Protein AF-0000000080419753 (afdb_homodimer)

pLDDT: mean 93.43, std 6.87, range [53.78, 98.75]

Solvent-accessible surface area (backbone atoms only — not comparable to full-atom values): 42307 Å² total; per-residue (Å²): 108,67,66,55,48,52,47,49,51,52,49,60,68,19,30,38,70,58,45,25,52,75,65,50,18,41,49,74,47,86,52,25,70,48,25,56,33,26,31,48,44,28,26,46,35,54,50,47,53,50,52,52,53,50,57,49,28,63,77,70,63,40,36,47,35,40,63,63,49,54,33,34,45,66,59,33,52,54,65,46,46,42,83,74,44,46,84,39,39,50,54,38,72,55,97,90,37,54,28,28,43,32,67,62,61,63,68,60,52,51,52,60,63,57,68,48,91,37,49,51,85,60,48,66,39,37,40,27,31,69,52,66,25,31,34,48,62,56,77,87,64,48,44,78,47,70,32,50,26,47,46,34,26,59,34,31,42,33,39,22,49,81,88,43,45,54,62,52,51,44,49,50,50,50,50,40,52,52,53,35,49,58,74,63,36,50,72,46,43,30,43,14,30,68,25,90,76,46,58,83,57,65,68,57,48,53,49,49,46,50,50,52,50,52,32,43,59,70,69,63,58,77,64,46,80,36,82,46,63,19,45,47,52,28,33,26,39,41,32,34,33,23,43,74,84,61,47,80,40,82,45,24,39,42,31,47,29,64,44,55,30,58,59,69,63,34,56,27,33,36,94,86,69,43,81,39,66,44,33,37,35,43,37,24,60,51,34,23,57,45,34,39,50,34,51,49,33,32,43,46,55,61,56,54,31,61,53,55,31,66,42,30,33,37,29,34,29,68,44,78,89,30,40,65,52,36,50,52,52,32,52,55,43,38,72,71,75,43,56,52,44,68,57,80,60,83,88,51,53,51,68,54,51,50,51,53,40,32,74,67,40,21,47,30,39,33,40,31,43,69,69,22,58,75,66,53,30,31,31,38,27,36,46,87,67,49,72,74,45,78,40,44,51,68,57,49,54,52,52,51,50,50,41,43,73,64,43,43,69,65,82,66,85,110,106,67,66,55,50,52,46,51,52,52,49,59,69,19,30,37,68,56,45,24,52,76,65,50,18,42,50,74,46,86,54,25,70,47,25,55,34,28,32,48,44,27,24,46,34,53,52,47,52,50,50,51,53,50,58,49,28,64,78,70,61,42,36,47,37,43,62,64,48,54,31,32,45,66,57,32,51,53,65,44,46,42,82,75,42,46,86,38,39,50,53,36,73,54,98,91,38,55,29,27,41,32,67,64,62,65,68,60,51,50,51,59,62,56,69,50,90,37,50,51,85,59,50,66,38,37,40,27,34,71,52,67,25,31,34,50,62,56,77,87,66,48,44,79,49,70,33,51,26,48,44,33,27,58,35,30,43,35,38,22,50,79,88,45,46,54,60,52,51,44,51,50,51,51,52,41,51,51,55,35,50,59,73,63,36,50,72,44,42,31,42,14,29,68,24,90,74,46,59,82,55,66,69,57,48,53,49,48,48,49,50,52,50,53,33,44,60,69,69,65,59,75,66,46,81,36,81,46,63,18,46,47,52,27,32,26,38,42,31,33,33,23,43,76,82,61,49,80,40,83,45,23,37,41,30,47,28,63,46,56,31,58,58,68,62,34,57,26,32,37,94,84,67,41,80,40,65,43,34,37,34,42,36,24,60,52,37,23,56,46,34,38,50,33,53,50,34,32,43,45,55,61,55,54,34,60,54,55,31,66,42,27,33,36,28,34,31,66,44,78,90,31,40,65,53,36,51,50,52,32,52,57,43,37,72,69,74,44,57,53,45,68,56,79,60,82,88,52,53,50,68,54,51,51,50,53,41,33,75,68,39,20,47,28,38,32,41,30,41,69,67,22,58,74,66,53,30,31,30,38,28,36,44,86,68,49,73,75,44,78,40,44,52,70,58,50,52,51,50,50,50,49,41,41,72,64,44,41,71,65,80,64,87,110

Organism: Rhodnius prolixus (NCBI:txid13249)

Secondary structure (DSSP, 8-state):
-HHHHHHHHHHHHT-HHHHHHHTT-EEE-TTSTT-EEE-HHHHHHHHHHHHHHHHHHHHHT-EE-B--SEEEHHHHHHHTHHHHHGGGS-EEEETTEEEEE-S-SHHHHHHHHTTS--BGGG-SEEEEE--EEE----GGG-BTTTB-SEEE--EEEEEE-GGGHHHHHHHHHHHHHHHHHHHT-EEEEEEE---TT--S-HHHHHHHHHHHHHHHHHH-S-EEEETT-SBTTB-EEEEEEE-TT--EEEEEEEEEESHHHHHTT--EE-TTS-EEPPEEEEEESSS-HHHHHHHHHHHHTT---TTT-S--EEEEESSGGGHHHHHHHHHHHHHTT--EEE---TTS-HHHHHHHHHHTT-SEEEEE-HHHHHHTEEEEEETT--EEEEEEHHHHHHHHHHHHHHT-SS-TT-/-HHHHHHHHHHHHT-HHHHHHHTT-EEE-TTSTT-EEE-HHHHHHHHHHHHHHHHHHHHHT-EE-B--SEEEHHHHHHHTHHHHHGGGS-EEEETTEEEEE-S-SHHHHHHHHTTS-EEGGG-SEEEEE--EEE----GGG-BTTTB-SEEE--EEEEEE-GGGHHHHHHHHHHHHHHHHHHHT-EEEEEEE---TT--S-HHHHHHHHHHHHHHHHHH-S-EEEETT-SBTTB-EEEEEEE-TT--EEEEEEEEEESHHHHHTT--EE-TTS-EEPPEEEEEESSS-HHHHHHHHHHHHTT---TTT-S--EEEEESSGGGHHHHHHHHHHHHHTT--EEE---TTS-HHHHHHHHHHTT-SEEEEE-HHHHHHTEEEEEETT--EEEEEEHHHHHHHHHHHHHHT-SS-TT-

Foldseek 3Di:
DVVVVVVVVLLVLLFLQVLCVVLVQWDDDPVFFQDIGGDPQVVLLLVLVVVVVVVVCVVLVEDEDEFDFKDFCVLCVLQVCCVPAVVFWAWDDDPRTIMTGAQDCVSVVLCVLQVDAAALVCPFHKYWYQDKHATNDDNVVRDQLQGGRIFTFRKMKTWHAPVCLLVVLLSQVVVLVVVCVLLVKDKAKEKEAAAPLADDDPVVRVSQSVSNVVSVVVNPGDYYYDYRPADNFFIKIWMWIAALSGDTDTFKMKTKGPDSQVSSVRWHQYPVRDTDGTIMIMITNGNTSSNNSSRSSSRCSSQFQQLSGSQAEEEEEQALVCVVVSVVLQVVLVVLVHNYYYDNDRVDHRVRVLVVSLVSNHQWYWYDYDVCSVVQWTWIAGSVGDTPGIDHSVVVSVLSVCSNVSSDRDSPSD/DVVVVVVVVLLVLLFLQVLCVVLVQWDDDPVFAQDIGGDPQVVLLLVLVVVVVVVVCVVLVEDEDEFDFKDFCVLCVLQVCCVPAVVFWAWDDDPRTIMTGAQDCVSVVLCVLQVDAAALVCPFHKYWYQDKHATNDDNVVRDQLQGGGIFTFRKMKTWHAPVCLLVVLLSQVVVLVVVCVLLVKDKAKEKEAAAPLADDDPVVRVSQSVSNVVSVVVNPGDYYYDYRPADNFFIKIWMWIAALSGDTDTFKMKTKGPDSQVSSVRWHQYPVRDTDGTIMIMITNGNTSSNNSSRSSSRCSSQFFQQSGSQAEEEEEQALVCVVVSVVLQVVLVVLVHNYYYDNDRVDHRVRVLLVSLVSNHQWYWYDYDVCSVVQWTWIAGSVGDTPGIDHSVVVSVLSVCSNVSSDRDSPSD

Nearest PDB structures (foldseek):
  7l3o-assembly1_D  TM=9.542E-01  e=9.178E-60  Cryptosporidium parvum Iowa II
  8wij-assembly1_A  TM=9.784E-01  e=6.964E-58  Escherichia coli
  1qf6-assembly1_A  TM=9.775E-01  e=8.773E-58  Escherichia coli
  8h9c-assembly1_A-2  TM=9.726E-01  e=2.370E-55  Escherichia coli
  8h9a-assembly1_A  TM=9.718E-01  e=3.183E-54  Escherichia coli

Radius of gyration: 27.82 Å; Cα contacts (8 Å, |Δi|>4): 1664; chains: 2; bounding box: 88×78×74 Å

Sequence (828 aa):
MKEWEKFQEEASKRDHRKIGKEQELFFFHELSPGSCFFQPKGAHIYNTLIEFIRSEYRVRGFQEVVTPNVYNSKLWMTSGHWQHYAENMFSFDVEKEQFALKPMNCPGHCLIFDHRIRSWRELPLRLADFGVLHRNELSGALSGLTRVRRFQQDDAHIFCTVSQIGEEISGALQFLQYVYNEFGFSFDLCLSTRPDNFLGDIAIWDQAEKQLEESLDAFGVPWVKNPGDGAFYGPKIDITIKDALRRPHQCGTIQLDFHLPMRFNLNYIGEDGEKKHPVMIHRAILGSVERMIAILTESYGGKWPFWLSPRQIMVIPVASQFDGYAVKVKEKLCAQNFLCDYDLDAGDTMNKKIRNAQLAQYNFILVVGEKEQTNNTVNVRTRDNVVHGELSLDDIMKKFDNLKTSRKADNTVFMKEWEKFQEEASKRDHRKIGKEQELFFFHELSPGSCFFQPKGAHIYNTLIEFIRSEYRVRGFQEVVTPNVYNSKLWMTSGHWQHYAENMFSFDVEKEQFALKPMNCPGHCLIFDHRIRSWRELPLRLADFGVLHRNELSGALSGLTRVRRFQQDDAHIFCTVSQIGEEISGALQFLQYVYNEFGFSFDLCLSTRPDNFLGDIAIWDQAEKQLEESLDAFGVPWVKNPGDGAFYGPKIDITIKDALRRPHQCGTIQLDFHLPMRFNLNYIGEDGEKKHPVMIHRAILGSVERMIAILTESYGGKWPFWLSPRQIMVIPVASQFDGYAVKVKEKLCAQNFLCDYDLDAGDTMNKKIRNAQLAQYNFILVVGEKEQTNNTVNVRTRDNVVHGELSLDDIMKKFDNLKTSRKADNTVF

Structure (mmCIF, N/CA/C/O backbone):
data_AF-0000000080419753-model_v1
#
loop_
_entity.id
_entity.type
_entity.pdbx_description
1 polymer 'threonine--tRNA ligase'
#
loop_
_atom_site.group_PDB
_atom_site.id
_atom_site.type_symbol
_atom_site.label_atom_id
_atom_site.label_alt_id
_atom_site.label_comp_id
_atom_site.label_asym_id
_atom_site.label_entity_id
_atom_site.label_seq_id
_atom_site.pdbx_PDB_ins_code
_atom_site.Cartn_x
_atom_site.Cartn_y
_atom_site.Cartn_z
_atom_site.occupancy
_atom_site.B_iso_or_equiv
_atom_site.auth_seq_id
_atom_site.auth_comp_id
_atom_site.auth_asym_id
_atom_site.auth_atom_id
_atom_site.pdbx_PDB_model_num
ATOM 1 N N . MET A 1 1 ? 44.219 1.007 13.539 1 63.19 1 MET A N 1
ATOM 2 C CA . MET A 1 1 ? 43.469 1.604 14.633 1 63.19 1 MET A CA 1
ATOM 3 C C . MET A 1 1 ? 42.844 2.939 14.211 1 63.19 1 MET A C 1
ATOM 5 O O . MET A 1 1 ? 41.656 3.195 14.453 1 63.19 1 MET A O 1
ATOM 9 N N . LYS A 1 2 ? 43.656 3.822 13.609 1 62.94 2 LYS A N 1
ATOM 10 C CA . LYS A 1 2 ? 43.156 5.121 13.156 1 62.94 2 LYS A CA 1
ATOM 11 C C . LYS A 1 2 ? 42.125 4.965 12.055 1 62.94 2 LYS A C 1
ATOM 13 O O . LYS A 1 2 ? 41.094 5.668 12.055 1 62.94 2 LYS A O 1
ATOM 18 N N . GLU A 1 3 ? 42.406 4.133 11.109 1 65.69 3 GLU A N 1
ATOM 19 C CA . GLU A 1 3 ? 41.438 3.859 10.039 1 65.69 3 GLU A CA 1
ATOM 20 C C . GLU A 1 3 ? 40.125 3.309 10.602 1 65.69 3 GLU A C 1
ATOM 22 O O . GLU A 1 3 ? 39.062 3.66 10.133 1 65.69 3 GLU A O 1
ATOM 27 N N . TRP A 1 4 ? 40.375 2.4 11.516 1 66.19 4 TRP A N 1
ATOM 28 C CA . TRP A 1 4 ? 39.188 1.836 12.195 1 66.19 4 TRP A CA 1
ATOM 29 C C . TRP A 1 4 ? 38.406 2.924 12.914 1 66.19 4 TRP A C 1
ATOM 31 O O . TRP A 1 4 ? 37.188 2.959 12.844 1 66.19 4 TRP A O 1
ATOM 41 N N . GLU A 1 5 ? 39.062 3.789 13.617 1 67.31 5 GLU A N 1
ATOM 42 C CA . GLU A 1 5 ? 38.406 4.891 14.312 1 67.31 5 GLU A CA 1
ATOM 43 C C . GLU A 1 5 ? 37.688 5.801 13.32 1 67.31 5 GLU A C 1
ATOM 45 O O . GLU A 1 5 ? 36.562 6.258 13.586 1 67.31 5 GLU A O 1
ATOM 50 N N . LYS A 1 6 ? 38.375 6.156 12.258 1 70.81 6 LYS A N 1
ATOM 51 C CA . LYS A 1 6 ? 37.75 6.973 11.219 1 70.81 6 LYS A CA 1
ATOM 52 C C . LYS A 1 6 ? 36.531 6.285 10.648 1 70.81 6 LYS A C 1
ATOM 54 O O . LYS A 1 6 ? 35.5 6.938 10.367 1 70.81 6 LYS A O 1
ATOM 59 N N . PHE A 1 7 ? 36.688 5.051 10.508 1 70.62 7 PHE A N 1
ATOM 60 C CA . PHE A 1 7 ? 35.562 4.254 10.008 1 70.62 7 PHE A CA 1
ATOM 61 C C . PHE A 1 7 ? 34.406 4.281 10.984 1 70.62 7 PHE A C 1
ATOM 63 O O . PHE A 1 7 ? 33.25 4.422 10.578 1 70.62 7 PHE A O 1
ATOM 70 N N . GLN A 1 8 ? 34.719 4.133 12.203 1 70.56 8 GLN A N 1
ATOM 71 C CA . GLN A 1 8 ? 33.688 4.156 13.234 1 70.56 8 GLN A CA 1
ATOM 72 C C . GLN A 1 8 ? 33 5.523 13.305 1 70.56 8 GLN A C 1
ATOM 74 O O . GLN A 1 8 ? 31.797 5.609 13.516 1 70.56 8 GLN A O 1
ATOM 79 N N . GLU A 1 9 ? 33.75 6.512 13.156 1 73.81 9 GLU A N 1
ATOM 80 C CA . GLU A 1 9 ? 33.219 7.863 13.172 1 73.81 9 GLU A CA 1
ATOM 81 C C . GLU A 1 9 ? 32.281 8.094 11.977 1 73.81 9 GLU A C 1
ATOM 83 O O . GLU A 1 9 ? 31.203 8.68 12.125 1 73.81 9 GLU A O 1
ATOM 88 N N . GLU A 1 10 ? 32.75 7.668 10.93 1 75.94 10 GLU A N 1
ATOM 89 C CA . GLU A 1 10 ? 31.938 7.805 9.727 1 75.94 10 GLU A CA 1
ATOM 90 C C . GLU A 1 10 ? 30.641 6.984 9.836 1 75.94 10 GLU A C 1
ATOM 92 O O . GLU A 1 10 ? 29.578 7.438 9.43 1 75.94 10 GLU A O 1
ATOM 97 N N . ALA A 1 11 ? 30.812 5.836 10.414 1 76.31 11 ALA A N 1
ATOM 98 C CA . ALA A 1 11 ? 29.656 4.969 10.625 1 76.31 11 ALA A CA 1
ATOM 99 C C . ALA A 1 11 ? 28.641 5.609 11.578 1 76.31 11 ALA A C 1
ATOM 101 O O . ALA A 1 11 ? 27.438 5.52 11.375 1 76.31 11 ALA A O 1
ATOM 102 N N . SER A 1 12 ? 29.141 6.191 12.539 1 80.56 12 SER A N 1
ATOM 103 C CA . SER A 1 12 ? 28.281 6.828 13.523 1 80.56 12 SER A CA 1
ATOM 104 C C . SER A 1 12 ? 27.531 8.008 12.922 1 80.56 12 SER A C 1
ATOM 106 O O . SER A 1 12 ? 26.359 8.234 13.242 1 80.56 12 SER A O 1
ATOM 108 N N . LYS A 1 13 ? 28.156 8.633 12.078 1 85 13 LYS A N 1
ATOM 109 C CA . LYS A 1 13 ? 27.531 9.781 11.43 1 85 13 LYS A CA 1
ATOM 110 C C . LYS A 1 13 ? 26.438 9.344 10.461 1 85 13 LYS A C 1
ATOM 112 O O . LYS A 1 13 ? 25.484 10.086 10.219 1 85 13 LYS A O 1
ATOM 117 N N . ARG A 1 14 ? 26.562 8.172 10.078 1 89.69 14 ARG A N 1
ATOM 118 C CA . ARG A 1 14 ? 25.656 7.688 9.047 1 89.69 14 ARG A CA 1
ATOM 119 C C . ARG A 1 14 ? 24.594 6.766 9.641 1 89.69 14 ARG A C 1
ATOM 121 O O . ARG A 1 14 ? 23.781 6.184 8.914 1 89.69 14 ARG A O 1
ATOM 128 N N . ASP A 1 15 ? 24.641 6.695 10.953 1 93.44 15 ASP A N 1
ATOM 129 C CA . ASP A 1 15 ? 23.641 5.871 11.625 1 93.44 15 ASP A CA 1
ATOM 130 C C . ASP A 1 15 ? 22.219 6.293 11.234 1 93.44 15 ASP A C 1
ATOM 132 O O . ASP A 1 15 ? 21.859 7.461 11.367 1 93.44 15 ASP A O 1
ATOM 136 N N . HIS A 1 16 ? 21.391 5.285 10.781 1 95.94 16 HIS A N 1
ATOM 137 C CA . HIS A 1 16 ? 20.062 5.609 10.281 1 95.94 16 HIS A CA 1
ATOM 138 C C . HIS A 1 16 ? 19.188 6.191 11.383 1 95.94 16 HIS A C 1
ATOM 140 O O . HIS A 1 16 ? 18.266 6.969 11.109 1 95.94 16 HIS A O 1
ATOM 146 N N . ARG A 1 17 ? 19.531 5.91 12.68 1 96.5 17 ARG A N 1
ATOM 147 C CA . ARG A 1 17 ? 18.75 6.445 13.797 1 96.5 17 ARG A CA 1
ATOM 148 C C . ARG A 1 17 ? 19 7.941 13.961 1 96.5 17 ARG A C 1
ATOM 150 O O . ARG A 1 17 ? 18.062 8.703 14.234 1 96.5 17 ARG A O 1
ATOM 157 N N . LYS A 1 18 ? 20.109 8.281 13.719 1 96.19 18 LYS A N 1
ATOM 158 C CA . LYS A 1 18 ? 20.453 9.695 13.805 1 96.19 18 LYS A CA 1
ATOM 159 C C . LYS A 1 18 ? 19.891 10.477 12.617 1 96.19 18 LYS A C 1
ATOM 161 O O . LYS A 1 18 ? 19.219 11.492 12.805 1 96.19 18 LYS A O 1
ATOM 166 N N . ILE A 1 19 ? 20.156 9.992 11.453 1 96.69 19 ILE A N 1
ATOM 167 C CA . ILE A 1 19 ? 19.703 10.656 10.234 1 96.69 19 ILE A CA 1
ATOM 168 C C . ILE A 1 19 ? 18.172 10.695 10.195 1 96.69 19 ILE A C 1
ATOM 170 O O . ILE A 1 19 ? 17.578 11.688 9.766 1 96.69 19 ILE A O 1
ATOM 174 N N . GLY A 1 20 ? 17.547 9.578 10.633 1 97.19 20 GLY A N 1
ATOM 175 C CA . GLY A 1 20 ? 16.094 9.523 10.664 1 97.19 20 GLY A CA 1
ATOM 176 C C . GLY A 1 20 ? 15.469 10.633 11.5 1 97.19 20 GLY A C 1
ATOM 177 O O . GLY A 1 20 ? 14.469 11.234 11.094 1 97.19 20 GLY A O 1
ATOM 178 N N . LYS A 1 21 ? 16.062 10.883 12.594 1 95.75 21 LYS A N 1
ATOM 179 C CA . LYS A 1 21 ? 15.586 11.961 13.469 1 95.75 21 LYS A CA 1
ATOM 180 C C . LYS A 1 21 ? 15.867 13.328 12.859 1 95.75 21 LYS A C 1
ATOM 182 O O . LYS A 1 21 ? 14.984 14.188 12.805 1 95.75 21 LYS A O 1
ATOM 187 N N . GLU A 1 22 ? 17.047 13.492 12.344 1 95.69 22 GLU A N 1
ATOM 188 C CA . GLU A 1 22 ? 17.469 14.773 11.789 1 95.69 22 GLU A CA 1
ATOM 189 C C . GLU A 1 22 ? 16.625 15.164 10.586 1 95.69 22 GLU A C 1
ATOM 191 O O . GLU A 1 22 ? 16.312 16.344 10.391 1 95.69 22 GLU A O 1
ATOM 196 N N . GLN A 1 23 ? 16.312 14.18 9.852 1 96.94 23 GLN A N 1
ATOM 197 C CA . GLN A 1 23 ? 15.562 14.453 8.633 1 96.94 23 GLN A CA 1
ATOM 198 C C . GLN A 1 23 ? 14.07 14.188 8.828 1 96.94 23 GLN A C 1
ATOM 200 O O . GLN A 1 23 ? 13.305 14.188 7.867 1 96.94 23 GLN A O 1
ATOM 205 N N . GLU A 1 24 ? 13.648 13.938 10.031 1 96.94 24 GLU A N 1
ATOM 206 C CA . GLU A 1 24 ? 12.25 13.727 10.398 1 96.94 24 GLU A CA 1
ATOM 207 C C . GLU A 1 24 ? 11.617 12.625 9.555 1 96.94 24 GLU A C 1
ATOM 209 O O . GLU A 1 24 ? 10.523 12.797 9.008 1 96.94 24 GLU A O 1
ATOM 214 N N . LEU A 1 25 ? 12.336 11.531 9.422 1 98.38 25 LEU A N 1
ATOM 215 C CA . LEU A 1 25 ? 11.859 10.43 8.594 1 98.38 25 LEU A CA 1
ATOM 216 C C . LEU A 1 25 ? 10.938 9.516 9.391 1 98.38 25 LEU A C 1
ATOM 218 O O . LEU A 1 25 ? 9.875 9.125 8.906 1 98.38 25 LEU A O 1
ATOM 222 N N . PHE A 1 26 ? 11.359 9.141 10.578 1 98.62 26 PHE A N 1
ATOM 223 C CA . PHE A 1 26 ? 10.633 8.18 11.391 1 98.62 26 PHE A CA 1
ATOM 224 C C . PHE A 1 26 ? 11 8.328 12.867 1 98.62 26 PHE A C 1
ATOM 226 O O . PHE A 1 26 ? 11.953 9.031 13.203 1 98.62 26 PHE A O 1
ATOM 233 N N . PHE A 1 27 ? 10.227 7.754 13.742 1 98.31 27 PHE A N 1
ATOM 234 C CA . PHE A 1 27 ? 10.547 7.715 15.164 1 98.31 27 PHE A CA 1
ATOM 235 C C . PHE A 1 27 ? 9.906 6.496 15.82 1 98.31 27 PHE A C 1
ATOM 237 O O . PHE A 1 27 ? 9.094 5.809 15.211 1 98.31 27 PHE A O 1
ATOM 244 N N . PHE A 1 28 ? 10.367 6.156 16.938 1 97.69 28 PHE A N 1
ATOM 245 C CA . PHE A 1 28 ? 9.805 5.098 17.766 1 97.69 28 PHE A CA 1
ATOM 246 C C . PHE A 1 28 ? 9.133 5.68 19.016 1 97.69 28 PHE A C 1
ATOM 248 O O . PHE A 1 28 ? 9.477 6.777 19.453 1 97.69 28 PHE A O 1
ATOM 255 N N . HIS A 1 29 ? 8.164 5.055 19.469 1 97.44 29 HIS A N 1
ATOM 256 C CA . HIS A 1 29 ? 7.406 5.508 20.641 1 97.44 29 HIS A CA 1
ATOM 257 C C . HIS A 1 29 ? 7.223 4.379 21.641 1 97.44 29 HIS A C 1
ATOM 259 O O . HIS A 1 29 ? 7.055 3.219 21.266 1 97.44 29 HIS A O 1
ATOM 265 N N . GLU A 1 30 ? 7.168 4.684 22.875 1 96.56 30 GLU A N 1
ATOM 266 C CA . GLU A 1 30 ? 7.09 3.691 23.953 1 96.56 30 GLU A CA 1
ATOM 267 C C . GLU A 1 30 ? 5.738 2.982 23.938 1 96.56 30 GLU A C 1
ATOM 269 O O . GLU A 1 30 ? 5.621 1.854 24.422 1 96.56 30 GLU A O 1
ATOM 274 N N . LEU A 1 31 ? 4.738 3.559 23.375 1 97.75 31 LEU A N 1
ATOM 275 C CA . LEU A 1 31 ? 3.396 2.984 23.359 1 97.75 31 LEU A CA 1
ATOM 276 C C . LEU A 1 31 ? 3.27 1.939 22.25 1 97.75 31 LEU A C 1
ATOM 278 O O . LEU A 1 31 ? 2.25 1.251 22.156 1 97.75 31 LEU A O 1
ATOM 282 N N . SER A 1 32 ? 4.258 1.755 21.438 1 97.56 32 SER A N 1
ATOM 283 C CA . SER A 1 32 ? 4.359 0.676 20.453 1 97.56 32 SER A CA 1
ATOM 284 C C . SER A 1 32 ? 5.809 0.264 20.234 1 97.56 32 SER A C 1
ATOM 286 O O . SER A 1 32 ? 6.352 0.436 19.141 1 97.56 32 SER A O 1
ATOM 288 N N . PRO A 1 33 ? 6.371 -0.323 21.219 1 96.06 33 PRO A N 1
ATOM 289 C CA . PRO A 1 33 ? 7.793 -0.662 21.125 1 96.06 33 PRO A CA 1
ATOM 290 C C . PRO A 1 33 ? 8.102 -1.61 19.969 1 96.06 33 PRO A C 1
ATOM 292 O O . PRO A 1 33 ? 7.371 -2.578 19.75 1 96.06 33 PRO A O 1
ATOM 295 N N . GLY A 1 34 ? 9.188 -1.326 19.312 1 96.06 34 GLY A N 1
ATOM 296 C CA . GLY A 1 34 ? 9.633 -2.182 18.219 1 96.06 34 GLY A CA 1
ATOM 297 C C . GLY A 1 34 ? 8.891 -1.927 16.922 1 96.06 34 GLY A C 1
ATOM 298 O O . GLY A 1 34 ? 9.148 -2.596 15.922 1 96.06 34 GLY A O 1
ATOM 299 N N . SER A 1 35 ? 7.953 -1 16.891 1 97.5 35 SER A N 1
ATOM 300 C CA . SER A 1 35 ? 7.211 -0.616 15.688 1 97.5 35 SER A CA 1
ATOM 301 C C . SER A 1 35 ? 7.441 0.851 15.344 1 97.5 35 SER A C 1
ATOM 303 O O . SER A 1 35 ? 7.215 1.734 16.172 1 97.5 35 SER A O 1
ATOM 305 N N . CYS A 1 36 ? 7.816 1.054 14.156 1 97.75 36 CYS A N 1
ATOM 306 C CA . CYS A 1 36 ? 8.258 2.379 13.727 1 97.75 36 CYS A CA 1
ATOM 307 C C . CYS A 1 36 ? 7.078 3.215 13.25 1 97.75 36 CYS A C 1
ATOM 309 O O . CYS A 1 36 ? 6.148 2.689 12.633 1 97.75 36 CYS A O 1
ATOM 311 N N . PHE A 1 37 ? 7.082 4.527 13.609 1 98.56 37 PHE A N 1
ATOM 312 C CA . PHE A 1 37 ? 6.246 5.531 12.969 1 98.56 37 PHE A CA 1
ATOM 313 C C . PHE A 1 37 ? 6.984 6.184 11.805 1 98.56 37 PHE A C 1
ATOM 315 O O . PHE A 1 37 ? 7.996 6.859 12 1 98.56 37 PHE A O 1
ATOM 322 N N . PHE A 1 38 ? 6.535 5.984 10.633 1 98.75 38 PHE A N 1
ATOM 323 C CA . PHE A 1 38 ? 7.086 6.75 9.523 1 98.75 38 PHE A CA 1
ATOM 324 C C . PHE A 1 38 ? 6.336 8.062 9.344 1 98.75 38 PHE A C 1
ATOM 326 O O . PHE A 1 38 ? 5.125 8.07 9.125 1 98.75 38 PHE A O 1
ATOM 333 N N . GLN A 1 39 ? 7.051 9.133 9.508 1 98.44 39 GLN A N 1
ATOM 334 C CA . GLN A 1 39 ? 6.523 10.477 9.258 1 98.44 39 GLN A CA 1
ATOM 335 C C . GLN A 1 39 ? 6.379 10.734 7.762 1 98.44 39 GLN A C 1
ATOM 337 O O . GLN A 1 39 ? 6.73 9.883 6.941 1 98.44 39 GLN A O 1
ATOM 342 N N . PRO A 1 40 ? 5.789 11.828 7.367 1 97.75 40 PRO A N 1
ATOM 343 C CA . PRO A 1 40 ? 5.5 12.047 5.949 1 97.75 40 PRO A CA 1
ATOM 344 C C . PRO A 1 40 ? 6.723 11.828 5.059 1 97.75 40 PRO A C 1
ATOM 346 O O . PRO A 1 40 ? 6.629 11.148 4.035 1 97.75 40 PRO A O 1
ATOM 349 N N . LYS A 1 41 ? 7.863 12.359 5.434 1 98.06 41 LYS A N 1
ATOM 350 C CA . LYS A 1 41 ? 9.07 12.219 4.625 1 98.06 41 LYS A CA 1
ATOM 351 C C . LYS A 1 41 ? 9.523 10.758 4.574 1 98.06 41 LYS A C 1
ATOM 353 O O . LYS A 1 41 ? 9.938 10.273 3.521 1 98.06 41 LYS A O 1
ATOM 358 N N . GLY A 1 42 ? 9.477 10.094 5.723 1 98.5 42 GLY A N 1
ATOM 359 C CA . GLY A 1 42 ? 9.789 8.68 5.742 1 98.5 42 GLY A CA 1
ATOM 360 C C . GLY A 1 42 ? 8.812 7.836 4.945 1 98.5 42 GLY A C 1
ATOM 361 O O . GLY A 1 42 ? 9.203 6.891 4.262 1 98.5 42 GLY A O 1
ATOM 362 N N . ALA A 1 43 ? 7.547 8.18 5.047 1 98.38 43 ALA A N 1
ATOM 363 C CA . ALA A 1 43 ? 6.508 7.469 4.309 1 98.38 43 ALA A CA 1
ATOM 364 C C . ALA A 1 43 ? 6.711 7.609 2.801 1 98.38 43 ALA A C 1
ATOM 366 O O . ALA A 1 43 ? 6.418 6.684 2.039 1 98.38 43 ALA A O 1
ATOM 367 N N . HIS A 1 44 ? 7.211 8.766 2.365 1 97.69 44 HIS A N 1
ATOM 368 C CA . HIS A 1 44 ? 7.52 8.945 0.951 1 97.69 44 HIS A CA 1
ATOM 369 C C . HIS A 1 44 ? 8.539 7.918 0.479 1 97.69 44 HIS A C 1
ATOM 371 O O . HIS A 1 44 ? 8.344 7.266 -0.55 1 97.69 44 HIS A O 1
ATOM 377 N N . ILE A 1 45 ? 9.602 7.773 1.238 1 98.31 45 ILE A N 1
ATOM 378 C CA . ILE A 1 45 ? 10.633 6.805 0.892 1 98.31 45 ILE A CA 1
ATOM 379 C C . ILE A 1 45 ? 10.039 5.395 0.904 1 98.31 45 ILE A C 1
ATOM 381 O O . ILE A 1 45 ? 10.242 4.625 -0.039 1 98.31 45 ILE A O 1
ATOM 385 N N . TYR A 1 46 ? 9.281 5.109 1.958 1 98.44 46 TYR A N 1
ATOM 386 C CA . TYR A 1 46 ? 8.609 3.824 2.148 1 98.44 46 TYR A CA 1
ATOM 387 C C . TYR A 1 46 ? 7.75 3.473 0.942 1 98.44 46 TYR A C 1
ATOM 389 O O . TYR A 1 46 ? 7.91 2.406 0.344 1 98.44 46 TYR A O 1
ATOM 397 N N . ASN A 1 47 ? 6.914 4.367 0.56 1 97.5 47 ASN A N 1
ATOM 398 C CA . ASN A 1 47 ? 5.973 4.148 -0.533 1 97.5 47 ASN A CA 1
ATOM 399 C C . ASN A 1 47 ? 6.684 4.094 -1.882 1 97.5 47 ASN A C 1
ATOM 401 O O . ASN A 1 47 ? 6.281 3.342 -2.771 1 97.5 47 ASN A O 1
ATOM 405 N N . THR A 1 48 ? 7.707 4.902 -2.049 1 97.38 48 THR A N 1
ATOM 406 C CA . THR A 1 48 ? 8.469 4.91 -3.295 1 97.38 48 THR A CA 1
ATOM 407 C C . THR A 1 48 ? 9.164 3.572 -3.51 1 97.38 48 THR A C 1
ATOM 409 O O . THR A 1 48 ? 9.195 3.057 -4.629 1 97.38 48 THR A O 1
ATOM 412 N N . LEU A 1 49 ? 9.703 3.006 -2.436 1 98.06 49 LEU A N 1
ATOM 413 C CA . LEU A 1 49 ? 10.352 1.701 -2.529 1 98.06 49 LEU A CA 1
ATOM 414 C C . LEU A 1 49 ? 9.344 0.624 -2.92 1 98.06 49 LEU A C 1
ATOM 416 O O . LEU A 1 49 ? 9.633 -0.224 -3.768 1 98.06 49 LEU A O 1
ATOM 420 N N . ILE A 1 50 ? 8.188 0.654 -2.32 1 97.69 50 ILE A N 1
ATOM 421 C CA . ILE A 1 50 ? 7.145 -0.317 -2.629 1 97.69 50 ILE A CA 1
ATOM 422 C C . ILE A 1 50 ? 6.734 -0.187 -4.094 1 97.69 50 ILE A C 1
ATOM 424 O O . ILE A 1 50 ? 6.609 -1.189 -4.801 1 97.69 50 ILE A O 1
ATOM 428 N N . GLU A 1 51 ? 6.574 1.05 -4.543 1 96 51 GLU A N 1
ATOM 429 C CA . GLU A 1 51 ? 6.184 1.276 -5.934 1 96 51 GLU A CA 1
ATOM 430 C C . GLU A 1 51 ? 7.25 0.769 -6.898 1 96 51 GLU A C 1
ATOM 432 O O . GLU A 1 51 ? 6.93 0.266 -7.977 1 96 51 GLU A O 1
ATOM 437 N N . PHE A 1 52 ? 8.445 0.955 -6.488 1 96.88 52 PHE A N 1
ATOM 438 C CA . PHE A 1 52 ? 9.547 0.45 -7.297 1 96.88 52 PHE A CA 1
ATOM 439 C C . PHE A 1 52 ? 9.453 -1.062 -7.461 1 96.88 52 PHE A C 1
ATOM 441 O O . PHE A 1 52 ? 9.469 -1.574 -8.578 1 96.88 52 PHE A O 1
ATOM 448 N N . ILE A 1 53 ? 9.32 -1.783 -6.383 1 97.69 53 ILE A N 1
ATOM 449 C CA . ILE A 1 53 ? 9.234 -3.238 -6.418 1 97.69 53 ILE A CA 1
ATOM 450 C C . ILE A 1 53 ? 7.977 -3.666 -7.176 1 97.69 53 ILE A C 1
ATOM 452 O O . ILE A 1 53 ? 8.016 -4.613 -7.961 1 97.69 53 ILE A O 1
ATOM 456 N N . ARG A 1 54 ? 6.887 -2.994 -7.004 1 96 54 ARG A N 1
ATOM 457 C CA . ARG A 1 54 ? 5.641 -3.293 -7.699 1 96 54 ARG A CA 1
ATOM 458 C C . ARG A 1 54 ? 5.812 -3.178 -9.211 1 96 54 ARG A C 1
ATOM 460 O O . ARG A 1 54 ? 5.27 -3.986 -9.961 1 96 54 ARG A O 1
ATOM 467 N N . SER A 1 55 ? 6.516 -2.109 -9.625 1 93.94 55 SER A N 1
ATOM 468 C CA . SER A 1 55 ? 6.75 -1.95 -11.062 1 93.94 55 SER A CA 1
ATOM 469 C C . SER A 1 55 ? 7.52 -3.139 -11.625 1 93.94 55 SER A C 1
ATOM 471 O O . SER A 1 55 ? 7.285 -3.547 -12.766 1 93.94 55 SER A O 1
ATOM 473 N N . GLU A 1 56 ? 8.391 -3.693 -10.805 1 95.38 56 GLU A N 1
ATOM 474 C CA . GLU A 1 56 ? 9.148 -4.867 -11.227 1 95.38 56 GLU A CA 1
ATOM 475 C C . GLU A 1 56 ? 8.273 -6.117 -11.227 1 95.38 56 GLU A C 1
ATOM 477 O O . GLU A 1 56 ? 8.461 -7.016 -12.047 1 95.38 56 GLU A O 1
ATOM 482 N N . TYR A 1 57 ? 7.32 -6.211 -10.297 1 95.81 57 TYR A N 1
ATOM 483 C CA . TYR A 1 57 ? 6.371 -7.32 -10.297 1 95.81 57 TYR A CA 1
ATOM 484 C C . TYR A 1 57 ? 5.641 -7.414 -11.633 1 95.81 57 TYR A C 1
ATOM 486 O O . TYR A 1 57 ? 5.488 -8.508 -12.188 1 95.81 57 TYR A O 1
ATOM 494 N N . ARG A 1 58 ? 5.266 -6.312 -12.164 1 90.5 58 ARG A N 1
ATOM 495 C CA . ARG A 1 58 ? 4.484 -6.262 -13.391 1 90.5 58 ARG A CA 1
ATOM 496 C C . ARG A 1 58 ? 5.27 -6.84 -14.562 1 90.5 58 ARG A C 1
ATOM 498 O O . ARG A 1 58 ? 4.73 -7.609 -15.359 1 90.5 58 ARG A O 1
ATOM 505 N N . VAL A 1 59 ? 6.523 -6.492 -14.625 1 90 59 VAL A N 1
ATOM 506 C CA . VAL A 1 59 ? 7.316 -6.898 -15.781 1 90 59 VAL A CA 1
ATOM 507 C C . VAL A 1 59 ? 7.754 -8.352 -15.625 1 90 59 VAL A C 1
ATOM 509 O O . VAL A 1 59 ? 7.922 -9.062 -16.609 1 90 59 VAL A O 1
ATOM 512 N N . ARG A 1 60 ? 7.793 -8.828 -14.359 1 94.44 60 ARG A N 1
ATOM 513 C CA . ARG A 1 60 ? 8.344 -10.156 -14.117 1 94.44 60 ARG A CA 1
ATOM 514 C C . ARG A 1 60 ? 7.234 -11.172 -13.898 1 94.44 60 ARG A C 1
ATOM 516 O O . ARG A 1 60 ? 7.508 -12.336 -13.594 1 94.44 60 ARG A O 1
ATOM 523 N N . GLY A 1 61 ? 6.016 -10.758 -13.992 1 92.69 61 GLY A N 1
ATOM 524 C CA . GLY A 1 61 ? 4.891 -11.68 -14.008 1 92.69 61 GLY A CA 1
ATOM 525 C C . GLY A 1 61 ? 4.383 -12.031 -12.625 1 92.69 61 GLY A C 1
ATOM 526 O O . GLY A 1 61 ? 3.691 -13.039 -12.453 1 92.69 61 GLY A O 1
ATOM 527 N N . PHE A 1 62 ? 4.75 -11.289 -11.617 1 96.88 62 PHE A N 1
ATOM 528 C CA . PHE A 1 62 ? 4.207 -11.484 -10.273 1 96.88 62 PHE A CA 1
ATOM 529 C C . PHE A 1 62 ? 2.812 -10.883 -10.164 1 96.88 62 PHE A C 1
ATOM 531 O O . PHE A 1 62 ? 2.52 -9.859 -10.789 1 96.88 62 PHE A O 1
ATOM 538 N N . GLN A 1 63 ? 1.982 -11.539 -9.398 1 96.5 63 GLN A N 1
ATOM 539 C CA . GLN A 1 63 ? 0.638 -11.055 -9.102 1 96.5 63 GLN A CA 1
ATOM 540 C C . GLN A 1 63 ? 0.474 -10.766 -7.609 1 96.5 63 GLN A C 1
ATOM 542 O O . GLN A 1 63 ? 0.784 -11.617 -6.77 1 96.5 63 GLN A O 1
ATOM 547 N N . GLU A 1 64 ? 0.009 -9.594 -7.293 1 97.75 64 GLU A N 1
ATOM 548 C CA . GLU A 1 64 ? -0.146 -9.211 -5.891 1 97.75 64 GLU A CA 1
ATOM 549 C C . GLU A 1 64 ? -1.426 -9.797 -5.301 1 97.75 64 GLU A C 1
ATOM 551 O O . GLU A 1 64 ? -2.438 -9.922 -5.992 1 97.75 64 GLU A O 1
ATOM 556 N N . VAL A 1 65 ? -1.393 -10.195 -4.078 1 98.56 65 VAL A N 1
ATOM 557 C CA . VAL A 1 65 ? -2.539 -10.609 -3.277 1 98.56 65 VAL A CA 1
ATOM 558 C C . VAL A 1 65 ? -2.57 -9.82 -1.969 1 98.56 65 VAL A C 1
ATOM 560 O O . VAL A 1 65 ? -1.597 -9.148 -1.619 1 98.56 65 VAL A O 1
ATOM 563 N N . VAL A 1 66 ? -3.65 -9.711 -1.32 1 98.06 66 VAL A N 1
ATOM 564 C CA . VAL A 1 66 ? -3.807 -9.141 0.013 1 98.06 66 VAL A CA 1
ATOM 565 C C . VAL A 1 66 ? -4.34 -10.211 0.971 1 98.06 66 VAL A C 1
ATOM 567 O O . VAL A 1 66 ? -5.414 -10.766 0.748 1 98.06 66 VAL A O 1
ATOM 570 N N . THR A 1 67 ? -3.586 -10.531 2.006 1 98.19 67 THR A N 1
ATOM 571 C CA . THR A 1 67 ? -3.955 -11.609 2.912 1 98.19 67 THR A CA 1
ATOM 572 C C . THR A 1 67 ? -4.223 -11.078 4.316 1 98.19 67 THR A C 1
ATOM 574 O O . THR A 1 67 ? -3.803 -9.969 4.652 1 98.19 67 THR A O 1
ATOM 577 N N . PRO A 1 68 ? -4.895 -11.789 5.133 1 98.19 68 PRO A N 1
ATOM 578 C CA . PRO A 1 68 ? -5.172 -11.406 6.52 1 98.19 68 PRO A CA 1
ATOM 579 C C . PRO A 1 68 ? -3.904 -11.281 7.359 1 98.19 68 PRO A C 1
ATOM 581 O O . PRO A 1 68 ? -2.824 -11.688 6.922 1 98.19 68 PRO A O 1
ATOM 584 N N . ASN A 1 69 ? -4.105 -10.664 8.547 1 98.12 69 ASN A N 1
ATOM 585 C CA . ASN A 1 69 ? -2.988 -10.5 9.469 1 98.12 69 ASN A CA 1
ATOM 586 C C . ASN A 1 69 ? -3.123 -11.422 10.68 1 98.12 69 ASN A C 1
ATOM 588 O O . ASN A 1 69 ? -2.139 -11.688 11.375 1 98.12 69 ASN A O 1
ATOM 592 N N . VAL A 1 70 ? -4.316 -11.828 10.961 1 98.12 70 VAL A N 1
ATOM 593 C CA . VAL A 1 70 ? -4.609 -12.68 12.109 1 98.12 70 VAL A CA 1
ATOM 594 C C . VAL A 1 70 ? -5.164 -14.016 11.641 1 98.12 70 VAL A C 1
ATOM 596 O O . VAL A 1 70 ? -6.121 -14.062 10.867 1 98.12 70 VAL A O 1
ATOM 599 N N . TYR A 1 71 ? -4.535 -15.094 12.086 1 98.38 71 TYR A N 1
ATOM 600 C CA . TYR A 1 71 ? -4.961 -16.438 11.711 1 98.38 71 TYR A CA 1
ATOM 601 C C . TYR A 1 71 ? -5.156 -17.312 12.945 1 98.38 71 TYR A C 1
ATOM 603 O O . TYR A 1 71 ? -4.52 -17.094 13.977 1 98.38 71 TYR A O 1
ATOM 611 N N . ASN A 1 72 ? -6.031 -18.312 12.781 1 98.19 72 ASN A N 1
ATOM 612 C CA . ASN A 1 72 ? -6.121 -19.391 13.766 1 98.19 72 ASN A CA 1
ATOM 613 C C . ASN A 1 72 ? -4.797 -20.141 13.898 1 98.19 72 ASN A C 1
ATOM 615 O O . ASN A 1 72 ? -4.117 -20.391 12.898 1 98.19 72 ASN A O 1
ATOM 619 N N . SER A 1 73 ? -4.465 -20.547 15.133 1 97.5 73 SER A N 1
ATOM 620 C CA . SER A 1 73 ? -3.201 -21.234 15.398 1 97.5 73 SER A CA 1
ATOM 621 C C . SER A 1 73 ? -3.078 -22.5 14.57 1 97.5 73 SER A C 1
ATOM 623 O O . SER A 1 73 ? -1.97 -22.953 14.273 1 97.5 73 SER A O 1
ATOM 625 N N . LYS A 1 74 ? -4.184 -23.094 14.164 1 98 74 LYS A N 1
ATOM 626 C CA . LYS A 1 74 ? -4.191 -24.312 13.352 1 98 74 LYS A CA 1
ATOM 627 C C . LYS A 1 74 ? -3.422 -24.109 12.055 1 98 74 LYS A C 1
ATOM 629 O O . LYS A 1 74 ? -2.795 -25.047 11.547 1 98 74 LYS A O 1
ATOM 634 N N . LEU A 1 75 ? -3.461 -22.922 11.508 1 98.31 75 LEU A N 1
ATOM 635 C CA . LEU A 1 75 ? -2.693 -22.625 10.297 1 98.31 75 LEU A CA 1
ATOM 636 C C . LEU A 1 75 ? -1.2 -22.797 10.547 1 98.31 75 LEU A C 1
ATOM 638 O O . LEU A 1 75 ? -0.501 -23.406 9.742 1 98.31 75 LEU A O 1
ATOM 642 N N . TRP A 1 76 ? -0.751 -22.312 11.641 1 97.19 76 TRP A N 1
ATOM 643 C CA . TRP A 1 76 ? 0.669 -22.312 11.977 1 97.19 76 TRP A CA 1
ATOM 644 C C . TRP A 1 76 ? 1.127 -23.703 12.398 1 97.19 76 TRP A C 1
ATOM 646 O O . TRP A 1 76 ? 2.287 -24.078 12.203 1 97.19 76 TRP A O 1
ATOM 656 N N . MET A 1 77 ? 0.212 -24.453 13 1 97 77 MET A N 1
ATOM 657 C CA . MET A 1 77 ? 0.5 -25.859 13.305 1 97 77 MET A CA 1
ATOM 658 C C . MET A 1 77 ? 0.68 -26.672 12.023 1 97 77 MET A C 1
ATOM 660 O O . MET A 1 77 ? 1.6 -27.484 11.93 1 97 77 MET A O 1
ATOM 664 N N . THR A 1 78 ? -0.169 -26.391 11.078 1 96.5 78 THR A N 1
ATOM 665 C CA . THR A 1 78 ? -0.067 -27.062 9.797 1 96.5 78 THR A CA 1
ATOM 666 C C . THR A 1 78 ? 1.26 -26.734 9.117 1 96.5 78 THR A C 1
ATOM 668 O O . THR A 1 78 ? 1.94 -27.641 8.609 1 96.5 78 THR A O 1
ATOM 671 N N . SER A 1 79 ? 1.662 -25.5 9.125 1 94.38 79 SER A N 1
ATOM 672 C CA . SER A 1 79 ? 2.881 -25.078 8.445 1 94.38 79 SER A CA 1
ATOM 673 C C . SER A 1 79 ? 4.125 -25.484 9.234 1 94.38 79 SER A C 1
ATOM 675 O O . SER A 1 79 ? 5.238 -25.453 8.703 1 94.38 79 SER A O 1
ATOM 677 N N . GLY A 1 80 ? 3.988 -25.828 10.523 1 92 80 GLY A N 1
ATOM 678 C CA . GLY A 1 80 ? 5.113 -26.172 11.375 1 92 80 GLY A CA 1
ATOM 679 C C . GLY A 1 80 ? 5.707 -24.984 12.109 1 92 80 GLY A C 1
ATOM 680 O O . GLY A 1 80 ? 6.566 -25.156 12.977 1 92 80 GLY A O 1
ATOM 681 N N . HIS A 1 81 ? 5.184 -23.797 11.844 1 91.62 81 HIS A N 1
ATOM 682 C CA . HIS A 1 81 ? 5.719 -22.578 12.461 1 91.62 81 HIS A CA 1
ATOM 683 C C . HIS A 1 81 ? 5.375 -22.516 13.945 1 91.62 81 HIS A C 1
ATOM 685 O O . HIS A 1 81 ? 6.156 -22.016 14.742 1 91.62 81 HIS A O 1
ATOM 691 N N . TRP A 1 82 ? 4.258 -23.016 14.289 1 93.44 82 TRP A N 1
ATOM 692 C CA . TRP A 1 82 ? 3.824 -22.969 15.68 1 93.44 82 TRP A CA 1
ATOM 693 C C . TRP A 1 82 ? 4.785 -23.75 16.578 1 93.44 82 TRP A C 1
ATOM 695 O O . TRP A 1 82 ? 5.156 -23.266 17.656 1 93.44 82 TRP A O 1
ATOM 705 N N . GLN A 1 83 ? 5.277 -24.906 16.094 1 90.12 83 GLN A N 1
ATOM 706 C CA . GLN A 1 83 ? 6.168 -25.781 16.844 1 90.12 83 GLN A CA 1
ATOM 707 C C . GLN A 1 83 ? 7.559 -25.172 16.984 1 90.12 83 GLN A C 1
ATOM 709 O O . GLN A 1 83 ? 8.234 -25.375 18 1 90.12 83 GLN A O 1
ATOM 714 N N . HIS A 1 84 ? 7.871 -24.344 16.047 1 84.56 84 HIS A N 1
ATOM 715 C CA . HIS A 1 84 ? 9.258 -23.891 15.992 1 84.56 84 HIS A CA 1
ATOM 716 C C . HIS A 1 84 ? 9.383 -22.422 16.344 1 84.56 84 HIS A C 1
ATOM 718 O O . HIS A 1 84 ? 10.469 -21.953 16.688 1 84.56 84 HIS A O 1
ATOM 724 N N . TYR A 1 85 ? 8.25 -21.703 16.328 1 86.81 85 TYR A N 1
ATOM 725 C CA . TYR A 1 85 ? 8.367 -20.25 16.328 1 86.81 85 TYR A CA 1
ATOM 726 C C . TYR A 1 85 ? 7.305 -19.609 17.219 1 86.81 85 TYR A C 1
ATOM 728 O O . TYR A 1 85 ? 7.223 -18.375 17.312 1 86.81 85 TYR A O 1
ATOM 736 N N . ALA A 1 86 ? 6.559 -20.312 17.984 1 90.19 86 ALA A N 1
ATOM 737 C CA . ALA A 1 86 ? 5.402 -19.812 18.719 1 90.19 86 ALA A CA 1
ATOM 738 C C . ALA A 1 86 ? 5.816 -18.766 19.75 1 90.19 86 ALA A C 1
ATOM 740 O O . ALA A 1 86 ? 5.086 -17.797 20 1 90.19 86 ALA A O 1
ATOM 741 N N . GLU A 1 87 ? 6.953 -18.906 20.297 1 90.31 87 GLU A N 1
ATOM 742 C CA . GLU A 1 87 ? 7.418 -18 21.344 1 90.31 87 GLU A CA 1
ATOM 743 C C . GLU A 1 87 ? 7.656 -16.594 20.797 1 90.31 87 GLU A C 1
ATOM 745 O O . GLU A 1 87 ? 7.637 -15.617 21.547 1 90.31 87 GLU A O 1
ATOM 750 N N . ASN A 1 88 ? 7.852 -16.547 19.5 1 92.31 88 ASN A N 1
ATOM 751 C CA . ASN A 1 88 ? 8.125 -15.258 18.859 1 92.31 88 ASN A CA 1
ATOM 752 C C . ASN A 1 88 ? 6.902 -14.719 18.125 1 92.31 88 ASN A C 1
ATOM 754 O O . ASN A 1 88 ? 7.023 -13.836 17.281 1 92.31 88 ASN A O 1
ATOM 758 N N . MET A 1 89 ? 5.754 -15.328 18.469 1 95.69 89 MET A N 1
ATOM 759 C CA . MET A 1 89 ? 4.52 -14.867 17.844 1 95.69 89 MET A CA 1
ATOM 760 C C . MET A 1 89 ? 3.639 -14.133 18.844 1 95.69 89 MET A C 1
ATOM 762 O O . MET A 1 89 ? 3.67 -14.438 20.031 1 95.69 89 MET A O 1
ATOM 766 N N . PHE A 1 90 ? 2.924 -13.078 18.406 1 96.69 90 PHE A N 1
ATOM 767 C CA . PHE A 1 90 ? 1.862 -12.484 19.203 1 96.69 90 PHE A CA 1
ATOM 768 C C . PHE A 1 90 ? 0.592 -13.32 19.141 1 96.69 90 PHE A C 1
ATOM 770 O O . PHE A 1 90 ? -0.099 -13.328 18.125 1 96.69 90 PHE A O 1
ATOM 777 N N . SER A 1 91 ? 0.283 -13.992 20.203 1 95.62 91 SER A N 1
ATOM 778 C CA . SER A 1 91 ? -0.878 -14.875 20.219 1 95.62 91 SER A CA 1
ATOM 779 C C . SER A 1 91 ? -1.913 -14.406 21.234 1 95.62 91 SER A C 1
ATOM 781 O O . SER A 1 91 ? -1.573 -13.727 22.203 1 95.62 91 SER A O 1
ATOM 783 N N . PHE A 1 92 ? -3.168 -14.656 20.984 1 95.38 92 PHE A N 1
ATOM 784 C CA . PHE A 1 92 ? -4.254 -14.25 21.875 1 95.38 92 PHE A CA 1
ATOM 785 C C . PHE A 1 92 ? -5.496 -15.094 21.625 1 95.38 92 PHE A C 1
ATOM 787 O O . PHE A 1 92 ? -5.598 -15.773 20.609 1 95.38 92 PHE A O 1
ATOM 794 N N . ASP A 1 93 ? -6.441 -15.078 22.547 1 93.31 93 ASP A N 1
ATOM 795 C CA . ASP A 1 93 ? -7.66 -15.875 22.453 1 93.31 93 ASP A CA 1
ATOM 796 C C . ASP A 1 93 ? -8.812 -15.062 21.875 1 93.31 93 ASP A C 1
ATOM 798 O O . ASP A 1 93 ? -8.984 -13.891 22.203 1 93.31 93 ASP A O 1
ATOM 802 N N . VAL A 1 94 ? -9.484 -15.672 20.938 1 91.12 94 VAL A N 1
ATOM 803 C CA . VAL A 1 94 ? -10.719 -15.133 20.375 1 91.12 94 VAL A CA 1
ATOM 804 C C . VAL A 1 94 ? -11.805 -16.203 20.391 1 91.12 94 VAL A C 1
ATOM 806 O O . VAL A 1 94 ? -11.68 -17.234 19.734 1 91.12 94 VAL A O 1
ATOM 809 N N . GLU A 1 95 ? -12.961 -15.945 21.094 1 89.12 95 GLU A N 1
ATOM 810 C CA . GLU A 1 95 ? -14.078 -16.875 21.188 1 89.12 95 GLU A CA 1
ATOM 811 C C . GLU A 1 95 ? -13.586 -18.281 21.516 1 89.12 95 GLU A C 1
ATOM 813 O O . GLU A 1 95 ? -13.938 -19.25 20.828 1 89.12 95 GLU A O 1
ATOM 818 N N . LYS A 1 96 ? -12.656 -18.469 22.328 1 89.75 96 LYS A N 1
ATOM 819 C CA . LYS A 1 96 ? -12.18 -19.719 22.922 1 89.75 96 LYS A CA 1
ATOM 820 C C . LYS A 1 96 ? -11.219 -20.438 21.984 1 89.75 96 LYS A C 1
ATOM 822 O O . LYS A 1 96 ? -10.961 -21.641 22.156 1 89.75 96 LYS A O 1
ATOM 827 N N . GLU A 1 97 ? -10.781 -19.797 20.969 1 94.25 97 GLU A N 1
ATOM 828 C CA . GLU A 1 97 ? -9.742 -20.328 20.094 1 94.25 97 GLU A CA 1
ATOM 829 C C . GLU A 1 97 ? -8.484 -19.469 20.125 1 94.25 97 GLU A C 1
ATOM 831 O O . GLU A 1 97 ? -8.562 -18.281 20.453 1 94.25 97 GLU A O 1
ATOM 836 N N . GLN A 1 98 ? -7.402 -20.094 19.797 1 96.44 98 GLN A N 1
ATOM 837 C CA . GLN A 1 98 ? -6.137 -19.359 19.797 1 96.44 98 GLN A CA 1
ATOM 838 C C . GLN A 1 98 ? -5.801 -18.828 18.406 1 96.44 98 GLN A C 1
ATOM 840 O O . GLN A 1 98 ? -5.879 -19.547 17.422 1 96.44 98 GLN A O 1
ATOM 845 N N . PHE A 1 99 ? -5.57 -17.578 18.375 1 97.69 99 PHE A N 1
ATOM 846 C CA . PHE A 1 99 ? -5.172 -16.891 17.156 1 97.69 99 PHE A CA 1
ATOM 847 C C . PHE A 1 99 ? -3.807 -16.219 17.312 1 97.69 99 PHE A C 1
ATOM 849 O O . PHE A 1 99 ? -3.311 -16.094 18.438 1 97.69 99 PHE A O 1
ATOM 856 N N . ALA A 1 100 ? -3.172 -15.891 16.234 1 97.81 100 ALA A N 1
ATOM 857 C CA . ALA A 1 100 ? -1.886 -15.195 16.281 1 97.81 100 ALA A CA 1
ATOM 858 C C . ALA A 1 100 ? -1.725 -14.25 15.094 1 97.81 100 ALA A C 1
ATOM 860 O O . ALA A 1 100 ? -2.285 -14.492 14.016 1 97.81 100 ALA A O 1
ATOM 861 N N . LEU A 1 101 ? -1.051 -13.156 15.352 1 98.19 101 LEU A N 1
ATOM 862 C CA . LEU A 1 101 ? -0.597 -12.312 14.25 1 98.19 101 LEU A CA 1
ATOM 863 C C . LEU A 1 101 ? 0.397 -13.062 13.367 1 98.19 101 LEU A C 1
ATOM 865 O O . LEU A 1 101 ? 1.244 -13.805 13.875 1 98.19 101 LEU A O 1
ATOM 869 N N . LYS A 1 102 ? 0.278 -12.844 12.078 1 98 102 LYS A N 1
ATOM 870 C CA . LYS A 1 102 ? 1.128 -13.609 11.172 1 98 102 LYS A CA 1
ATOM 871 C C . LYS A 1 102 ? 2.576 -13.133 11.242 1 98 102 LYS A C 1
ATOM 873 O O . LYS A 1 102 ? 2.855 -11.945 11.047 1 98 102 LYS A O 1
ATOM 878 N N . PRO A 1 103 ? 3.564 -14.008 11.445 1 97 103 PRO A N 1
ATOM 879 C CA . PRO A 1 103 ? 4.988 -13.672 11.375 1 97 103 PRO A CA 1
ATOM 880 C C . PRO A 1 103 ? 5.543 -13.742 9.953 1 97 103 PRO A C 1
ATOM 882 O O . PRO A 1 103 ? 6.656 -13.281 9.695 1 97 103 PRO A O 1
ATOM 885 N N . MET A 1 104 ? 4.812 -14.352 9.039 1 95.5 104 MET A N 1
ATOM 886 C CA . MET A 1 104 ? 5.191 -14.539 7.641 1 95.5 104 MET A CA 1
ATOM 887 C C . MET A 1 104 ? 3.959 -14.727 6.762 1 95.5 104 MET A C 1
ATOM 889 O O . MET A 1 104 ? 2.875 -15.039 7.262 1 95.5 104 MET A O 1
ATOM 893 N N . ASN A 1 105 ? 4.094 -14.609 5.5 1 97.44 105 ASN A N 1
ATOM 894 C CA . ASN A 1 105 ? 2.967 -14.641 4.574 1 97.44 105 ASN A CA 1
ATOM 895 C C . ASN A 1 105 ? 2.76 -16.031 3.988 1 97.44 105 ASN A C 1
ATOM 897 O O . ASN A 1 105 ? 1.682 -16.344 3.48 1 97.44 105 ASN A O 1
ATOM 901 N N . CYS A 1 106 ? 3.754 -16.891 4.016 1 97.31 106 CYS A N 1
ATOM 902 C CA . CYS A 1 106 ? 3.812 -18.094 3.201 1 97.31 106 CYS A CA 1
ATOM 903 C C . CYS A 1 106 ? 2.605 -19 3.461 1 97.31 106 CYS A C 1
ATOM 905 O O . CYS A 1 106 ? 1.979 -19.484 2.521 1 97.31 106 CYS A O 1
ATOM 907 N N . PRO A 1 107 ? 2.184 -19.219 4.762 1 97.75 107 PRO A N 1
ATOM 908 C CA . PRO A 1 107 ? 1.016 -20.078 4.957 1 97.75 107 PRO A CA 1
ATOM 909 C C . PRO A 1 107 ? -0.255 -19.5 4.336 1 97.75 107 PRO A C 1
ATOM 911 O O . PRO A 1 107 ? -1.096 -20.25 3.834 1 97.75 107 PRO A O 1
ATOM 914 N N . GLY A 1 108 ? -0.399 -18.172 4.41 1 98.12 108 GLY A N 1
ATOM 915 C CA . GLY A 1 108 ? -1.537 -17.547 3.762 1 98.12 108 GLY A CA 1
ATOM 916 C C . GLY A 1 108 ? -1.57 -17.766 2.262 1 98.12 108 GLY A C 1
ATOM 917 O O . GLY A 1 108 ? -2.639 -17.984 1.684 1 98.12 108 GLY A O 1
ATOM 918 N N . HIS A 1 109 ? -0.432 -17.734 1.613 1 98.56 109 HIS A N 1
ATOM 919 C CA . HIS A 1 109 ? -0.35 -17.953 0.174 1 98.56 109 HIS A CA 1
ATOM 920 C C . HIS A 1 109 ? -0.664 -19.406 -0.179 1 98.56 109 HIS A C 1
ATOM 922 O O . HIS A 1 109 ? -1.208 -19.688 -1.249 1 98.56 109 HIS A O 1
ATOM 928 N N . CYS A 1 110 ? -0.332 -20.328 0.754 1 98.56 110 CYS A N 1
ATOM 929 C CA . CYS A 1 110 ? -0.718 -21.719 0.545 1 98.56 110 CYS A CA 1
ATOM 930 C C . CYS A 1 110 ? -2.234 -21.859 0.491 1 98.56 110 CYS A C 1
ATOM 932 O O . CYS A 1 110 ? -2.764 -22.609 -0.334 1 98.56 110 CYS A O 1
ATOM 934 N N . LEU A 1 111 ? -2.928 -21.125 1.383 1 98.69 111 LEU A N 1
ATOM 935 C CA . LEU A 1 111 ? -4.387 -21.156 1.366 1 98.69 111 LEU A CA 1
ATOM 936 C C . LEU A 1 111 ? -4.926 -20.609 0.048 1 98.69 111 LEU A C 1
ATOM 938 O O . LEU A 1 111 ? -5.926 -21.109 -0.474 1 98.69 111 LEU A O 1
ATOM 942 N N . ILE A 1 112 ? -4.305 -19.562 -0.49 1 98.62 112 ILE A N 1
ATOM 943 C CA . ILE A 1 112 ? -4.73 -18.984 -1.762 1 98.62 112 ILE A CA 1
ATOM 944 C C . ILE A 1 112 ? -4.543 -20.016 -2.881 1 98.62 112 ILE A C 1
ATOM 946 O O . ILE A 1 112 ? -5.438 -20.219 -3.701 1 98.62 112 ILE A O 1
ATOM 950 N N . PHE A 1 113 ? -3.371 -20.672 -2.934 1 98.56 113 PHE A N 1
ATOM 951 C CA . PHE A 1 113 ? -3.107 -21.688 -3.947 1 98.56 113 PHE A CA 1
ATOM 952 C C . PHE A 1 113 ? -4.148 -22.797 -3.883 1 98.56 113 PHE A C 1
ATOM 954 O O . PHE A 1 113 ? -4.629 -23.266 -4.918 1 98.56 113 PHE A O 1
ATOM 961 N N . ASP A 1 114 ? -4.48 -23.141 -2.676 1 98.19 114 ASP A N 1
ATOM 962 C CA . ASP A 1 114 ? -5.328 -24.312 -2.43 1 98.19 114 ASP A CA 1
ATOM 963 C C . ASP A 1 114 ? -6.805 -23.969 -2.613 1 98.19 114 ASP A C 1
ATOM 965 O O . ASP A 1 114 ? -7.668 -24.828 -2.479 1 98.19 114 ASP A O 1
ATOM 969 N N . HIS A 1 115 ? -7.141 -22.766 -2.887 1 96.88 115 HIS A N 1
ATOM 970 C CA . HIS A 1 115 ? -8.523 -22.297 -2.922 1 96.88 115 HIS A CA 1
ATOM 971 C C . HIS A 1 115 ? -9.305 -22.969 -4.047 1 96.88 115 HIS A C 1
ATOM 973 O O . HIS A 1 115 ? -10.523 -23.094 -3.973 1 96.88 115 HIS A O 1
ATOM 979 N N . ARG A 1 116 ? -8.703 -23.406 -5.066 1 95.25 116 ARG A N 1
ATOM 980 C CA . ARG A 1 116 ? -9.328 -24.141 -6.164 1 95.25 116 ARG A CA 1
ATOM 981 C C . ARG A 1 116 ? -8.344 -25.109 -6.809 1 95.25 116 ARG A C 1
ATOM 983 O O . ARG A 1 116 ? -7.141 -25.031 -6.551 1 95.25 116 ARG A O 1
ATOM 990 N N . ILE A 1 117 ? -8.938 -25.938 -7.578 1 95.12 117 ILE A N 1
ATOM 991 C CA . ILE A 1 117 ? -8.109 -26.891 -8.297 1 95.12 117 ILE A CA 1
ATOM 992 C C . ILE A 1 117 ? -7.246 -26.172 -9.328 1 95.12 117 ILE A C 1
ATOM 994 O O . ILE A 1 117 ? -7.727 -25.266 -10.023 1 95.12 117 ILE A O 1
ATOM 998 N N . ARG A 1 118 ? -5.977 -26.609 -9.391 1 96.5 118 ARG A N 1
ATOM 999 C CA . ARG A 1 118 ? -5.031 -25.953 -10.289 1 96.5 118 ARG A CA 1
ATOM 1000 C C . ARG A 1 118 ? -4.57 -26.922 -11.383 1 96.5 118 ARG A C 1
ATOM 1002 O O . ARG A 1 118 ? -4.441 -28.125 -11.148 1 96.5 118 ARG A O 1
ATOM 1009 N N . SER A 1 119 ? -4.359 -26.297 -12.523 1 95.12 119 SER A N 1
ATOM 1010 C CA . SER A 1 119 ? -3.773 -27.031 -13.641 1 95.12 119 SER A CA 1
ATOM 1011 C C . SER A 1 119 ? -2.289 -26.719 -13.789 1 95.12 119 SER A C 1
ATOM 1013 O O . SER A 1 119 ? -1.846 -25.625 -13.461 1 95.12 119 SER A O 1
ATOM 1015 N N . TRP A 1 120 ? -1.538 -27.719 -14.359 1 93.88 120 TRP A N 1
ATOM 1016 C CA . TRP A 1 120 ? -0.121 -27.484 -14.625 1 93.88 120 TRP A CA 1
ATOM 1017 C C . TRP A 1 120 ? 0.076 -26.297 -15.555 1 93.88 120 TRP A C 1
ATOM 1019 O O . TRP A 1 120 ? 1.118 -25.641 -15.516 1 93.88 120 TRP A O 1
ATOM 1029 N N . ARG A 1 121 ? -0.912 -25.891 -16.266 1 89.81 121 ARG A N 1
ATOM 1030 C CA . ARG A 1 121 ? -0.837 -24.797 -17.219 1 89.81 121 ARG A CA 1
ATOM 1031 C C . ARG A 1 121 ? -0.797 -23.453 -16.5 1 89.81 121 ARG A C 1
ATOM 1033 O O . ARG A 1 121 ? -0.406 -22.438 -17.094 1 89.81 121 ARG A O 1
ATOM 1040 N N . GLU A 1 122 ? -1.174 -23.5 -15.281 1 93.75 122 GLU A N 1
ATOM 1041 C CA . GLU A 1 122 ? -1.214 -22.266 -14.5 1 93.75 122 GLU A CA 1
ATOM 1042 C C . GLU A 1 122 ? 0.116 -22.016 -13.797 1 93.75 122 GLU A C 1
ATOM 1044 O O . GLU A 1 122 ? 0.317 -20.953 -13.203 1 93.75 122 GLU A O 1
ATOM 1049 N N . LEU A 1 123 ? 1.043 -22.984 -13.914 1 96.75 123 LEU A N 1
ATOM 1050 C CA . LEU A 1 123 ? 2.332 -22.875 -13.242 1 96.75 123 LEU A CA 1
ATOM 1051 C C . LEU A 1 123 ? 3.416 -22.422 -14.211 1 96.75 123 LEU A C 1
ATOM 1053 O O . LEU A 1 123 ? 3.381 -22.766 -15.398 1 96.75 123 LEU A O 1
ATOM 1057 N N . PRO A 1 124 ? 4.316 -21.594 -13.742 1 97.88 124 PRO A N 1
ATOM 1058 C CA . PRO A 1 124 ? 4.496 -21.141 -12.359 1 97.88 124 PRO A CA 1
ATOM 1059 C C . PRO A 1 124 ? 3.5 -20.047 -11.969 1 97.88 124 PRO A C 1
ATOM 1061 O O . PRO A 1 124 ? 3.135 -19.203 -12.797 1 97.88 124 PRO A O 1
ATOM 1064 N N . LEU A 1 125 ? 2.992 -20.141 -10.75 1 98.12 125 LEU A N 1
ATOM 1065 C CA . LEU A 1 125 ? 2.162 -19.109 -10.133 1 98.12 125 LEU A CA 1
ATOM 1066 C C . LEU A 1 125 ? 2.977 -18.266 -9.164 1 98.12 125 LEU A C 1
ATOM 1068 O O . LEU A 1 125 ? 3.451 -18.766 -8.141 1 98.12 125 LEU A O 1
ATOM 1072 N N . ARG A 1 126 ? 3.168 -17 -9.508 1 98.5 126 ARG A N 1
ATOM 1073 C CA . ARG A 1 126 ? 4 -16.094 -8.719 1 98.5 126 ARG A CA 1
ATOM 1074 C C . ARG A 1 126 ? 3.146 -15.109 -7.926 1 98.5 126 ARG A C 1
ATOM 1076 O O . ARG A 1 126 ? 2.656 -14.125 -8.477 1 98.5 126 ARG A O 1
ATOM 1083 N N . LEU A 1 127 ? 2.996 -15.359 -6.637 1 98.56 127 LEU A N 1
ATOM 1084 C CA . LEU A 1 127 ? 2.203 -14.5 -5.766 1 98.56 127 LEU A CA 1
ATOM 1085 C C . LEU A 1 127 ? 3.102 -13.57 -4.949 1 98.56 127 LEU A C 1
ATOM 1087 O O . LEU A 1 127 ? 4.133 -14 -4.426 1 98.56 127 LEU A O 1
ATOM 1091 N N . ALA A 1 128 ? 2.764 -12.32 -4.945 1 98.19 128 ALA A N 1
ATOM 1092 C CA . ALA A 1 128 ? 3.496 -11.336 -4.152 1 98.19 128 ALA A CA 1
ATOM 1093 C C . ALA A 1 128 ? 2.576 -10.641 -3.158 1 98.19 128 ALA A C 1
ATOM 1095 O O . ALA A 1 128 ? 1.383 -10.469 -3.422 1 98.19 128 ALA A O 1
ATOM 1096 N N . ASP A 1 129 ? 3.09 -10.258 -2.057 1 96.38 129 ASP A N 1
ATOM 1097 C CA . ASP A 1 129 ? 2.328 -9.672 -0.959 1 96.38 129 ASP A CA 1
ATOM 1098 C C . ASP A 1 129 ? 3.178 -8.68 -0.168 1 96.38 129 ASP A C 1
ATOM 1100 O O . ASP A 1 129 ? 4.316 -8.984 0.194 1 96.38 129 ASP A O 1
ATOM 1104 N N . PHE A 1 130 ? 2.641 -7.488 0.037 1 95.56 130 PHE A N 1
ATOM 1105 C CA . PHE A 1 130 ? 3.256 -6.547 0.966 1 95.56 130 PHE A CA 1
ATOM 1106 C C . PHE A 1 130 ? 2.518 -6.539 2.299 1 95.56 130 PHE A C 1
ATOM 1108 O O . PHE A 1 130 ? 2.301 -5.48 2.889 1 95.56 130 PHE A O 1
ATOM 1115 N N . GLY A 1 131 ? 2.121 -7.68 2.711 1 92.06 131 GLY A N 1
ATOM 1116 C CA . GLY A 1 131 ? 1.4 -7.785 3.969 1 92.06 131 GLY A CA 1
ATOM 1117 C C . GLY A 1 131 ? 2.262 -7.469 5.18 1 92.06 131 GLY A C 1
ATOM 1118 O O . GLY A 1 131 ? 3.443 -7.812 5.211 1 92.06 131 GLY A O 1
ATOM 1119 N N . VAL A 1 132 ? 1.712 -6.824 6.113 1 96.06 132 VAL A N 1
ATOM 1120 C CA . VAL A 1 132 ? 2.391 -6.445 7.348 1 96.06 132 VAL A CA 1
ATOM 1121 C C . VAL A 1 132 ? 2.611 -7.676 8.219 1 96.06 132 VAL A C 1
ATOM 1123 O O . VAL A 1 132 ? 1.697 -8.484 8.406 1 96.06 132 VAL A O 1
ATOM 1126 N N . LEU A 1 133 ? 3.785 -7.84 8.688 1 97.81 133 LEU A N 1
ATOM 1127 C CA . LEU A 1 133 ? 4.16 -8.969 9.531 1 97.81 133 LEU A CA 1
ATOM 1128 C C . LEU A 1 133 ? 4.496 -8.5 10.945 1 97.81 133 LEU A C 1
ATOM 1130 O O . LEU A 1 133 ? 4.914 -7.355 11.141 1 97.81 133 LEU A O 1
ATOM 1134 N N . HIS A 1 134 ? 4.312 -9.367 11.906 1 98.12 134 HIS A N 1
ATOM 1135 C CA . HIS A 1 134 ? 4.621 -9.086 13.305 1 98.12 134 HIS A CA 1
ATOM 1136 C C . HIS A 1 134 ? 5.387 -10.242 13.938 1 98.12 134 HIS A C 1
ATOM 1138 O O . HIS A 1 134 ? 4.957 -11.398 13.859 1 98.12 134 HIS A O 1
ATOM 1144 N N . ARG A 1 135 ? 6.477 -9.961 14.477 1 97.06 135 ARG A N 1
ATOM 1145 C CA . ARG A 1 135 ? 7.27 -10.906 15.258 1 97.06 135 ARG A CA 1
ATOM 1146 C C . ARG A 1 135 ? 7.574 -10.344 16.641 1 97.06 135 ARG A C 1
ATOM 1148 O O . ARG A 1 135 ? 8.016 -9.203 16.781 1 97.06 135 ARG A O 1
ATOM 1155 N N . ASN A 1 136 ? 7.246 -11.148 17.656 1 95.75 136 ASN A N 1
ATOM 1156 C CA . ASN A 1 136 ? 7.453 -10.711 19.031 1 95.75 136 ASN A CA 1
ATOM 1157 C C . ASN A 1 136 ? 8.922 -10.82 19.438 1 95.75 136 ASN A C 1
ATOM 1159 O O . ASN A 1 136 ? 9.258 -11.57 20.359 1 95.75 136 ASN A O 1
ATOM 1163 N N . GLU A 1 137 ? 9.711 -9.922 18.875 1 93.44 137 GLU A N 1
ATOM 1164 C CA . GLU A 1 137 ? 11.133 -9.852 19.219 1 93.44 137 GLU A CA 1
ATOM 1165 C C . GLU A 1 137 ? 11.336 -9.383 20.656 1 93.44 137 GLU A C 1
ATOM 1167 O O . GLU A 1 137 ? 10.609 -8.516 21.141 1 93.44 137 GLU A O 1
ATOM 1172 N N . LEU A 1 138 ? 12.398 -9.961 21.266 1 90.81 138 LEU A N 1
ATOM 1173 C CA . LEU A 1 138 ? 12.742 -9.484 22.594 1 90.81 138 LEU A CA 1
ATOM 1174 C C . LEU A 1 138 ? 13.133 -8.016 22.562 1 90.81 138 LEU A C 1
ATOM 1176 O O . LEU A 1 138 ? 13.805 -7.566 21.641 1 90.81 138 LEU A O 1
ATOM 1180 N N . SER A 1 139 ? 12.75 -7.371 23.594 1 89.44 139 SER A N 1
ATOM 1181 C CA . SER A 1 139 ? 13.016 -5.938 23.688 1 89.44 139 SER A CA 1
ATOM 1182 C C . SER A 1 139 ? 14.5 -5.641 23.5 1 89.44 139 SER A C 1
ATOM 1184 O O . SER A 1 139 ? 14.867 -4.656 22.859 1 89.44 139 SER A O 1
ATOM 1186 N N . GLY A 1 140 ? 15.32 -6.418 24.062 1 88.75 140 GLY A N 1
ATOM 1187 C CA . GLY A 1 140 ? 16.766 -6.211 24 1 88.75 140 GLY A CA 1
ATOM 1188 C C . GLY A 1 140 ? 17.344 -6.438 22.625 1 88.75 140 GLY A C 1
ATOM 1189 O O . GLY A 1 140 ? 18.453 -5.992 22.328 1 88.75 140 GLY A O 1
ATOM 1190 N N . ALA A 1 141 ? 16.594 -7.121 21.734 1 90.25 141 ALA A N 1
ATOM 1191 C CA . ALA A 1 141 ? 17.094 -7.457 20.406 1 90.25 141 ALA A CA 1
ATOM 1192 C C . ALA A 1 141 ? 16.734 -6.383 19.391 1 90.25 141 ALA A C 1
ATOM 1194 O O . ALA A 1 141 ? 17.266 -6.352 18.281 1 90.25 141 ALA A O 1
ATOM 1195 N N . LEU A 1 142 ? 15.828 -5.52 19.703 1 92.62 142 LEU A N 1
ATOM 1196 C CA . LEU A 1 142 ? 15.359 -4.48 18.797 1 92.62 142 LEU A CA 1
ATOM 1197 C C . LEU A 1 142 ? 16.484 -3.5 18.469 1 92.62 142 LEU A C 1
ATOM 1199 O O . LEU A 1 142 ? 17.281 -3.143 19.344 1 92.62 142 LEU A O 1
ATOM 1203 N N . SER A 1 143 ? 16.609 -3.102 17.156 1 93.81 143 SER A N 1
ATOM 1204 C CA . SER A 1 143 ? 17.672 -2.193 16.734 1 93.81 143 SER A CA 1
ATOM 1205 C C . SER A 1 143 ? 17.203 -1.328 15.562 1 93.81 143 SER A C 1
ATOM 1207 O O . SER A 1 143 ? 17.359 -1.716 14.398 1 93.81 143 SER A O 1
ATOM 1209 N N . GLY A 1 144 ? 16.812 -0.126 15.938 1 95.25 144 GLY A N 1
ATOM 1210 C CA . GLY A 1 144 ? 16.375 0.779 14.891 1 95.25 144 GLY A CA 1
ATOM 1211 C C . GLY A 1 144 ? 15.391 0.137 13.93 1 95.25 144 GLY A C 1
ATOM 1212 O O . GLY A 1 144 ? 14.406 -0.472 14.344 1 95.25 144 GLY A O 1
ATOM 1213 N N . LEU A 1 145 ? 15.695 0.281 12.633 1 97.31 145 LEU A N 1
ATOM 1214 C CA . LEU A 1 145 ? 14.828 -0.258 11.602 1 97.31 145 LEU A CA 1
ATOM 1215 C C . LEU A 1 145 ? 15.305 -1.634 11.148 1 97.31 145 LEU A C 1
ATOM 1217 O O . LEU A 1 145 ? 14.641 -2.295 10.344 1 97.31 145 LEU A O 1
ATOM 1221 N N . THR A 1 146 ? 16.375 -2.137 11.672 1 94.38 146 THR A N 1
ATOM 1222 C CA . THR A 1 146 ? 16.969 -3.371 11.172 1 94.38 146 THR A CA 1
ATOM 1223 C C . THR A 1 146 ? 16.359 -4.586 11.875 1 94.38 146 THR A C 1
ATOM 1225 O O . THR A 1 146 ? 16.359 -5.688 11.328 1 94.38 146 THR A O 1
ATOM 1228 N N . ARG A 1 147 ? 15.953 -4.426 13.07 1 95.12 147 ARG A N 1
ATOM 1229 C CA . ARG A 1 147 ? 15.227 -5.453 13.812 1 95.12 147 ARG A CA 1
ATOM 1230 C C . ARG A 1 147 ? 14.031 -4.855 14.555 1 95.12 147 ARG A C 1
ATOM 1232 O O . ARG A 1 147 ? 14.195 -4.188 15.57 1 95.12 147 ARG A O 1
ATOM 1239 N N . VAL A 1 148 ? 12.867 -5.105 14.039 1 97.69 148 VAL A N 1
ATOM 1240 C CA . VAL A 1 148 ? 11.641 -4.48 14.523 1 97.69 148 VAL A CA 1
ATOM 1241 C C . VAL A 1 148 ? 10.578 -5.547 14.773 1 97.69 148 VAL A C 1
ATOM 1243 O O . VAL A 1 148 ? 10.734 -6.699 14.359 1 97.69 148 VAL A O 1
ATOM 1246 N N . ARG A 1 149 ? 9.484 -5.215 15.477 1 97.88 149 ARG A N 1
ATOM 1247 C CA . ARG A 1 149 ? 8.375 -6.121 15.75 1 97.88 149 ARG A CA 1
ATOM 1248 C C . ARG A 1 149 ? 7.34 -6.082 14.633 1 97.88 149 ARG A C 1
ATOM 1250 O O . ARG A 1 149 ? 6.59 -7.039 14.438 1 97.88 149 ARG A O 1
ATOM 1257 N N . ARG A 1 150 ? 7.262 -4.984 13.945 1 98.12 150 ARG A N 1
ATOM 1258 C CA . ARG A 1 150 ? 6.348 -4.785 12.828 1 98.12 150 ARG A CA 1
ATOM 1259 C C . ARG A 1 150 ? 7.102 -4.395 11.562 1 98.12 150 ARG A C 1
ATOM 1261 O O . ARG A 1 150 ? 7.879 -3.439 11.57 1 98.12 150 ARG A O 1
ATOM 1268 N N . PHE A 1 151 ? 6.926 -5.184 10.469 1 97.56 151 PHE A N 1
ATOM 1269 C CA . PHE A 1 151 ? 7.633 -4.863 9.234 1 97.56 151 PHE A CA 1
ATOM 1270 C C . PHE A 1 151 ? 6.855 -5.359 8.023 1 97.56 151 PHE A C 1
ATOM 1272 O O . PHE A 1 151 ? 5.941 -6.176 8.156 1 97.56 151 PHE A O 1
ATOM 1279 N N . GLN A 1 152 ? 7.137 -4.766 6.938 1 96.88 152 GLN A N 1
ATOM 1280 C CA . GLN A 1 152 ? 6.566 -5.191 5.664 1 96.88 152 GLN A CA 1
ATOM 1281 C C . GLN A 1 152 ? 7.641 -5.75 4.738 1 96.88 152 GLN A C 1
ATOM 1283 O O . GLN A 1 152 ? 8.648 -5.09 4.477 1 96.88 152 GLN A O 1
ATOM 1288 N N . GLN A 1 153 ? 7.406 -6.98 4.32 1 96.12 153 GLN A N 1
ATOM 1289 C CA . GLN A 1 153 ? 8.336 -7.621 3.395 1 96.12 153 GLN A CA 1
ATOM 1290 C C . GLN A 1 153 ? 7.797 -7.586 1.967 1 96.12 153 GLN A C 1
ATOM 1292 O O . GLN A 1 153 ? 6.586 -7.602 1.753 1 96.12 153 GLN A O 1
ATOM 1297 N N . ASP A 1 154 ? 8.688 -7.383 1.019 1 96.25 154 ASP A N 1
ATOM 1298 C CA . ASP A 1 154 ? 8.32 -7.641 -0.371 1 96.25 154 ASP A CA 1
ATOM 1299 C C . ASP A 1 154 ? 8.273 -9.141 -0.657 1 96.25 154 ASP A C 1
ATOM 1301 O O . ASP A 1 154 ? 8.906 -9.617 -1.602 1 96.25 154 ASP A O 1
ATOM 1305 N N . ASP A 1 155 ? 7.461 -9.781 0.024 1 95.62 155 ASP A N 1
ATOM 1306 C CA . ASP A 1 155 ? 7.391 -11.242 0.085 1 95.62 155 ASP A CA 1
ATOM 1307 C C . ASP A 1 155 ? 6.688 -11.805 -1.147 1 95.62 155 ASP A C 1
ATOM 1309 O O . ASP A 1 155 ? 5.633 -11.312 -1.551 1 95.62 155 ASP A O 1
ATOM 1313 N N . ALA A 1 156 ? 7.32 -12.773 -1.74 1 97.88 156 ALA A N 1
ATOM 1314 C CA . ALA A 1 156 ? 6.68 -13.469 -2.855 1 97.88 156 ALA A CA 1
ATOM 1315 C C . ALA A 1 156 ? 6.887 -14.977 -2.752 1 97.88 156 ALA A C 1
ATOM 1317 O O . ALA A 1 156 ? 7.895 -15.43 -2.213 1 97.88 156 ALA A O 1
ATOM 1318 N N . HIS A 1 157 ? 5.957 -15.688 -3.213 1 98.5 157 HIS A N 1
ATOM 1319 C CA . HIS A 1 157 ? 5.988 -17.141 -3.246 1 98.5 157 HIS A CA 1
ATOM 1320 C C . HIS A 1 157 ? 5.621 -17.672 -4.629 1 98.5 157 HIS A C 1
ATOM 1322 O O . HIS A 1 157 ? 4.527 -17.406 -5.133 1 98.5 157 HIS A O 1
ATOM 1328 N N . ILE A 1 158 ? 6.566 -18.406 -5.18 1 98.62 158 ILE A N 1
ATOM 1329 C CA . ILE A 1 158 ? 6.379 -18.984 -6.504 1 98.62 158 ILE A CA 1
ATOM 1330 C C . ILE A 1 158 ? 6.055 -20.469 -6.371 1 98.62 158 ILE A C 1
ATOM 1332 O O . ILE A 1 158 ? 6.844 -21.234 -5.809 1 98.62 158 ILE A O 1
ATOM 1336 N N . PHE A 1 159 ? 4.891 -20.875 -6.797 1 98.69 159 PHE A N 1
ATOM 1337 C CA . PHE A 1 159 ? 4.523 -22.281 -6.918 1 98.69 159 PHE A CA 1
ATOM 1338 C C . PHE A 1 159 ? 4.828 -22.812 -8.312 1 98.69 159 PHE A C 1
ATOM 1340 O O . PHE A 1 159 ? 4.293 -22.297 -9.305 1 98.69 159 PHE A O 1
ATOM 1347 N N . CYS A 1 160 ? 5.688 -23.781 -8.422 1 97.94 160 CYS A N 1
ATOM 1348 C CA . CYS A 1 160 ? 6.113 -24.234 -9.742 1 97.94 160 CYS A CA 1
ATOM 1349 C C . CYS A 1 160 ? 6.312 -25.75 -9.758 1 97.94 160 CYS A C 1
ATOM 1351 O O . CYS A 1 160 ? 6.234 -26.391 -8.711 1 97.94 160 CYS A O 1
ATOM 1353 N N . THR A 1 161 ? 6.422 -26.297 -10.961 1 96.19 161 THR A N 1
ATOM 1354 C CA . THR A 1 161 ? 6.793 -27.688 -11.102 1 96.19 161 THR A CA 1
ATOM 1355 C C . THR A 1 161 ? 8.281 -27.891 -10.836 1 96.19 161 THR A C 1
ATOM 1357 O O . THR A 1 161 ? 9.047 -26.922 -10.805 1 96.19 161 THR A O 1
ATOM 1360 N N . VAL A 1 162 ? 8.648 -29.094 -10.656 1 92.5 162 VAL A N 1
ATOM 1361 C CA . VAL A 1 162 ? 10.055 -29.406 -10.398 1 92.5 162 VAL A CA 1
ATOM 1362 C C . VAL A 1 162 ? 10.906 -28.969 -11.586 1 92.5 162 VAL A C 1
ATOM 1364 O O . VAL A 1 162 ? 12.016 -28.453 -11.406 1 92.5 162 VAL A O 1
ATOM 1367 N N . SER A 1 163 ? 10.383 -29.094 -12.797 1 93.31 163 SER A N 1
ATOM 1368 C CA . SER A 1 163 ? 11.133 -28.766 -14 1 93.31 163 SER A CA 1
ATOM 1369 C C . SER A 1 163 ? 11.312 -27.266 -14.148 1 93.31 163 SER A C 1
ATOM 1371 O O . SER A 1 163 ? 12.172 -26.812 -14.898 1 93.31 163 SER A O 1
ATOM 1373 N N . GLN A 1 164 ? 10.531 -26.484 -13.43 1 95.69 164 GLN A N 1
ATOM 1374 C CA . GLN A 1 164 ? 10.555 -25.031 -13.562 1 95.69 164 GLN A CA 1
ATOM 1375 C C . GLN A 1 164 ? 11.477 -24.391 -12.523 1 95.69 164 GLN A C 1
ATOM 1377 O O . GLN A 1 164 ? 11.734 -23.188 -12.562 1 95.69 164 GLN A O 1
ATOM 1382 N N . ILE A 1 165 ? 12.086 -25.141 -11.602 1 94.62 165 ILE A N 1
ATOM 1383 C CA . ILE A 1 165 ? 12.844 -24.625 -10.461 1 94.62 165 ILE A CA 1
ATOM 1384 C C . ILE A 1 165 ? 14.023 -23.797 -10.953 1 94.62 165 ILE A C 1
ATOM 1386 O O . ILE A 1 165 ? 14.227 -22.672 -10.5 1 94.62 165 ILE A O 1
ATOM 1390 N N . GLY A 1 166 ? 14.789 -24.359 -11.852 1 92.06 166 GLY A N 1
ATOM 1391 C CA . GLY A 1 166 ? 15.969 -23.672 -12.344 1 92.06 166 GLY A CA 1
ATOM 1392 C C . GLY A 1 166 ? 15.664 -22.297 -12.914 1 92.06 166 GLY A C 1
ATOM 1393 O O . GLY A 1 166 ? 16.328 -21.312 -12.578 1 92.06 166 GLY A O 1
ATOM 1394 N N . GLU A 1 167 ? 14.68 -22.25 -13.711 1 95.12 167 GLU A N 1
ATOM 1395 C CA . GLU A 1 167 ? 14.289 -21 -14.344 1 95.12 167 GLU A CA 1
ATOM 1396 C C . GLU A 1 167 ? 13.797 -19.984 -13.312 1 95.12 167 GLU A C 1
ATOM 1398 O O . GLU A 1 167 ? 14.133 -18.797 -13.383 1 95.12 167 GLU A O 1
ATOM 1403 N N . GLU A 1 168 ? 13 -20.422 -12.375 1 97.25 168 GLU A N 1
ATOM 1404 C CA . GLU A 1 168 ? 12.43 -19.547 -11.367 1 97.25 168 GLU A CA 1
ATOM 1405 C C . GLU A 1 168 ? 13.516 -19 -10.43 1 97.25 168 GLU A C 1
ATOM 1407 O O . GLU A 1 168 ? 13.492 -17.828 -10.055 1 97.25 168 GLU A O 1
ATOM 1412 N N . ILE A 1 169 ? 14.5 -19.844 -10.062 1 96 169 ILE A N 1
ATOM 1413 C CA . ILE A 1 169 ? 15.594 -19.406 -9.203 1 96 169 ILE A CA 1
ATOM 1414 C C . ILE A 1 169 ? 16.453 -18.391 -9.953 1 96 169 ILE A C 1
ATOM 1416 O O . ILE A 1 169 ? 16.844 -17.359 -9.391 1 96 169 ILE A O 1
ATOM 1420 N N . SER A 1 170 ? 16.75 -18.688 -11.188 1 94.81 170 SER A N 1
ATOM 1421 C CA . SER A 1 170 ? 17.516 -17.75 -12.008 1 94.81 170 SER A CA 1
ATOM 1422 C C . SER A 1 170 ? 16.812 -16.406 -12.125 1 94.81 170 SER A C 1
ATOM 1424 O O . SER A 1 170 ? 17.438 -15.352 -12.031 1 94.81 170 SER A O 1
ATOM 1426 N N . GLY A 1 171 ? 15.469 -16.484 -12.375 1 96.5 171 GLY A N 1
ATOM 1427 C CA . GLY A 1 171 ? 14.688 -15.258 -12.438 1 96.5 171 GLY A CA 1
ATOM 1428 C C . GLY A 1 171 ? 14.75 -14.453 -11.156 1 96.5 171 GLY A C 1
ATOM 1429 O O . GLY A 1 171 ? 14.852 -13.219 -11.195 1 96.5 171 GLY A O 1
ATOM 1430 N N . ALA A 1 172 ? 14.703 -15.141 -10.039 1 96.62 172 ALA A N 1
ATOM 1431 C CA . ALA A 1 172 ? 14.773 -14.477 -8.742 1 96.62 172 ALA A CA 1
ATOM 1432 C C . ALA A 1 172 ? 16.141 -13.82 -8.531 1 96.62 172 ALA A C 1
ATOM 1434 O O . ALA A 1 172 ? 16.219 -12.703 -8.016 1 96.62 172 ALA A O 1
ATOM 1435 N N . LEU A 1 173 ? 17.172 -14.516 -8.953 1 95.69 173 LEU A N 1
ATOM 1436 C CA . LEU A 1 173 ? 18.531 -13.984 -8.812 1 95.69 173 LEU A CA 1
ATOM 1437 C C . LEU A 1 173 ? 18.734 -12.766 -9.703 1 95.69 173 LEU A C 1
ATOM 1439 O O . LEU A 1 173 ? 19.359 -11.781 -9.297 1 95.69 173 LEU A O 1
ATOM 1443 N N . GLN A 1 174 ? 18.203 -12.812 -10.852 1 96.12 174 GLN A N 1
ATOM 1444 C CA . GLN A 1 174 ? 18.281 -11.672 -11.758 1 96.12 174 GLN A CA 1
ATOM 1445 C C . GLN A 1 174 ? 17.531 -10.477 -11.203 1 96.12 174 GLN A C 1
ATOM 1447 O O . GLN A 1 174 ? 17.969 -9.328 -11.336 1 96.12 174 GLN A O 1
ATOM 1452 N N . PHE A 1 175 ? 16.359 -10.781 -10.664 1 96.94 175 PHE A N 1
ATOM 1453 C CA . PHE A 1 175 ? 15.562 -9.742 -10.023 1 96.94 175 PHE A CA 1
ATOM 1454 C C . PHE A 1 175 ? 16.359 -9.062 -8.914 1 96.94 175 PHE A C 1
ATOM 1456 O O . PHE A 1 175 ? 16.422 -7.836 -8.844 1 96.94 175 PHE A O 1
ATOM 1463 N N . LEU A 1 176 ? 16.953 -9.836 -8.133 1 95.75 176 LEU A N 1
ATOM 1464 C CA . LEU A 1 176 ? 17.781 -9.352 -7.035 1 95.75 176 LEU A CA 1
ATOM 1465 C C . LEU A 1 176 ? 18.922 -8.484 -7.555 1 95.75 176 LEU A C 1
ATOM 1467 O O . LEU A 1 176 ? 19.156 -7.391 -7.035 1 95.75 176 LEU A O 1
ATOM 1471 N N . GLN A 1 177 ? 19.609 -8.953 -8.484 1 94.75 177 GLN A N 1
ATOM 1472 C CA . GLN A 1 177 ? 20.75 -8.234 -9.062 1 94.75 177 GLN A CA 1
ATOM 1473 C C . GLN A 1 177 ? 20.297 -6.883 -9.625 1 94.75 177 GLN A C 1
ATOM 1475 O O . GLN A 1 177 ? 20.984 -5.871 -9.43 1 94.75 177 GLN A O 1
ATOM 1480 N N . TYR A 1 178 ? 19.219 -6.895 -10.297 1 95.88 178 TYR A N 1
ATOM 1481 C CA . TYR A 1 178 ? 18.703 -5.664 -10.883 1 95.88 178 TYR A CA 1
ATOM 1482 C C . TYR A 1 178 ? 18.438 -4.613 -9.805 1 95.88 178 TYR A C 1
ATOM 1484 O O . TYR A 1 178 ? 18.891 -3.475 -9.922 1 95.88 178 TYR A O 1
ATOM 1492 N N . VAL A 1 179 ? 17.734 -4.992 -8.781 1 96.06 179 VAL A N 1
ATOM 1493 C CA . VAL A 1 179 ? 17.328 -4.059 -7.73 1 96.06 179 VAL A CA 1
ATOM 1494 C C . VAL A 1 179 ? 18.562 -3.545 -6.996 1 96.06 179 VAL A C 1
ATOM 1496 O O . VAL A 1 179 ? 18.703 -2.342 -6.758 1 96.06 179 VAL A O 1
ATOM 1499 N N . TYR A 1 180 ? 19.469 -4.426 -6.652 1 94.12 180 TYR A N 1
ATOM 1500 C CA . TYR A 1 180 ? 20.656 -4.02 -5.898 1 94.12 180 TYR A CA 1
ATOM 1501 C C . TYR A 1 180 ? 21.578 -3.15 -6.75 1 94.12 180 TYR A C 1
ATOM 1503 O O . TYR A 1 180 ? 22.234 -2.24 -6.234 1 94.12 180 TYR A O 1
ATOM 1511 N N . ASN A 1 181 ? 21.609 -3.396 -8.023 1 92.38 181 ASN A N 1
ATOM 1512 C CA . ASN A 1 181 ? 22.359 -2.52 -8.93 1 92.38 181 ASN A CA 1
ATOM 1513 C C . ASN A 1 181 ? 21.75 -1.116 -8.961 1 92.38 181 ASN A C 1
ATOM 1515 O O . ASN A 1 181 ? 22.484 -0.127 -9.016 1 92.38 181 ASN A O 1
ATOM 1519 N N . GLU A 1 182 ? 20.453 -1.08 -8.953 1 93 182 GLU A N 1
ATOM 1520 C CA . GLU A 1 182 ? 19.781 0.215 -8.945 1 93 182 GLU A CA 1
ATOM 1521 C C . GLU A 1 182 ? 20.141 1.014 -7.691 1 93 182 GLU A C 1
ATOM 1523 O O . GLU A 1 182 ? 20.219 2.242 -7.738 1 93 182 GLU A O 1
ATOM 1528 N N . PHE A 1 183 ? 20.375 0.311 -6.574 1 93.19 183 PHE A N 1
ATOM 1529 C CA . PHE A 1 183 ? 20.734 0.966 -5.32 1 93.19 183 PHE A CA 1
ATOM 1530 C C . PHE A 1 183 ? 22.234 1.213 -5.254 1 93.19 183 PHE A C 1
ATOM 1532 O O . PHE A 1 183 ? 22.734 1.87 -4.332 1 93.19 183 PHE A O 1
ATOM 1539 N N . GLY A 1 184 ? 22.984 0.654 -6.18 1 89.38 184 GLY A N 1
ATOM 1540 C CA . GLY A 1 184 ? 24.438 0.779 -6.191 1 89.38 184 GLY A CA 1
ATOM 1541 C C . GLY A 1 184 ? 25.125 -0.178 -5.234 1 89.38 184 GLY A C 1
ATOM 1542 O O . GLY A 1 184 ? 26.219 0.104 -4.75 1 89.38 184 GLY A O 1
ATOM 1543 N N . PHE A 1 185 ? 24.484 -1.285 -4.91 1 92.31 185 PHE A N 1
ATOM 1544 C CA . PHE A 1 185 ? 25.047 -2.258 -3.979 1 92.31 185 PHE A CA 1
ATOM 1545 C C . PHE A 1 185 ? 25.734 -3.389 -4.727 1 92.31 185 PHE A C 1
ATOM 1547 O O . PHE A 1 185 ? 25.312 -3.766 -5.82 1 92.31 185 PHE A O 1
ATOM 1554 N N . SER A 1 186 ? 26.766 -3.861 -4.137 1 92.38 186 SER A N 1
ATOM 1555 C CA . SER A 1 186 ? 27.266 -5.191 -4.469 1 92.38 186 SER A CA 1
ATOM 1556 C C . SER A 1 186 ? 26.75 -6.238 -3.486 1 92.38 186 SER A C 1
ATOM 1558 O O . SER A 1 186 ? 26.188 -5.895 -2.449 1 92.38 186 SER A O 1
ATOM 1560 N N . PHE A 1 187 ? 26.781 -7.48 -3.936 1 93.12 187 PHE A N 1
ATOM 1561 C CA . PHE A 1 187 ? 26.234 -8.492 -3.035 1 93.12 187 PHE A CA 1
ATOM 1562 C C . PHE A 1 187 ? 27.016 -9.797 -3.148 1 93.12 187 PHE A C 1
ATOM 1564 O O . PHE A 1 187 ? 27.672 -10.047 -4.156 1 93.12 187 PHE A O 1
ATOM 1571 N N . ASP A 1 188 ? 27.016 -10.523 -2.074 1 93.75 188 ASP A N 1
ATOM 1572 C CA . ASP A 1 188 ? 27.562 -11.875 -1.993 1 93.75 188 ASP A CA 1
ATOM 1573 C C . ASP A 1 188 ? 26.453 -12.906 -1.792 1 93.75 188 ASP A C 1
ATOM 1575 O O . ASP A 1 188 ? 25.438 -12.617 -1.161 1 93.75 188 ASP A O 1
ATOM 1579 N N . LEU A 1 189 ? 26.75 -14.117 -2.406 1 95.12 189 LEU A N 1
ATOM 1580 C CA . LEU A 1 189 ? 25.766 -15.195 -2.324 1 95.12 189 LEU A CA 1
ATOM 1581 C C . LEU A 1 189 ? 26.281 -16.328 -1.44 1 95.12 189 LEU A C 1
ATOM 1583 O O . LEU A 1 189 ? 27.453 -16.688 -1.514 1 95.12 189 LEU A O 1
ATOM 1587 N N . CYS A 1 190 ? 25.391 -16.781 -0.606 1 95.25 190 CYS A N 1
ATOM 1588 C CA . CYS A 1 190 ? 25.703 -17.906 0.271 1 95.25 190 CYS A CA 1
ATOM 1589 C C . CYS A 1 190 ? 24.594 -18.953 0.223 1 95.25 190 CYS A C 1
ATOM 1591 O O . CYS A 1 190 ? 23.422 -18.625 0.333 1 95.25 190 CYS A O 1
ATOM 1593 N N . LEU A 1 191 ? 25.016 -20.203 -0.004 1 96.25 191 LEU A N 1
ATOM 1594 C CA . LEU A 1 191 ? 24.047 -21.297 0.051 1 96.25 191 LEU A CA 1
ATOM 1595 C C . LEU A 1 191 ? 23.984 -21.891 1.453 1 96.25 191 LEU A C 1
ATOM 1597 O O . LEU A 1 191 ? 24.906 -22.578 1.888 1 96.25 191 LEU A O 1
ATOM 1601 N N . SER A 1 192 ? 22.891 -21.656 2.109 1 94.88 192 SER A N 1
ATOM 1602 C CA . SER A 1 192 ? 22.672 -22.219 3.438 1 94.88 192 SER A CA 1
ATOM 1603 C C . SER A 1 192 ? 21.922 -23.531 3.359 1 94.88 192 SER A C 1
ATOM 1605 O O . SER A 1 192 ? 20.781 -23.578 2.883 1 94.88 192 SER A O 1
ATOM 1607 N N . THR A 1 193 ? 22.562 -24.562 3.883 1 94.69 193 THR A N 1
ATOM 1608 C CA . THR A 1 193 ? 22.031 -25.906 3.699 1 94.69 193 THR A CA 1
ATOM 1609 C C . THR A 1 193 ? 21.375 -26.406 4.98 1 94.69 193 THR A C 1
ATOM 1611 O O . THR A 1 193 ? 21.094 -25.625 5.891 1 94.69 193 THR A O 1
ATOM 1614 N N . ARG A 1 194 ? 21.031 -27.609 5.02 1 93 194 ARG A N 1
ATOM 1615 C CA . ARG A 1 194 ? 20.188 -28.266 6.02 1 93 194 ARG A CA 1
ATOM 1616 C C . ARG A 1 194 ? 20.703 -27.984 7.43 1 93 194 ARG A C 1
ATOM 1618 O O . ARG A 1 194 ? 21.859 -28.25 7.734 1 93 194 ARG A O 1
ATOM 1625 N N . PRO A 1 195 ? 19.797 -27.484 8.266 1 91.94 195 PRO A N 1
ATOM 1626 C CA . PRO A 1 195 ? 20.141 -27.344 9.688 1 91.94 195 PRO A CA 1
ATOM 1627 C C . PRO A 1 195 ? 19.891 -28.625 10.477 1 91.94 195 PRO A C 1
ATOM 1629 O O . PRO A 1 195 ? 19.422 -29.625 9.922 1 91.94 195 PRO A O 1
ATOM 1632 N N . ASP A 1 196 ? 20.141 -28.531 11.758 1 88.62 196 ASP A N 1
ATOM 1633 C CA . ASP A 1 196 ? 19.938 -29.703 12.609 1 88.62 196 ASP A CA 1
ATOM 1634 C C . ASP A 1 196 ? 18.453 -30 12.805 1 88.62 196 ASP A C 1
ATOM 1636 O O . ASP A 1 196 ? 18.047 -31.156 12.852 1 88.62 196 ASP A O 1
ATOM 1640 N N . ASN A 1 197 ? 17.734 -29 12.883 1 83.69 197 ASN A N 1
ATOM 1641 C CA . ASN A 1 197 ? 16.312 -29.141 13.172 1 83.69 197 ASN A CA 1
ATOM 1642 C C . ASN A 1 197 ? 15.469 -29.109 11.898 1 83.69 197 ASN A C 1
ATOM 1644 O O . ASN A 1 197 ? 14.367 -28.547 11.891 1 83.69 197 ASN A O 1
ATOM 1648 N N . PHE A 1 198 ? 16.094 -29.703 10.82 1 85.25 198 PHE A N 1
ATOM 1649 C CA . PHE A 1 198 ? 15.383 -29.641 9.547 1 85.25 198 PHE A CA 1
ATOM 1650 C C . PHE A 1 198 ? 14.172 -30.562 9.555 1 85.25 198 PHE A C 1
ATOM 1652 O O . PHE A 1 198 ? 14.117 -31.516 10.328 1 85.25 198 PHE A O 1
ATOM 1659 N N . LEU A 1 199 ? 13.18 -30.219 8.766 1 80.44 199 LEU A N 1
ATOM 1660 C CA . LEU A 1 199 ? 11.969 -31 8.586 1 80.44 199 LEU A CA 1
ATOM 1661 C C . LEU A 1 199 ? 12 -31.75 7.258 1 80.44 199 LEU A C 1
ATOM 1663 O O . LEU A 1 199 ? 12.539 -31.25 6.27 1 80.44 199 LEU A O 1
ATOM 1667 N N . GLY A 1 200 ? 11.453 -33 7.27 1 82.06 200 GLY A N 1
ATOM 1668 C CA . GLY A 1 200 ? 11.234 -33.688 6.004 1 82.06 200 GLY A CA 1
ATOM 1669 C C . GLY A 1 200 ? 12.281 -34.719 5.707 1 82.06 200 GLY A C 1
ATOM 1670 O O . GLY A 1 200 ? 13.094 -35.062 6.574 1 82.06 200 GLY A O 1
ATOM 1671 N N . ASP A 1 201 ? 12.234 -35.219 4.473 1 88.31 201 ASP A N 1
ATOM 1672 C CA . ASP A 1 201 ? 13.078 -36.312 4.047 1 88.31 201 ASP A CA 1
ATOM 1673 C C . ASP A 1 201 ? 14.422 -35.812 3.52 1 88.31 201 ASP A C 1
ATOM 1675 O O . ASP A 1 201 ? 14.484 -34.812 2.799 1 88.31 201 ASP A O 1
ATOM 1679 N N . ILE A 1 202 ? 15.422 -36.562 3.83 1 91 202 ILE A N 1
ATOM 1680 C CA . ILE A 1 202 ? 16.781 -36.188 3.457 1 91 202 ILE A CA 1
ATOM 1681 C C . ILE A 1 202 ? 16.922 -36.156 1.937 1 91 202 ILE A C 1
ATOM 1683 O O . ILE A 1 202 ? 17.625 -35.312 1.386 1 91 202 ILE A O 1
ATOM 1687 N N . ALA A 1 203 ? 16.219 -37.094 1.338 1 90.69 203 ALA A N 1
ATOM 1688 C CA . ALA A 1 203 ? 16.312 -37.156 -0.119 1 90.69 203 ALA A CA 1
ATOM 1689 C C . ALA A 1 203 ? 15.766 -35.875 -0.753 1 90.69 203 ALA A C 1
ATOM 1691 O O . ALA A 1 203 ? 16.297 -35.375 -1.76 1 90.69 203 ALA A O 1
ATOM 1692 N N . ILE A 1 204 ? 14.773 -35.375 -0.184 1 86.81 204 ILE A N 1
ATOM 1693 C CA . ILE A 1 204 ? 14.18 -34.125 -0.667 1 86.81 204 ILE A CA 1
ATOM 1694 C C . ILE A 1 204 ? 15.148 -32.969 -0.45 1 86.81 204 ILE A C 1
ATOM 1696 O O . ILE A 1 204 ? 15.312 -32.125 -1.324 1 86.81 204 ILE A O 1
ATOM 1700 N N . TRP A 1 205 ? 15.812 -32.969 0.616 1 90.56 205 TRP A N 1
ATOM 1701 C CA . TRP A 1 205 ? 16.797 -31.938 0.916 1 90.56 205 TRP A CA 1
ATOM 1702 C C . TRP A 1 205 ? 17.969 -32 -0.064 1 90.56 205 TRP A C 1
ATOM 1704 O O . TRP A 1 205 ? 18.406 -30.969 -0.584 1 90.56 205 TRP A O 1
ATOM 1714 N N . ASP A 1 206 ? 18.391 -33.219 -0.223 1 92.06 206 ASP A N 1
ATOM 1715 C CA . ASP A 1 206 ? 19.5 -33.375 -1.161 1 92.06 206 ASP A CA 1
ATOM 1716 C C . ASP A 1 206 ? 19.141 -32.844 -2.541 1 92.06 206 ASP A C 1
ATOM 1718 O O . ASP A 1 206 ? 19.953 -32.188 -3.184 1 92.06 206 ASP A O 1
ATOM 1722 N N . GLN A 1 207 ? 17.984 -33.125 -2.902 1 89 207 GLN A N 1
ATOM 1723 C CA . GLN A 1 207 ? 17.5 -32.625 -4.195 1 89 207 GLN A CA 1
ATOM 1724 C C . GLN A 1 207 ? 17.422 -31.109 -4.219 1 89 207 GLN A C 1
ATOM 1726 O O . GLN A 1 207 ? 17.844 -30.484 -5.184 1 89 207 GLN A O 1
ATOM 1731 N N . ALA A 1 208 ? 16.844 -30.562 -3.229 1 90.31 208 ALA A N 1
ATOM 1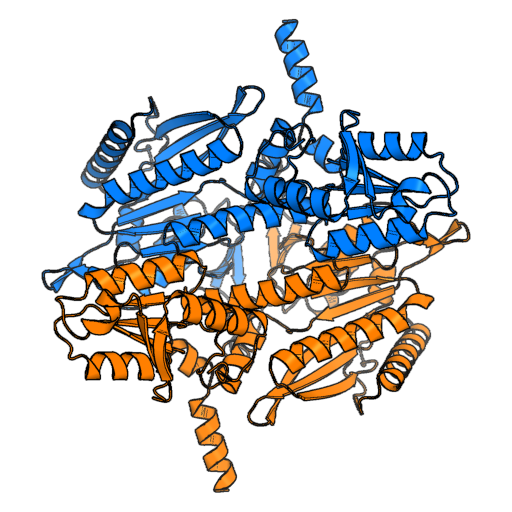732 C CA . ALA A 1 208 ? 16.688 -29.109 -3.145 1 90.31 208 ALA A CA 1
ATOM 1733 C C . ALA A 1 208 ? 18.031 -28.406 -3.152 1 90.31 208 ALA A C 1
ATOM 1735 O O . ALA A 1 208 ? 18.219 -27.422 -3.875 1 90.31 208 ALA A O 1
ATOM 1736 N N . GLU A 1 209 ? 18.953 -28.875 -2.367 1 93.44 209 GLU A N 1
ATOM 1737 C CA . GLU A 1 209 ? 20.281 -28.281 -2.287 1 93.44 209 GLU A CA 1
ATOM 1738 C C . GLU A 1 209 ? 21.016 -28.359 -3.627 1 93.44 209 GLU A C 1
ATOM 1740 O O . GLU A 1 209 ? 21.672 -27.406 -4.043 1 93.44 209 GLU A O 1
ATOM 1745 N N . LYS A 1 210 ? 20.859 -29.5 -4.258 1 92.5 210 LYS A N 1
ATOM 1746 C CA . LYS A 1 210 ? 21.469 -29.672 -5.566 1 92.5 210 LYS A CA 1
ATOM 1747 C C . LYS A 1 210 ? 20.906 -28.688 -6.586 1 92.5 210 LYS A C 1
ATOM 1749 O O . LYS A 1 210 ? 21.656 -28.109 -7.371 1 92.5 210 LYS A O 1
ATOM 1754 N N . GLN A 1 211 ? 19.641 -28.531 -6.555 1 90.69 211 GLN A N 1
ATOM 1755 C CA . GLN A 1 211 ? 18.984 -27.609 -7.473 1 90.69 211 GLN A CA 1
ATOM 1756 C C . GLN A 1 211 ? 19.469 -26.188 -7.258 1 90.69 211 GLN A C 1
ATOM 1758 O O . GLN A 1 211 ? 19.734 -25.453 -8.219 1 90.69 211 GLN A O 1
ATOM 1763 N N . LEU A 1 212 ? 19.562 -25.734 -6.016 1 94.25 212 LEU A N 1
ATOM 1764 C CA . LEU A 1 212 ? 20.031 -24.391 -5.715 1 94.25 212 LEU A CA 1
ATOM 1765 C C . LEU A 1 212 ? 21.484 -24.219 -6.141 1 94.25 212 LEU A C 1
ATOM 1767 O O . LEU A 1 212 ? 21.875 -23.172 -6.668 1 94.25 212 LEU A O 1
ATOM 1771 N N . GLU A 1 213 ? 22.281 -25.25 -5.883 1 94.75 213 GLU A N 1
ATOM 1772 C CA . GLU A 1 213 ? 23.688 -25.219 -6.281 1 94.75 213 GLU A CA 1
ATOM 1773 C C . GLU A 1 213 ? 23.828 -25.047 -7.789 1 94.75 213 GLU A C 1
ATOM 1775 O O . GLU A 1 213 ? 24.625 -24.219 -8.258 1 94.75 213 GLU A O 1
ATOM 1780 N N . GLU A 1 214 ? 23.109 -25.797 -8.492 1 93.94 214 GLU A N 1
ATOM 1781 C CA . GLU A 1 214 ? 23.141 -25.734 -9.953 1 93.94 214 GLU A CA 1
ATOM 1782 C C . GLU A 1 214 ? 22.703 -24.359 -10.453 1 93.94 214 GLU A C 1
ATOM 1784 O O . GLU A 1 214 ? 23.297 -23.812 -11.398 1 93.94 214 GLU A O 1
ATOM 1789 N N . SER A 1 215 ? 21.688 -23.844 -9.836 1 92.56 215 SER A N 1
ATOM 1790 C CA . SER A 1 215 ? 21.188 -22.516 -10.219 1 92.56 215 SER A CA 1
ATOM 1791 C C . SER A 1 215 ? 22.219 -21.438 -9.93 1 92.56 215 SER A C 1
ATOM 1793 O O . SER A 1 215 ? 22.406 -20.516 -10.719 1 92.56 215 SER A O 1
ATOM 1795 N N . LEU A 1 216 ? 22.875 -21.531 -8.82 1 95.31 216 LEU A N 1
ATOM 1796 C CA . LEU A 1 216 ? 23.922 -20.578 -8.438 1 95.31 216 LEU A CA 1
ATOM 1797 C C . LEU A 1 216 ? 25.094 -20.641 -9.398 1 95.31 216 LEU A C 1
ATOM 1799 O O . LEU A 1 216 ? 25.625 -19.609 -9.812 1 95.31 216 LEU A O 1
ATOM 1803 N N . ASP A 1 217 ? 25.469 -21.844 -9.758 1 95 217 ASP A N 1
ATOM 1804 C CA . ASP A 1 217 ? 26.547 -22.031 -10.719 1 95 217 ASP A CA 1
ATOM 1805 C C . ASP A 1 217 ? 26.203 -21.406 -12.062 1 95 217 ASP A C 1
ATOM 1807 O O . ASP A 1 217 ? 27.031 -20.75 -12.68 1 95 217 ASP A O 1
ATOM 1811 N N . ALA A 1 218 ? 25.016 -21.625 -12.438 1 92.94 218 ALA A N 1
ATOM 1812 C CA . ALA A 1 218 ? 24.562 -21.094 -13.727 1 92.94 218 ALA A CA 1
ATOM 1813 C C . ALA A 1 218 ? 24.516 -19.562 -13.711 1 92.94 218 ALA A C 1
ATOM 1815 O O . ALA A 1 218 ? 24.75 -18.922 -14.742 1 92.94 218 ALA A O 1
ATOM 1816 N N . PHE A 1 219 ? 24.188 -19.016 -12.617 1 91.94 219 PHE A N 1
ATOM 1817 C CA . PHE A 1 219 ? 24.094 -17.578 -12.484 1 91.94 219 PHE A CA 1
ATOM 1818 C C . PHE A 1 219 ? 25.453 -16.922 -12.68 1 91.94 219 PHE A C 1
ATOM 1820 O O . PHE A 1 219 ? 25.547 -15.797 -13.172 1 91.94 219 PHE A O 1
ATOM 1827 N N . GLY A 1 220 ? 26.531 -17.578 -12.25 1 90.69 220 GLY A N 1
ATOM 1828 C CA . GLY A 1 220 ? 27.875 -17.141 -12.602 1 90.69 220 GLY A CA 1
ATOM 1829 C C . GLY A 1 220 ? 28.5 -16.234 -11.562 1 90.69 220 GLY A C 1
ATOM 1830 O O . GLY A 1 220 ? 29.672 -15.867 -11.672 1 90.69 220 GLY A O 1
ATOM 1831 N N . VAL A 1 221 ? 27.844 -15.836 -10.578 1 92.19 221 VAL A N 1
ATOM 1832 C CA . VAL A 1 221 ? 28.406 -15.047 -9.484 1 92.19 221 VAL A CA 1
ATOM 1833 C C . VAL A 1 221 ? 28.984 -15.984 -8.422 1 92.19 221 VAL A C 1
ATOM 1835 O O . VAL A 1 221 ? 28.391 -17.016 -8.102 1 92.19 221 VAL A O 1
ATOM 1838 N N . PRO A 1 222 ? 30.172 -15.641 -7.973 1 93.44 222 PRO A N 1
ATOM 1839 C CA . PRO A 1 222 ? 30.766 -16.484 -6.926 1 93.44 222 PRO A CA 1
ATOM 1840 C C . PRO A 1 222 ? 29.859 -16.609 -5.699 1 93.44 222 PRO A C 1
ATOM 1842 O O . PRO A 1 222 ? 29.203 -15.648 -5.309 1 93.44 222 PRO A O 1
ATOM 1845 N N . TRP A 1 223 ? 29.828 -17.797 -5.219 1 95.69 223 TRP A N 1
ATOM 1846 C CA . TRP A 1 223 ? 29.031 -18.062 -4.031 1 95.69 223 TRP A CA 1
ATOM 1847 C C . TRP A 1 223 ? 29.75 -19.016 -3.088 1 95.69 223 TRP A C 1
ATOM 1849 O O . TRP A 1 223 ? 30.719 -19.672 -3.484 1 95.69 223 TRP A O 1
ATOM 1859 N N . VAL A 1 224 ? 29.391 -19.031 -1.792 1 95.44 224 VAL A N 1
ATOM 1860 C CA . VAL A 1 224 ? 30 -19.906 -0.793 1 95.44 224 VAL A CA 1
ATOM 1861 C C . VAL A 1 224 ? 28.906 -20.734 -0.094 1 95.44 224 VAL A C 1
ATOM 1863 O O . VAL A 1 224 ? 27.734 -20.359 -0.106 1 95.44 224 VAL A O 1
ATOM 1866 N N . LYS A 1 225 ? 29.328 -21.859 0.494 1 95.56 225 LYS A N 1
ATOM 1867 C CA . LYS A 1 225 ? 28.406 -22.703 1.258 1 95.56 225 LYS A CA 1
ATOM 1868 C C . LYS A 1 225 ? 28.391 -22.297 2.73 1 95.56 225 LYS A C 1
ATOM 1870 O O . LYS A 1 225 ? 29.422 -21.953 3.301 1 95.56 225 LYS A O 1
ATOM 1875 N N . ASN A 1 226 ? 27.234 -22.25 3.266 1 94.06 226 ASN A N 1
ATOM 1876 C CA . ASN A 1 226 ? 27.016 -22.031 4.691 1 94.06 226 ASN A CA 1
ATOM 1877 C C . ASN A 1 226 ? 26.234 -23.188 5.316 1 94.06 226 ASN A C 1
ATOM 1879 O O . ASN A 1 226 ? 25.016 -23.078 5.512 1 94.06 226 ASN A O 1
ATOM 1883 N N . PRO A 1 227 ? 26.953 -24.203 5.754 1 93.62 227 PRO A N 1
ATOM 1884 C CA . PRO A 1 227 ? 26.266 -25.406 6.246 1 93.62 227 PRO A CA 1
ATOM 1885 C C . PRO A 1 227 ? 25.484 -25.156 7.535 1 93.62 227 PRO A C 1
ATOM 1887 O O . PRO A 1 227 ? 25.969 -24.453 8.43 1 93.62 227 PRO A O 1
ATOM 1890 N N . GLY A 1 228 ? 24.25 -25.641 7.566 1 91.44 228 GLY A N 1
ATOM 1891 C CA . GLY A 1 228 ? 23.484 -25.656 8.805 1 91.44 228 GLY A CA 1
ATOM 1892 C C . GLY A 1 228 ? 22.672 -24.391 9.008 1 91.44 228 GLY A C 1
ATOM 1893 O O . GLY A 1 228 ? 21.984 -24.25 10.031 1 91.44 228 GLY A O 1
ATOM 1894 N N . ASP A 1 229 ? 22.641 -23.5 8.031 1 89.5 229 ASP A N 1
ATOM 1895 C CA . ASP A 1 229 ? 21.984 -22.219 8.242 1 89.5 229 ASP A CA 1
ATOM 1896 C C . ASP A 1 229 ? 20.75 -22.094 7.355 1 89.5 229 ASP A C 1
ATOM 1898 O O . ASP A 1 229 ? 20.25 -20.984 7.141 1 89.5 229 ASP A O 1
ATOM 1902 N N . GLY A 1 230 ? 20.359 -23.141 6.875 1 88.19 230 GLY A N 1
ATOM 1903 C CA . GLY A 1 230 ? 19.125 -23.125 6.121 1 88.19 230 GLY A CA 1
ATOM 1904 C C . GLY A 1 230 ? 17.891 -22.984 6.996 1 88.19 230 GLY A C 1
ATOM 1905 O O . GLY A 1 230 ? 18 -23 8.227 1 88.19 230 GLY A O 1
ATOM 1906 N N . ALA A 1 231 ? 16.812 -22.703 6.363 1 84.56 231 ALA A N 1
ATOM 1907 C CA . ALA A 1 231 ? 15.555 -22.734 7.09 1 84.56 231 ALA A CA 1
ATOM 1908 C C . ALA A 1 231 ? 15.188 -24.172 7.473 1 84.56 231 ALA A C 1
ATOM 1910 O O . ALA A 1 231 ? 15.688 -25.125 6.875 1 84.56 231 ALA A O 1
ATOM 1911 N N . PHE A 1 232 ? 14.305 -24.312 8.438 1 83.44 232 PHE A N 1
ATOM 1912 C CA . PHE A 1 232 ? 13.953 -25.641 8.914 1 83.44 232 PHE A CA 1
ATOM 1913 C C . PHE A 1 232 ? 13.188 -26.422 7.844 1 83.44 232 PHE A C 1
ATOM 1915 O O . PHE A 1 232 ? 13.086 -27.641 7.91 1 83.44 232 PHE A O 1
ATOM 1922 N N . TYR A 1 233 ? 12.688 -25.688 6.832 1 82.31 233 TYR A N 1
ATOM 1923 C CA . TYR A 1 233 ? 11.852 -26.359 5.844 1 82.31 233 TYR A CA 1
ATOM 1924 C C . TYR A 1 233 ? 12.547 -26.422 4.488 1 82.31 233 TYR A C 1
ATOM 1926 O O . TYR A 1 233 ? 12.016 -26.984 3.535 1 82.31 233 TYR A O 1
ATOM 1934 N N . GLY A 1 234 ? 13.734 -25.797 4.305 1 87.12 234 GLY A N 1
ATOM 1935 C CA . GLY A 1 234 ? 14.43 -25.859 3.029 1 87.12 234 GLY A CA 1
ATOM 1936 C C . GLY A 1 234 ? 15.719 -25.047 3.014 1 87.12 234 GLY A C 1
ATOM 1937 O O . GLY A 1 234 ? 15.914 -24.172 3.857 1 87.12 234 GLY A O 1
ATOM 1938 N N . PRO A 1 235 ? 16.562 -25.438 2.057 1 92.81 235 PRO A N 1
ATOM 1939 C CA . PRO A 1 235 ? 17.781 -24.656 1.883 1 92.81 235 PRO A CA 1
ATOM 1940 C C . PRO A 1 235 ? 17.5 -23.266 1.301 1 92.81 235 PRO A C 1
ATOM 1942 O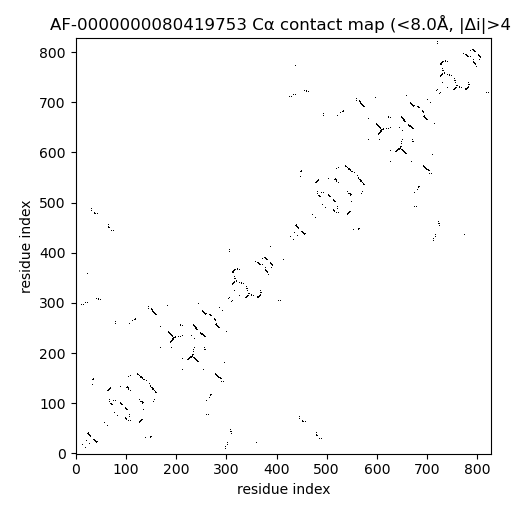 O . PRO A 1 235 ? 16.438 -23.031 0.718 1 92.81 235 PRO A O 1
ATOM 1945 N N . LYS A 1 236 ? 18.422 -22.312 1.575 1 94.44 236 LYS A N 1
ATOM 1946 C CA . LYS A 1 236 ? 18.188 -20.953 1.115 1 94.44 236 LYS A CA 1
ATOM 1947 C C . LYS A 1 236 ? 19.469 -20.312 0.605 1 94.44 236 LYS A C 1
ATOM 1949 O O . LYS A 1 236 ? 20.562 -20.719 1.002 1 94.44 236 LYS A O 1
ATOM 1954 N N . ILE A 1 237 ? 19.312 -19.5 -0.334 1 94.38 237 ILE A N 1
ATOM 1955 C CA . ILE A 1 237 ? 20.375 -18.578 -0.758 1 94.38 237 ILE A CA 1
ATOM 1956 C C . ILE A 1 237 ? 20.266 -17.281 0.037 1 94.38 237 ILE A C 1
ATOM 1958 O O . ILE A 1 237 ? 19.281 -16.547 -0.078 1 94.38 237 ILE A O 1
ATOM 1962 N N . ASP A 1 238 ? 21.25 -17.031 0.816 1 93.5 238 ASP A N 1
ATOM 1963 C CA . ASP A 1 238 ? 21.328 -15.773 1.552 1 93.5 238 ASP A CA 1
ATOM 1964 C C . ASP A 1 238 ? 22.141 -14.742 0.772 1 93.5 238 ASP A C 1
ATOM 1966 O O . ASP A 1 238 ? 23.156 -15.07 0.151 1 93.5 238 ASP A O 1
ATOM 1970 N N . ILE A 1 239 ? 21.625 -13.594 0.856 1 92.62 239 ILE A N 1
ATOM 1971 C CA . ILE A 1 239 ? 22.266 -12.508 0.128 1 92.62 239 ILE A CA 1
ATOM 1972 C C . ILE A 1 239 ? 22.781 -11.461 1.112 1 92.62 239 ILE A C 1
ATOM 1974 O O . ILE A 1 239 ? 22 -10.922 1.91 1 92.62 239 ILE A O 1
ATOM 1978 N N . THR A 1 240 ? 24.031 -11.219 1.058 1 93 240 THR A N 1
ATOM 1979 C CA . THR A 1 240 ? 24.641 -10.148 1.832 1 93 240 THR A CA 1
ATOM 1980 C C . THR A 1 240 ? 25.047 -8.984 0.928 1 93 240 THR A C 1
ATOM 1982 O O . THR A 1 240 ? 25.891 -9.133 0.048 1 93 240 THR A O 1
ATOM 1985 N N . ILE A 1 241 ? 24.422 -7.879 1.165 1 92.19 241 ILE A N 1
ATOM 1986 C CA . ILE A 1 241 ? 24.734 -6.711 0.352 1 92.19 241 ILE A CA 1
ATOM 1987 C C . ILE A 1 241 ? 25.844 -5.898 1.032 1 92.19 241 ILE A C 1
ATOM 1989 O O . ILE A 1 241 ? 25.984 -5.938 2.256 1 92.19 241 ILE A O 1
ATOM 1993 N N . LYS A 1 242 ? 26.594 -5.273 0.226 1 91.75 242 LYS A N 1
ATOM 1994 C CA . LYS A 1 242 ? 27.562 -4.297 0.701 1 91.75 242 LYS A CA 1
ATOM 1995 C C . LYS A 1 242 ? 27.141 -2.875 0.332 1 91.75 242 LYS A C 1
ATOM 1997 O O . LYS A 1 242 ? 26.938 -2.57 -0.844 1 91.75 242 LYS A O 1
ATOM 2002 N N . ASP A 1 243 ? 27.062 -2.084 1.386 1 84.5 243 ASP A N 1
ATOM 2003 C CA . ASP A 1 243 ? 26.609 -0.718 1.132 1 84.5 243 ASP A CA 1
ATOM 2004 C C . ASP A 1 243 ? 27.75 0.151 0.624 1 84.5 243 ASP A C 1
ATOM 2006 O O . ASP A 1 243 ? 28.797 -0.365 0.227 1 84.5 243 ASP A O 1
ATOM 2010 N N . ALA A 1 244 ? 27.5 1.453 0.518 1 76.44 244 ALA A N 1
ATOM 2011 C CA . ALA A 1 244 ? 28.469 2.375 -0.06 1 76.44 244 ALA A CA 1
ATOM 2012 C C . ALA A 1 244 ? 29.781 2.352 0.725 1 76.44 244 ALA A C 1
ATOM 2014 O O . ALA A 1 244 ? 30.844 2.633 0.174 1 76.44 244 ALA A O 1
ATOM 2015 N N . LEU A 1 245 ? 29.75 1.951 2.027 1 80 245 LEU A N 1
ATOM 2016 C CA . LEU A 1 245 ? 30.938 1.89 2.863 1 80 245 LEU A CA 1
ATOM 2017 C C . LEU A 1 245 ? 31.484 0.466 2.934 1 80 245 LEU A C 1
ATOM 2019 O O . LEU A 1 245 ? 32.344 0.171 3.748 1 80 245 LEU A O 1
ATOM 2023 N N . ARG A 1 246 ? 30.828 -0.379 2.197 1 82 246 ARG A N 1
ATOM 2024 C CA . ARG A 1 246 ? 31.234 -1.778 2.072 1 82 246 ARG A CA 1
ATOM 2025 C C . ARG A 1 246 ? 30.922 -2.549 3.352 1 82 246 ARG A C 1
ATOM 2027 O O . ARG A 1 246 ? 31.656 -3.473 3.717 1 82 246 ARG A O 1
ATOM 2034 N N . ARG A 1 247 ? 30.125 -2.029 4.066 1 87.38 247 ARG A N 1
ATOM 2035 C CA . ARG A 1 247 ? 29.641 -2.785 5.219 1 87.38 247 ARG A CA 1
ATOM 2036 C C . ARG A 1 247 ? 28.656 -3.867 4.789 1 87.38 247 ARG A C 1
ATOM 2038 O O . ARG A 1 247 ? 27.766 -3.617 3.967 1 87.38 247 ARG A O 1
ATOM 2045 N N . PRO A 1 248 ? 28.719 -5.055 5.359 1 90.12 248 PRO A N 1
ATOM 2046 C CA . PRO A 1 248 ? 27.844 -6.152 4.977 1 90.12 248 PRO A CA 1
ATOM 2047 C C . PRO A 1 248 ? 26.5 -6.113 5.711 1 90.12 248 PRO A C 1
ATOM 2049 O O . PRO A 1 248 ? 26.453 -5.852 6.914 1 90.12 248 PRO A O 1
ATOM 2052 N N . HIS A 1 249 ? 25.453 -6.266 4.969 1 89.94 249 HIS A N 1
ATOM 2053 C CA . HIS A 1 249 ? 24.094 -6.367 5.512 1 89.94 249 HIS A CA 1
ATOM 2054 C C . HIS A 1 249 ? 23.359 -7.566 4.93 1 89.94 249 HIS A C 1
ATOM 2056 O O . HIS A 1 249 ? 23.297 -7.727 3.709 1 89.94 249 HIS A O 1
ATOM 2062 N N . GLN A 1 250 ? 22.859 -8.438 5.871 1 87.38 250 GLN A N 1
ATOM 2063 C CA . GLN A 1 250 ? 21.984 -9.492 5.387 1 87.38 250 GLN A CA 1
ATOM 2064 C C . GLN A 1 250 ? 20.625 -8.93 4.992 1 87.38 250 GLN A C 1
ATOM 2066 O O . GLN A 1 250 ? 20 -8.18 5.758 1 87.38 250 GLN A O 1
ATOM 2071 N N . CYS A 1 251 ? 20.172 -9.227 3.838 1 88.75 251 CYS A N 1
ATOM 2072 C CA . CYS A 1 251 ? 18.938 -8.617 3.346 1 88.75 251 CYS A CA 1
ATOM 2073 C C . CYS A 1 251 ? 18.078 -9.641 2.613 1 88.75 251 CYS A C 1
ATOM 2075 O O . CYS A 1 251 ? 17.406 -10.461 3.244 1 88.75 251 CYS A O 1
ATOM 2077 N N . GLY A 1 252 ? 18.172 -9.859 1.273 1 89.62 252 GLY A N 1
ATOM 2078 C CA . GLY A 1 252 ? 17.328 -10.695 0.432 1 89.62 252 GLY A CA 1
ATOM 2079 C C . GLY A 1 252 ? 17.547 -12.18 0.662 1 89.62 252 GLY A C 1
ATOM 2080 O O . GLY A 1 252 ? 18.578 -12.586 1.187 1 89.62 252 GLY A O 1
ATOM 2081 N N . THR A 1 253 ? 16.5 -12.953 0.364 1 92.19 253 THR A N 1
ATOM 2082 C CA . THR A 1 253 ? 16.594 -14.406 0.516 1 92.19 253 THR A CA 1
ATOM 2083 C C . THR A 1 253 ? 15.781 -15.109 -0.573 1 92.19 253 THR A C 1
ATOM 2085 O O . THR A 1 253 ? 14.773 -14.586 -1.046 1 92.19 253 THR A O 1
ATOM 2088 N N . ILE A 1 254 ? 16.344 -16.203 -1.028 1 96.06 254 ILE A N 1
ATOM 2089 C CA . ILE A 1 254 ? 15.641 -17.141 -1.901 1 96.06 254 ILE A CA 1
ATOM 2090 C C . ILE A 1 254 ? 15.68 -18.531 -1.29 1 96.06 254 ILE A C 1
ATOM 2092 O O . ILE A 1 254 ? 16.75 -19.078 -1.016 1 96.06 254 ILE A O 1
ATOM 2096 N N . GLN A 1 255 ? 14.547 -19.078 -1.032 1 95 255 GLN A N 1
ATOM 2097 C CA . GLN A 1 255 ? 14.461 -20.391 -0.378 1 95 255 GLN A CA 1
ATOM 2098 C C . GLN A 1 255 ? 13.695 -21.391 -1.237 1 95 255 GLN A C 1
ATOM 2100 O O . GLN A 1 255 ? 12.703 -21.031 -1.878 1 95 255 GLN A O 1
ATOM 2105 N N . LEU A 1 256 ? 14.188 -22.547 -1.331 1 95.56 256 LEU A N 1
ATOM 2106 C CA . LEU A 1 256 ? 13.5 -23.625 -2.016 1 95.56 256 LEU A CA 1
ATOM 2107 C C . LEU A 1 256 ? 12.82 -24.562 -1.015 1 95.56 256 LEU A C 1
ATOM 2109 O O . LEU A 1 256 ? 13.484 -25.141 -0.157 1 95.56 256 LEU A O 1
ATOM 2113 N N . ASP A 1 257 ? 11.445 -24.688 -1.168 1 94.25 257 ASP A N 1
ATOM 2114 C CA . ASP A 1 257 ? 10.641 -25.344 -0.147 1 94.25 257 ASP A CA 1
ATOM 2115 C C . ASP A 1 257 ? 9.781 -26.453 -0.756 1 94.25 257 ASP A C 1
ATOM 2117 O O . ASP A 1 257 ? 8.805 -26.156 -1.46 1 94.25 257 ASP A O 1
ATOM 2121 N N . PHE A 1 258 ? 10.094 -27.719 -0.401 1 91.19 258 PHE A N 1
ATOM 2122 C CA . PHE A 1 258 ? 9.281 -28.859 -0.8 1 91.19 258 PHE A CA 1
ATOM 2123 C C . PHE A 1 258 ? 8.312 -29.25 0.309 1 91.19 258 PHE A C 1
ATOM 2125 O O . PHE A 1 258 ? 7.359 -30 0.075 1 91.19 258 PHE A O 1
ATOM 2132 N N . HIS A 1 259 ? 8.453 -28.672 1.469 1 90.12 259 HIS A N 1
ATOM 2133 C CA . HIS A 1 259 ? 7.789 -29.172 2.672 1 90.12 259 HIS A CA 1
ATOM 2134 C C . HIS A 1 259 ? 6.398 -28.547 2.824 1 90.12 259 HIS A C 1
ATOM 2136 O O . HIS A 1 259 ? 5.418 -29.266 3.033 1 90.12 259 HIS A O 1
ATOM 2142 N N . LEU A 1 260 ? 6.254 -27.266 2.711 1 93.94 260 LEU A N 1
ATOM 2143 C CA . LEU A 1 260 ? 4.977 -26.594 2.959 1 93.94 260 LEU A CA 1
ATOM 2144 C C . LEU A 1 260 ? 3.912 -27.094 1.983 1 93.94 260 LEU A C 1
ATOM 2146 O O . LEU A 1 260 ? 2.768 -27.328 2.375 1 93.94 260 LEU A O 1
ATOM 2150 N N . PRO A 1 261 ? 4.277 -27.219 0.702 1 96.31 261 PRO A N 1
ATOM 2151 C CA . PRO A 1 261 ? 3.266 -27.75 -0.213 1 96.31 261 PRO A CA 1
ATOM 2152 C C . PRO A 1 261 ? 2.76 -29.125 0.202 1 96.31 261 PRO A C 1
ATOM 2154 O O . PRO A 1 261 ? 1.574 -29.422 0.046 1 96.31 261 PRO A O 1
ATOM 2157 N N . MET A 1 262 ? 3.613 -29.938 0.721 1 93.81 262 MET A N 1
ATOM 2158 C CA . MET A 1 262 ? 3.217 -31.266 1.18 1 93.81 262 MET A CA 1
ATOM 2159 C C . MET A 1 262 ? 2.367 -31.172 2.443 1 93.81 262 MET A C 1
ATOM 2161 O O . MET A 1 262 ? 1.348 -31.859 2.561 1 93.81 262 MET A O 1
ATOM 2165 N N . ARG A 1 263 ? 2.781 -30.344 3.346 1 94.31 263 ARG A N 1
ATOM 2166 C CA . ARG A 1 263 ? 2.08 -30.188 4.617 1 94.31 263 ARG A CA 1
ATOM 2167 C C . ARG A 1 263 ? 0.671 -29.641 4.41 1 94.31 263 ARG A C 1
ATOM 2169 O O . ARG A 1 263 ? -0.255 -30.016 5.137 1 94.31 263 ARG A O 1
ATOM 2176 N N . PHE A 1 264 ? 0.505 -28.766 3.461 1 97.5 264 PHE A N 1
ATOM 2177 C CA . PHE A 1 264 ? -0.797 -28.188 3.16 1 97.5 264 PHE A CA 1
ATOM 2178 C C . PHE A 1 264 ? -1.542 -29.031 2.131 1 97.5 264 PHE A C 1
ATOM 2180 O O . PHE A 1 264 ? -2.65 -28.672 1.721 1 97.5 264 PHE A O 1
ATOM 2187 N N . ASN A 1 265 ? -0.907 -30.078 1.699 1 97.31 265 ASN A N 1
ATOM 2188 C CA . ASN A 1 265 ? -1.447 -30.969 0.679 1 97.31 265 ASN A CA 1
ATOM 2189 C C . ASN A 1 265 ? -1.851 -30.203 -0.578 1 97.31 265 ASN A C 1
ATOM 2191 O O . ASN A 1 265 ? -2.973 -30.359 -1.065 1 97.31 265 ASN A O 1
ATOM 2195 N N . LEU A 1 266 ? -1.008 -29.281 -0.957 1 98.19 266 LEU A N 1
ATOM 2196 C CA . LEU A 1 266 ? -1.252 -28.547 -2.193 1 98.19 266 LEU A CA 1
ATOM 2197 C C . LEU A 1 266 ? -1.087 -29.453 -3.408 1 98.19 266 LEU A C 1
ATOM 2199 O O . LEU A 1 266 ? -0.193 -30.312 -3.436 1 98.19 266 LEU A O 1
ATOM 2203 N N . ASN A 1 267 ? -1.972 -29.266 -4.391 1 97.81 267 ASN A N 1
ATOM 2204 C CA . ASN A 1 267 ? -1.904 -30.109 -5.582 1 97.81 267 ASN A CA 1
ATOM 2205 C C . ASN A 1 267 ? -2.262 -29.344 -6.844 1 97.81 267 ASN A C 1
ATOM 2207 O O . ASN A 1 267 ? -2.963 -28.328 -6.773 1 97.81 267 ASN A O 1
ATOM 2211 N N . TYR A 1 268 ? -1.718 -29.766 -7.906 1 97.94 268 TYR A N 1
ATOM 2212 C CA . TYR A 1 268 ? -2.139 -29.406 -9.25 1 97.94 268 TYR A CA 1
ATOM 2213 C C . TYR A 1 268 ? -2.281 -30.625 -10.141 1 97.94 268 TYR A C 1
ATOM 2215 O O . TYR A 1 268 ? -1.707 -31.688 -9.852 1 97.94 268 TYR A O 1
ATOM 2223 N N . ILE A 1 269 ? -3.105 -30.5 -11.125 1 97.69 269 ILE A N 1
ATOM 2224 C CA . ILE A 1 269 ? -3.256 -31.578 -12.086 1 97.69 269 ILE A CA 1
ATOM 2225 C C . ILE A 1 269 ? -2.152 -31.5 -13.133 1 97.69 269 ILE A C 1
ATOM 2227 O O . ILE A 1 269 ? -2.07 -30.516 -13.883 1 97.69 269 ILE A O 1
ATOM 2231 N N . GLY A 1 270 ? -1.389 -32.562 -13.195 1 95.31 270 GLY A N 1
ATOM 2232 C CA . GLY A 1 270 ? -0.29 -32.625 -14.148 1 95.31 270 GLY A CA 1
ATOM 2233 C C . GLY A 1 270 ? -0.745 -32.875 -15.57 1 95.31 270 GLY A C 1
ATOM 2234 O O . GLY A 1 270 ? -1.933 -33.094 -15.82 1 95.31 270 GLY A O 1
ATOM 2235 N N . GLU A 1 271 ? 0.199 -32.781 -16.453 1 92.44 271 GLU A N 1
ATOM 2236 C CA . GLU A 1 271 ? -0.076 -33.062 -17.859 1 92.44 271 GLU A CA 1
ATOM 2237 C C . GLU A 1 271 ? -0.647 -34.469 -18.047 1 92.44 271 GLU A C 1
ATOM 2239 O O . GLU A 1 271 ? -1.46 -34.688 -18.938 1 92.44 271 GLU A O 1
ATOM 2244 N N . ASP A 1 272 ? -0.284 -35.312 -17.234 1 94.25 272 ASP A N 1
ATOM 2245 C CA . ASP A 1 272 ? -0.697 -36.719 -17.281 1 94.25 272 ASP A CA 1
ATOM 2246 C C . ASP A 1 272 ? -2.047 -36.906 -16.594 1 94.25 272 ASP A C 1
ATOM 2248 O O . ASP A 1 272 ? -2.557 -38.031 -16.547 1 94.25 272 ASP A O 1
ATOM 2252 N N . GLY A 1 273 ? -2.6 -35.844 -16.047 1 94.38 273 GLY A N 1
ATOM 2253 C CA . GLY A 1 273 ? -3.895 -35.938 -15.398 1 94.38 273 GLY A CA 1
ATOM 2254 C C . GLY A 1 273 ? -3.803 -36.344 -13.938 1 94.38 273 GLY A C 1
ATOM 2255 O O . GLY A 1 273 ? -4.816 -36.406 -13.234 1 94.38 273 GLY A O 1
ATOM 2256 N N . GLU A 1 274 ? -2.621 -36.5 -13.484 1 96.38 274 GLU A N 1
ATOM 2257 C CA . GLU A 1 274 ? -2.426 -36.938 -12.102 1 96.38 274 GLU A CA 1
ATOM 2258 C C . GLU A 1 274 ? -2.236 -35.75 -11.172 1 96.38 274 GLU A C 1
ATOM 2260 O O . GLU A 1 274 ? -1.768 -34.688 -11.602 1 96.38 274 GLU A O 1
ATOM 2265 N N . LYS A 1 275 ? -2.543 -36 -9.906 1 96.56 275 LYS A N 1
ATOM 2266 C CA . LYS A 1 275 ? -2.309 -34.969 -8.883 1 96.56 275 LYS A CA 1
ATOM 2267 C C . LYS A 1 275 ? -0.844 -34.969 -8.453 1 96.56 275 LYS A C 1
ATOM 2269 O O . LYS A 1 275 ? -0.263 -36 -8.164 1 96.56 275 LYS A O 1
ATOM 2274 N N . LYS A 1 276 ? -0.246 -33.781 -8.43 1 96.69 276 LYS A N 1
ATOM 2275 C CA . LYS A 1 276 ? 1.146 -33.594 -8.031 1 96.69 276 LYS A CA 1
ATOM 2276 C C . LYS A 1 276 ? 1.296 -32.438 -7.07 1 96.69 276 LYS A C 1
ATOM 2278 O O . LYS A 1 276 ? 0.467 -31.516 -7.066 1 96.69 276 LYS A O 1
ATOM 2283 N N . HIS A 1 277 ? 2.311 -32.531 -6.266 1 96.69 277 HIS A N 1
ATOM 2284 C CA . HIS A 1 277 ? 2.619 -31.422 -5.379 1 96.69 277 HIS A CA 1
ATOM 2285 C C . HIS A 1 277 ? 3.516 -30.406 -6.066 1 96.69 277 HIS A C 1
ATOM 2287 O O . HIS A 1 277 ? 4.504 -30.781 -6.707 1 96.69 277 HIS A O 1
ATOM 2293 N N . PRO A 1 278 ? 3.174 -29.156 -6.004 1 97.81 278 PRO A N 1
ATOM 2294 C CA . PRO A 1 278 ? 4.102 -28.125 -6.484 1 97.81 278 PRO A CA 1
ATOM 2295 C C . PRO A 1 278 ? 5.297 -27.922 -5.551 1 97.81 278 PRO A C 1
ATOM 2297 O O . PRO A 1 278 ? 5.305 -28.453 -4.438 1 97.81 278 PRO A O 1
ATOM 2300 N N . VAL A 1 279 ? 6.277 -27.297 -6.062 1 96.38 279 VAL A N 1
ATOM 2301 C CA . VAL A 1 279 ? 7.387 -26.781 -5.262 1 96.38 279 VAL A CA 1
ATOM 2302 C C . VAL A 1 279 ? 7.211 -25.281 -5.016 1 96.38 279 VAL A C 1
ATOM 2304 O O . VAL A 1 279 ? 6.695 -24.562 -5.875 1 96.38 279 VAL A O 1
ATOM 2307 N N . MET A 1 280 ? 7.625 -24.875 -3.793 1 97.62 280 MET A N 1
ATOM 2308 C CA . MET A 1 280 ? 7.441 -23.469 -3.422 1 97.62 280 MET A CA 1
ATOM 2309 C C . MET A 1 280 ? 8.781 -22.75 -3.301 1 97.62 280 MET A C 1
ATOM 2311 O O . MET A 1 280 ? 9.711 -23.281 -2.686 1 97.62 280 MET A O 1
ATOM 2315 N N . ILE A 1 281 ? 8.969 -21.641 -3.945 1 97.94 281 ILE A N 1
ATOM 2316 C CA . ILE A 1 281 ? 10.133 -20.781 -3.807 1 97.94 281 ILE A CA 1
ATOM 2317 C C . ILE A 1 281 ? 9.75 -19.516 -3.047 1 97.94 281 ILE A C 1
ATOM 2319 O O . ILE A 1 281 ? 8.844 -18.781 -3.455 1 97.94 281 ILE A O 1
ATOM 2323 N N . HIS A 1 282 ? 10.375 -19.328 -1.886 1 97.62 282 HIS A N 1
ATOM 2324 C CA . HIS A 1 282 ? 10.227 -18.094 -1.123 1 97.62 282 HIS A CA 1
ATOM 2325 C C . HIS A 1 282 ? 11.25 -17.047 -1.557 1 97.62 282 HIS A C 1
ATOM 2327 O O . HIS A 1 282 ? 12.438 -17.359 -1.692 1 97.62 282 HIS A O 1
ATOM 2333 N N . ARG A 1 283 ? 10.805 -15.875 -1.794 1 96 283 ARG A N 1
ATOM 2334 C CA . ARG A 1 283 ? 11.812 -14.875 -2.141 1 96 283 ARG A CA 1
ATOM 2335 C C . ARG A 1 283 ? 11.445 -13.508 -1.57 1 96 283 ARG A C 1
ATOM 2337 O O . ARG A 1 283 ? 10.273 -13.148 -1.512 1 96 283 ARG A O 1
ATOM 2344 N N . ALA A 1 284 ? 12.383 -12.781 -1.079 1 96.12 284 ALA A N 1
ATOM 2345 C CA . ALA A 1 284 ? 12.352 -11.367 -0.698 1 96.12 284 ALA A CA 1
ATOM 2346 C C . ALA A 1 284 ? 13.578 -10.633 -1.218 1 96.12 284 ALA A C 1
ATOM 2348 O O . ALA A 1 284 ? 14.703 -11.148 -1.139 1 96.12 284 ALA A O 1
ATOM 2349 N N . ILE A 1 285 ? 13.383 -9.477 -1.804 1 96.25 285 ILE A N 1
ATOM 2350 C CA . ILE A 1 285 ? 14.477 -8.711 -2.4 1 96.25 285 ILE A CA 1
ATOM 2351 C C . ILE A 1 285 ? 14.977 -7.66 -1.41 1 96.25 285 ILE A C 1
ATOM 2353 O O . ILE A 1 285 ? 16.156 -7.621 -1.082 1 96.25 285 ILE A O 1
ATOM 2357 N N . LEU A 1 286 ? 14.07 -6.906 -0.836 1 96.25 286 LEU A N 1
ATOM 2358 C CA . LEU A 1 286 ? 14.43 -5.855 0.108 1 96.25 286 LEU A CA 1
ATOM 2359 C C . LEU A 1 286 ? 14.648 -6.426 1.504 1 96.25 286 LEU A C 1
ATOM 2361 O O . LEU A 1 286 ? 15.219 -5.758 2.371 1 96.25 286 LEU A O 1
ATOM 2365 N N . GLY A 1 287 ? 14.297 -7.707 1.721 1 93.69 287 GLY A N 1
ATOM 2366 C CA . GLY A 1 287 ? 14.125 -8.18 3.084 1 93.69 287 GLY A CA 1
ATOM 2367 C C . GLY A 1 287 ? 12.883 -7.629 3.756 1 93.69 287 GLY A C 1
ATOM 2368 O O . GLY A 1 287 ? 11.82 -8.242 3.703 1 93.69 287 GLY A O 1
ATOM 2369 N N . SER A 1 288 ? 12.945 -6.512 4.258 1 96.25 288 SER A N 1
ATOM 2370 C CA . SER A 1 288 ? 11.82 -5.676 4.656 1 96.25 288 SER A CA 1
ATOM 2371 C C . SER A 1 288 ? 12.008 -4.23 4.207 1 96.25 288 SER A C 1
ATOM 2373 O O . SER A 1 288 ? 13.141 -3.801 3.957 1 96.25 288 SER A O 1
ATOM 2375 N N . VAL A 1 289 ? 10.922 -3.57 4.027 1 97.88 289 VAL A N 1
ATOM 2376 C CA . VAL A 1 289 ? 11 -2.164 3.646 1 97.88 289 VAL A CA 1
ATOM 2377 C C . VAL A 1 289 ? 11.75 -1.375 4.715 1 97.88 289 VAL A C 1
ATOM 2379 O O . VAL A 1 289 ? 12.594 -0.537 4.398 1 97.88 289 VAL A O 1
ATOM 2382 N N . GLU A 1 290 ? 11.5 -1.685 5.988 1 97.81 290 GLU A N 1
ATOM 2383 C CA . GLU A 1 290 ? 12.164 -1.033 7.117 1 97.81 290 GLU A CA 1
ATOM 2384 C C . GLU A 1 290 ? 13.672 -1.238 7.062 1 97.81 290 GLU A C 1
ATOM 2386 O O . GLU A 1 290 ? 14.438 -0.276 7.148 1 97.81 290 GLU A O 1
ATOM 2391 N N . ARG A 1 291 ? 14.062 -2.469 6.922 1 96.12 291 ARG A N 1
ATOM 2392 C CA . ARG A 1 291 ? 15.484 -2.785 6.883 1 96.12 291 ARG A CA 1
ATOM 2393 C C . ARG A 1 291 ? 16.172 -2.086 5.711 1 96.12 291 ARG A C 1
ATOM 2395 O O . ARG A 1 291 ? 17.281 -1.564 5.855 1 96.12 291 ARG A O 1
ATOM 2402 N N . MET A 1 292 ? 15.555 -2.072 4.559 1 97.12 292 MET A N 1
ATOM 2403 C CA . MET A 1 292 ? 16.141 -1.438 3.383 1 97.12 292 MET A CA 1
ATOM 2404 C C . MET A 1 292 ? 16.281 0.065 3.592 1 97.12 292 MET A C 1
ATOM 2406 O O . MET A 1 292 ? 17.281 0.659 3.182 1 97.12 292 MET A O 1
ATOM 2410 N N . ILE A 1 293 ? 15.273 0.706 4.203 1 98 293 ILE A N 1
ATOM 2411 C CA . ILE A 1 293 ? 15.359 2.135 4.484 1 98 293 ILE A CA 1
ATOM 2412 C C . ILE A 1 293 ? 16.547 2.41 5.402 1 98 293 ILE A C 1
ATOM 2414 O O . ILE A 1 293 ? 17.281 3.387 5.211 1 98 293 ILE A O 1
ATOM 2418 N N . ALA A 1 294 ? 16.75 1.521 6.406 1 97 294 ALA A N 1
ATOM 2419 C CA . ALA A 1 294 ? 17.906 1.667 7.281 1 97 294 ALA A CA 1
ATOM 2420 C C . ALA A 1 294 ? 19.203 1.616 6.484 1 97 294 ALA A C 1
ATOM 2422 O O . ALA A 1 294 ? 20.062 2.5 6.617 1 97 294 ALA A O 1
ATOM 2423 N N . ILE A 1 295 ? 19.328 0.629 5.641 1 95.56 295 ILE A N 1
ATOM 2424 C CA . ILE A 1 295 ? 20.562 0.41 4.871 1 95.56 295 ILE A CA 1
ATOM 2425 C C . ILE A 1 295 ? 20.766 1.57 3.904 1 95.56 295 ILE A C 1
ATOM 2427 O O . ILE A 1 295 ? 21.875 2.105 3.805 1 95.56 295 ILE A O 1
ATOM 2431 N N . LEU A 1 296 ? 19.766 2.002 3.215 1 96.19 296 LEU A N 1
ATOM 2432 C CA . LEU A 1 296 ? 19.859 3.092 2.252 1 96.19 296 LEU A CA 1
ATOM 2433 C C . LEU A 1 296 ? 20.219 4.402 2.947 1 96.19 296 LEU A C 1
ATOM 2435 O O . LEU A 1 296 ? 21.016 5.184 2.439 1 96.19 296 LEU A O 1
ATOM 2439 N N . THR A 1 297 ? 19.547 4.652 4.078 1 96.56 297 THR A N 1
ATOM 2440 C CA . THR A 1 297 ? 19.812 5.863 4.844 1 96.56 297 THR A CA 1
ATOM 2441 C C . THR A 1 297 ? 21.297 5.945 5.199 1 96.56 297 THR A C 1
ATOM 2443 O O . THR A 1 297 ? 21.938 6.992 5.02 1 96.56 297 THR A O 1
ATOM 2446 N N . GLU A 1 298 ? 21.844 4.844 5.637 1 94.5 298 GLU A N 1
ATOM 2447 C CA . GLU A 1 298 ? 23.234 4.812 6.039 1 94.5 298 GLU A CA 1
ATOM 2448 C C . GLU A 1 298 ? 24.156 4.859 4.824 1 94.5 298 GLU A C 1
ATOM 2450 O O . GLU A 1 298 ? 25.219 5.5 4.859 1 94.5 298 GLU A O 1
ATOM 2455 N N . SER A 1 299 ? 23.766 4.168 3.824 1 93.12 299 SER A N 1
ATOM 2456 C CA . SER A 1 299 ? 24.578 4.129 2.609 1 93.12 299 SER A CA 1
ATOM 2457 C C . SER A 1 299 ? 24.719 5.516 1.989 1 93.12 299 SER A C 1
ATOM 2459 O O . SER A 1 299 ? 25.812 5.934 1.626 1 93.12 299 SER A O 1
ATOM 2461 N N . TYR A 1 300 ? 23.625 6.277 1.925 1 92.56 300 TYR A N 1
ATOM 2462 C CA . TYR A 1 300 ? 23.625 7.59 1.288 1 92.56 300 TYR A CA 1
ATOM 2463 C C . TYR A 1 300 ? 24.031 8.68 2.275 1 92.56 300 TYR A C 1
ATOM 2465 O O . TYR A 1 300 ? 24.312 9.812 1.881 1 92.56 300 TYR A O 1
ATOM 2473 N N . GLY A 1 301 ? 24.031 8.359 3.533 1 93 301 GLY A N 1
ATOM 2474 C CA . GLY A 1 301 ? 24.312 9.359 4.547 1 93 301 GLY A CA 1
ATOM 2475 C C . GLY A 1 301 ? 23.297 10.484 4.594 1 93 301 GLY A C 1
ATOM 2476 O O . GLY A 1 301 ? 23.641 11.641 4.836 1 93 301 GLY A O 1
ATOM 2477 N N . GLY A 1 302 ? 22.125 10.195 4.207 1 93.75 302 GLY A N 1
ATOM 2478 C CA . GLY A 1 302 ? 21.062 11.195 4.199 1 93.75 302 GLY A CA 1
ATOM 2479 C C . GLY A 1 302 ? 20.984 11.969 2.895 1 93.75 302 GLY A C 1
ATOM 2480 O O . GLY A 1 302 ? 20.062 12.758 2.691 1 93.75 302 GLY A O 1
ATOM 2481 N N . LYS A 1 303 ? 21.938 11.758 2.043 1 94.44 303 LYS A N 1
ATOM 2482 C CA . LYS A 1 303 ? 21.922 12.375 0.721 1 94.44 303 LYS A CA 1
ATOM 2483 C C . LYS A 1 303 ? 21.203 11.492 -0.29 1 94.44 303 LYS A C 1
ATOM 2485 O O . LYS A 1 303 ? 21.828 10.906 -1.174 1 94.44 303 LYS A O 1
ATOM 2490 N N . TRP A 1 304 ? 19.875 11.562 -0.244 1 95.75 304 TRP A N 1
ATOM 2491 C CA . TRP A 1 304 ? 19.016 10.664 -1.013 1 95.75 304 TRP A CA 1
ATOM 2492 C C . TRP A 1 304 ? 19.109 10.969 -2.504 1 95.75 304 TRP A C 1
ATOM 2494 O O . TRP A 1 304 ? 19.141 12.141 -2.9 1 95.75 304 TRP A O 1
ATOM 2504 N N . PRO A 1 305 ? 19.172 9.914 -3.355 1 95.19 305 PRO A N 1
ATOM 2505 C CA . PRO A 1 305 ? 19 10.172 -4.785 1 95.19 305 PRO A CA 1
ATOM 2506 C C . PRO A 1 305 ? 17.656 10.812 -5.117 1 95.19 305 PRO A C 1
ATOM 2508 O O . PRO A 1 305 ? 16.672 10.562 -4.426 1 95.19 305 PRO A O 1
ATOM 2511 N N . PHE A 1 306 ? 17.531 11.508 -6.191 1 95.88 306 PHE A N 1
ATOM 2512 C CA . PHE A 1 306 ? 16.375 12.344 -6.539 1 95.88 306 PHE A CA 1
ATOM 2513 C C . PHE A 1 306 ? 15.094 11.531 -6.535 1 95.88 306 PHE A C 1
ATOM 2515 O O . PHE A 1 306 ? 14.07 11.977 -6.012 1 95.88 306 PHE A O 1
ATOM 2522 N N . TRP A 1 307 ? 15.141 10.289 -7.035 1 95.94 307 TRP A N 1
ATOM 2523 C CA . TRP A 1 307 ? 13.914 9.508 -7.211 1 95.94 307 TRP A CA 1
ATOM 2524 C C . TRP A 1 307 ? 13.391 9.016 -5.867 1 95.94 307 TRP A C 1
ATOM 2526 O O . TRP A 1 307 ? 12.195 8.75 -5.727 1 95.94 307 TRP A O 1
ATOM 2536 N N . LEU A 1 308 ? 14.234 8.938 -4.844 1 96.69 308 LEU A N 1
ATOM 2537 C CA . LEU A 1 308 ? 13.859 8.438 -3.525 1 96.69 308 LEU A CA 1
ATOM 2538 C C . LEU A 1 308 ? 13.734 9.586 -2.527 1 96.69 308 LEU A C 1
ATOM 2540 O O . LEU A 1 308 ? 13.18 9.406 -1.438 1 96.69 308 LEU A O 1
ATOM 2544 N N . SER A 1 309 ? 14.164 10.766 -2.896 1 97.31 309 SER A N 1
ATOM 2545 C CA . SER A 1 309 ? 14.367 11.859 -1.952 1 97.31 309 SER A CA 1
ATOM 2546 C C . SER A 1 309 ? 13.031 12.461 -1.512 1 97.31 309 SER A C 1
ATOM 2548 O O . SER A 1 309 ? 12.18 12.781 -2.348 1 97.31 309 SER A O 1
ATOM 2550 N N . PRO A 1 310 ? 12.852 12.602 -0.201 1 97.19 310 PRO A N 1
ATOM 2551 C CA . PRO A 1 310 ? 11.672 13.336 0.271 1 97.19 310 PRO A CA 1
ATOM 2552 C C . PRO A 1 310 ? 11.844 14.852 0.177 1 97.19 310 PRO A C 1
ATOM 2554 O O . PRO A 1 310 ? 10.898 15.602 0.429 1 97.19 310 PRO A O 1
ATOM 2557 N N . ARG A 1 311 ? 13.016 15.336 -0.12 1 97.38 311 ARG A N 1
ATOM 2558 C CA . ARG A 1 311 ? 13.367 16.734 -0.307 1 97.38 311 ARG A CA 1
ATOM 2559 C C . ARG A 1 311 ? 14 16.969 -1.675 1 97.38 311 ARG A C 1
ATOM 2561 O O . ARG A 1 311 ? 15.188 17.266 -1.771 1 97.38 311 ARG A O 1
ATOM 2568 N N . GLN A 1 312 ? 13.133 17 -2.633 1 97.06 312 GLN A N 1
ATOM 2569 C CA . GLN A 1 312 ? 13.633 17.047 -4.004 1 97.06 312 GLN A CA 1
ATOM 2570 C C . GLN A 1 312 ? 14.016 18.453 -4.406 1 97.06 312 GLN A C 1
ATOM 2572 O O . GLN A 1 312 ? 15.133 18.688 -4.883 1 97.06 312 GLN A O 1
ATOM 2577 N N . ILE A 1 313 ? 13.062 19.406 -4.211 1 97.88 313 ILE A N 1
ATOM 2578 C CA . ILE A 1 313 ? 13.281 20.734 -4.781 1 97.88 313 ILE A CA 1
ATOM 2579 C C . ILE A 1 313 ? 12.867 21.797 -3.771 1 97.88 313 ILE A C 1
ATOM 2581 O O . ILE A 1 313 ? 11.828 21.672 -3.117 1 97.88 313 ILE A O 1
ATOM 2585 N N . MET A 1 314 ? 13.688 22.781 -3.596 1 98.19 314 MET A N 1
ATOM 2586 C CA . MET A 1 314 ? 13.383 24 -2.836 1 98.19 314 MET A CA 1
ATOM 2587 C C . MET A 1 314 ? 13.43 25.234 -3.73 1 98.19 314 MET A C 1
ATOM 2589 O O . MET A 1 314 ? 14.43 25.469 -4.414 1 98.19 314 MET A O 1
ATOM 2593 N N . VAL A 1 315 ? 12.336 26.016 -3.773 1 98.44 315 VAL A N 1
ATOM 2594 C CA . VAL A 1 315 ? 12.305 27.25 -4.543 1 98.44 315 VAL A CA 1
ATOM 2595 C C . VAL A 1 315 ? 12.516 28.438 -3.611 1 98.44 315 VAL A C 1
ATOM 2597 O O . VAL A 1 315 ? 11.828 28.578 -2.594 1 98.44 315 VAL A O 1
ATOM 2600 N N . ILE A 1 316 ? 13.469 29.312 -3.965 1 98.12 316 ILE A N 1
ATOM 2601 C CA . ILE A 1 316 ? 13.82 30.453 -3.129 1 98.12 316 ILE A CA 1
ATOM 2602 C C . ILE A 1 316 ? 13.781 31.734 -3.959 1 98.12 316 ILE A C 1
ATOM 2604 O O . ILE A 1 316 ? 14.547 31.891 -4.91 1 98.12 316 ILE A O 1
ATOM 2608 N N . PRO A 1 317 ? 12.93 32.656 -3.594 1 98 317 PRO A N 1
ATOM 2609 C CA . PRO A 1 317 ? 12.961 33.969 -4.242 1 98 317 PRO A CA 1
ATOM 2610 C C . PRO A 1 317 ? 14.086 34.875 -3.715 1 98 317 PRO A C 1
ATOM 2612 O O . PRO A 1 317 ? 14.391 34.844 -2.521 1 98 317 PRO A O 1
ATOM 2615 N N . VAL A 1 318 ? 14.656 35.75 -4.543 1 96.06 318 VAL A N 1
ATOM 2616 C CA . VAL A 1 318 ? 15.742 36.625 -4.148 1 96.06 318 VAL A CA 1
ATOM 2617 C C . VAL A 1 318 ? 15.203 37.75 -3.258 1 96.06 318 VAL A C 1
ATOM 2619 O O . VAL A 1 318 ? 15.953 38.344 -2.473 1 96.06 318 VAL A O 1
ATOM 2622 N N . ALA A 1 319 ? 13.984 38.094 -3.545 1 94.88 319 ALA A N 1
ATOM 2623 C CA . ALA A 1 319 ? 13.289 39.125 -2.766 1 94.88 319 ALA A CA 1
ATOM 2624 C C . ALA A 1 319 ? 11.789 38.844 -2.701 1 94.88 319 ALA A C 1
ATOM 2626 O O . ALA A 1 319 ? 11.258 38.094 -3.523 1 94.88 319 ALA A O 1
ATOM 2627 N N . SER A 1 320 ? 11.078 39.406 -1.748 1 94.94 320 SER A N 1
ATOM 2628 C CA . SER A 1 320 ? 9.672 39.156 -1.489 1 94.94 320 SER A CA 1
ATOM 2629 C C . SER A 1 320 ? 8.805 39.531 -2.684 1 94.94 320 SER A C 1
ATOM 2631 O O . SER A 1 320 ? 7.715 39 -2.869 1 94.94 320 SER A O 1
ATOM 2633 N N . GLN A 1 321 ? 9.344 40.469 -3.463 1 95 321 GLN A N 1
ATOM 2634 C CA . GLN A 1 321 ? 8.602 40.906 -4.641 1 95 321 GLN A CA 1
ATOM 2635 C C . GLN A 1 321 ? 8.406 39.75 -5.625 1 95 321 GLN A C 1
ATOM 2637 O O . GLN A 1 321 ? 7.492 39.781 -6.453 1 95 321 GLN A O 1
ATOM 2642 N N . PHE A 1 322 ? 9.219 38.688 -5.484 1 97.06 322 PHE A N 1
ATOM 2643 C CA . PHE A 1 322 ? 9.156 37.594 -6.441 1 97.06 322 PHE A CA 1
ATOM 2644 C C . PHE A 1 322 ? 8.539 36.344 -5.809 1 97.06 322 PHE A C 1
ATOM 2646 O O . PHE A 1 322 ? 8.648 35.25 -6.352 1 97.06 322 PHE A O 1
ATOM 2653 N N . ASP A 1 323 ? 7.926 36.469 -4.633 1 97.12 323 ASP A N 1
ATOM 2654 C CA . ASP A 1 323 ? 7.258 35.375 -3.943 1 97.12 323 ASP A CA 1
ATOM 2655 C C . ASP A 1 323 ? 6.18 34.75 -4.824 1 97.12 323 ASP A C 1
ATOM 2657 O O . ASP A 1 323 ? 6.016 33.531 -4.836 1 97.12 323 ASP A O 1
ATOM 2661 N N . GLY A 1 324 ? 5.496 35.531 -5.516 1 97.38 324 GLY A N 1
ATOM 2662 C CA . GLY A 1 324 ? 4.457 35.031 -6.402 1 97.38 324 GLY A CA 1
ATOM 2663 C C . GLY A 1 324 ? 4.984 34.094 -7.453 1 97.38 324 GLY A C 1
ATOM 2664 O O . GLY A 1 324 ? 4.359 33.062 -7.73 1 97.38 324 GLY A O 1
ATOM 2665 N N . TYR A 1 325 ? 6.102 34.5 -8.023 1 97.88 325 TYR A N 1
ATOM 2666 C CA . TYR A 1 325 ? 6.688 33.625 -9.031 1 97.88 325 TYR A CA 1
ATOM 2667 C C . TYR A 1 325 ? 7.195 32.312 -8.398 1 97.88 325 TYR A C 1
ATOM 2669 O O . TYR A 1 325 ? 7.086 31.25 -9 1 97.88 325 TYR A O 1
ATOM 2677 N N . ALA A 1 326 ? 7.742 32.375 -7.227 1 98.12 326 ALA A N 1
ATOM 2678 C CA . ALA A 1 326 ? 8.195 31.188 -6.516 1 98.12 326 ALA A CA 1
ATOM 2679 C C . ALA A 1 326 ? 7.039 30.219 -6.297 1 98.12 326 ALA A C 1
ATOM 2681 O O . ALA A 1 326 ? 7.199 29.016 -6.488 1 98.12 326 ALA A O 1
ATOM 2682 N N . VAL A 1 327 ? 5.926 30.75 -5.949 1 97.31 327 VAL A N 1
ATOM 2683 C CA . VAL A 1 327 ? 4.734 29.938 -5.715 1 97.31 327 VAL A CA 1
ATOM 2684 C C . VAL A 1 327 ? 4.289 29.281 -7.023 1 97.31 327 VAL A C 1
ATOM 2686 O O . VAL A 1 327 ? 3.957 28.094 -7.051 1 97.31 327 VAL A O 1
ATOM 2689 N N . LYS A 1 328 ? 4.305 30.047 -8.039 1 97.19 328 LYS A N 1
ATOM 2690 C CA . LYS A 1 328 ? 3.918 29.516 -9.352 1 97.19 328 LYS A CA 1
ATOM 2691 C C . LYS A 1 328 ? 4.824 28.375 -9.773 1 97.19 328 LYS A C 1
ATOM 2693 O O . LYS A 1 328 ? 4.348 27.359 -10.289 1 97.19 328 LYS A O 1
ATOM 2698 N N . VAL A 1 329 ? 6.102 28.531 -9.57 1 97.81 329 VAL A N 1
ATOM 2699 C CA . VAL A 1 329 ? 7.078 27.5 -9.922 1 97.81 329 VAL A CA 1
ATOM 2700 C C . VAL A 1 329 ? 6.805 26.234 -9.117 1 97.81 329 VAL A C 1
ATOM 2702 O O . VAL A 1 329 ? 6.77 25.125 -9.672 1 97.81 329 VAL A O 1
ATOM 2705 N N . LYS A 1 330 ? 6.625 26.391 -7.848 1 97.06 330 LYS A N 1
ATOM 2706 C CA . LYS A 1 330 ? 6.336 25.25 -6.98 1 97.06 330 LYS A CA 1
ATOM 2707 C C . LYS A 1 330 ? 5.09 24.5 -7.453 1 97.06 330 LYS A C 1
ATOM 2709 O O . LYS A 1 330 ? 5.094 23.281 -7.543 1 97.06 330 LYS A O 1
ATOM 2714 N N . GLU A 1 331 ? 4.059 25.219 -7.777 1 94.5 331 GLU A N 1
ATOM 2715 C CA . GLU A 1 331 ? 2.797 24.625 -8.195 1 94.5 331 GLU A CA 1
ATOM 2716 C C . GLU A 1 331 ? 2.961 23.844 -9.492 1 94.5 331 GLU A C 1
ATOM 2718 O O . GLU A 1 331 ? 2.398 22.75 -9.648 1 94.5 331 GLU A O 1
ATOM 2723 N N . LYS A 1 332 ? 3.686 24.391 -10.375 1 95.25 332 LYS A N 1
ATOM 2724 C CA . LYS A 1 332 ? 3.934 23.719 -11.641 1 95.25 332 LYS A CA 1
ATOM 2725 C C . LYS A 1 332 ? 4.711 22.422 -11.43 1 95.25 332 LYS A C 1
ATOM 2727 O O . LYS A 1 332 ? 4.414 21.391 -12.055 1 95.25 332 LYS A O 1
ATOM 2732 N N . LEU A 1 333 ? 5.684 22.5 -10.586 1 96.25 333 LEU A N 1
ATOM 2733 C CA . LEU A 1 333 ? 6.504 21.328 -10.305 1 96.25 333 LEU A CA 1
ATOM 2734 C C . LEU A 1 333 ? 5.691 20.266 -9.578 1 96.25 333 LEU A C 1
ATOM 2736 O O . LEU A 1 333 ? 5.797 19.078 -9.891 1 96.25 333 LEU A O 1
ATOM 2740 N N . CYS A 1 334 ? 4.852 20.672 -8.664 1 93.44 334 CYS A N 1
ATOM 2741 C CA . CYS A 1 334 ? 4 19.734 -7.926 1 93.44 334 CYS A CA 1
ATOM 2742 C C . CYS A 1 334 ? 2.996 19.062 -8.859 1 93.44 334 CYS A C 1
ATOM 2744 O O . CYS A 1 334 ? 2.67 17.891 -8.68 1 93.44 334 CYS A O 1
ATOM 2746 N N . ALA A 1 335 ? 2.562 19.828 -9.82 1 90.56 335 ALA A N 1
ATOM 2747 C CA . ALA A 1 335 ? 1.607 19.297 -10.789 1 90.56 335 ALA A CA 1
ATOM 2748 C C . ALA A 1 335 ? 2.229 18.172 -11.609 1 90.56 335 ALA A C 1
ATOM 2750 O O . ALA A 1 335 ? 1.515 17.328 -12.148 1 90.56 335 ALA A O 1
ATOM 2751 N N . GLN A 1 336 ? 3.512 18.125 -11.664 1 91.44 336 GLN A N 1
ATOM 2752 C CA . GLN A 1 336 ? 4.219 17.062 -12.375 1 91.44 336 GLN A CA 1
ATOM 2753 C C . GLN A 1 336 ? 4.703 15.992 -11.406 1 91.44 336 GLN A C 1
ATOM 2755 O O . GLN A 1 336 ? 5.598 15.211 -11.734 1 91.44 336 GLN A O 1
ATOM 2760 N N . ASN A 1 337 ? 4.199 15.969 -10.203 1 90 337 ASN A N 1
ATOM 2761 C CA . ASN A 1 337 ? 4.371 14.93 -9.195 1 90 337 ASN A CA 1
ATOM 2762 C C . ASN A 1 337 ? 5.762 14.977 -8.57 1 90 337 ASN A C 1
ATOM 2764 O O . ASN A 1 337 ? 6.305 13.945 -8.172 1 90 337 ASN A O 1
ATOM 2768 N N . PHE A 1 338 ? 6.426 16.219 -8.641 1 95.31 338 PHE A N 1
ATOM 2769 C CA . PHE A 1 338 ? 7.652 16.406 -7.871 1 95.31 338 PHE A CA 1
ATOM 2770 C C . PHE A 1 338 ? 7.344 16.906 -6.473 1 95.31 338 PHE A C 1
ATOM 2772 O O . PHE A 1 338 ? 6.309 17.547 -6.25 1 95.31 338 PHE A O 1
ATOM 2779 N N . LEU A 1 339 ? 8.227 16.531 -5.57 1 95.69 339 LEU A N 1
ATOM 2780 C CA . LEU A 1 339 ? 8.141 17.141 -4.246 1 95.69 339 LEU A CA 1
ATOM 2781 C C . LEU A 1 339 ? 8.875 18.484 -4.219 1 95.69 339 LEU A C 1
ATOM 2783 O O . LEU A 1 339 ? 10.094 18.531 -4.387 1 95.69 339 LEU A O 1
ATOM 2787 N N . CYS A 1 340 ? 8.102 19.531 -4.102 1 96.31 340 CYS A N 1
ATOM 2788 C CA . CYS A 1 340 ? 8.68 20.859 -4.176 1 96.31 340 CYS A CA 1
ATOM 2789 C C . CYS A 1 340 ? 8.172 21.734 -3.033 1 96.31 340 CYS A C 1
ATOM 2791 O O . CYS A 1 340 ? 6.977 21.766 -2.752 1 96.31 340 CYS A O 1
ATOM 2793 N N . ASP A 1 341 ? 9.094 22.344 -2.363 1 95.69 341 ASP A N 1
ATOM 2794 C CA . ASP A 1 341 ? 8.805 23.344 -1.336 1 95.69 341 ASP A CA 1
ATOM 2795 C C . ASP A 1 341 ? 9.281 24.734 -1.762 1 95.69 341 ASP A C 1
ATOM 2797 O O . ASP A 1 341 ? 9.969 24.875 -2.777 1 95.69 341 ASP A O 1
ATOM 2801 N N . TYR A 1 342 ? 8.828 25.766 -1.085 1 96.88 342 TYR A N 1
ATOM 2802 C CA . TYR A 1 342 ? 9.383 27.109 -1.236 1 96.88 342 TYR A CA 1
ATOM 2803 C C . TYR A 1 342 ? 9.711 27.719 0.121 1 96.88 342 TYR A C 1
ATOM 2805 O O . TYR A 1 342 ? 9.156 27.297 1.144 1 96.88 342 TYR A O 1
ATOM 2813 N N . ASP A 1 343 ? 10.656 28.547 0.174 1 96.44 343 ASP A N 1
ATOM 2814 C CA . ASP A 1 343 ? 10.977 29.344 1.356 1 96.44 343 ASP A CA 1
ATOM 2815 C C . ASP A 1 343 ? 10.727 30.828 1.104 1 96.44 343 ASP A C 1
ATOM 2817 O O . ASP A 1 343 ? 11.555 31.5 0.497 1 96.44 343 ASP A O 1
ATOM 2821 N N . LEU A 1 344 ? 9.602 31.344 1.696 1 94.94 344 LEU A N 1
ATOM 2822 C CA . LEU A 1 344 ? 9.203 32.719 1.464 1 94.94 344 LEU A CA 1
ATOM 2823 C C . LEU A 1 344 ? 9.422 33.562 2.711 1 94.94 344 LEU A C 1
ATOM 2825 O O . LEU A 1 344 ? 8.883 34.656 2.824 1 94.94 344 LEU A O 1
ATOM 2829 N N . ASP A 1 345 ? 10.148 33 3.652 1 91 345 ASP A N 1
ATOM 2830 C CA . ASP A 1 345 ? 10.352 33.719 4.914 1 91 345 ASP A CA 1
ATOM 2831 C C . ASP A 1 345 ? 11.109 35.031 4.691 1 91 345 ASP A C 1
ATOM 2833 O O . ASP A 1 345 ? 12.289 35.031 4.348 1 91 345 ASP A O 1
ATOM 2837 N N . ALA A 1 346 ? 10.516 36.188 5.027 1 87.81 346 ALA A N 1
ATOM 2838 C CA . ALA A 1 346 ? 11.102 37.5 4.777 1 87.81 346 ALA A CA 1
ATOM 2839 C C . ALA A 1 346 ? 12.227 37.781 5.766 1 87.81 346 ALA A C 1
ATOM 2841 O O . ALA A 1 346 ? 13.047 38.688 5.531 1 87.81 346 ALA A O 1
ATOM 2842 N N . GLY A 1 347 ? 12.195 37 6.805 1 87.88 347 GLY A N 1
ATOM 2843 C CA . GLY A 1 347 ? 13.211 37.25 7.824 1 87.88 347 GLY A CA 1
ATOM 2844 C C . GLY A 1 347 ? 14.57 36.688 7.461 1 87.88 347 GLY A C 1
ATOM 2845 O O . GLY A 1 347 ? 15.586 37.094 8.023 1 87.88 347 GLY A O 1
ATOM 2846 N N . ASP A 1 348 ? 14.641 35.875 6.516 1 91.5 348 ASP A N 1
ATOM 2847 C CA . ASP A 1 348 ? 15.898 35.25 6.113 1 91.5 348 ASP A CA 1
ATOM 2848 C C . ASP A 1 348 ? 16.406 35.812 4.797 1 91.5 348 ASP A C 1
ATOM 2850 O O . ASP A 1 348 ? 15.617 36.125 3.896 1 91.5 348 ASP A O 1
ATOM 2854 N N . THR A 1 349 ? 17.781 36 4.793 1 93.25 349 THR A N 1
ATOM 2855 C CA . THR A 1 349 ? 18.391 36.375 3.529 1 93.25 349 THR A CA 1
ATOM 2856 C C . THR A 1 349 ? 18.375 35.219 2.531 1 93.25 349 THR A C 1
ATOM 2858 O O . THR A 1 349 ? 18.203 34.062 2.916 1 93.25 349 THR A O 1
ATOM 2861 N N . MET A 1 350 ? 18.516 35.594 1.308 1 94.12 350 MET A N 1
ATOM 2862 C CA . MET A 1 350 ? 18.562 34.562 0.257 1 94.12 350 MET A CA 1
ATOM 2863 C C . MET A 1 350 ? 19.656 33.531 0.54 1 94.12 350 MET A C 1
ATOM 2865 O O . MET A 1 350 ? 19.406 32.344 0.447 1 94.12 350 MET A O 1
ATOM 2869 N N . ASN A 1 351 ? 20.828 34 0.911 1 94.75 351 ASN A N 1
ATOM 2870 C CA . ASN A 1 351 ? 21.953 33.094 1.183 1 94.75 351 ASN A CA 1
ATOM 2871 C C . ASN A 1 351 ? 21.672 32.188 2.361 1 94.75 351 ASN A C 1
ATOM 2873 O O . ASN A 1 351 ? 22.062 31.016 2.35 1 94.75 351 ASN A O 1
ATOM 2877 N N . LYS A 1 352 ? 21.031 32.75 3.285 1 96.31 352 LYS A N 1
ATOM 2878 C CA . LYS A 1 352 ? 20.672 31.906 4.43 1 96.31 352 LYS A CA 1
ATOM 2879 C C . LYS A 1 352 ? 19.656 30.828 4.023 1 96.31 352 LYS A C 1
ATOM 2881 O O . LYS A 1 352 ? 19.766 29.688 4.461 1 96.31 352 LYS A O 1
ATOM 2886 N N . LYS A 1 353 ? 18.688 31.219 3.197 1 96.75 353 LYS A N 1
ATOM 2887 C CA . LYS A 1 353 ? 17.703 30.25 2.697 1 96.75 353 LYS A CA 1
ATOM 2888 C C . LYS A 1 353 ? 18.391 29.141 1.912 1 96.75 353 LYS A C 1
ATOM 2890 O O . LYS A 1 353 ? 18.047 27.953 2.078 1 96.75 353 LYS A O 1
ATOM 2895 N N . ILE A 1 354 ? 19.328 29.5 1.142 1 96.31 354 ILE A N 1
ATOM 2896 C CA . ILE A 1 354 ? 20.078 28.531 0.336 1 96.31 354 ILE A CA 1
ATOM 2897 C C . ILE A 1 354 ? 20.844 27.578 1.25 1 96.31 354 ILE A C 1
ATOM 2899 O O . ILE A 1 354 ? 20.797 26.359 1.063 1 96.31 354 ILE A O 1
ATOM 2903 N N . ARG A 1 355 ? 21.516 28.109 2.195 1 96.06 355 ARG A N 1
ATOM 2904 C CA . ARG A 1 355 ? 22.281 27.312 3.141 1 96.06 355 ARG A CA 1
ATOM 2905 C C . ARG A 1 355 ? 21.391 26.344 3.896 1 96.06 355 ARG A C 1
ATOM 2907 O O . ARG A 1 355 ? 21.75 25.172 4.078 1 96.06 355 ARG A O 1
ATOM 2914 N N . ASN A 1 356 ? 20.234 26.859 4.336 1 95.69 356 ASN A N 1
ATOM 2915 C CA . ASN A 1 356 ? 19.281 26 5.039 1 95.69 356 ASN A CA 1
ATOM 2916 C C . ASN A 1 356 ? 18.812 24.844 4.168 1 95.69 356 ASN A C 1
ATOM 2918 O O . ASN A 1 356 ? 18.688 23.719 4.645 1 95.69 356 ASN A O 1
ATOM 2922 N N . ALA A 1 357 ? 18.562 25.141 2.93 1 96.88 357 ALA A N 1
ATOM 2923 C CA . ALA A 1 357 ? 18.141 24.125 1.985 1 96.88 357 ALA A CA 1
ATOM 2924 C C . ALA A 1 357 ? 19.234 23.094 1.754 1 96.88 357 ALA A C 1
ATOM 2926 O O . ALA A 1 357 ? 18.953 21.891 1.624 1 96.88 357 ALA A O 1
ATOM 2927 N N . GLN A 1 358 ? 20.453 23.547 1.707 1 95.44 358 GLN A N 1
ATOM 2928 C CA . GLN A 1 358 ? 21.594 22.641 1.545 1 95.44 358 GLN A CA 1
ATOM 2929 C C . GLN A 1 358 ? 21.75 21.734 2.758 1 95.44 358 GLN A C 1
ATOM 2931 O O . GLN A 1 358 ? 21.953 20.531 2.611 1 95.44 358 GLN A O 1
ATOM 2936 N N . LEU A 1 359 ? 21.625 22.344 3.871 1 94.56 359 LEU A N 1
ATOM 2937 C CA . LEU A 1 359 ? 21.75 21.578 5.109 1 94.56 359 LEU A CA 1
ATOM 2938 C C . LEU A 1 359 ? 20.641 20.562 5.234 1 94.56 359 LEU A C 1
ATOM 2940 O O . LEU A 1 359 ? 20.828 19.484 5.789 1 94.56 359 LEU A O 1
ATOM 2944 N N . ALA A 1 360 ? 19.516 20.922 4.695 1 95.56 360 ALA A N 1
ATOM 2945 C CA . ALA A 1 360 ? 18.359 20.031 4.723 1 95.56 360 ALA A CA 1
ATOM 2946 C C . ALA A 1 360 ? 18.453 18.969 3.625 1 95.56 360 ALA A C 1
ATOM 2948 O O . ALA A 1 360 ? 17.609 18.078 3.541 1 95.56 360 ALA A O 1
ATOM 2949 N N . GLN A 1 361 ? 19.453 19.047 2.799 1 95.25 361 GLN A N 1
ATOM 2950 C CA . GLN A 1 361 ? 19.828 18.047 1.801 1 95.25 361 GLN A CA 1
ATOM 2951 C C . GLN A 1 361 ? 18.828 18.016 0.652 1 95.25 361 GLN A C 1
ATOM 2953 O O . GLN A 1 361 ? 18.531 16.953 0.114 1 95.25 361 GLN A O 1
ATOM 2958 N N . TYR A 1 362 ? 18.266 19.219 0.284 1 97.31 362 TYR A N 1
ATOM 2959 C CA . TYR A 1 362 ? 17.469 19.297 -0.936 1 97.31 362 TYR A CA 1
ATOM 2960 C C . TYR A 1 362 ? 18.312 18.984 -2.162 1 97.31 362 TYR A C 1
ATOM 2962 O O . TYR A 1 362 ? 19.438 19.469 -2.281 1 97.31 362 TYR A O 1
ATOM 2970 N N . ASN A 1 363 ? 17.781 18.156 -3.025 1 96.69 363 ASN A N 1
ATOM 2971 C CA . ASN A 1 363 ? 18.547 17.781 -4.215 1 96.69 363 ASN A CA 1
ATOM 2972 C C . ASN A 1 363 ? 18.859 19.016 -5.078 1 96.69 363 ASN A C 1
ATOM 2974 O O . ASN A 1 363 ? 19.984 19.172 -5.551 1 96.69 363 ASN A O 1
ATOM 2978 N N . PHE A 1 364 ? 17.797 19.828 -5.273 1 96.88 364 PHE A N 1
ATOM 2979 C CA . PHE A 1 364 ? 17.953 21.016 -6.109 1 96.88 364 PHE A CA 1
ATOM 2980 C C . PHE A 1 364 ? 17.359 22.25 -5.422 1 96.88 364 PHE A C 1
ATOM 2982 O O . PHE A 1 364 ? 16.312 22.156 -4.777 1 96.88 364 PHE A O 1
ATOM 2989 N N . ILE A 1 365 ? 18.031 23.281 -5.574 1 97.75 365 ILE A N 1
ATOM 2990 C CA . ILE A 1 365 ? 17.594 24.578 -5.074 1 97.75 365 ILE A CA 1
ATOM 2991 C C . ILE A 1 365 ? 17.422 25.547 -6.238 1 97.75 365 ILE A C 1
ATOM 2993 O O . ILE A 1 365 ? 18.375 25.828 -6.973 1 97.75 365 ILE A O 1
ATOM 2997 N N . LEU A 1 366 ? 16.219 26.016 -6.43 1 98.12 366 LEU A N 1
ATOM 2998 C CA . LEU A 1 366 ? 15.898 26.922 -7.523 1 98.12 366 LEU A CA 1
ATOM 2999 C C . LEU A 1 366 ? 15.75 28.359 -7.016 1 98.12 366 LEU A C 1
ATOM 3001 O O . LEU A 1 366 ? 14.867 28.641 -6.211 1 98.12 366 LEU A O 1
ATOM 3005 N N . VAL A 1 367 ? 16.578 29.172 -7.496 1 97.88 367 VAL A N 1
ATOM 3006 C CA . VAL A 1 367 ? 16.531 30.594 -7.117 1 97.88 367 VAL A CA 1
ATOM 3007 C C . VAL A 1 367 ? 15.82 31.391 -8.203 1 97.88 367 VAL A C 1
ATOM 3009 O O . VAL A 1 367 ? 16.141 31.266 -9.391 1 97.88 367 VAL A O 1
ATOM 3012 N N . VAL A 1 368 ? 14.852 32.25 -7.785 1 98.31 368 VAL A N 1
ATOM 3013 C CA . VAL A 1 368 ? 14.062 32.969 -8.781 1 98.31 368 VAL A CA 1
ATOM 3014 C C . VAL A 1 368 ? 14.078 34.469 -8.461 1 98.31 368 VAL A C 1
ATOM 3016 O O . VAL A 1 368 ? 13.93 34.875 -7.305 1 98.31 368 VAL A O 1
ATOM 3019 N N . GLY A 1 369 ? 14.375 35.312 -9.43 1 97.25 369 GLY A N 1
ATOM 3020 C CA . GLY A 1 369 ? 14.344 36.781 -9.367 1 97.25 369 GLY A CA 1
ATOM 3021 C C . GLY A 1 369 ? 13.633 37.406 -10.547 1 97.25 369 GLY A C 1
ATOM 3022 O O . GLY A 1 369 ? 12.695 36.812 -11.102 1 97.25 369 GLY A O 1
ATOM 3023 N N . GLU A 1 370 ? 14.031 38.594 -10.812 1 96.69 370 GLU A N 1
ATOM 3024 C CA . GLU A 1 370 ? 13.383 39.344 -11.867 1 96.69 370 GLU A CA 1
ATOM 3025 C C . GLU A 1 370 ? 13.594 38.688 -13.227 1 96.69 370 GLU A C 1
ATOM 3027 O O . GLU A 1 370 ? 12.641 38.531 -13.992 1 96.69 370 GLU A O 1
ATOM 3032 N N . LYS A 1 371 ? 14.805 38.406 -13.523 1 96.56 371 LYS A N 1
ATOM 3033 C CA . LYS A 1 371 ? 15.133 37.781 -14.797 1 96.56 371 LYS A CA 1
ATOM 3034 C C . LYS A 1 371 ? 14.391 36.469 -14.984 1 96.56 371 LYS A C 1
ATOM 3036 O O . LYS A 1 371 ? 13.844 36.188 -16.047 1 96.56 371 LYS A O 1
ATOM 3041 N N . GLU A 1 372 ? 14.406 35.625 -13.961 1 97.06 372 GLU A N 1
ATOM 3042 C CA . GLU A 1 372 ? 13.75 34.312 -14 1 97.06 372 GLU A CA 1
ATOM 3043 C C . GLU A 1 372 ? 12.242 34.469 -14.219 1 97.06 372 GLU A C 1
ATOM 3045 O O . GLU A 1 372 ? 11.648 33.719 -15.008 1 97.06 372 GLU A O 1
ATOM 3050 N N . GLN A 1 373 ? 11.625 35.375 -13.5 1 97.31 373 GLN A N 1
ATOM 3051 C CA . GLN A 1 373 ? 10.195 35.625 -13.641 1 97.31 373 GLN A CA 1
ATOM 3052 C C . GLN A 1 373 ? 9.844 36.062 -15.055 1 97.31 373 GLN A C 1
ATOM 3054 O O . GLN A 1 373 ? 8.875 35.594 -15.641 1 97.31 373 GLN A O 1
ATOM 3059 N N . THR A 1 374 ? 10.648 37 -15.578 1 97.06 374 THR A N 1
ATOM 3060 C CA . THR A 1 374 ? 10.391 37.562 -16.891 1 97.06 374 THR A CA 1
ATOM 3061 C C . THR A 1 374 ? 10.555 36.5 -17.984 1 97.06 374 THR A C 1
ATOM 3063 O O . THR A 1 374 ? 9.773 36.469 -18.938 1 97.06 374 THR A O 1
ATOM 3066 N N . ASN A 1 375 ? 11.492 35.625 -17.812 1 97.12 375 ASN A N 1
ATOM 3067 C CA . ASN A 1 375 ? 11.836 34.688 -18.844 1 97.12 375 ASN A CA 1
ATOM 3068 C C . ASN A 1 375 ? 11.195 33.312 -18.594 1 97.12 375 ASN A C 1
ATOM 3070 O O . ASN A 1 375 ? 11.375 32.375 -19.375 1 97.12 375 ASN A O 1
ATOM 3074 N N . ASN A 1 376 ? 10.453 33.125 -17.5 1 97.31 376 ASN A N 1
ATOM 3075 C CA . ASN A 1 376 ? 9.883 31.859 -17.109 1 97.31 376 ASN A CA 1
ATOM 3076 C C . ASN A 1 376 ? 10.969 30.797 -16.922 1 97.31 376 ASN A C 1
ATOM 3078 O O . ASN A 1 376 ? 10.883 29.703 -17.484 1 97.31 376 ASN A O 1
ATOM 3082 N N . THR A 1 377 ? 12.016 31.266 -16.234 1 97.81 377 THR A N 1
ATOM 3083 C CA . THR A 1 377 ? 13.172 30.406 -15.992 1 97.81 377 THR A CA 1
ATOM 3084 C C . THR A 1 377 ? 13.438 30.266 -14.5 1 97.81 377 THR A C 1
ATOM 3086 O O . THR A 1 377 ? 12.672 30.781 -13.68 1 97.81 377 THR A O 1
ATOM 3089 N N . VAL A 1 378 ? 14.367 29.453 -14.094 1 98 378 VAL A N 1
ATOM 3090 C CA . VAL A 1 378 ? 14.859 29.297 -12.727 1 98 378 VAL A CA 1
ATOM 3091 C C . VAL A 1 378 ? 16.375 29.156 -12.742 1 98 378 VAL A C 1
ATOM 3093 O O . VAL A 1 378 ? 16.953 28.656 -13.711 1 98 378 VAL A O 1
ATOM 3096 N N . ASN A 1 379 ? 17 29.703 -11.734 1 97.25 379 ASN A N 1
ATOM 3097 C CA . ASN A 1 379 ? 18.422 29.453 -11.523 1 97.25 379 ASN A CA 1
ATOM 3098 C C . ASN A 1 379 ? 18.656 28.219 -10.656 1 97.25 379 ASN A C 1
ATOM 3100 O O . ASN A 1 379 ? 18.234 28.188 -9.492 1 97.25 379 ASN A O 1
ATOM 3104 N N . VAL A 1 380 ? 19.375 27.234 -11.188 1 96.56 380 VAL A N 1
ATOM 3105 C CA . VAL A 1 380 ? 19.422 25.906 -10.57 1 96.56 380 VAL A CA 1
ATOM 3106 C C . VAL A 1 380 ? 20.75 25.734 -9.828 1 96.56 380 VAL A C 1
ATOM 3108 O O . VAL A 1 380 ? 21.812 26 -10.383 1 96.56 380 VAL A O 1
ATOM 3111 N N . ARG A 1 381 ? 20.609 25.328 -8.617 1 95.25 381 ARG A N 1
ATOM 3112 C CA . ARG A 1 381 ? 21.734 24.938 -7.777 1 95.25 381 ARG A CA 1
ATOM 3113 C C . ARG A 1 381 ? 21.516 23.547 -7.172 1 95.25 381 ARG A C 1
ATOM 3115 O O . ARG A 1 381 ? 20.375 23.156 -6.941 1 95.25 381 ARG A O 1
ATOM 3122 N N . THR A 1 382 ? 22.609 22.812 -6.969 1 93.56 382 THR A N 1
ATOM 3123 C CA . THR A 1 382 ? 22.5 21.484 -6.344 1 93.56 382 THR A CA 1
ATOM 3124 C C . THR A 1 382 ? 22.844 21.578 -4.855 1 93.56 382 THR A C 1
ATOM 3126 O O . THR A 1 382 ? 23.328 22.594 -4.383 1 93.56 382 THR A O 1
ATOM 3129 N N . ARG A 1 383 ? 22.594 20.484 -4.117 1 91.81 383 ARG A N 1
ATOM 3130 C CA . ARG A 1 383 ? 22.859 20.375 -2.686 1 91.81 383 ARG A CA 1
ATOM 3131 C C . ARG A 1 383 ? 24.328 20.641 -2.389 1 91.81 383 ARG A C 1
ATOM 3133 O O . ARG A 1 383 ? 24.672 21.172 -1.329 1 91.81 383 ARG A O 1
ATOM 3140 N N . ASP A 1 384 ? 25.203 20.328 -3.379 1 88.81 384 ASP A N 1
ATOM 3141 C CA . ASP A 1 384 ? 26.641 20.5 -3.205 1 88.81 384 ASP A CA 1
ATOM 3142 C C . ASP A 1 384 ? 27.078 21.906 -3.652 1 88.81 384 ASP A C 1
ATOM 3144 O O . ASP A 1 384 ? 28.281 22.156 -3.84 1 88.81 384 ASP A O 1
ATOM 3148 N N . ASN A 1 385 ? 26.172 22.703 -3.953 1 87.31 385 ASN A N 1
ATOM 3149 C CA . ASN A 1 385 ? 26.375 24.109 -4.266 1 87.31 385 ASN A CA 1
ATOM 3150 C C . ASN A 1 385 ? 26.969 24.297 -5.656 1 87.31 385 ASN A C 1
ATOM 3152 O O . ASN A 1 385 ? 27.688 25.281 -5.906 1 87.31 385 ASN A O 1
ATOM 3156 N N . VAL A 1 386 ? 26.719 23.359 -6.422 1 91.12 386 VAL A N 1
ATOM 3157 C CA . VAL A 1 386 ? 27.078 23.547 -7.824 1 91.12 386 VAL A CA 1
ATOM 3158 C C . VAL A 1 386 ? 25.984 24.312 -8.547 1 91.12 386 VAL A C 1
ATOM 3160 O O . VAL A 1 386 ? 24.812 23.922 -8.516 1 91.12 386 VAL A O 1
ATOM 3163 N N . VAL A 1 387 ? 26.391 25.359 -9.219 1 92.75 387 VAL A N 1
ATOM 3164 C CA . VAL A 1 387 ? 25.438 26.219 -9.914 1 92.75 387 VAL A CA 1
ATOM 3165 C C . VAL A 1 387 ? 25.375 25.828 -11.391 1 92.75 387 VAL A C 1
ATOM 3167 O O . VAL A 1 387 ? 26.391 25.781 -12.07 1 92.75 387 VAL A O 1
ATOM 3170 N N . HIS A 1 388 ? 24.219 25.594 -11.867 1 92 388 HIS A N 1
ATOM 3171 C CA . HIS A 1 388 ? 24.031 25.172 -13.25 1 92 388 HIS A CA 1
ATOM 3172 C C . HIS A 1 388 ? 23.453 26.312 -14.094 1 92 388 HIS A C 1
ATOM 3174 O O . HIS A 1 388 ? 23.297 26.172 -15.305 1 92 388 HIS A O 1
ATOM 3180 N N . GLY A 1 389 ? 23.094 27.391 -13.461 1 91.19 389 GLY A N 1
ATOM 3181 C CA . GLY A 1 389 ? 22.672 28.594 -14.172 1 91.19 389 GLY A CA 1
ATOM 3182 C C . GLY A 1 389 ? 21.172 28.625 -14.445 1 91.19 389 GLY A C 1
ATOM 3183 O O . GLY A 1 389 ? 20.406 27.922 -13.781 1 91.19 389 GLY A O 1
ATOM 3184 N N . GLU A 1 390 ? 20.797 29.5 -15.32 1 94.69 390 GLU A N 1
ATOM 3185 C CA . GLU A 1 390 ? 19.391 29.75 -15.648 1 94.69 390 GLU A CA 1
ATOM 3186 C C . GLU A 1 390 ? 18.875 28.766 -16.688 1 94.69 390 GLU A C 1
ATOM 3188 O O . GLU A 1 390 ? 19.484 28.609 -17.75 1 94.69 390 GLU A O 1
ATOM 3193 N N . LEU A 1 391 ? 17.844 28.109 -16.391 1 96.06 391 LEU A N 1
ATOM 3194 C CA . LEU A 1 391 ? 17.203 27.141 -17.281 1 96.06 391 LEU A CA 1
ATOM 3195 C C . LEU A 1 391 ? 15.695 27.406 -17.344 1 96.06 391 LEU A C 1
ATOM 3197 O O . LEU A 1 391 ? 15.102 27.875 -16.375 1 96.06 391 LEU A O 1
ATOM 3201 N N . SER A 1 392 ? 15.141 27.078 -18.484 1 96.88 392 SER A N 1
ATOM 3202 C CA . SER A 1 392 ? 13.688 27.203 -18.609 1 96.88 392 SER A CA 1
ATOM 3203 C C . SER A 1 392 ? 12.977 26.172 -17.719 1 96.88 392 SER A C 1
ATOM 3205 O O . SER A 1 392 ? 13.477 25.078 -17.5 1 96.88 392 SER A O 1
ATOM 3207 N N . LEU A 1 393 ? 11.812 26.531 -17.25 1 95.81 393 LEU A N 1
ATOM 3208 C CA . LEU A 1 393 ? 11.031 25.641 -16.391 1 95.81 393 LEU A CA 1
ATOM 3209 C C . LEU A 1 393 ? 10.688 24.359 -17.125 1 95.81 393 LEU A C 1
ATOM 3211 O O . LEU A 1 393 ? 10.727 23.266 -16.547 1 95.81 393 LEU A O 1
ATOM 3215 N N . ASP A 1 394 ? 10.43 24.438 -18.344 1 95.12 394 ASP A N 1
ATOM 3216 C CA . ASP A 1 394 ? 10.102 23.266 -19.156 1 95.12 394 ASP A CA 1
ATOM 3217 C C . ASP A 1 394 ? 11.297 22.312 -19.25 1 95.12 394 ASP A C 1
ATOM 3219 O O . ASP A 1 394 ? 11.133 21.094 -19.125 1 95.12 394 ASP A O 1
ATOM 3223 N N . ASP A 1 395 ? 12.391 22.906 -19.469 1 94.5 395 ASP A N 1
ATOM 3224 C CA . ASP A 1 395 ? 13.602 22.109 -19.578 1 94.5 395 ASP A CA 1
ATOM 3225 C C . ASP A 1 395 ? 13.93 21.422 -18.266 1 94.5 395 ASP A C 1
ATOM 3227 O O . ASP A 1 395 ? 14.32 20.25 -18.25 1 94.5 395 ASP A O 1
ATOM 3231 N N . ILE A 1 396 ? 13.766 22.109 -17.234 1 94.19 396 ILE A N 1
ATOM 3232 C CA . ILE A 1 396 ? 14.102 21.562 -15.914 1 94.19 396 ILE A CA 1
ATOM 3233 C C . ILE A 1 396 ? 13.141 20.438 -15.562 1 94.19 396 ILE A C 1
ATOM 3235 O O . ILE A 1 396 ? 13.539 19.438 -14.953 1 94.19 396 ILE A O 1
ATOM 3239 N N . MET A 1 397 ? 11.883 20.578 -15.867 1 95.44 397 MET A N 1
ATOM 3240 C CA . MET A 1 397 ? 10.898 19.531 -15.602 1 95.44 397 MET A CA 1
ATOM 3241 C C . MET A 1 397 ? 11.234 18.25 -16.375 1 95.44 397 MET A C 1
ATOM 3243 O O . MET A 1 397 ? 11.102 17.141 -15.836 1 95.44 397 MET A O 1
ATOM 3247 N N . LYS A 1 398 ? 11.711 18.391 -17.578 1 94.75 398 LYS A N 1
ATOM 3248 C CA . LYS A 1 398 ? 12.133 17.25 -18.359 1 94.75 398 LYS A CA 1
ATOM 3249 C C . LYS A 1 398 ? 13.344 16.562 -17.75 1 94.75 398 LYS A C 1
ATOM 3251 O O . LYS A 1 398 ? 13.398 15.328 -17.688 1 94.75 398 LYS A O 1
ATOM 3256 N N . LYS A 1 399 ? 14.273 17.391 -17.328 1 93.19 399 LYS A N 1
ATOM 3257 C CA . LYS A 1 399 ? 15.477 16.859 -16.719 1 93.19 399 LYS A CA 1
ATOM 3258 C C . LYS A 1 399 ? 15.148 16.125 -15.422 1 93.19 399 LYS A C 1
ATOM 3260 O O . LYS A 1 399 ? 15.688 15.039 -15.156 1 93.19 399 LYS A O 1
ATOM 3265 N N . PHE A 1 400 ? 14.273 16.719 -14.586 1 94.69 400 PHE A N 1
ATOM 3266 C CA . PHE A 1 400 ? 13.867 16.094 -13.336 1 94.69 400 PHE A CA 1
ATOM 3267 C C . PHE A 1 400 ? 13.133 14.789 -13.602 1 94.69 400 PHE A C 1
ATOM 3269 O O . PHE A 1 400 ? 13.312 13.812 -12.875 1 94.69 400 PHE A O 1
ATOM 3276 N N . ASP A 1 401 ? 12.312 14.75 -14.633 1 94.19 401 ASP A N 1
ATOM 3277 C CA . ASP A 1 401 ? 11.586 13.539 -14.984 1 94.19 401 ASP A CA 1
ATOM 3278 C C . ASP A 1 401 ? 12.547 12.414 -15.375 1 94.19 401 ASP A C 1
ATOM 3280 O O . ASP A 1 401 ? 12.352 11.258 -14.984 1 94.19 401 ASP A O 1
ATOM 3284 N N . ASN A 1 402 ? 13.555 12.773 -16.125 1 92.12 402 ASN A N 1
ATOM 3285 C CA . ASN A 1 402 ? 14.562 11.805 -16.516 1 92.12 402 ASN A CA 1
ATOM 3286 C C . ASN A 1 402 ? 15.328 11.266 -15.312 1 92.12 402 ASN A C 1
ATOM 3288 O O . ASN A 1 402 ? 15.633 10.078 -15.242 1 92.12 402 ASN A O 1
ATOM 3292 N N . LEU A 1 403 ? 15.617 12.141 -14.398 1 91.69 403 LEU A N 1
ATOM 3293 C CA . LEU A 1 403 ? 16.328 11.75 -13.18 1 91.69 403 LEU A CA 1
ATOM 3294 C C . LEU A 1 403 ? 15.477 10.789 -12.344 1 91.69 403 LEU A C 1
ATOM 3296 O O . LEU A 1 403 ? 15.992 9.82 -11.789 1 91.69 403 LEU A O 1
ATOM 3300 N N . LYS A 1 404 ? 14.242 11.078 -12.266 1 91.81 404 LYS A N 1
ATOM 3301 C CA . LYS A 1 404 ? 13.32 10.266 -11.477 1 91.81 404 LYS A CA 1
ATOM 3302 C C . LYS A 1 404 ? 13.125 8.891 -12.109 1 91.81 404 LYS A C 1
ATOM 3304 O O . LYS A 1 404 ? 13.156 7.871 -11.422 1 91.81 404 LYS A O 1
ATOM 3309 N N . THR A 1 405 ? 13.062 8.828 -13.422 1 89.69 405 THR A N 1
ATOM 3310 C CA . THR A 1 405 ? 12.742 7.586 -14.125 1 89.69 405 THR A CA 1
ATOM 3311 C C . THR A 1 405 ? 13.984 6.707 -14.258 1 89.69 405 THR A C 1
ATOM 3313 O O . THR A 1 405 ? 13.891 5.48 -14.242 1 89.69 405 THR A O 1
ATOM 3316 N N . SER A 1 406 ? 15.156 7.324 -14.352 1 89.31 406 SER A N 1
ATOM 3317 C CA . SER A 1 406 ? 16.391 6.566 -14.516 1 89.31 406 SER A CA 1
ATOM 3318 C C . SER A 1 406 ? 16.922 6.078 -13.172 1 89.31 406 SER A C 1
ATOM 3320 O O . SER A 1 406 ? 17.812 5.219 -13.125 1 89.31 406 SER A O 1
ATOM 3322 N N . ARG A 1 407 ? 16.406 6.508 -12.125 1 88 407 ARG A N 1
ATOM 3323 C CA . ARG A 1 407 ? 16.766 6.152 -10.75 1 88 407 ARG A CA 1
ATOM 3324 C C . ARG A 1 407 ? 18.281 6.246 -10.539 1 88 407 ARG A C 1
ATOM 3326 O O . ARG A 1 407 ? 18.859 5.449 -9.797 1 88 407 ARG A O 1
ATOM 3333 N N . LYS A 1 408 ? 18.859 7.207 -11.211 1 77.38 408 LYS A N 1
ATOM 3334 C CA . LYS A 1 408 ? 20.297 7.395 -11.102 1 77.38 408 LYS A CA 1
ATOM 3335 C C . LYS A 1 408 ? 20.672 8.047 -9.766 1 77.38 408 LYS A C 1
ATOM 3337 O O . LYS A 1 408 ? 19.953 8.914 -9.273 1 77.38 408 LYS A O 1
ATOM 3342 N N . ALA A 1 409 ? 21.766 7.504 -9.227 1 67.5 409 ALA A N 1
ATOM 3343 C CA . ALA A 1 409 ? 22.25 8.062 -7.969 1 67.5 409 ALA A CA 1
ATOM 3344 C C . ALA A 1 409 ? 22.844 9.453 -8.18 1 67.5 409 ALA A C 1
ATOM 3346 O O . ALA A 1 409 ? 22.75 10.312 -7.301 1 67.5 409 ALA A O 1
ATOM 3347 N N . ASP A 1 410 ? 23.484 9.5 -9.336 1 65.25 410 ASP A N 1
ATOM 3348 C CA . ASP A 1 410 ? 24.219 10.742 -9.531 1 65.25 410 ASP A CA 1
ATOM 3349 C C . ASP A 1 410 ? 23.328 11.82 -10.148 1 65.25 410 ASP A C 1
ATOM 3351 O O . ASP A 1 410 ? 22.422 11.523 -10.93 1 65.25 410 ASP A O 1
ATOM 3355 N N . ASN A 1 411 ? 23.172 12.906 -9.5 1 57.81 411 ASN A N 1
ATOM 3356 C CA . ASN A 1 411 ? 22.453 14.086 -9.977 1 57.81 411 ASN A CA 1
ATOM 3357 C C . ASN A 1 411 ? 23.094 14.648 -11.25 1 57.81 411 ASN A C 1
ATOM 3359 O O . ASN A 1 411 ? 22.953 15.836 -11.539 1 57.81 411 ASN A O 1
ATOM 3363 N N . THR A 1 412 ? 23.844 13.852 -11.93 1 57.91 412 THR A N 1
ATOM 3364 C CA . THR A 1 412 ? 24.594 14.445 -13.031 1 57.91 412 THR A CA 1
ATOM 3365 C C . THR A 1 412 ? 23.672 14.828 -14.18 1 57.91 412 THR A C 1
ATOM 3367 O O . THR A 1 412 ? 23.891 14.414 -15.32 1 57.91 412 THR A O 1
ATOM 3370 N N . VAL A 1 413 ? 22.391 14.844 -14.031 1 57.06 413 VAL A N 1
ATOM 3371 C CA . VAL A 1 413 ? 21.625 15.164 -15.234 1 57.06 413 VAL A CA 1
ATOM 3372 C C . VAL A 1 413 ? 21.969 16.578 -15.711 1 57.06 413 VAL A C 1
ATOM 3374 O O . VAL A 1 413 ? 21.562 16.984 -16.797 1 57.06 413 VAL A O 1
ATOM 3377 N N . PHE A 1 414 ? 22.875 17.234 -15.062 1 53.78 414 PHE A N 1
ATOM 3378 C CA . PHE A 1 414 ? 23.203 18.531 -15.617 1 53.78 414 PHE A CA 1
ATOM 3379 C C . PHE A 1 414 ? 24.562 18.5 -16.312 1 53.78 414 PHE A C 1
ATOM 3381 O O . PHE A 1 414 ? 25.469 17.781 -15.883 1 53.78 414 PHE A O 1
ATOM 3388 N N . MET B 1 1 ? -45.281 -5.633 -5.188 1 63 1 MET B N 1
ATOM 3389 C CA . MET B 1 1 ? -44.75 -6.957 -4.855 1 63 1 MET B CA 1
ATOM 3390 C C . MET B 1 1 ? -43.875 -7.496 -5.984 1 63 1 MET B C 1
ATOM 3392 O O . MET B 1 1 ? -42.781 -7.988 -5.742 1 63 1 MET B O 1
ATOM 3396 N N . LYS B 1 2 ? -44.344 -7.449 -7.219 1 62.72 2 LYS B N 1
ATOM 3397 C CA . LYS B 1 2 ? -43.594 -7.918 -8.367 1 62.72 2 LYS B CA 1
ATOM 3398 C C . LYS B 1 2 ? -42.312 -7.086 -8.562 1 62.72 2 LYS B C 1
ATOM 3400 O O . LYS B 1 2 ? -41.25 -7.633 -8.852 1 62.72 2 LYS B O 1
ATOM 3405 N N . GLU B 1 3 ? -42.469 -5.801 -8.492 1 65.31 3 GLU B N 1
ATOM 3406 C CA . GLU B 1 3 ? -41.312 -4.918 -8.609 1 65.31 3 GLU B CA 1
ATOM 3407 C C . GLU B 1 3 ? -40.281 -5.211 -7.512 1 65.31 3 GLU B C 1
ATOM 3409 O O . GLU B 1 3 ? -39.094 -5.184 -7.762 1 65.31 3 GLU B O 1
ATOM 3414 N N . TRP B 1 4 ? -40.875 -5.379 -6.352 1 65.88 4 TRP B N 1
ATOM 3415 C CA . TRP B 1 4 ? -40.031 -5.734 -5.227 1 65.88 4 TRP B CA 1
ATOM 3416 C C . TRP B 1 4 ? -39.312 -7.055 -5.484 1 65.88 4 TRP B C 1
ATOM 3418 O O . TRP B 1 4 ? -38.094 -7.176 -5.223 1 65.88 4 TRP B O 1
ATOM 3428 N N . GLU B 1 5 ? -40 -8.031 -5.957 1 66.81 5 GLU B N 1
ATOM 3429 C CA . GLU B 1 5 ? -39.375 -9.32 -6.281 1 66.81 5 GLU B CA 1
ATOM 3430 C C . GLU B 1 5 ? -38.312 -9.164 -7.352 1 66.81 5 GLU B C 1
ATOM 3432 O O . GLU B 1 5 ? -37.25 -9.797 -7.27 1 66.81 5 GLU B O 1
ATOM 3437 N N . LYS B 1 6 ? -38.656 -8.438 -8.406 1 70.62 6 LYS B N 1
ATOM 3438 C CA . LYS B 1 6 ? -37.656 -8.18 -9.453 1 70.62 6 LYS B CA 1
ATOM 3439 C C . LYS B 1 6 ? -36.438 -7.477 -8.891 1 70.62 6 LYS B C 1
ATOM 3441 O O . LYS B 1 6 ? -35.312 -7.773 -9.289 1 70.62 6 LYS B O 1
ATOM 3446 N N . PHE B 1 7 ? -36.719 -6.617 -8.031 1 70.25 7 PHE B N 1
ATOM 3447 C CA . PHE B 1 7 ? -35.656 -5.891 -7.375 1 70.25 7 PHE B CA 1
ATOM 3448 C C . PHE B 1 7 ? -34.781 -6.836 -6.547 1 70.25 7 PHE B C 1
ATOM 3450 O O . PHE B 1 7 ? -33.562 -6.746 -6.574 1 70.25 7 PHE B O 1
ATOM 3457 N N . GLN B 1 8 ? -35.406 -7.68 -5.859 1 70.25 8 GLN B N 1
ATOM 3458 C CA . GLN B 1 8 ? -34.688 -8.648 -5.039 1 70.25 8 GLN B CA 1
ATOM 3459 C C . GLN B 1 8 ? -33.875 -9.602 -5.906 1 70.25 8 GLN B C 1
ATOM 3461 O O . GLN B 1 8 ? -32.75 -9.977 -5.539 1 70.25 8 GLN B O 1
ATOM 3466 N N . GLU B 1 9 ? -34.438 -9.961 -6.969 1 73.62 9 GLU B N 1
ATOM 3467 C CA . GLU B 1 9 ? -33.719 -10.852 -7.887 1 73.62 9 GLU B CA 1
ATOM 3468 C C . GLU B 1 9 ? -32.5 -10.164 -8.477 1 73.62 9 GLU B C 1
ATOM 3470 O O . GLU B 1 9 ? -31.422 -10.766 -8.578 1 73.62 9 GLU B O 1
ATOM 3475 N N . GLU B 1 10 ? -32.719 -9.008 -8.844 1 76 10 GLU B N 1
ATOM 3476 C CA . GLU B 1 10 ? -31.609 -8.242 -9.391 1 76 10 GLU B CA 1
ATOM 3477 C C . GLU B 1 10 ? -30.516 -8.023 -8.336 1 76 10 GLU B C 1
ATOM 3479 O O . GLU B 1 10 ? -29.328 -8.109 -8.641 1 76 10 GLU B O 1
ATOM 3484 N N . ALA B 1 11 ? -30.984 -7.777 -7.148 1 76 11 ALA B N 1
ATOM 3485 C CA . ALA B 1 11 ? -30.062 -7.586 -6.039 1 76 11 ALA B CA 1
ATOM 3486 C C . ALA B 1 11 ? -29.266 -8.859 -5.762 1 76 11 ALA B C 1
ATOM 3488 O O . ALA B 1 11 ? -28.062 -8.805 -5.48 1 76 11 ALA B O 1
ATOM 3489 N N . SER B 1 12 ? -29.906 -9.898 -5.84 1 80.31 12 SER B N 1
ATOM 3490 C CA . SER B 1 12 ? -29.25 -11.172 -5.574 1 80.31 12 SER B CA 1
ATOM 3491 C C . SER B 1 12 ? -28.203 -11.492 -6.641 1 80.31 12 SER B C 1
ATOM 3493 O O . SER B 1 12 ? -27.141 -12.031 -6.336 1 80.31 12 SER B O 1
ATOM 3495 N N . LYS B 1 13 ? -28.516 -11.109 -7.77 1 85 13 LYS B N 1
ATOM 3496 C CA . LYS B 1 13 ? -27.594 -11.359 -8.875 1 85 13 LYS B CA 1
ATOM 3497 C C . LYS B 1 13 ? -26.344 -10.469 -8.766 1 85 13 LYS B C 1
ATOM 3499 O O . LYS B 1 13 ? -25.266 -10.844 -9.227 1 85 13 LYS B O 1
ATOM 3504 N N . ARG B 1 14 ? -26.531 -9.461 -8.078 1 89.81 14 ARG B N 1
ATOM 3505 C CA . ARG B 1 14 ? -25.453 -8.477 -8.016 1 89.81 14 ARG B CA 1
ATOM 3506 C C . ARG B 1 14 ? -24.734 -8.539 -6.672 1 89.81 14 ARG B C 1
ATOM 3508 O O . ARG B 1 14 ? -23.844 -7.73 -6.402 1 89.81 14 ARG B O 1
ATOM 3515 N N . ASP B 1 15 ? -25.109 -9.531 -5.91 1 93.5 15 ASP B N 1
ATOM 3516 C CA . ASP B 1 15 ? -24.453 -9.703 -4.621 1 93.5 15 ASP B CA 1
ATOM 3517 C C . ASP B 1 15 ? -22.938 -9.836 -4.789 1 93.5 15 ASP B C 1
ATOM 3519 O O . ASP B 1 15 ? -22.469 -10.688 -5.547 1 93.5 15 ASP B O 1
ATOM 3523 N N . HIS B 1 16 ? -22.172 -8.992 -4.023 1 96.06 16 HIS B N 1
ATOM 3524 C CA . HIS B 1 16 ? -20.734 -8.969 -4.199 1 96.06 16 HIS B CA 1
ATOM 3525 C C . HIS B 1 16 ? -20.109 -10.312 -3.82 1 96.06 16 HIS B C 1
ATOM 3527 O O . HIS B 1 16 ? -19.047 -10.68 -4.344 1 96.06 16 HIS B O 1
ATOM 3533 N N . ARG B 1 17 ? -20.812 -11.125 -2.975 1 96.5 17 ARG B N 1
ATOM 3534 C CA . ARG B 1 17 ? -20.297 -12.438 -2.582 1 96.5 17 ARG B CA 1
ATOM 3535 C C . ARG B 1 17 ? -20.375 -13.422 -3.74 1 96.5 17 ARG B C 1
ATOM 3537 O O . ARG B 1 17 ? -19.453 -14.219 -3.943 1 96.5 17 ARG B O 1
ATOM 3544 N N . LYS B 1 18 ? -21.328 -13.281 -4.434 1 96.25 18 LYS B N 1
ATOM 3545 C CA . LYS B 1 18 ? -21.484 -14.141 -5.602 1 96.25 18 LYS B CA 1
ATOM 3546 C C . LYS B 1 18 ? -20.516 -13.75 -6.715 1 96.25 18 LYS B C 1
ATOM 3548 O O . LYS B 1 18 ? -19.797 -14.594 -7.234 1 96.25 18 LYS B O 1
ATOM 3553 N N . ILE B 1 19 ? -20.531 -12.508 -7.051 1 96.75 19 ILE B N 1
ATOM 3554 C CA . ILE B 1 19 ? -19.688 -12 -8.125 1 96.75 19 ILE B CA 1
ATOM 3555 C C . ILE B 1 19 ? -18.219 -12.195 -7.77 1 96.75 19 ILE B C 1
ATOM 3557 O O . ILE B 1 19 ? -17.406 -12.531 -8.633 1 96.75 19 ILE B O 1
ATOM 3561 N N . GLY B 1 20 ? -17.875 -11.961 -6.48 1 97.25 20 GLY B N 1
ATOM 3562 C CA . GLY B 1 20 ? -16.5 -12.148 -6.031 1 97.25 20 GLY B CA 1
ATOM 3563 C C . GLY B 1 20 ? -15.984 -13.547 -6.281 1 97.25 20 GLY B C 1
ATOM 3564 O O . GLY B 1 20 ? -14.844 -13.727 -6.715 1 97.25 20 GLY B O 1
ATOM 3565 N N . LYS B 1 21 ? -16.812 -14.484 -6.035 1 95.81 21 LYS B N 1
ATOM 3566 C CA . LYS B 1 21 ? -16.453 -15.883 -6.281 1 95.81 21 LYS B CA 1
ATOM 3567 C C . LYS B 1 21 ? -16.375 -16.172 -7.777 1 95.81 21 LYS B C 1
ATOM 3569 O O . LYS B 1 21 ? -15.398 -16.75 -8.25 1 95.81 21 LYS B O 1
ATOM 3574 N N . GLU B 1 22 ? -17.328 -15.711 -8.508 1 95.75 22 GLU B N 1
ATOM 3575 C CA . GLU B 1 22 ? -17.422 -15.977 -9.938 1 95.75 22 GLU B CA 1
ATOM 3576 C C . GLU B 1 22 ? -16.234 -15.359 -10.68 1 95.75 22 GLU B C 1
ATOM 3578 O O . GLU B 1 22 ? -15.719 -15.953 -11.633 1 95.75 22 GLU B O 1
ATOM 3583 N N . GLN B 1 23 ? -15.875 -14.242 -10.219 1 97 23 GLN B N 1
ATOM 3584 C CA . GLN B 1 23 ? -14.797 -13.539 -10.906 1 97 23 GLN B CA 1
ATOM 3585 C C . GLN B 1 23 ? -13.461 -13.742 -10.188 1 97 23 GLN B C 1
ATOM 3587 O O . GLN B 1 23 ? -12.469 -13.086 -10.508 1 97 23 GLN B O 1
ATOM 3592 N N . GLU B 1 24 ? -13.406 -14.602 -9.211 1 97 24 GLU B N 1
ATOM 3593 C CA . GLU B 1 24 ? -12.203 -14.961 -8.469 1 97 24 GLU B CA 1
ATOM 3594 C C . GLU B 1 24 ? -11.523 -13.719 -7.891 1 97 24 GLU B C 1
ATOM 3596 O O . GLU B 1 24 ? -10.312 -13.539 -8.039 1 97 24 GLU B O 1
ATOM 3601 N N . LEU B 1 25 ? -12.328 -12.875 -7.285 1 98.38 25 LEU B N 1
ATOM 3602 C CA . LEU B 1 25 ? -11.805 -11.625 -6.742 1 98.38 25 LEU B CA 1
ATOM 3603 C C . LEU B 1 25 ? -11.258 -11.836 -5.332 1 98.38 25 LEU B C 1
ATOM 3605 O O . LEU B 1 25 ? -10.172 -11.359 -5.004 1 98.38 25 LEU B O 1
ATOM 3609 N N . PHE B 1 26 ? -12.023 -12.5 -4.504 1 98.62 26 PHE B N 1
ATOM 3610 C CA . PHE B 1 26 ? -11.68 -12.672 -3.1 1 98.62 26 PHE B CA 1
ATOM 3611 C C . PHE B 1 26 ? -12.398 -13.875 -2.51 1 98.62 26 PHE B C 1
ATOM 3613 O O . PHE B 1 26 ? -13.305 -14.43 -3.133 1 98.62 26 PHE B O 1
ATOM 3620 N N . PHE B 1 27 ? -11.969 -14.328 -1.363 1 98.31 27 PHE B N 1
ATOM 3621 C CA . PHE B 1 27 ? -12.656 -15.391 -0.633 1 98.31 27 PHE B CA 1
ATOM 3622 C C . PHE B 1 27 ? -12.391 -15.273 0.863 1 98.31 27 PHE B C 1
ATOM 3624 O O . PHE B 1 27 ? -11.547 -14.484 1.291 1 98.31 27 PHE B O 1
ATOM 3631 N N . PHE B 1 28 ? -13.172 -15.891 1.621 1 97.69 28 PHE B N 1
ATOM 3632 C CA . PHE B 1 28 ? -13 -16 3.064 1 97.69 28 PHE B CA 1
ATOM 3633 C C . PHE B 1 28 ? -12.617 -17.422 3.463 1 97.69 28 PHE B C 1
ATOM 3635 O O . PHE B 1 28 ? -12.914 -18.375 2.74 1 97.69 28 PHE B O 1
ATOM 3642 N N . HIS B 1 29 ? -11.898 -17.562 4.469 1 97.44 29 HIS B N 1
ATOM 3643 C CA . HIS B 1 29 ? -11.43 -18.844 4.949 1 97.44 29 HIS B CA 1
ATOM 3644 C C . HIS B 1 29 ? -11.672 -19 6.445 1 97.44 29 HIS B C 1
ATOM 3646 O O . HIS B 1 29 ? -11.57 -18.031 7.199 1 97.44 29 HIS B O 1
ATOM 3652 N N . GLU B 1 30 ? -11.914 -20.172 6.895 1 96.56 30 GLU B N 1
ATOM 3653 C CA . GLU B 1 30 ? -12.25 -20.438 8.289 1 96.56 30 GLU B CA 1
ATOM 3654 C C . GLU B 1 30 ? -11.055 -20.203 9.203 1 96.56 30 GLU B C 1
ATOM 3656 O O . GLU B 1 30 ? -11.227 -19.922 10.398 1 96.56 30 GLU B O 1
ATOM 3661 N N . LEU B 1 31 ? -9.875 -20.219 8.695 1 97.75 31 LEU B N 1
ATOM 3662 C CA . LEU B 1 31 ? -8.664 -20.047 9.5 1 97.75 31 LEU B CA 1
ATOM 3663 C C . LEU B 1 31 ? -8.391 -18.562 9.758 1 97.75 31 LEU B C 1
ATOM 3665 O O . LEU B 1 31 ? -7.492 -18.219 10.523 1 97.75 31 LEU B O 1
ATOM 3669 N N . SER B 1 32 ? -9.141 -17.672 9.195 1 97.56 32 SER B N 1
ATOM 3670 C CA . SER B 1 32 ? -9.125 -16.25 9.484 1 97.56 32 SER B CA 1
ATOM 3671 C C . SER B 1 32 ? -10.508 -15.633 9.305 1 97.56 32 SER B C 1
ATOM 3673 O O . SER B 1 32 ? -10.703 -14.789 8.422 1 97.56 32 SER B O 1
ATOM 3675 N N . PRO B 1 33 ? -11.391 -15.977 10.156 1 96.06 33 PRO B N 1
ATOM 3676 C CA . PRO B 1 33 ? -12.773 -15.508 9.992 1 96.06 33 PRO B CA 1
ATOM 3677 C C . PRO B 1 33 ? -12.883 -13.984 10.031 1 96.06 33 PRO B C 1
ATOM 3679 O O . PRO B 1 33 ? -12.258 -13.336 10.875 1 96.06 33 PRO B O 1
ATOM 3682 N N . GLY B 1 34 ? -13.695 -13.484 9.156 1 96.06 34 GLY B N 1
ATOM 3683 C CA . GLY B 1 34 ? -13.945 -12.055 9.117 1 96.06 34 GLY B CA 1
ATOM 3684 C C . GLY B 1 34 ? -12.859 -11.273 8.398 1 96.06 34 GLY B C 1
ATOM 3685 O O . GLY B 1 34 ? -12.922 -10.047 8.312 1 96.06 34 GLY B O 1
ATOM 3686 N N . SER B 1 35 ? -11.828 -11.93 7.902 1 97.56 35 SER B N 1
ATOM 3687 C CA . SER B 1 35 ? -10.742 -11.312 7.141 1 97.56 35 SER B CA 1
ATOM 3688 C C . SER B 1 35 ? -10.672 -11.875 5.727 1 97.56 35 SER B C 1
ATOM 3690 O O . SER B 1 35 ? -10.562 -13.086 5.539 1 97.56 35 SER B O 1
ATOM 3692 N N . CYS B 1 36 ? -10.688 -11 4.816 1 97.81 36 CYS B N 1
ATOM 3693 C CA . CYS B 1 36 ? -10.812 -11.383 3.418 1 97.81 36 CYS B CA 1
ATOM 3694 C C . CYS B 1 36 ? -9.445 -11.664 2.805 1 97.81 36 CYS B C 1
ATOM 3696 O O . CYS B 1 36 ? -8.461 -11 3.133 1 97.81 36 CYS B O 1
ATOM 3698 N N . PHE B 1 37 ? -9.375 -12.734 1.962 1 98.56 37 PHE B N 1
ATOM 3699 C CA . PHE B 1 37 ? -8.266 -12.938 1.032 1 98.56 37 PHE B CA 1
ATOM 3700 C C . PHE B 1 37 ? -8.578 -12.305 -0.319 1 98.56 37 PHE B C 1
ATOM 3702 O O . PHE B 1 37 ? -9.508 -12.719 -1.009 1 98.56 37 PHE B O 1
ATOM 3709 N N . PHE B 1 38 ? -7.855 -11.32 -0.688 1 98.75 38 PHE B N 1
ATOM 3710 C CA . PHE B 1 38 ? -7.984 -10.82 -2.053 1 98.75 38 PHE B CA 1
ATOM 3711 C C . PHE B 1 38 ? -7.043 -11.57 -2.992 1 98.75 38 PHE B C 1
ATOM 3713 O O . PHE B 1 38 ? -5.828 -11.562 -2.795 1 98.75 38 PHE B O 1
ATOM 3720 N N . GLN B 1 39 ? -7.625 -12.234 -3.943 1 98.44 39 GLN B N 1
ATOM 3721 C CA . GLN B 1 39 ? -6.875 -12.906 -5 1 98.44 39 GLN B CA 1
ATOM 3722 C C . GLN B 1 39 ? -6.301 -11.891 -5.992 1 98.44 39 GLN B C 1
ATOM 3724 O O . GLN B 1 39 ? -6.535 -10.688 -5.863 1 98.44 39 GLN B O 1
ATOM 3729 N N . PRO B 1 40 ? -5.48 -12.32 -6.922 1 97.75 40 PRO B N 1
ATOM 3730 C CA . PRO B 1 40 ? -4.801 -11.367 -7.797 1 97.75 40 PRO B CA 1
ATOM 3731 C C . PRO B 1 40 ? -5.758 -10.359 -8.438 1 97.75 40 PRO B C 1
ATOM 3733 O O . PRO B 1 40 ? -5.492 -9.156 -8.438 1 97.75 40 PRO B O 1
ATOM 3736 N N . LYS B 1 41 ? -6.879 -10.812 -8.945 1 98.06 41 LYS B N 1
ATOM 3737 C CA . LYS B 1 41 ? -7.836 -9.922 -9.594 1 98.06 41 LYS B CA 1
ATOM 3738 C C . LYS B 1 41 ? -8.453 -8.953 -8.594 1 98.06 41 LYS B C 1
ATOM 3740 O O . LYS B 1 41 ? -8.633 -7.773 -8.891 1 98.06 41 LYS B O 1
ATOM 3745 N N . GLY B 1 42 ? -8.797 -9.477 -7.426 1 98.56 42 GLY B N 1
ATOM 3746 C CA . GLY B 1 42 ? -9.297 -8.602 -6.371 1 98.56 42 GLY B CA 1
ATOM 3747 C C . GLY B 1 42 ? -8.266 -7.609 -5.883 1 98.56 42 GLY B C 1
ATOM 3748 O O . GLY B 1 42 ? -8.594 -6.449 -5.613 1 98.56 42 GLY B O 1
ATOM 3749 N N . ALA B 1 43 ? -7.039 -8.062 -5.762 1 98.38 43 ALA B N 1
ATOM 3750 C CA . ALA B 1 43 ? -5.945 -7.199 -5.324 1 98.38 43 ALA B CA 1
ATOM 3751 C C . ALA B 1 43 ? -5.719 -6.062 -6.316 1 98.38 43 ALA B C 1
ATOM 3753 O O . ALA B 1 43 ? -5.359 -4.949 -5.922 1 98.38 43 ALA B O 1
ATOM 3754 N N . HIS B 1 44 ? -5.922 -6.336 -7.609 1 97.75 44 HIS B N 1
ATOM 3755 C CA . HIS B 1 44 ? -5.816 -5.277 -8.609 1 97.75 44 HIS B CA 1
ATOM 3756 C C . HIS B 1 44 ? -6.805 -4.152 -8.328 1 97.75 44 HIS B C 1
ATOM 3758 O O . HIS B 1 44 ? -6.434 -2.977 -8.328 1 97.75 44 HIS B O 1
ATOM 3764 N N . ILE B 1 45 ? -8.039 -4.527 -8.078 1 98.38 45 ILE B N 1
ATOM 3765 C CA . ILE B 1 45 ? -9.062 -3.533 -7.777 1 98.38 45 ILE B CA 1
ATOM 3766 C C . ILE B 1 45 ? -8.695 -2.785 -6.496 1 98.38 45 ILE B C 1
ATOM 3768 O O . ILE B 1 45 ? -8.742 -1.554 -6.457 1 98.38 45 ILE B O 1
ATOM 3772 N N . TYR B 1 46 ? -8.289 -3.551 -5.488 1 98.44 46 TYR B N 1
ATOM 3773 C CA . TYR B 1 46 ? -7.875 -3.029 -4.188 1 98.44 46 TYR B CA 1
ATOM 3774 C C . TYR B 1 46 ? -6.777 -1.982 -4.34 1 98.44 46 TYR B C 1
ATOM 3776 O O . TYR B 1 46 ? -6.922 -0.853 -3.869 1 98.44 46 TYR B O 1
ATOM 3784 N N . ASN B 1 47 ? -5.762 -2.326 -5.039 1 97.5 47 ASN B N 1
ATOM 3785 C CA . ASN B 1 47 ? -4.602 -1.458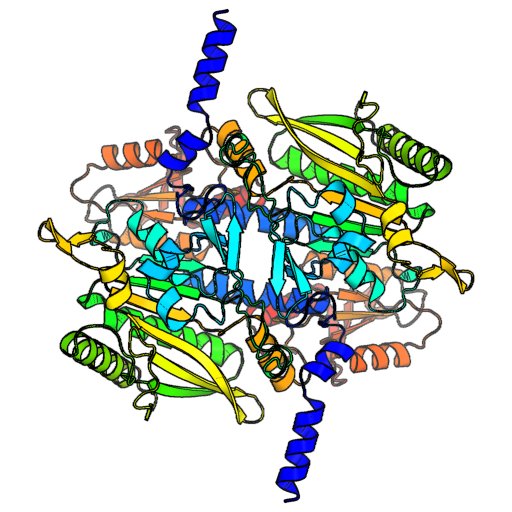 -5.215 1 97.5 47 ASN B CA 1
ATOM 3786 C C . ASN B 1 47 ? -4.926 -0.259 -6.102 1 97.5 47 ASN B C 1
ATOM 3788 O O . ASN B 1 47 ? -4.402 0.836 -5.887 1 97.5 47 ASN B O 1
ATOM 3792 N N . THR B 1 48 ? -5.746 -0.465 -7.102 1 97.38 48 THR B N 1
ATOM 3793 C CA . THR B 1 48 ? -6.141 0.62 -7.992 1 97.38 48 THR B CA 1
ATOM 3794 C C . THR B 1 48 ? -6.93 1.684 -7.234 1 97.38 48 THR B C 1
ATOM 3796 O O . THR B 1 48 ? -6.73 2.881 -7.449 1 97.38 48 THR B O 1
ATOM 3799 N N . LEU B 1 49 ? -7.809 1.238 -6.344 1 98.06 49 LEU B N 1
ATOM 3800 C CA . LEU B 1 49 ? -8.578 2.176 -5.531 1 98.06 49 LEU B CA 1
ATOM 3801 C C . LEU B 1 49 ? -7.66 2.986 -4.621 1 98.06 49 LEU B C 1
ATOM 3803 O O . LEU B 1 49 ? -7.824 4.203 -4.492 1 98.06 49 LEU B O 1
ATOM 3807 N N . ILE B 1 50 ? -6.719 2.334 -4.012 1 97.69 50 ILE B N 1
ATOM 3808 C CA . ILE B 1 50 ? -5.77 3.012 -3.133 1 97.69 50 ILE B CA 1
ATOM 3809 C C . ILE B 1 50 ? -4.969 4.039 -3.93 1 97.69 50 ILE B C 1
ATOM 3811 O O . ILE B 1 50 ? -4.797 5.176 -3.49 1 97.69 50 ILE B O 1
ATOM 3815 N N . GLU B 1 51 ? -4.531 3.648 -5.109 1 96.06 51 GLU B N 1
ATOM 3816 C CA . GLU B 1 51 ? -3.754 4.559 -5.949 1 96.06 51 GLU B CA 1
ATOM 3817 C C . GLU B 1 51 ? -4.582 5.77 -6.363 1 96.06 51 GLU B C 1
ATOM 3819 O O . GLU B 1 51 ? -4.059 6.879 -6.477 1 96.06 51 GLU B O 1
ATOM 3824 N N . PHE B 1 52 ? -5.801 5.492 -6.605 1 96.88 52 PHE B N 1
ATOM 3825 C CA . PHE B 1 52 ? -6.707 6.582 -6.945 1 96.88 52 PHE B CA 1
ATOM 3826 C C . PHE B 1 52 ? -6.777 7.602 -5.816 1 96.88 52 PHE B C 1
ATOM 3828 O O . PHE B 1 52 ? -6.562 8.797 -6.031 1 96.88 52 PHE B O 1
ATOM 3835 N N . ILE B 1 53 ? -7.035 7.156 -4.617 1 97.69 53 ILE B N 1
ATOM 3836 C CA . ILE B 1 53 ? -7.148 8.039 -3.465 1 97.69 53 ILE B CA 1
ATOM 3837 C C . ILE B 1 53 ? -5.805 8.719 -3.205 1 97.69 53 ILE B C 1
ATOM 3839 O O . ILE B 1 53 ? -5.758 9.914 -2.898 1 97.69 53 ILE B O 1
ATOM 3843 N N . ARG B 1 54 ? -4.727 8.039 -3.355 1 96 54 ARG B N 1
ATOM 3844 C CA . ARG B 1 54 ? -3.391 8.586 -3.168 1 96 54 ARG B CA 1
ATOM 3845 C C . ARG B 1 54 ? -3.133 9.742 -4.137 1 96 54 ARG B C 1
ATOM 3847 O O . ARG B 1 54 ? -2.52 10.742 -3.766 1 96 54 ARG B O 1
ATOM 3854 N N . SER B 1 55 ? -3.541 9.531 -5.398 1 93.94 55 SER B N 1
ATOM 3855 C CA . SER B 1 55 ? -3.359 10.602 -6.375 1 93.94 55 SER B CA 1
ATOM 3856 C C . SER B 1 55 ? -4.102 11.867 -5.953 1 93.94 55 SER B C 1
ATOM 3858 O O . SER B 1 55 ? -3.627 12.984 -6.195 1 93.94 55 SER B O 1
ATOM 3860 N N . GLU B 1 56 ? -5.223 11.664 -5.285 1 95.44 56 GLU B N 1
ATOM 3861 C CA . GLU B 1 56 ? -5.992 12.805 -4.797 1 95.44 56 GLU B CA 1
ATOM 3862 C C . GLU B 1 56 ? -5.336 13.43 -3.568 1 95.44 56 GLU B C 1
ATOM 3864 O O . GLU B 1 56 ? -5.414 14.641 -3.363 1 95.44 56 GLU B O 1
ATOM 3869 N N . TYR B 1 57 ? -4.684 12.625 -2.734 1 95.88 57 TYR B N 1
ATOM 3870 C CA . TYR B 1 57 ? -3.932 13.148 -1.603 1 95.88 57 TYR B CA 1
ATOM 3871 C C . TYR B 1 57 ? -2.891 14.164 -2.064 1 95.88 57 TYR B C 1
ATOM 3873 O O . TYR B 1 57 ? -2.746 15.234 -1.464 1 95.88 57 TYR B O 1
ATOM 3881 N N . ARG B 1 58 ? -2.244 13.891 -3.135 1 90.5 58 ARG B N 1
ATOM 3882 C CA . ARG B 1 58 ? -1.165 14.734 -3.643 1 90.5 58 ARG B CA 1
ATOM 3883 C C . ARG B 1 58 ? -1.684 16.109 -4.039 1 90.5 58 ARG B C 1
ATOM 3885 O O . ARG B 1 58 ? -1.058 17.125 -3.73 1 90.5 58 ARG B O 1
ATOM 3892 N N . VAL B 1 59 ? -2.818 16.109 -4.664 1 90.12 59 VAL B N 1
ATOM 3893 C CA . VAL B 1 59 ? -3.33 17.375 -5.184 1 90.12 59 VAL B CA 1
ATOM 3894 C C . VAL B 1 59 ? -3.984 18.172 -4.059 1 90.12 59 VAL B C 1
ATOM 3896 O O . VAL B 1 59 ? -3.98 19.406 -4.082 1 90.12 59 VAL B O 1
ATOM 3899 N N . ARG B 1 60 ? -4.418 17.453 -3.006 1 94.56 60 ARG B N 1
ATOM 3900 C CA . ARG B 1 60 ? -5.191 18.125 -1.966 1 94.56 60 ARG B CA 1
ATOM 3901 C C . ARG B 1 60 ? -4.332 18.406 -0.738 1 94.56 60 ARG B C 1
ATOM 3903 O O . ARG B 1 60 ? -4.832 18.906 0.277 1 94.56 60 ARG B O 1
ATOM 3910 N N . GLY B 1 61 ? -3.092 18.062 -0.801 1 92.81 61 GLY B N 1
ATOM 3911 C CA . GLY B 1 61 ? -2.137 18.484 0.214 1 92.81 61 GLY B CA 1
ATOM 3912 C C . GLY B 1 61 ? -2.064 17.516 1.389 1 92.81 61 GLY B C 1
ATOM 3913 O O . GLY B 1 61 ? -1.593 17.891 2.467 1 92.81 61 GLY B O 1
ATOM 3914 N N . PHE B 1 62 ? -2.584 16.328 1.249 1 96.88 62 PHE B N 1
ATOM 3915 C CA . PHE B 1 62 ? -2.449 15.312 2.285 1 96.88 62 PHE B CA 1
ATOM 3916 C C . PHE B 1 62 ? -1.065 14.672 2.24 1 96.88 62 PHE B C 1
ATOM 3918 O O . PHE B 1 62 ? -0.483 14.516 1.166 1 96.88 62 PHE B O 1
ATOM 3925 N N . GLN B 1 63 ? -0.565 14.352 3.404 1 96.56 63 GLN B N 1
ATOM 3926 C CA . GLN B 1 63 ? 0.703 13.641 3.543 1 96.56 63 GLN B CA 1
ATOM 3927 C C . GLN B 1 63 ? 0.501 12.266 4.172 1 96.56 63 GLN B C 1
ATOM 3929 O O . GLN B 1 63 ? -0.136 12.148 5.223 1 96.56 63 GLN B O 1
ATOM 3934 N N . GLU B 1 64 ? 1.023 11.258 3.547 1 97.75 64 GLU B N 1
ATOM 3935 C CA . GLU B 1 64 ? 0.85 9.906 4.051 1 97.75 64 GLU B CA 1
ATOM 3936 C C . GLU B 1 64 ? 1.832 9.602 5.18 1 97.75 64 GLU B C 1
ATOM 3938 O O . GLU B 1 64 ? 2.965 10.094 5.168 1 97.75 64 GLU B O 1
ATOM 3943 N N . VAL B 1 65 ? 1.42 8.883 6.156 1 98.56 65 VAL B N 1
ATOM 3944 C CA . VAL B 1 65 ? 2.244 8.336 7.227 1 98.56 65 VAL B CA 1
ATOM 3945 C C . VAL B 1 65 ? 2.029 6.824 7.328 1 98.56 65 VAL B C 1
ATOM 3947 O O . VAL B 1 65 ? 1.104 6.281 6.723 1 98.56 65 VAL B O 1
ATOM 3950 N N . VAL B 1 66 ? 2.904 6.098 7.883 1 98.06 66 VAL B N 1
ATOM 3951 C CA . VAL B 1 66 ? 2.779 4.68 8.203 1 98.06 66 VAL B CA 1
ATOM 3952 C C . VAL B 1 66 ? 2.891 4.477 9.711 1 98.06 66 VAL B C 1
ATOM 3954 O O . VAL B 1 66 ? 3.902 4.836 10.32 1 98.06 66 VAL B O 1
ATOM 3957 N N . THR B 1 67 ? 1.851 3.955 10.328 1 98.19 67 THR B N 1
ATOM 3958 C CA . THR B 1 67 ? 1.815 3.832 11.781 1 98.19 67 THR B CA 1
ATOM 3959 C C . THR B 1 67 ? 1.77 2.365 12.203 1 98.19 67 THR B C 1
ATOM 3961 O O . THR B 1 67 ? 1.429 1.495 11.398 1 98.19 67 THR B O 1
ATOM 3964 N N . PRO B 1 68 ? 2.096 2.049 13.398 1 98.19 68 PRO B N 1
ATOM 3965 C CA . PRO B 1 68 ? 2.043 0.687 13.938 1 98.19 68 PRO B CA 1
ATOM 3966 C C . PRO B 1 68 ? 0.626 0.12 13.969 1 98.19 68 PRO B C 1
ATOM 3968 O O . PRO B 1 68 ? -0.342 0.856 13.766 1 98.19 68 PRO B O 1
ATOM 3971 N N . ASN B 1 69 ? 0.582 -1.216 14.18 1 98.12 69 ASN B N 1
ATOM 3972 C CA . ASN B 1 69 ? -0.708 -1.893 14.266 1 98.12 69 ASN B CA 1
ATOM 3973 C C . ASN B 1 69 ? -1.025 -2.322 15.695 1 98.12 69 ASN B C 1
ATOM 3975 O O . ASN B 1 69 ? -2.186 -2.566 16.031 1 98.12 69 ASN B O 1
ATOM 3979 N N . VAL B 1 70 ? -0.02 -2.463 16.484 1 98.12 70 VAL B N 1
ATOM 3980 C CA . VAL B 1 70 ? -0.161 -2.914 17.859 1 98.12 70 VAL B CA 1
ATOM 3981 C C . VAL B 1 70 ? 0.312 -1.818 18.812 1 98.12 70 VAL B C 1
ATOM 3983 O O . VAL B 1 70 ? 1.426 -1.309 18.688 1 98.12 70 VAL B O 1
ATOM 3986 N N . TYR B 1 71 ? -0.556 -1.443 19.75 1 98.38 71 TYR B N 1
ATOM 3987 C CA . TYR B 1 71 ? -0.23 -0.405 20.719 1 98.38 71 TYR B CA 1
ATOM 3988 C C . TYR B 1 71 ? -0.492 -0.888 22.141 1 98.38 71 TYR B C 1
ATOM 3990 O O . TYR B 1 71 ? -1.344 -1.752 22.359 1 98.38 71 TYR B O 1
ATOM 3998 N N . ASN B 1 72 ? 0.252 -0.293 23.078 1 98.19 72 ASN B N 1
ATOM 3999 C CA . ASN B 1 72 ? -0.073 -0.441 24.484 1 98.19 72 ASN B CA 1
ATOM 4000 C C . ASN B 1 72 ? -1.472 0.084 24.797 1 98.19 72 ASN B C 1
ATOM 4002 O O . ASN B 1 72 ? -1.886 1.115 24.266 1 98.19 72 ASN B O 1
ATOM 4006 N N . SER B 1 73 ? -2.18 -0.601 25.719 1 97.5 73 SER B N 1
ATOM 4007 C CA . SER B 1 73 ? -3.551 -0.231 26.062 1 97.5 73 SER B CA 1
ATOM 4008 C C . SER B 1 73 ? -3.621 1.198 26.594 1 97.5 73 SER B C 1
ATOM 4010 O O . SER B 1 73 ? -4.66 1.852 26.484 1 97.5 73 SER B O 1
ATOM 4012 N N . LYS B 1 74 ? -2.531 1.718 27.141 1 98 74 LYS B N 1
ATOM 4013 C CA . LYS B 1 74 ? -2.473 3.082 27.656 1 98 74 LYS B CA 1
ATOM 4014 C C . LYS B 1 74 ? -2.832 4.098 26.578 1 98 74 LYS B C 1
ATOM 4016 O O . LYS B 1 74 ? -3.422 5.141 26.859 1 98 74 LYS B O 1
ATOM 4021 N N . LEU B 1 75 ? -2.488 3.814 25.344 1 98.31 75 LEU B N 1
ATOM 4022 C CA . LEU B 1 75 ? -2.857 4.691 24.234 1 98.31 75 LEU B CA 1
ATOM 4023 C C . LEU B 1 75 ? -4.375 4.809 24.109 1 98.31 75 LEU B C 1
ATOM 4025 O O . LEU B 1 75 ? -4.906 5.91 23.969 1 98.31 75 LEU B O 1
ATOM 4029 N N . TRP B 1 76 ? -5.027 3.717 24.203 1 97.12 76 TRP B N 1
ATOM 4030 C CA . TRP B 1 76 ? -6.473 3.65 24.016 1 97.12 76 TRP B CA 1
ATOM 4031 C C . TRP B 1 76 ? -7.211 4.199 25.234 1 97.12 76 TRP B C 1
ATOM 4033 O O . TRP B 1 76 ? -8.32 4.734 25.109 1 97.12 76 TRP B O 1
ATOM 4043 N N . MET B 1 77 ? -6.598 4.055 26.391 1 97 77 MET B N 1
ATOM 4044 C CA . MET B 1 77 ? -7.145 4.684 27.594 1 97 77 MET B CA 1
ATOM 4045 C C . MET B 1 77 ? -7.086 6.203 27.5 1 97 77 MET B C 1
ATOM 4047 O O . MET B 1 77 ? -8.047 6.891 27.844 1 97 77 MET B O 1
ATOM 4051 N N . THR B 1 78 ? -5.984 6.668 26.969 1 96.5 78 THR B N 1
ATOM 4052 C CA . THR B 1 78 ? -5.832 8.109 26.781 1 96.5 78 THR B CA 1
ATOM 4053 C C . THR B 1 78 ? -6.871 8.633 25.797 1 96.5 78 THR B C 1
ATOM 4055 O O . THR B 1 78 ? -7.508 9.656 26.047 1 96.5 78 THR B O 1
ATOM 4058 N N . SER B 1 79 ? -7.094 7.945 24.719 1 94.38 79 SER B N 1
ATOM 4059 C CA . SER B 1 79 ? -8.016 8.406 23.688 1 94.38 79 SER B CA 1
ATOM 4060 C C . SER B 1 79 ? -9.469 8.188 24.094 1 94.38 79 SER B C 1
ATOM 4062 O O . SER B 1 79 ? -10.383 8.734 23.484 1 94.38 79 SER B O 1
ATOM 4064 N N . GLY B 1 80 ? -9.734 7.34 25.109 1 91.94 80 GLY B N 1
ATOM 4065 C CA . GLY B 1 80 ? -11.086 7.031 25.562 1 91.94 80 GLY B CA 1
ATOM 4066 C C . GLY B 1 80 ? -11.68 5.82 24.859 1 91.94 80 GLY B C 1
ATOM 4067 O O . GLY B 1 80 ? -12.758 5.348 25.234 1 91.94 80 GLY B O 1
ATOM 4068 N N . HIS B 1 81 ? -10.953 5.254 23.906 1 91.69 81 HIS B N 1
ATOM 4069 C CA . HIS B 1 81 ? -11.453 4.117 23.141 1 91.69 81 HIS B CA 1
ATOM 4070 C C . HIS B 1 81 ? -11.516 2.859 24 1 91.69 81 HIS B C 1
ATOM 4072 O O . HIS B 1 81 ? -12.406 2.023 23.828 1 91.69 81 HIS B O 1
ATOM 4078 N N . TRP B 1 82 ? -10.617 2.727 24.891 1 93.38 82 TRP B N 1
ATOM 4079 C CA . TRP B 1 82 ? -10.57 1.536 25.734 1 93.38 82 TRP B CA 1
ATOM 4080 C C . TRP B 1 82 ? -11.836 1.419 26.578 1 93.38 82 TRP B C 1
ATOM 4082 O O . TRP B 1 82 ? -12.406 0.335 26.703 1 93.38 82 TRP B O 1
ATOM 4092 N N . GLN B 1 83 ? -12.328 2.564 27.094 1 90.06 83 GLN B N 1
ATOM 4093 C CA . GLN B 1 83 ? -13.5 2.619 27.969 1 90.06 83 GLN B CA 1
ATOM 4094 C C . GLN B 1 83 ? -14.781 2.334 27.188 1 90.06 83 GLN B C 1
ATOM 4096 O O . GLN B 1 83 ? -15.719 1.743 27.719 1 90.06 83 GLN B O 1
ATOM 4101 N N . HIS B 1 84 ? -14.719 2.619 25.922 1 84.5 84 HIS B N 1
ATOM 4102 C CA . HIS B 1 84 ? -15.969 2.586 25.172 1 84.5 84 HIS B CA 1
ATOM 4103 C C . HIS B 1 84 ? -15.977 1.438 24.172 1 84.5 84 HIS B C 1
ATOM 4105 O O . HIS B 1 84 ? -17.047 1.022 23.703 1 84.5 84 HIS B O 1
ATOM 4111 N N . TYR B 1 85 ? -14.797 0.858 23.906 1 86.75 85 TYR B N 1
ATOM 4112 C CA . TYR B 1 85 ? -14.703 0.017 22.719 1 86.75 85 TYR B CA 1
ATOM 4113 C C . TYR B 1 85 ? -13.836 -1.21 22.984 1 86.75 85 TYR B C 1
ATOM 4115 O O . TYR B 1 85 ? -13.609 -2.023 22.078 1 86.75 85 TYR B O 1
ATOM 4123 N N . ALA B 1 86 ? -13.43 -1.506 24.172 1 90.25 86 ALA B N 1
ATOM 4124 C CA . ALA B 1 86 ? -12.445 -2.543 24.484 1 90.25 86 ALA B CA 1
ATOM 4125 C C . ALA B 1 86 ? -12.969 -3.926 24.109 1 90.25 86 ALA B C 1
ATOM 4127 O O . ALA B 1 86 ? -12.211 -4.789 23.672 1 90.25 86 ALA B O 1
ATOM 4128 N N . GLU B 1 87 ? -14.219 -4.125 24.234 1 90.25 87 GLU B N 1
ATOM 4129 C CA . GLU B 1 87 ? -14.82 -5.434 23.969 1 90.25 87 GLU B CA 1
ATOM 4130 C C . GLU B 1 87 ? -14.703 -5.797 22.484 1 90.25 87 GLU B C 1
ATOM 4132 O O . GLU B 1 87 ? -14.75 -6.977 22.125 1 90.25 87 GLU B O 1
ATOM 4137 N N . ASN B 1 88 ? -14.539 -4.777 21.672 1 92.25 88 ASN B N 1
ATOM 4138 C CA . ASN B 1 88 ? -14.461 -5.004 20.234 1 92.25 88 ASN B CA 1
ATOM 4139 C C . ASN B 1 88 ? -13.023 -4.898 19.734 1 92.25 88 ASN B C 1
ATOM 4141 O O . ASN B 1 88 ? -12.797 -4.738 18.531 1 92.25 88 ASN B O 1
ATOM 4145 N N . MET B 1 89 ? -12.102 -4.965 20.703 1 95.56 89 MET B N 1
ATOM 4146 C CA . MET B 1 89 ? -10.688 -4.906 20.312 1 95.56 89 MET B CA 1
ATOM 4147 C C . MET B 1 89 ? -10.016 -6.258 20.516 1 95.56 89 MET B C 1
ATOM 4149 O O . MET B 1 89 ? -10.406 -7.023 21.406 1 95.56 89 MET B O 1
ATOM 4153 N N . PHE B 1 90 ? -9.078 -6.633 19.641 1 96.69 90 PHE B N 1
ATOM 4154 C CA . PHE B 1 90 ? -8.195 -7.77 19.875 1 96.69 90 PHE B CA 1
ATOM 4155 C C . PHE B 1 90 ? -7.078 -7.391 20.844 1 96.69 90 PHE B C 1
ATOM 4157 O O . PHE B 1 90 ? -6.141 -6.684 20.469 1 96.69 90 PHE B O 1
ATOM 4164 N N . SER B 1 91 ? -7.164 -7.867 22.047 1 95.62 91 SER B N 1
ATOM 4165 C CA . SER B 1 91 ? -6.18 -7.516 23.062 1 95.62 91 SER B CA 1
ATOM 4166 C C . SER B 1 91 ? -5.402 -8.742 23.531 1 95.62 91 SER B C 1
ATOM 4168 O O . SER B 1 91 ? -5.891 -9.867 23.438 1 95.62 91 SER B O 1
ATOM 4170 N N . PHE B 1 92 ? -4.16 -8.57 23.906 1 95.38 92 PHE B N 1
ATOM 4171 C CA . PHE B 1 92 ? -3.309 -9.656 24.375 1 95.38 92 PHE B CA 1
ATOM 4172 C C . PHE B 1 92 ? -2.168 -9.133 25.234 1 95.38 92 PHE B C 1
ATOM 4174 O O . PHE B 1 92 ? -1.885 -7.93 25.234 1 95.38 92 PHE B O 1
ATOM 4181 N N . ASP B 1 93 ? -1.518 -9.992 25.969 1 93.38 93 ASP B N 1
ATOM 4182 C CA . ASP B 1 93 ? -0.44 -9.617 26.875 1 93.38 93 ASP B CA 1
ATOM 4183 C C . ASP B 1 93 ? 0.924 -9.781 26.219 1 93.38 93 ASP B C 1
ATOM 4185 O O . ASP B 1 93 ? 1.165 -10.773 25.531 1 93.38 93 ASP B O 1
ATOM 4189 N N . VAL B 1 94 ? 1.736 -8.773 26.375 1 91.06 94 VAL B N 1
ATOM 4190 C CA . VAL B 1 94 ? 3.137 -8.812 25.969 1 91.06 94 VAL B CA 1
ATOM 4191 C C . VAL B 1 94 ? 4.023 -8.352 27.109 1 91.06 94 VAL B C 1
ATOM 4193 O O . VAL B 1 94 ? 3.939 -7.195 27.547 1 91.06 94 VAL B O 1
ATOM 4196 N N . GLU B 1 95 ? 4.973 -9.203 27.594 1 89.12 95 GLU B N 1
ATOM 4197 C CA . GLU B 1 95 ? 5.887 -8.883 28.688 1 89.12 95 GLU B CA 1
ATOM 4198 C C . GLU B 1 95 ? 5.145 -8.242 29.859 1 89.12 95 GLU B C 1
ATOM 4200 O O . GLU B 1 95 ? 5.535 -7.18 30.344 1 89.12 95 GLU B O 1
ATOM 4205 N N . LYS B 1 96 ? 4.008 -8.641 30.203 1 89.75 96 LYS B N 1
ATOM 4206 C CA . LYS B 1 96 ? 3.225 -8.305 31.391 1 89.75 96 LYS B CA 1
ATOM 4207 C C . LYS B 1 96 ? 2.451 -7.004 31.188 1 89.75 96 LYS B C 1
ATOM 4209 O O . LYS B 1 96 ? 1.995 -6.395 32.156 1 89.75 96 LYS B O 1
ATOM 4214 N N . GLU B 1 97 ? 2.402 -6.527 30 1 94.31 97 GLU B N 1
ATOM 4215 C CA . GLU B 1 97 ? 1.569 -5.375 29.672 1 94.31 97 GLU B CA 1
ATOM 4216 C C . GLU B 1 97 ? 0.485 -5.746 28.672 1 94.31 97 GLU B C 1
ATOM 4218 O O . GLU B 1 97 ? 0.634 -6.715 27.922 1 94.31 97 GLU B O 1
ATOM 4223 N N . GLN B 1 98 ? -0.549 -4.961 28.703 1 96.44 98 GLN B N 1
ATOM 4224 C CA . GLN B 1 98 ? -1.663 -5.227 27.797 1 96.44 98 GLN B CA 1
ATOM 4225 C C . GLN B 1 98 ? -1.539 -4.402 26.516 1 96.44 98 GLN B C 1
ATOM 4227 O O . GLN B 1 98 ? -1.304 -3.195 26.562 1 96.44 98 GLN B O 1
ATOM 4232 N N . PHE B 1 99 ? -1.578 -5.09 25.438 1 97.69 99 PHE B N 1
ATOM 4233 C CA . PHE B 1 99 ? -1.541 -4.473 24.109 1 97.69 99 PHE B CA 1
ATOM 4234 C C . PHE B 1 99 ? -2.797 -4.812 23.328 1 97.69 99 PHE B C 1
ATOM 4236 O O . PHE B 1 99 ? -3.551 -5.711 23.703 1 97.69 99 PHE B O 1
ATOM 4243 N N . ALA B 1 100 ? -3.062 -4.066 22.281 1 97.81 100 ALA B N 1
ATOM 4244 C CA . ALA B 1 100 ? -4.207 -4.34 21.422 1 97.81 100 ALA B CA 1
ATOM 4245 C C . ALA B 1 100 ? -3.914 -3.936 19.984 1 97.81 100 ALA B C 1
ATOM 4247 O O . ALA B 1 100 ? -3.129 -3.02 19.734 1 97.81 100 ALA B O 1
ATOM 4248 N N . LEU B 1 101 ? -4.48 -4.707 19.078 1 98.19 101 LEU B N 1
ATOM 4249 C CA . LEU B 1 101 ? -4.508 -4.273 17.672 1 98.19 101 LEU B CA 1
ATOM 4250 C C . LEU B 1 101 ? -5.324 -2.994 17.516 1 98.19 101 LEU B C 1
ATOM 4252 O O . LEU B 1 101 ? -6.367 -2.836 18.156 1 98.19 101 LEU B O 1
ATOM 4256 N N . LYS B 1 102 ? -4.84 -2.115 16.688 1 98 102 LYS B N 1
ATOM 4257 C CA . LYS B 1 102 ? -5.516 -0.824 16.562 1 98 102 LYS B CA 1
ATOM 4258 C C . LYS B 1 102 ? -6.852 -0.966 15.836 1 98 102 LYS B C 1
ATOM 4260 O O . LYS B 1 102 ? -6.902 -1.473 14.711 1 98 102 LYS B O 1
ATOM 4265 N N . PRO B 1 103 ? -7.965 -0.471 16.375 1 97 103 PRO B N 1
ATOM 4266 C CA . PRO B 1 103 ? -9.258 -0.418 15.695 1 97 103 PRO B CA 1
ATOM 4267 C C . PRO B 1 103 ? -9.422 0.829 14.828 1 97 103 PRO B C 1
ATOM 4269 O O . PRO B 1 103 ? -10.352 0.912 14.023 1 97 103 PRO B O 1
ATOM 4272 N N . MET B 1 104 ? -8.555 1.812 15 1 95.56 104 MET B N 1
ATOM 4273 C CA . MET B 1 104 ? -8.57 3.082 14.281 1 95.56 104 MET B CA 1
ATOM 4274 C C . MET B 1 104 ? -7.184 3.717 14.266 1 95.56 104 MET B C 1
ATOM 4276 O O . MET B 1 104 ? -6.324 3.354 15.07 1 95.56 104 MET B O 1
ATOM 4280 N N . ASN B 1 105 ? -6.961 4.664 13.445 1 97.5 105 ASN B N 1
ATOM 4281 C CA . ASN B 1 105 ? -5.641 5.262 13.258 1 97.5 105 ASN B CA 1
ATOM 4282 C C . ASN B 1 105 ? -5.477 6.527 14.094 1 97.5 105 ASN B C 1
ATOM 4284 O O . ASN B 1 105 ? -4.352 6.965 14.352 1 97.5 105 ASN B O 1
ATOM 4288 N N . CYS B 1 106 ? -6.543 7.16 14.531 1 97.38 106 CYS B N 1
ATOM 4289 C CA . CYS B 1 106 ? -6.551 8.531 15.031 1 97.38 106 CYS B CA 1
ATOM 4290 C C . CYS B 1 106 ? -5.59 8.688 16.203 1 97.38 106 CYS B C 1
ATOM 4292 O O . CYS B 1 106 ? -4.812 9.648 16.25 1 97.38 106 CYS B O 1
ATOM 4294 N N . PRO B 1 107 ? -5.566 7.734 17.203 1 97.81 107 PRO B N 1
ATOM 4295 C CA . PRO B 1 107 ? -4.621 7.934 18.297 1 97.81 107 PRO B CA 1
ATOM 4296 C C . PRO B 1 107 ? -3.164 7.91 17.844 1 97.81 107 PRO B C 1
ATOM 4298 O O . PRO B 1 107 ? -2.33 8.641 18.391 1 97.81 107 PRO B O 1
ATOM 4301 N N . GLY B 1 108 ? -2.863 7.035 16.875 1 98.12 108 GLY B N 1
ATOM 4302 C CA . GLY B 1 108 ? -1.518 7.02 16.328 1 98.12 108 GLY B CA 1
ATOM 4303 C C . GLY B 1 108 ? -1.118 8.336 15.688 1 98.12 108 GLY B C 1
ATOM 4304 O O . GLY B 1 108 ? 0.028 8.773 15.82 1 98.12 108 GLY B O 1
ATOM 4305 N N . HIS B 1 109 ? -2.033 8.984 14.992 1 98.56 109 HIS B N 1
ATOM 4306 C CA . HIS B 1 109 ? -1.761 10.266 14.359 1 98.56 109 HIS B CA 1
ATOM 4307 C C . HIS B 1 109 ? -1.563 11.367 15.398 1 98.56 109 HIS B C 1
ATOM 4309 O O . HIS B 1 109 ? -0.795 12.305 15.172 1 98.56 109 HIS B O 1
ATOM 4315 N N . CYS B 1 110 ? -2.252 11.227 16.562 1 98.56 110 CYS B N 1
ATOM 4316 C CA . CYS B 1 110 ? -2.018 12.164 17.641 1 98.56 110 CYS B CA 1
ATOM 4317 C C . CYS B 1 110 ? -0.577 12.086 18.141 1 98.56 110 CYS B C 1
ATOM 4319 O O . CYS B 1 110 ? 0.045 13.109 18.422 1 98.56 110 CYS B O 1
ATOM 4321 N N . LEU B 1 111 ? -0.057 10.844 18.219 1 98.69 111 LEU B N 1
ATOM 4322 C CA . LEU B 1 111 ? 1.334 10.68 18.625 1 98.69 111 LEU B CA 1
ATOM 4323 C C . LEU B 1 111 ? 2.277 11.328 17.625 1 98.69 111 LEU B C 1
ATOM 4325 O O . LEU B 1 111 ? 3.299 11.906 18 1 98.69 111 LEU B O 1
ATOM 4329 N N . ILE B 1 112 ? 1.969 11.211 16.328 1 98.62 112 ILE B N 1
ATOM 4330 C CA . ILE B 1 112 ? 2.795 11.82 15.289 1 98.62 112 ILE B CA 1
ATOM 4331 C C . ILE B 1 112 ? 2.773 13.336 15.438 1 98.62 112 ILE B C 1
ATOM 4333 O O . ILE B 1 112 ? 3.82 13.984 15.391 1 98.62 112 ILE B O 1
ATOM 4337 N N . PHE B 1 113 ? 1.579 13.93 15.617 1 98.56 113 PHE B N 1
ATOM 4338 C CA . PHE B 1 113 ? 1.46 15.367 15.797 1 98.56 113 PHE B CA 1
ATOM 4339 C C . PHE B 1 113 ? 2.279 15.836 16.984 1 98.56 113 PHE B C 1
ATOM 4341 O O . PHE B 1 113 ? 2.949 16.875 16.922 1 98.56 113 PHE B O 1
ATOM 4348 N N . ASP B 1 114 ? 2.232 15.039 18.016 1 98.19 114 ASP B N 1
ATOM 4349 C CA . ASP B 1 114 ? 2.812 15.422 19.297 1 98.19 114 ASP B CA 1
ATOM 4350 C C . ASP B 1 114 ? 4.316 15.164 19.312 1 98.19 114 ASP B C 1
ATOM 4352 O O . ASP B 1 114 ? 4.988 15.453 20.312 1 98.19 114 ASP B O 1
ATOM 4356 N N . HIS B 1 115 ? 4.879 14.633 18.312 1 96.88 115 HIS B N 1
ATOM 4357 C CA . HIS B 1 115 ? 6.27 14.195 18.297 1 96.88 115 HIS B CA 1
ATOM 4358 C C . HIS B 1 115 ? 7.223 15.383 18.422 1 96.88 115 HIS B C 1
ATOM 4360 O O . HIS B 1 115 ? 8.359 15.219 18.859 1 96.88 115 HIS B O 1
ATOM 4366 N N . ARG B 1 116 ? 6.859 16.531 18.047 1 95.19 116 ARG B N 1
ATOM 4367 C CA . ARG B 1 116 ? 7.648 17.75 18.188 1 95.19 116 ARG B CA 1
ATOM 4368 C C . ARG B 1 116 ? 6.75 18.969 18.344 1 95.19 116 ARG B C 1
ATOM 4370 O O . ARG B 1 116 ? 5.543 18.891 18.109 1 95.19 116 ARG B O 1
ATOM 4377 N N . ILE B 1 117 ? 7.406 19.984 18.75 1 95.06 117 ILE B N 1
ATOM 4378 C CA . ILE B 1 117 ? 6.676 21.25 18.875 1 95.06 117 ILE B CA 1
ATOM 4379 C C . ILE B 1 117 ? 6.234 21.734 17.5 1 95.06 117 ILE B C 1
ATOM 4381 O O . ILE B 1 117 ? 7.008 21.703 16.547 1 95.06 117 ILE B O 1
ATOM 4385 N N . ARG B 1 118 ? 4.977 22.219 17.484 1 96.5 118 ARG B N 1
ATOM 4386 C CA . ARG B 1 118 ? 4.414 22.672 16.219 1 96.5 118 ARG B CA 1
ATOM 4387 C C . ARG B 1 118 ? 4.129 24.172 16.25 1 96.5 118 ARG B C 1
ATOM 4389 O O . ARG B 1 118 ? 3.771 24.719 17.297 1 96.5 118 ARG B O 1
ATOM 4396 N N . SER B 1 119 ? 4.316 24.734 15.078 1 95.06 119 SER B N 1
ATOM 4397 C CA . SER B 1 119 ? 3.951 26.141 14.898 1 95.06 119 SER B CA 1
ATOM 4398 C C . SER B 1 119 ? 2.617 26.266 14.172 1 95.06 119 SER B C 1
ATOM 4400 O O . SER B 1 119 ? 2.258 25.422 13.359 1 95.06 119 SER B O 1
ATOM 4402 N N . TRP B 1 120 ? 1.923 27.406 14.43 1 93.88 120 TRP B N 1
ATOM 4403 C CA . TRP B 1 120 ? 0.673 27.688 13.727 1 93.88 120 TRP B CA 1
ATOM 4404 C C . TRP B 1 120 ? 0.896 27.734 12.219 1 93.88 120 TRP B C 1
ATOM 4406 O O . TRP B 1 120 ? -0.018 27.453 11.438 1 93.88 120 TRP B O 1
ATOM 4416 N N . ARG B 1 121 ? 2.078 27.922 11.781 1 89.81 121 ARG B N 1
ATOM 4417 C CA . ARG B 1 121 ? 2.412 28.031 10.367 1 89.81 121 ARG B CA 1
ATOM 4418 C C . ARG B 1 121 ? 2.365 26.672 9.68 1 89.81 121 ARG B C 1
ATOM 4420 O O . ARG B 1 121 ? 2.291 26.594 8.453 1 89.81 121 ARG B O 1
ATOM 4427 N N . GLU B 1 122 ? 2.389 25.688 10.492 1 93.75 122 GLU B N 1
ATOM 4428 C CA . GLU B 1 122 ? 2.387 24.328 9.953 1 93.75 122 GLU B CA 1
ATOM 4429 C C . GLU B 1 122 ? 0.964 23.797 9.789 1 93.75 122 GLU B C 1
ATOM 4431 O O . GLU B 1 122 ? 0.756 22.719 9.227 1 93.75 122 GLU B O 1
ATOM 4436 N N . LEU B 1 123 ? -0.016 24.609 10.234 1 96.75 123 LEU B N 1
ATOM 4437 C CA . LEU B 1 123 ? -1.41 24.188 10.172 1 96.75 123 LEU B CA 1
ATOM 4438 C C . LEU B 1 123 ? -2.123 24.828 8.992 1 96.75 123 LEU B C 1
ATOM 4440 O O . LEU B 1 123 ? -1.818 25.969 8.625 1 96.75 123 LEU B O 1
ATOM 4444 N N . PRO B 1 124 ? -2.994 24.078 8.359 1 97.88 124 PRO B N 1
ATOM 4445 C CA . PRO B 1 124 ? -3.475 22.75 8.703 1 97.88 124 PRO B CA 1
ATOM 4446 C C . PRO B 1 124 ? -2.484 21.641 8.32 1 97.88 124 PRO B C 1
ATOM 4448 O O . PRO B 1 124 ? -1.805 21.75 7.301 1 97.88 124 PRO B O 1
ATOM 4451 N N . LEU B 1 125 ? -2.34 20.672 9.203 1 98.12 125 LEU B N 1
ATOM 4452 C CA . LEU B 1 125 ? -1.57 19.469 8.945 1 98.12 125 LEU B CA 1
ATOM 4453 C C . LEU B 1 125 ? -2.49 18.297 8.594 1 98.12 125 LEU B C 1
ATOM 4455 O O . LEU B 1 125 ? -3.281 17.859 9.422 1 98.12 125 LEU B O 1
ATOM 4459 N N . ARG B 1 126 ? -2.414 17.844 7.352 1 98.5 126 ARG B N 1
ATOM 4460 C CA . ARG B 1 126 ? -3.297 16.797 6.855 1 98.5 126 ARG B CA 1
ATOM 4461 C C . ARG B 1 126 ? -2.557 15.469 6.738 1 98.5 126 ARG B C 1
ATOM 4463 O O . ARG B 1 126 ? -1.803 15.258 5.785 1 98.5 126 ARG B O 1
ATOM 4470 N N . LEU B 1 127 ? -2.787 14.562 7.676 1 98.56 127 LEU B N 1
ATOM 4471 C CA . LEU B 1 127 ? -2.141 13.258 7.684 1 98.56 127 LEU B CA 1
ATOM 4472 C C . LEU B 1 127 ? -3.086 12.18 7.16 1 98.56 127 LEU B C 1
ATOM 4474 O O . LEU B 1 127 ? -4.266 12.156 7.523 1 98.56 127 LEU B O 1
ATOM 4478 N N . ALA B 1 128 ? -2.598 11.398 6.266 1 98.25 128 ALA B N 1
ATOM 4479 C CA . ALA B 1 128 ? -3.375 10.289 5.723 1 98.25 128 ALA B CA 1
ATOM 4480 C C . ALA B 1 128 ? -2.668 8.953 5.957 1 98.25 128 ALA B C 1
ATOM 4482 O O . ALA B 1 128 ? -1.437 8.898 5.988 1 98.25 128 ALA B O 1
ATOM 4483 N N . ASP B 1 129 ? -3.404 7.93 6.133 1 96.44 129 ASP B N 1
ATOM 4484 C CA . ASP B 1 129 ? -2.895 6.605 6.473 1 96.44 129 ASP B CA 1
ATOM 4485 C C . ASP B 1 129 ? -3.785 5.508 5.895 1 96.44 129 ASP B C 1
ATOM 4487 O O . ASP B 1 129 ? -5.008 5.559 6.031 1 96.44 129 ASP B O 1
ATOM 4491 N N . PHE B 1 130 ? -3.164 4.559 5.203 1 95.75 130 PHE B N 1
ATOM 4492 C CA . PHE B 1 130 ? -3.877 3.35 4.801 1 95.75 130 PHE B CA 1
ATOM 4493 C C . PHE B 1 130 ? -3.533 2.188 5.723 1 95.75 130 PHE B C 1
ATOM 4495 O O . PHE B 1 130 ? -3.34 1.06 5.262 1 95.75 130 PHE B O 1
ATOM 4502 N N . GLY B 1 131 ? -3.41 2.486 6.953 1 92.25 131 GLY B N 1
ATOM 4503 C CA . GLY B 1 131 ? -3.074 1.452 7.918 1 92.25 131 GLY B CA 1
ATOM 4504 C C . GLY B 1 131 ? -4.168 0.415 8.086 1 92.25 131 GLY B C 1
ATOM 4505 O O . GLY B 1 131 ? -5.355 0.747 8.047 1 92.25 131 GLY B O 1
ATOM 4506 N N . VAL B 1 132 ? -3.799 -0.771 8.266 1 96.12 132 VAL B N 1
ATOM 4507 C CA . VAL B 1 132 ? -4.719 -1.89 8.453 1 96.12 132 VAL B CA 1
ATOM 4508 C C . VAL B 1 132 ? -5.328 -1.826 9.852 1 96.12 132 VAL B C 1
ATOM 4510 O O . VAL B 1 132 ? -4.617 -1.643 10.836 1 96.12 132 VAL B O 1
ATOM 4513 N N . LEU B 1 133 ? -6.598 -1.921 9.922 1 97.81 133 LEU B N 1
ATOM 4514 C CA . LEU B 1 133 ? -7.336 -1.87 11.18 1 97.81 133 LEU B CA 1
ATOM 4515 C C . LEU B 1 133 ? -7.965 -3.223 11.492 1 97.81 133 LEU B C 1
ATOM 4517 O O . LEU B 1 133 ? -8.258 -4.004 10.586 1 97.81 133 LEU B O 1
ATOM 4521 N N . HIS B 1 134 ? -8.164 -3.498 12.758 1 98.06 134 HIS B N 1
ATOM 4522 C CA . HIS B 1 134 ? -8.797 -4.727 13.227 1 98.06 134 HIS B CA 1
ATOM 4523 C C . HIS B 1 134 ? -9.852 -4.441 14.281 1 98.06 134 HIS B C 1
ATOM 4525 O O . HIS B 1 134 ? -9.586 -3.744 15.266 1 98.06 134 HIS B O 1
ATOM 4531 N N . ARG B 1 135 ? -10.992 -4.887 14.07 1 97 135 ARG B N 1
ATOM 4532 C CA . ARG B 1 135 ? -12.086 -4.84 15.031 1 97 135 ARG B CA 1
ATOM 4533 C C . ARG B 1 135 ? -12.672 -6.23 15.266 1 97 135 ARG B C 1
ATOM 4535 O O . ARG B 1 135 ? -12.961 -6.953 14.312 1 97 135 ARG B O 1
ATOM 4542 N N . ASN B 1 136 ? -12.742 -6.609 16.547 1 95.69 136 ASN B N 1
ATOM 4543 C CA . ASN B 1 136 ? -13.25 -7.93 16.891 1 95.69 136 ASN B CA 1
ATOM 4544 C C . ASN B 1 136 ? -14.773 -7.988 16.812 1 95.69 136 ASN B C 1
ATOM 4546 O O . ASN B 1 136 ? -15.438 -8.219 17.828 1 95.69 136 ASN B O 1
ATOM 4550 N N . GLU B 1 137 ? -15.25 -7.965 15.594 1 93.38 137 GLU B N 1
ATOM 4551 C CA . GLU B 1 137 ? -16.688 -8.078 15.336 1 93.38 137 GLU B CA 1
ATOM 4552 C C . GLU B 1 137 ? -17.203 -9.469 15.695 1 93.38 137 GLU B C 1
ATOM 4554 O O . GLU B 1 137 ? -16.516 -10.469 15.469 1 93.38 137 GLU B O 1
ATOM 4559 N N . LEU B 1 138 ? -18.453 -9.461 16.203 1 90.88 138 LEU B N 1
ATOM 4560 C CA . LEU B 1 138 ? -19.062 -10.758 16.469 1 90.88 138 LEU B CA 1
ATOM 4561 C C . LEU B 1 138 ? -19.234 -11.555 15.18 1 90.88 138 LEU B C 1
ATOM 4563 O O . LEU B 1 138 ? -19.562 -10.984 14.133 1 90.88 138 LEU B O 1
ATOM 4567 N N . SER B 1 139 ? -19.062 -12.812 15.336 1 89.44 139 SER B N 1
ATOM 4568 C CA . SER B 1 139 ? -19.141 -13.695 14.18 1 89.44 139 SER B CA 1
ATOM 4569 C C . SER B 1 139 ? -20.469 -13.523 13.445 1 89.44 139 SER B C 1
ATOM 4571 O O . SER B 1 139 ? -20.516 -13.547 12.219 1 89.44 139 SER B O 1
ATOM 4573 N N . GLY B 1 140 ? -21.5 -13.383 14.148 1 88.75 140 GLY B N 1
ATOM 4574 C CA . GLY B 1 140 ? -22.828 -13.266 13.57 1 88.75 140 GLY B CA 1
ATOM 4575 C C . GLY B 1 140 ? -23.047 -11.961 12.836 1 88.75 140 GLY B C 1
ATOM 4576 O O . GLY B 1 140 ? -23.969 -11.836 12.031 1 88.75 140 GLY B O 1
ATOM 4577 N N . ALA B 1 141 ? -22.203 -10.953 13.094 1 90.31 141 ALA B N 1
ATOM 4578 C CA . ALA B 1 141 ? -22.375 -9.625 12.5 1 90.31 141 ALA B CA 1
ATOM 4579 C C . ALA B 1 141 ? -21.609 -9.508 11.188 1 90.31 141 ALA B C 1
ATOM 4581 O O . ALA B 1 141 ? -21.828 -8.57 10.414 1 90.31 141 ALA B O 1
ATOM 4582 N N . LEU B 1 142 ? -20.703 -10.398 10.922 1 92.62 142 LEU B N 1
ATOM 4583 C CA . LEU B 1 142 ? -19.875 -10.359 9.727 1 92.62 142 LEU B CA 1
ATOM 4584 C C . LEU B 1 142 ? -20.719 -10.531 8.469 1 92.62 142 LEU B C 1
ATOM 4586 O O . LEU B 1 142 ? -21.672 -11.328 8.453 1 92.62 142 LEU B O 1
ATOM 4590 N N . SER B 1 143 ? -20.438 -9.727 7.406 1 93.81 143 SER B N 1
ATOM 4591 C CA . SER B 1 143 ? -21.219 -9.781 6.168 1 93.81 143 SER B CA 1
ATOM 4592 C C . SER B 1 143 ? -20.344 -9.43 4.965 1 93.81 143 SER B C 1
ATOM 4594 O O . SER B 1 143 ? -20.219 -8.258 4.602 1 93.81 143 SER B O 1
ATOM 4596 N N . GLY B 1 144 ? -19.922 -10.5 4.32 1 95.25 144 GLY B N 1
ATOM 4597 C CA . GLY B 1 144 ? -19.094 -10.266 3.15 1 95.25 144 GLY B CA 1
ATOM 4598 C C . GLY B 1 144 ? -17.984 -9.25 3.391 1 95.25 144 GLY B C 1
ATOM 4599 O O . GLY B 1 144 ? -17.234 -9.359 4.367 1 95.25 144 GLY B O 1
ATOM 4600 N N . LEU B 1 145 ? -17.906 -8.273 2.486 1 97.38 145 LEU B N 1
ATOM 4601 C CA . LEU B 1 145 ? -16.875 -7.246 2.576 1 97.38 145 LEU B CA 1
ATOM 4602 C C . LEU B 1 145 ? -17.406 -6.008 3.291 1 97.38 145 LEU B C 1
ATOM 4604 O O . LEU B 1 145 ? -16.656 -5.066 3.547 1 97.38 145 LEU B O 1
ATOM 4608 N N . THR B 1 146 ? -18.641 -5.973 3.689 1 94.44 146 THR B N 1
ATOM 4609 C CA . THR B 1 146 ? -19.25 -4.766 4.238 1 94.44 146 THR B CA 1
ATOM 4610 C C . THR B 1 146 ? -19.016 -4.684 5.742 1 94.44 146 THR B C 1
ATOM 4612 O O . THR B 1 146 ? -19.016 -3.592 6.316 1 94.44 146 THR B O 1
ATOM 4615 N N . ARG B 1 147 ? -18.906 -5.781 6.383 1 95.12 147 ARG B N 1
ATOM 4616 C CA . ARG B 1 147 ? -18.562 -5.859 7.801 1 95.12 147 ARG B CA 1
ATOM 4617 C C . ARG B 1 147 ? -17.531 -6.961 8.047 1 95.12 147 ARG B C 1
ATOM 4619 O O . ARG B 1 147 ? -17.875 -8.148 8.039 1 95.12 147 ARG B O 1
ATOM 4626 N N . VAL B 1 148 ? -16.312 -6.566 8.273 1 97.69 148 VAL B N 1
ATOM 4627 C CA . VAL B 1 148 ? -15.195 -7.488 8.375 1 97.69 148 VAL B CA 1
ATOM 4628 C C . VAL B 1 148 ? -14.391 -7.195 9.641 1 97.69 148 VAL B C 1
ATOM 4630 O O . VAL B 1 148 ? -14.594 -6.164 10.289 1 97.69 148 VAL B O 1
ATOM 4633 N N . ARG B 1 149 ? -13.484 -8.094 10.047 1 97.88 149 ARG B N 1
ATOM 4634 C CA . ARG B 1 149 ? -12.625 -7.926 11.219 1 97.88 149 ARG B CA 1
ATOM 4635 C C . ARG B 1 149 ? -11.328 -7.207 10.844 1 97.88 149 ARG B C 1
ATOM 4637 O O . ARG B 1 149 ? -10.688 -6.594 11.703 1 97.88 149 ARG B O 1
ATOM 4644 N N . ARG B 1 150 ? -10.922 -7.32 9.617 1 98.12 150 ARG B N 1
ATOM 4645 C CA . ARG B 1 150 ? -9.727 -6.68 9.094 1 98.12 150 ARG B CA 1
ATOM 4646 C C . ARG B 1 150 ? -10.055 -5.805 7.887 1 98.12 150 ARG B C 1
ATOM 4648 O O . ARG B 1 150 ? -10.664 -6.273 6.926 1 98.12 150 ARG B O 1
ATOM 4655 N N . PHE B 1 151 ? -9.711 -4.492 7.961 1 97.56 151 PHE B N 1
ATOM 4656 C CA . PHE B 1 151 ? -10.008 -3.609 6.84 1 97.56 151 PHE B CA 1
ATOM 4657 C C . PHE B 1 151 ? -9.008 -2.459 6.777 1 97.56 151 PHE B C 1
ATOM 4659 O O . PHE B 1 151 ? -8.289 -2.203 7.742 1 97.56 151 PHE B O 1
ATOM 4666 N N . GLN B 1 152 ? -8.898 -1.908 5.641 1 96.88 152 GLN B N 1
ATOM 4667 C CA . GLN B 1 152 ? -8.078 -0.721 5.438 1 96.88 152 GLN B CA 1
ATOM 4668 C C . GLN B 1 152 ? -8.938 0.49 5.086 1 96.88 152 GLN B C 1
ATOM 4670 O O . GLN B 1 152 ? -9.742 0.439 4.152 1 96.88 152 GLN B O 1
ATOM 4675 N N . GLN B 1 153 ? -8.766 1.516 5.891 1 96.12 153 GLN B N 1
ATOM 4676 C CA . GLN B 1 153 ? -9.492 2.756 5.637 1 96.12 153 GLN B CA 1
ATOM 4677 C C . GLN B 1 153 ? -8.594 3.793 4.969 1 96.12 153 GLN B C 1
ATOM 4679 O O . GLN B 1 153 ? -7.379 3.803 5.184 1 96.12 153 GLN B O 1
ATOM 4684 N N . ASP B 1 154 ? -9.172 4.543 4.051 1 96.31 154 ASP B N 1
ATOM 4685 C CA . ASP B 1 154 ? -8.492 5.75 3.59 1 96.31 154 ASP B CA 1
ATOM 4686 C C . ASP B 1 154 ? -8.586 6.863 4.633 1 96.31 154 ASP B C 1
ATOM 4688 O O . ASP B 1 154 ? -9.008 7.977 4.324 1 96.31 154 ASP B O 1
ATOM 4692 N N . ASP B 1 155 ? -8.062 6.594 5.73 1 95.75 155 ASP B N 1
ATOM 4693 C CA . ASP B 1 155 ? -8.211 7.402 6.938 1 95.75 155 ASP B CA 1
ATOM 4694 C C . ASP B 1 155 ? -7.293 8.617 6.898 1 95.75 155 ASP B C 1
ATOM 4696 O O . ASP B 1 155 ? -6.109 8.5 6.574 1 95.75 155 ASP B O 1
ATOM 4700 N N . ALA B 1 156 ? -7.867 9.75 7.168 1 97.94 156 ALA B N 1
ATOM 4701 C CA . ALA B 1 156 ? -7.055 10.961 7.273 1 97.94 156 ALA B CA 1
ATOM 4702 C C . ALA B 1 156 ? -7.484 11.805 8.469 1 97.94 156 ALA B C 1
ATOM 4704 O O . ALA B 1 156 ? -8.656 11.789 8.859 1 97.94 156 ALA B O 1
ATOM 4705 N N . HIS B 1 157 ? -6.566 12.469 9.031 1 98.56 157 HIS B N 1
ATOM 4706 C CA . HIS B 1 157 ? -6.789 13.367 10.156 1 98.56 157 HIS B CA 1
ATOM 4707 C C . HIS B 1 157 ? -6.145 14.727 9.914 1 98.56 157 HIS B C 1
ATOM 4709 O O . HIS B 1 157 ? -4.93 14.812 9.711 1 98.56 157 HIS B O 1
ATOM 4715 N N . ILE B 1 158 ? -7 15.727 9.945 1 98.62 158 ILE B N 1
ATOM 4716 C CA . ILE B 1 158 ? -6.547 17.094 9.727 1 98.62 158 ILE B CA 1
ATOM 4717 C C . ILE B 1 158 ? -6.477 17.828 11.062 1 98.62 158 ILE B C 1
ATOM 4719 O O . ILE B 1 158 ? -7.484 17.953 11.766 1 98.62 158 ILE B O 1
ATOM 4723 N N . PHE B 1 159 ? -5.301 18.234 11.453 1 98.69 159 PHE B N 1
ATOM 4724 C CA . PHE B 1 159 ? -5.113 19.125 12.602 1 98.69 159 PHE B CA 1
ATOM 4725 C C . PHE B 1 159 ? -5.102 20.578 12.164 1 98.69 159 PHE B C 1
ATOM 4727 O O . PHE B 1 159 ? -4.258 20.984 11.367 1 98.69 159 PHE B O 1
ATOM 4734 N N . CYS B 1 160 ? -6.023 21.359 12.656 1 97.94 160 CYS B N 1
ATOM 4735 C CA . CYS B 1 160 ? -6.137 22.734 12.18 1 97.94 160 CYS B CA 1
ATOM 4736 C C . CYS B 1 160 ? -6.531 23.672 13.312 1 97.94 160 CYS B C 1
ATOM 4738 O O . CYS B 1 160 ? -6.824 23.219 14.422 1 97.94 160 CYS B O 1
ATOM 4740 N N . THR B 1 161 ? -6.387 24.969 13.047 1 96.25 161 THR B N 1
ATOM 4741 C CA . THR B 1 161 ? -6.891 25.969 13.984 1 96.25 161 THR B CA 1
ATOM 4742 C C . THR B 1 161 ? -8.414 26.078 13.883 1 96.25 161 THR B C 1
ATOM 4744 O O . THR B 1 161 ? -9.016 25.562 12.938 1 96.25 161 THR B O 1
ATOM 4747 N N . VAL B 1 162 ? -8.977 26.688 14.852 1 92.5 162 VAL B N 1
ATOM 4748 C CA . VAL B 1 162 ? -10.422 26.859 14.867 1 92.5 162 VAL B CA 1
ATOM 4749 C C . VAL B 1 162 ? -10.859 27.656 13.641 1 92.5 162 VAL B C 1
ATOM 4751 O O . VAL B 1 162 ? -11.898 27.359 13.039 1 92.5 162 VAL B O 1
ATOM 4754 N N . SER B 1 163 ? -10.062 28.625 13.219 1 93.44 163 SER B N 1
ATOM 4755 C CA . SER B 1 163 ? -10.414 29.484 12.094 1 93.44 163 SER B CA 1
ATOM 4756 C C . SER B 1 163 ? -10.336 28.734 10.773 1 93.44 163 SER B C 1
ATOM 4758 O O . SER B 1 163 ? -10.898 29.172 9.773 1 93.44 163 SER B O 1
ATOM 4760 N N . GLN B 1 164 ? -9.68 27.594 10.75 1 95.75 164 GLN B N 1
ATOM 4761 C CA . GLN B 1 164 ? -9.469 26.844 9.516 1 95.75 164 GLN B CA 1
ATOM 4762 C C . GLN B 1 164 ? -10.539 25.766 9.344 1 95.75 164 GLN B C 1
ATOM 4764 O O . GLN B 1 164 ? -10.609 25.109 8.305 1 95.75 164 GLN B O 1
ATOM 4769 N N . ILE B 1 165 ? -11.461 25.562 10.281 1 94.75 165 ILE B N 1
ATOM 4770 C CA . ILE B 1 165 ? -12.422 24.453 10.305 1 94.75 165 ILE B CA 1
ATOM 4771 C C . ILE B 1 165 ? -13.305 24.516 9.062 1 94.75 165 ILE B C 1
ATOM 4773 O O . ILE B 1 165 ? -13.461 23.516 8.359 1 94.75 165 ILE B O 1
ATOM 4777 N N . GLY B 1 166 ? -13.867 25.672 8.805 1 92.25 166 GLY B N 1
ATOM 4778 C CA . GLY B 1 166 ? -14.773 25.812 7.672 1 92.25 166 GLY B CA 1
ATOM 4779 C C . GLY B 1 166 ? -14.141 25.406 6.355 1 92.25 166 GLY B C 1
ATOM 4780 O O . GLY B 1 166 ? -14.734 24.641 5.586 1 92.25 166 GLY B O 1
ATOM 4781 N N . GLU B 1 167 ? -12.984 25.875 6.137 1 95.19 167 GLU B N 1
ATOM 4782 C CA . GLU B 1 167 ? -12.266 25.578 4.898 1 95.19 167 GLU B CA 1
ATOM 4783 C C . GLU B 1 167 ? -11.938 24.078 4.801 1 95.19 167 GLU B C 1
ATOM 4785 O O . GLU B 1 167 ? -12.078 23.484 3.732 1 95.19 167 GLU B O 1
ATOM 4790 N N . GLU B 1 168 ? -11.492 23.5 5.879 1 97.31 168 GLU B N 1
ATOM 4791 C CA . GLU B 1 168 ? -11.094 22.094 5.883 1 97.31 168 GLU B CA 1
ATOM 4792 C C . GLU B 1 168 ? -12.305 21.188 5.684 1 97.31 168 GLU B C 1
ATOM 4794 O O . GLU B 1 168 ? -12.227 20.188 4.969 1 97.31 168 GLU B O 1
ATOM 4799 N N . ILE B 1 169 ? -13.453 21.531 6.297 1 96.06 169 ILE B N 1
ATOM 4800 C CA . ILE B 1 169 ? -14.664 20.734 6.121 1 96.06 169 ILE B CA 1
ATOM 4801 C C . ILE B 1 169 ? -15.148 20.844 4.68 1 96.06 169 ILE B C 1
ATOM 4803 O O . ILE B 1 169 ? -15.531 19.844 4.07 1 96.06 169 ILE B O 1
ATOM 4807 N N . SER B 1 170 ? -15.141 22.047 4.152 1 94.94 170 SER B N 1
ATOM 4808 C CA . SER B 1 170 ? -15.531 22.234 2.76 1 94.94 170 SER B CA 1
ATOM 4809 C C . SER B 1 170 ? -14.641 21.438 1.819 1 94.94 170 SER B C 1
ATOM 4811 O O . SER B 1 170 ? -15.125 20.828 0.866 1 94.94 170 SER B O 1
ATOM 4813 N N . GLY B 1 171 ? -13.312 21.5 2.096 1 96.56 171 GLY B N 1
ATOM 4814 C CA . GLY B 1 171 ? -12.383 20.703 1.304 1 96.56 171 GLY B CA 1
ATOM 4815 C C . GLY B 1 171 ? -12.672 19.219 1.35 1 96.56 171 GLY B C 1
ATOM 4816 O O . GLY B 1 171 ? -12.594 18.531 0.328 1 96.56 171 GLY B O 1
ATOM 4817 N N . ALA B 1 172 ? -13.016 18.734 2.52 1 96.69 172 ALA B N 1
ATOM 4818 C CA . ALA B 1 172 ? -13.336 17.328 2.684 1 96.69 172 ALA B CA 1
ATOM 4819 C C . ALA B 1 172 ? -14.602 16.953 1.916 1 96.69 172 ALA B C 1
ATOM 4821 O O . ALA B 1 172 ? -14.672 15.898 1.291 1 96.69 172 ALA B O 1
ATOM 4822 N N . LEU B 1 173 ? -15.586 17.844 1.969 1 95.75 173 LEU B N 1
ATOM 4823 C CA . LEU B 1 173 ? -16.844 17.594 1.263 1 95.75 173 LEU B CA 1
ATOM 4824 C C . LEU B 1 173 ? -16.625 17.609 -0.247 1 95.75 173 LEU B C 1
ATOM 4826 O O . LEU B 1 173 ? -17.203 16.781 -0.964 1 95.75 173 LEU B O 1
ATOM 4830 N N . GLN B 1 174 ? -15.828 18.469 -0.708 1 96.19 174 GLN B N 1
ATOM 4831 C CA . GLN B 1 174 ? -15.516 18.531 -2.131 1 96.19 174 GLN B CA 1
ATOM 4832 C C . GLN B 1 174 ? -14.766 17.266 -2.574 1 96.19 174 GLN B C 1
ATOM 4834 O O . GLN B 1 174 ? -15 16.75 -3.672 1 96.19 174 GLN B O 1
ATOM 4839 N N . PHE B 1 175 ? -13.836 16.875 -1.722 1 96.94 175 PHE B N 1
ATOM 4840 C CA . PHE B 1 175 ? -13.109 15.633 -1.981 1 96.94 175 PHE B CA 1
ATOM 4841 C C . PHE B 1 175 ? -14.07 14.453 -2.119 1 96.94 175 PHE B C 1
ATOM 4843 O O . PHE B 1 175 ? -13.977 13.68 -3.074 1 96.94 175 PHE B O 1
ATOM 4850 N N . LEU B 1 176 ? -14.945 14.375 -1.242 1 95.81 176 LEU B N 1
ATOM 4851 C CA . LEU B 1 176 ? -15.961 13.328 -1.242 1 95.81 176 LEU B CA 1
ATOM 4852 C C . LEU B 1 176 ? -16.797 13.383 -2.518 1 95.81 176 LEU B C 1
ATOM 4854 O O . LEU B 1 176 ? -17.016 12.352 -3.162 1 95.81 176 LEU B O 1
ATOM 4858 N N . GLN B 1 177 ? -17.281 14.5 -2.844 1 94.81 177 GLN B N 1
ATOM 4859 C CA . GLN B 1 177 ? -18.109 14.688 -4.035 1 94.81 177 GLN B CA 1
ATOM 4860 C C . GLN B 1 177 ? -17.344 14.266 -5.293 1 94.81 177 GLN B C 1
ATOM 4862 O O . GLN B 1 177 ? -17.906 13.594 -6.164 1 94.81 177 GLN B O 1
ATOM 4867 N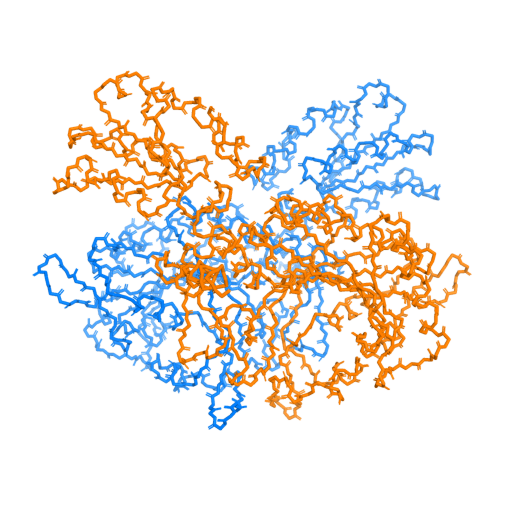 N . TYR B 1 178 ? -16.141 14.648 -5.371 1 95.88 178 TYR B N 1
ATOM 4868 C CA . TYR B 1 178 ? -15.32 14.305 -6.531 1 95.88 178 TYR B CA 1
ATOM 4869 C C . TYR B 1 178 ? -15.211 12.797 -6.703 1 95.88 178 TYR B C 1
ATOM 4871 O O . TYR B 1 178 ? -15.461 12.266 -7.789 1 95.88 178 TYR B O 1
ATOM 4879 N N . VAL B 1 179 ? -14.859 12.109 -5.652 1 96.06 179 VAL B N 1
ATOM 4880 C CA . VAL B 1 179 ? -14.633 10.664 -5.707 1 96.06 179 VAL B CA 1
ATOM 4881 C C . VAL B 1 179 ? -15.938 9.945 -6.039 1 96.06 179 VAL B C 1
ATOM 4883 O O . VAL B 1 179 ? -15.969 9.062 -6.895 1 96.06 179 VAL B O 1
ATOM 4886 N N . TYR B 1 180 ? -17.016 10.336 -5.383 1 94.19 180 TYR B N 1
ATOM 4887 C CA . TYR B 1 180 ? -18.297 9.656 -5.605 1 94.19 180 TYR B CA 1
ATOM 4888 C C . TYR B 1 180 ? -18.828 9.938 -7.008 1 94.19 180 TYR B C 1
ATOM 4890 O O . TYR B 1 180 ? -19.469 9.078 -7.617 1 94.19 180 TYR B O 1
ATOM 4898 N N . ASN B 1 181 ? -18.547 11.102 -7.523 1 92.38 181 ASN B N 1
ATOM 4899 C CA . ASN B 1 181 ? -18.906 11.398 -8.906 1 92.38 181 ASN B CA 1
ATOM 4900 C C . ASN B 1 181 ? -18.125 10.5 -9.883 1 92.38 181 ASN B C 1
ATOM 4902 O O . ASN B 1 181 ? -18.688 10.055 -10.891 1 92.38 181 ASN B O 1
ATOM 4906 N N . GLU B 1 182 ? -16.891 10.297 -9.562 1 93 182 GLU B N 1
ATOM 4907 C CA . GLU B 1 182 ? -16.078 9.422 -10.406 1 93 182 GLU B CA 1
ATOM 4908 C C . GLU B 1 182 ? -16.641 8.008 -10.445 1 93 182 GLU B C 1
ATOM 4910 O O . GLU B 1 182 ? -16.547 7.324 -11.469 1 93 182 GLU B O 1
ATOM 4915 N N . PHE B 1 183 ? -17.266 7.566 -9.336 1 93.25 183 PHE B N 1
ATOM 4916 C CA . PHE B 1 183 ? -17.859 6.234 -9.266 1 93.25 183 PHE B CA 1
ATOM 4917 C C . PHE B 1 183 ? -19.266 6.238 -9.82 1 93.25 183 PHE B C 1
ATOM 4919 O O . PHE B 1 183 ? -19.891 5.184 -9.969 1 93.25 183 PHE B O 1
ATOM 4926 N N . GLY B 1 184 ? -19.812 7.41 -10.086 1 89.5 184 GLY B N 1
ATOM 4927 C CA . GLY B 1 184 ? -21.172 7.543 -10.57 1 89.5 184 GLY B CA 1
ATOM 4928 C C . GLY B 1 184 ? -22.219 7.449 -9.477 1 89.5 184 GLY B C 1
ATOM 4929 O O . GLY B 1 184 ? -23.344 7.047 -9.719 1 89.5 184 GLY B O 1
ATOM 4930 N N . PHE B 1 185 ? -21.844 7.766 -8.25 1 92.38 185 PHE B N 1
ATOM 4931 C CA . PHE B 1 185 ? -22.75 7.684 -7.121 1 92.38 185 PHE B CA 1
ATOM 4932 C C . PHE B 1 185 ? -23.375 9.047 -6.82 1 92.38 185 PHE B C 1
ATOM 4934 O O . PHE B 1 185 ? -22.734 10.078 -7.012 1 92.38 185 PHE B O 1
ATOM 4941 N N . SER B 1 186 ? -24.578 9 -6.395 1 92.44 186 SER B N 1
ATOM 4942 C CA . SER B 1 186 ? -25.141 10.125 -5.656 1 92.44 186 SER B CA 1
ATOM 4943 C C . SER B 1 186 ? -25.047 9.898 -4.148 1 92.44 186 SER B C 1
ATOM 4945 O O . SER B 1 186 ? -24.734 8.797 -3.701 1 92.44 186 SER B O 1
ATOM 4947 N N . PHE B 1 187 ? -25.141 10.992 -3.428 1 93.19 187 PHE B N 1
ATOM 4948 C CA . PHE B 1 187 ? -25 10.805 -1.989 1 93.19 187 PHE B CA 1
ATOM 4949 C C . PHE B 1 187 ? -25.891 11.781 -1.222 1 93.19 187 PHE B C 1
ATOM 4951 O O . PHE B 1 187 ? -26.281 12.82 -1.753 1 93.19 187 PHE B O 1
ATOM 4958 N N . ASP B 1 188 ? -26.266 11.367 -0.054 1 93.75 188 ASP B N 1
ATOM 4959 C CA . ASP B 1 188 ? -27 12.18 0.915 1 93.75 188 ASP B CA 1
ATOM 4960 C C . ASP B 1 188 ? -26.125 12.484 2.139 1 93.75 188 ASP B C 1
ATOM 4962 O O . ASP B 1 188 ? -25.297 11.672 2.529 1 93.75 188 ASP B O 1
ATOM 4966 N N . LEU B 1 189 ? -26.422 13.719 2.678 1 95.19 189 LEU B N 1
ATOM 4967 C CA . LEU B 1 189 ? -25.656 14.164 3.836 1 95.19 189 LEU B CA 1
ATOM 4968 C C . LEU B 1 189 ? -26.531 14.211 5.082 1 95.19 189 LEU B C 1
ATOM 4970 O O . LEU B 1 189 ? -27.672 14.648 5.023 1 95.19 189 LEU B O 1
ATOM 4974 N N . CYS B 1 190 ? -25.969 13.695 6.145 1 95.25 190 CYS B N 1
ATOM 4975 C CA . CYS B 1 190 ? -26.641 13.711 7.434 1 95.25 190 CYS B CA 1
ATOM 4976 C C . CYS B 1 190 ? -25.719 14.227 8.531 1 95.25 190 CYS B C 1
ATOM 4978 O O . CYS B 1 190 ? -24.578 13.781 8.641 1 95.25 190 CYS B O 1
ATOM 4980 N N . LEU B 1 191 ? -26.219 15.203 9.281 1 96.25 191 LEU B N 1
ATOM 4981 C CA . LEU B 1 191 ? -25.469 15.68 10.438 1 96.25 191 LEU B CA 1
ATOM 4982 C C . LEU B 1 191 ? -25.859 14.914 11.695 1 96.25 191 LEU B C 1
ATOM 4984 O O . LEU B 1 191 ? -26.953 15.109 12.227 1 96.25 191 LEU B O 1
ATOM 4988 N N . SER B 1 192 ? -24.953 14.109 12.156 1 94.94 192 SER B N 1
ATOM 4989 C CA . SER B 1 192 ? -25.172 13.359 13.391 1 94.94 192 SER B CA 1
ATOM 4990 C C . SER B 1 192 ? -24.625 14.109 14.594 1 94.94 192 SER B C 1
ATOM 4992 O O . SER B 1 192 ? -23.422 14.352 14.68 1 94.94 192 SER B O 1
ATOM 4994 N N . THR B 1 193 ? -25.516 14.383 15.523 1 94.75 193 THR B N 1
ATOM 4995 C CA . THR B 1 193 ? -25.141 15.258 16.625 1 94.75 193 THR B CA 1
ATOM 4996 C C . THR B 1 193 ? -24.922 14.453 17.906 1 94.75 193 THR B C 1
ATOM 4998 O O . THR B 1 193 ? -24.797 13.227 17.859 1 94.75 193 THR B O 1
ATOM 5001 N N . ARG B 1 194 ? -24.766 15.094 18.984 1 93.12 194 ARG B N 1
ATOM 5002 C CA . ARG B 1 194 ? -24.312 14.57 20.266 1 93.12 194 ARG B CA 1
ATOM 5003 C C . ARG B 1 194 ? -25.141 13.359 20.688 1 93.12 194 ARG B C 1
ATOM 5005 O O . ARG B 1 194 ? -26.375 13.438 20.75 1 93.12 194 ARG B O 1
ATOM 5012 N N . PRO B 1 195 ? -24.438 12.273 20.984 1 91.94 195 PRO B N 1
ATOM 5013 C CA . PRO B 1 195 ? -25.125 11.117 21.562 1 91.94 195 PRO B CA 1
ATOM 5014 C C . PRO B 1 195 ? -25.281 11.227 23.078 1 91.94 195 PRO B C 1
ATOM 5016 O O . PRO B 1 195 ? -24.828 12.195 23.688 1 91.94 195 PRO B O 1
ATOM 5019 N N . ASP B 1 196 ? -25.844 10.195 23.641 1 88.62 196 ASP B N 1
ATOM 5020 C CA . ASP B 1 196 ? -26.047 10.188 25.094 1 88.62 196 ASP B CA 1
ATOM 5021 C C . ASP B 1 196 ? -24.719 10.008 25.828 1 88.62 196 ASP B C 1
ATOM 5023 O O . ASP B 1 196 ? -24.5 10.609 26.875 1 88.62 196 ASP B O 1
ATOM 5027 N N . ASN B 1 197 ? -23.906 9.25 25.281 1 83.81 197 ASN B N 1
ATOM 5028 C CA . ASN B 1 197 ? -22.641 8.914 25.922 1 83.81 197 ASN B CA 1
ATOM 5029 C C . ASN B 1 197 ? -21.5 9.781 25.422 1 83.81 197 ASN B C 1
ATOM 5031 O O . ASN B 1 197 ? -20.375 9.305 25.266 1 83.81 197 ASN B O 1
ATOM 5035 N N . PHE B 1 198 ? -21.891 11.086 25.156 1 85.38 198 PHE B N 1
ATOM 5036 C CA . PHE B 1 198 ? -20.875 11.953 24.578 1 85.38 198 PHE B CA 1
ATOM 5037 C C . PHE B 1 198 ? -19.844 12.344 25.641 1 85.38 198 PHE B C 1
ATOM 5039 O O . PHE B 1 198 ? -20.125 12.297 26.828 1 85.38 198 PHE B O 1
ATOM 5046 N N . LEU B 1 199 ? -18.625 12.617 25.188 1 80.56 199 LEU B N 1
ATOM 5047 C CA . LEU B 1 199 ? -17.531 13.07 26.031 1 80.56 199 LEU B CA 1
ATOM 5048 C C . LEU B 1 199 ? -17.312 14.57 25.891 1 80.56 199 LEU B C 1
ATOM 5050 O O . LEU B 1 199 ? -17.5 15.125 24.812 1 80.56 199 LEU B O 1
ATOM 5054 N N . GLY B 1 200 ? -16.969 15.227 27.031 1 82.12 200 GLY B N 1
ATOM 5055 C CA . GLY B 1 200 ? -16.516 16.609 26.938 1 82.12 200 GLY B CA 1
ATOM 5056 C C . GLY B 1 200 ? -17.578 17.609 27.328 1 82.12 200 GLY B C 1
ATOM 5057 O O . GLY B 1 200 ? -18.625 17.234 27.859 1 82.12 200 GLY B O 1
ATOM 5058 N N . ASP B 1 201 ? -17.266 18.859 27.031 1 88.31 201 ASP B N 1
ATOM 5059 C CA . ASP B 1 201 ? -18.109 19.969 27.453 1 88.31 201 ASP B CA 1
ATOM 5060 C C . ASP B 1 201 ? -19.188 20.281 26.406 1 88.31 201 ASP B C 1
ATOM 5062 O O . ASP B 1 201 ? -18.906 20.25 25.203 1 88.31 201 ASP B O 1
ATOM 5066 N N . ILE B 1 202 ? -20.328 20.594 26.891 1 91.12 202 ILE B N 1
ATOM 5067 C CA . ILE B 1 202 ? -21.484 20.875 26.031 1 91.12 202 ILE B CA 1
ATOM 5068 C C . ILE B 1 202 ? -21.188 22.062 25.141 1 91.12 202 ILE B C 1
ATOM 5070 O O . ILE B 1 202 ? -21.594 22.094 23.969 1 91.12 202 ILE B O 1
ATOM 5074 N N . ALA B 1 203 ? -20.5 23 25.719 1 90.75 203 ALA B N 1
ATOM 5075 C CA . ALA B 1 203 ? -20.188 24.203 24.938 1 90.75 203 ALA B CA 1
ATOM 5076 C C . ALA B 1 203 ? -19.328 23.859 23.719 1 90.75 203 ALA B C 1
ATOM 5078 O O . ALA B 1 203 ? -19.5 24.453 22.656 1 90.75 203 ALA B O 1
ATOM 5079 N N . ILE B 1 204 ? -18.469 22.969 23.906 1 86.94 204 ILE B N 1
ATOM 5080 C CA . ILE B 1 204 ? -17.594 22.531 22.812 1 86.94 204 ILE B CA 1
ATOM 5081 C C . ILE B 1 204 ? -18.422 21.812 21.766 1 86.94 204 ILE B C 1
ATOM 5083 O O . ILE B 1 204 ? -18.234 22.016 20.562 1 86.94 204 ILE B O 1
ATOM 5087 N N . TRP B 1 205 ? -19.344 21.047 22.172 1 90.62 205 TRP B N 1
ATOM 5088 C CA . TRP B 1 205 ? -20.219 20.344 21.25 1 90.62 205 TRP B CA 1
ATOM 5089 C C . TRP B 1 205 ? -21.078 21.312 20.453 1 90.62 205 TRP B C 1
ATOM 5091 O O . TRP B 1 205 ? -21.219 21.172 19.234 1 90.62 205 TRP B O 1
ATOM 5101 N N . ASP B 1 206 ? -21.625 22.234 21.219 1 92.19 206 ASP B N 1
ATOM 5102 C CA . ASP B 1 206 ? -22.438 23.219 20.547 1 92.19 206 ASP B CA 1
ATOM 5103 C C . ASP B 1 206 ? -21.656 23.938 19.453 1 92.19 206 ASP B C 1
ATOM 5105 O O . ASP B 1 206 ? -22.172 24.172 18.344 1 92.19 206 ASP B O 1
ATOM 5109 N N . GLN B 1 207 ? -20.484 24.219 19.781 1 89.31 207 GLN B N 1
ATOM 5110 C CA . GLN B 1 207 ? -19.625 24.891 18.812 1 89.31 207 GLN B CA 1
ATOM 5111 C C . GLN B 1 207 ? -19.328 23.984 17.609 1 89.31 207 GLN B C 1
ATOM 5113 O O . GLN B 1 207 ? -19.391 24.438 16.469 1 89.31 207 GLN B O 1
ATOM 5118 N N . ALA B 1 208 ? -18.984 22.797 17.875 1 90.44 208 ALA B N 1
ATOM 5119 C CA . ALA B 1 208 ? -18.641 21.844 16.828 1 90.44 208 ALA B CA 1
ATOM 5120 C C . ALA B 1 208 ? -19.844 21.625 15.898 1 90.44 208 ALA B C 1
ATOM 5122 O O . ALA B 1 208 ? -19.688 21.625 14.672 1 90.44 208 ALA B O 1
ATOM 5123 N N . GLU B 1 209 ? -20.984 21.406 16.453 1 93.56 209 GLU B N 1
ATOM 5124 C CA . GLU B 1 209 ? -22.203 21.172 15.672 1 93.56 209 GLU B CA 1
ATOM 5125 C C . GLU B 1 209 ? -22.547 22.391 14.812 1 93.56 209 GLU B C 1
ATOM 5127 O O . GLU B 1 209 ? -22.922 22.234 13.648 1 93.56 209 GLU B O 1
ATOM 5132 N N . LYS B 1 210 ? -22.375 23.531 15.398 1 92.56 210 LYS B N 1
ATOM 5133 C CA . LYS B 1 210 ? -22.641 24.766 14.664 1 92.56 210 LYS B CA 1
ATOM 5134 C C . LYS B 1 210 ? -21.703 24.906 13.469 1 92.56 210 LYS B C 1
ATOM 5136 O O . LYS B 1 210 ? -22.125 25.281 12.375 1 92.56 210 LYS B O 1
ATOM 5141 N N . GLN B 1 211 ? -20.469 24.609 13.703 1 90.88 211 GLN B N 1
ATOM 5142 C CA . GLN B 1 211 ? -19.469 24.703 12.633 1 90.88 211 GLN B CA 1
ATOM 5143 C C . GLN B 1 211 ? -19.797 23.75 11.492 1 90.88 211 GLN B C 1
ATOM 5145 O O . GLN B 1 211 ? -19.703 24.109 10.32 1 90.88 211 GLN B O 1
ATOM 5150 N N . LEU B 1 212 ? -20.156 22.5 11.805 1 94.31 212 LEU B N 1
ATOM 5151 C CA . LEU B 1 212 ? -20.516 21.531 10.781 1 94.31 212 LEU B CA 1
ATOM 5152 C C . LEU B 1 212 ? -21.766 21.969 10.023 1 94.31 212 LEU B C 1
ATOM 5154 O O . LEU B 1 212 ? -21.844 21.812 8.797 1 94.31 212 LEU B O 1
ATOM 5158 N N . GLU B 1 213 ? -22.719 22.484 10.766 1 94.75 213 GLU B N 1
ATOM 5159 C CA . GLU B 1 213 ? -23.953 22.969 10.148 1 94.75 213 GLU B CA 1
ATOM 5160 C C . GLU B 1 213 ? -23.656 24.078 9.141 1 94.75 213 GLU B C 1
ATOM 5162 O O . GLU B 1 213 ? -24.188 24.078 8.023 1 94.75 213 GLU B O 1
ATOM 5167 N N . GLU B 1 214 ? -22.891 24.984 9.539 1 94 214 GLU B N 1
ATOM 5168 C CA . GLU B 1 214 ? -22.531 26.109 8.672 1 94 214 GLU B CA 1
ATOM 5169 C C . GLU B 1 214 ? -21.797 25.625 7.426 1 94 214 GLU B C 1
ATOM 5171 O O . GLU B 1 214 ? -22.016 26.125 6.328 1 94 214 GLU B O 1
ATOM 5176 N N . SER B 1 215 ? -20.906 24.688 7.645 1 92.62 215 SER B N 1
ATOM 5177 C CA . SER B 1 215 ? -20.156 24.141 6.52 1 92.62 215 SER B CA 1
ATOM 5178 C C . SER B 1 215 ? -21.078 23.406 5.547 1 92.62 215 SER B C 1
ATOM 5180 O O . SER B 1 215 ? -20.906 23.516 4.332 1 92.62 215 SER B O 1
ATOM 5182 N N . LEU B 1 216 ? -22.016 22.672 6.055 1 95.31 216 LEU B N 1
ATOM 5183 C CA . LEU B 1 216 ? -22.969 21.953 5.234 1 95.31 216 LEU B CA 1
ATOM 5184 C C . LEU B 1 216 ? -23.844 22.922 4.441 1 95.31 216 LEU B C 1
ATOM 5186 O O . LEU B 1 216 ? -24.109 22.703 3.258 1 95.31 216 LEU B O 1
ATOM 5190 N N . ASP B 1 217 ? -24.281 23.953 5.105 1 95.06 217 ASP B N 1
ATOM 5191 C CA . ASP B 1 217 ? -25.078 24.984 4.438 1 95.06 217 ASP B CA 1
ATOM 5192 C C . ASP B 1 217 ? -24.297 25.625 3.291 1 95.06 217 ASP B C 1
ATOM 5194 O O . ASP B 1 217 ? -24.844 25.828 2.205 1 95.06 217 ASP B O 1
ATOM 5198 N N . ALA B 1 218 ? -23.094 25.875 3.562 1 92.94 218 ALA B N 1
ATOM 5199 C CA . ALA B 1 218 ? -22.25 26.531 2.561 1 92.94 218 ALA B CA 1
ATOM 5200 C C . ALA B 1 218 ? -22.016 25.594 1.371 1 92.94 218 ALA B C 1
ATOM 5202 O O . ALA B 1 218 ? -21.859 26.062 0.237 1 92.94 218 ALA B O 1
ATOM 5203 N N . PHE B 1 219 ? -21.891 24.359 1.633 1 91.94 219 PHE B N 1
ATOM 5204 C CA . PHE B 1 219 ? -21.641 23.391 0.583 1 91.94 219 PHE B CA 1
ATOM 5205 C C . PHE B 1 219 ? -22.812 23.344 -0.401 1 91.94 219 PHE B C 1
ATOM 5207 O O . PHE B 1 219 ? -22.609 23.062 -1.588 1 91.94 219 PHE B O 1
ATOM 5214 N N . GLY B 1 220 ? -24.031 23.531 0.065 1 90.69 220 GLY B N 1
ATOM 5215 C CA . GLY B 1 220 ? -25.172 23.734 -0.824 1 90.69 220 GLY B CA 1
ATOM 5216 C C . GLY B 1 220 ? -25.922 22.469 -1.146 1 90.69 220 GLY B C 1
ATOM 5217 O O . GLY B 1 220 ? -26.969 22.5 -1.804 1 90.69 220 GLY B O 1
ATOM 5218 N N . VAL B 1 221 ? -25.5 21.344 -0.75 1 92.19 221 VAL B N 1
ATOM 5219 C CA . VAL B 1 221 ? -26.234 20.094 -0.92 1 92.19 221 VAL B CA 1
ATOM 5220 C C . VAL B 1 221 ? -27.188 19.891 0.247 1 92.19 221 VAL B C 1
ATOM 5222 O O . VAL B 1 221 ? -26.844 20.172 1.399 1 92.19 221 VAL B O 1
ATOM 5225 N N . PRO B 1 222 ? -28.391 19.5 -0.09 1 93.5 222 PRO B N 1
ATOM 5226 C CA . PRO B 1 222 ? -29.344 19.25 0.994 1 93.5 222 PRO B CA 1
ATOM 5227 C C . PRO B 1 222 ? -28.844 18.234 2.012 1 93.5 222 PRO B C 1
ATOM 5229 O O . PRO B 1 222 ? -28.188 17.25 1.637 1 93.5 222 PRO B O 1
ATOM 5232 N N . TRP B 1 223 ? -29.094 18.547 3.223 1 95.75 223 TRP B N 1
ATOM 5233 C CA . TRP B 1 223 ? -28.688 17.656 4.301 1 95.75 223 TRP B CA 1
ATOM 5234 C C . TRP B 1 223 ? -29.766 17.578 5.379 1 95.75 223 TRP B C 1
ATOM 5236 O O . TRP B 1 223 ? -30.672 18.406 5.422 1 95.75 223 TRP B O 1
ATOM 5246 N N . VAL B 1 224 ? -29.75 16.516 6.207 1 95.5 224 VAL B N 1
ATOM 5247 C CA . VAL B 1 224 ? -30.719 16.328 7.285 1 95.5 224 VAL B CA 1
ATOM 5248 C C . VAL B 1 224 ? -29.984 16.109 8.609 1 95.5 224 VAL B C 1
ATOM 5250 O O . VAL B 1 224 ? -28.812 15.734 8.617 1 95.5 224 VAL B O 1
ATOM 5253 N N . LYS B 1 225 ? -30.703 16.375 9.703 1 95.56 225 LYS B N 1
ATOM 5254 C CA . LYS B 1 225 ? -30.141 16.156 11.031 1 95.56 225 LYS B CA 1
ATOM 5255 C C . LYS B 1 225 ? -30.453 14.742 11.531 1 95.56 225 LYS B C 1
ATOM 5257 O O . LYS B 1 225 ? -31.547 14.227 11.305 1 95.56 225 LYS B O 1
ATOM 5262 N N . ASN B 1 226 ? -29.484 14.133 12.102 1 94.06 226 ASN B N 1
ATOM 5263 C CA . ASN B 1 226 ? -29.625 12.844 12.773 1 94.06 226 ASN B CA 1
ATOM 5264 C C . ASN B 1 226 ? -29.203 12.93 14.234 1 94.06 226 ASN B C 1
ATOM 5266 O O . ASN B 1 226 ? -28.078 12.555 14.586 1 94.06 226 ASN B O 1
ATOM 5270 N N . PRO B 1 227 ? -30.141 13.289 15.094 1 93.62 227 PRO B N 1
ATOM 5271 C CA . PRO B 1 227 ? -29.781 13.523 16.5 1 93.62 227 PRO B CA 1
ATOM 5272 C C . PRO B 1 227 ? -29.344 12.25 17.219 1 93.62 227 PRO B C 1
ATOM 5274 O O . PRO B 1 227 ? -29.953 11.188 17.031 1 93.62 227 PRO B O 1
ATOM 5277 N N . GLY B 1 228 ? -28.266 12.344 17.953 1 91.5 228 GLY B N 1
ATOM 5278 C CA . GLY B 1 228 ? -27.859 11.273 18.844 1 91.5 228 GLY B CA 1
ATOM 5279 C C . GLY B 1 228 ? -26.969 10.242 18.188 1 91.5 228 GLY B C 1
ATOM 5280 O O . GLY B 1 228 ? -26.578 9.258 18.812 1 91.5 228 GLY B O 1
ATOM 5281 N N . ASP B 1 229 ? -26.562 10.492 16.953 1 89.5 229 ASP B N 1
ATOM 5282 C CA . ASP B 1 229 ? -25.812 9.461 16.25 1 89.5 229 ASP B CA 1
ATOM 5283 C C . ASP B 1 229 ? -24.375 9.914 15.969 1 89.5 229 ASP B C 1
ATOM 5285 O O . ASP B 1 229 ? -23.703 9.359 15.102 1 89.5 229 ASP B O 1
ATOM 5289 N N . GLY B 1 230 ? -24.016 10.883 16.641 1 88.31 230 GLY B N 1
ATOM 5290 C CA . GLY B 1 230 ? -22.625 11.297 16.531 1 88.31 230 GLY B CA 1
ATOM 5291 C C . GLY B 1 230 ? -21.672 10.352 17.234 1 88.31 230 GLY B C 1
ATOM 5292 O O . GLY B 1 230 ? -22.094 9.398 17.891 1 88.31 230 GLY B O 1
ATOM 5293 N N . ALA B 1 231 ? -20.422 10.523 16.938 1 84.69 231 ALA B N 1
ATOM 5294 C CA . ALA B 1 231 ? -19.422 9.805 17.719 1 84.69 231 ALA B CA 1
ATOM 5295 C C . ALA B 1 231 ? -19.359 10.305 19.156 1 84.69 231 ALA B C 1
ATOM 5297 O O . ALA B 1 231 ? -19.812 11.414 19.453 1 84.69 231 ALA B O 1
ATOM 5298 N N . PHE B 1 232 ? -18.797 9.508 20.031 1 83.81 232 PHE B N 1
ATOM 5299 C CA . PHE B 1 232 ? -18.766 9.883 21.438 1 83.81 232 PHE B CA 1
ATOM 5300 C C . PHE B 1 232 ? -17.859 11.086 21.672 1 83.81 232 PHE B C 1
ATOM 5302 O O . PHE B 1 232 ? -17.953 11.75 22.703 1 83.81 232 PHE B O 1
ATOM 5309 N N . TYR B 1 233 ? -17.016 11.391 20.672 1 82.62 233 TYR B N 1
ATOM 5310 C CA . TYR B 1 233 ? -16.047 12.461 20.875 1 82.62 233 TYR B CA 1
ATOM 5311 C C . TYR B 1 233 ? -16.359 13.664 20 1 82.62 233 TYR B C 1
ATOM 5313 O O . TYR B 1 233 ? -15.68 14.688 20.062 1 82.62 233 TYR B O 1
ATOM 5321 N N . GLY B 1 234 ? -17.359 13.586 19.078 1 87.25 234 GLY B N 1
ATOM 5322 C CA . GLY B 1 234 ? -17.703 14.727 18.234 1 87.25 234 GLY B CA 1
ATOM 5323 C C . GLY B 1 234 ? -18.812 14.43 17.25 1 87.25 234 GLY B C 1
ATOM 5324 O O . GLY B 1 234 ? -19.094 13.266 16.969 1 87.25 234 GLY B O 1
ATOM 5325 N N . PRO B 1 235 ? -19.422 15.531 16.828 1 92.94 235 PRO B N 1
ATOM 5326 C CA . PRO B 1 235 ? -20.422 15.367 15.773 1 92.94 235 PRO B CA 1
ATOM 5327 C C . PRO B 1 235 ? -19.812 14.961 14.43 1 92.94 235 PRO B C 1
ATOM 5329 O O . PRO B 1 235 ? -18.609 15.141 14.211 1 92.94 235 PRO B O 1
ATOM 5332 N N . LYS B 1 236 ? -20.625 14.305 13.586 1 94.56 236 LYS B N 1
ATOM 5333 C CA . LYS B 1 236 ? -20.109 13.828 12.312 1 94.56 236 LYS B CA 1
ATOM 5334 C C . LYS B 1 236 ? -21.109 14.031 11.18 1 94.56 236 LYS B C 1
ATOM 5336 O O . LYS B 1 236 ? -22.312 14.109 11.422 1 94.56 236 LYS B O 1
ATOM 5341 N N . ILE B 1 237 ? -20.594 14.266 10.055 1 94.44 237 ILE B N 1
ATOM 5342 C CA . ILE B 1 237 ? -21.359 14.203 8.82 1 94.44 237 ILE B CA 1
ATOM 5343 C C . ILE B 1 237 ? -21.312 12.789 8.25 1 94.44 237 ILE B C 1
ATOM 5345 O O . ILE B 1 237 ? -20.234 12.312 7.863 1 94.44 237 ILE B O 1
ATOM 5349 N N . ASP B 1 238 ? -22.406 12.156 8.227 1 93.5 238 ASP B N 1
ATOM 5350 C CA . ASP B 1 238 ? -22.516 10.836 7.609 1 93.5 238 ASP B CA 1
ATOM 5351 C C . ASP B 1 238 ? -22.953 10.945 6.145 1 93.5 238 ASP B C 1
ATOM 5353 O O . ASP B 1 238 ? -23.797 11.773 5.801 1 93.5 238 ASP B O 1
ATOM 5357 N N . ILE B 1 239 ? -22.328 10.133 5.418 1 92.62 239 ILE B N 1
ATOM 5358 C CA . ILE B 1 239 ? -22.609 10.156 3.986 1 92.62 239 ILE B CA 1
ATOM 5359 C C . ILE B 1 239 ? -23.203 8.82 3.559 1 92.62 239 ILE B C 1
ATOM 5361 O O . ILE B 1 239 ? -22.609 7.762 3.781 1 92.62 239 ILE B O 1
ATOM 5365 N N . THR B 1 240 ? -24.359 8.883 3.008 1 93.06 240 THR B N 1
ATOM 5366 C CA . THR B 1 240 ? -25 7.719 2.422 1 93.06 240 THR B CA 1
ATOM 5367 C C . THR B 1 240 ? -24.984 7.797 0.897 1 93.06 240 THR B C 1
ATOM 5369 O O . THR B 1 240 ? -25.578 8.695 0.306 1 93.06 240 THR B O 1
ATOM 5372 N N . ILE B 1 241 ? -24.297 6.859 0.319 1 92.31 241 ILE B N 1
ATOM 5373 C CA . ILE B 1 241 ? -24.234 6.855 -1.138 1 92.31 241 ILE B CA 1
ATOM 5374 C C . ILE B 1 241 ? -25.344 5.984 -1.704 1 92.31 241 ILE B C 1
ATOM 5376 O O . ILE B 1 241 ? -25.812 5.059 -1.04 1 92.31 241 ILE B O 1
ATOM 5380 N N . LYS B 1 242 ? -25.75 6.367 -2.844 1 91.88 242 LYS B N 1
ATOM 5381 C CA . LYS B 1 242 ? -26.688 5.547 -3.621 1 91.88 242 LYS B CA 1
ATOM 5382 C C . LYS B 1 242 ? -25.984 4.938 -4.836 1 91.88 242 LYS B C 1
ATOM 5384 O O . LYS B 1 242 ? -25.422 5.656 -5.66 1 91.88 242 LYS B O 1
ATOM 5389 N N . ASP B 1 243 ? -26.078 3.609 -4.871 1 84.69 243 ASP B N 1
ATOM 5390 C CA . ASP B 1 243 ? -25.406 2.936 -5.973 1 84.69 243 ASP B CA 1
ATOM 5391 C C . ASP B 1 243 ? -26.234 2.982 -7.25 1 84.69 243 ASP B C 1
ATOM 5393 O O . ASP B 1 243 ? -27.188 3.752 -7.34 1 84.69 243 ASP B O 1
ATOM 5397 N N . ALA B 1 244 ? -25.781 2.25 -8.266 1 76.75 244 ALA B N 1
ATOM 5398 C CA . ALA B 1 244 ? -26.438 2.295 -9.578 1 76.75 244 ALA B CA 1
ATOM 5399 C C . ALA B 1 244 ? -27.891 1.873 -9.484 1 76.75 244 ALA B C 1
ATOM 5401 O O . ALA B 1 244 ? -28.719 2.289 -10.297 1 76.75 244 ALA B O 1
ATOM 5402 N N . LEU B 1 245 ? -28.266 1.083 -8.438 1 80.38 245 LEU B N 1
ATOM 5403 C CA . LEU B 1 245 ? -29.641 0.625 -8.25 1 80.38 245 LEU B CA 1
ATOM 5404 C C . LEU B 1 245 ? -30.359 1.488 -7.23 1 80.38 245 LEU B C 1
ATOM 5406 O O . LEU B 1 245 ? -31.453 1.143 -6.785 1 80.38 245 LEU B O 1
ATOM 5410 N N . ARG B 1 246 ? -29.656 2.479 -6.781 1 82.12 246 ARG B N 1
ATOM 5411 C CA . ARG B 1 246 ? -30.188 3.465 -5.844 1 82.12 246 ARG B CA 1
ATOM 5412 C C . ARG B 1 246 ? -30.359 2.865 -4.453 1 82.12 246 ARG B C 1
ATOM 5414 O O . ARG B 1 246 ? -31.266 3.234 -3.715 1 82.12 246 ARG B O 1
ATOM 5421 N N . ARG B 1 247 ? -29.703 1.871 -4.254 1 87.44 247 ARG B N 1
ATOM 5422 C CA . ARG B 1 247 ? -29.656 1.34 -2.895 1 87.44 247 ARG B CA 1
ATOM 5423 C C . ARG B 1 247 ? -28.75 2.186 -2.006 1 87.44 247 ARG B C 1
ATOM 5425 O O . ARG B 1 247 ? -27.656 2.566 -2.416 1 87.44 247 ARG B O 1
ATOM 5432 N N . PRO B 1 248 ? -29.141 2.453 -0.779 1 90.25 248 PRO B N 1
ATOM 5433 C CA . PRO B 1 248 ? -28.344 3.289 0.118 1 90.25 248 PRO B CA 1
ATOM 5434 C C . PRO B 1 248 ? -27.25 2.498 0.845 1 90.25 248 PRO B C 1
ATOM 5436 O O . PRO B 1 248 ? -27.5 1.381 1.306 1 90.25 248 PRO B O 1
ATOM 5439 N N . HIS B 1 249 ? -26.078 3.025 0.85 1 90.06 249 HIS B N 1
ATOM 5440 C CA . HIS B 1 249 ? -24.953 2.473 1.592 1 90.06 249 HIS B CA 1
ATOM 5441 C C . HIS B 1 249 ? -24.25 3.547 2.424 1 90.06 249 HIS B C 1
ATOM 5443 O O . HIS B 1 249 ? -23.906 4.605 1.904 1 90.06 249 HIS B O 1
ATOM 5449 N N . GLN B 1 250 ? -24.141 3.246 3.76 1 87.38 250 GLN B N 1
ATOM 5450 C CA . GLN B 1 250 ? -23.328 4.137 4.57 1 87.38 250 GLN B CA 1
ATOM 5451 C C . GLN B 1 250 ? -21.844 3.938 4.27 1 87.38 250 GLN B C 1
ATOM 5453 O O . GLN B 1 250 ? -21.344 2.807 4.266 1 87.38 250 GLN B O 1
ATOM 5458 N N . CYS B 1 251 ? -21.156 4.973 3.994 1 88.69 251 CYS B N 1
ATOM 5459 C CA . CYS B 1 251 ? -19.766 4.848 3.574 1 88.69 251 CYS B CA 1
ATOM 5460 C C . CYS B 1 251 ? -18.906 5.922 4.219 1 88.69 251 CYS B C 1
ATOM 5462 O O . CYS B 1 251 ? -18.625 5.863 5.418 1 88.69 251 CYS B O 1
ATOM 5464 N N . GLY B 1 252 ? -18.609 7.102 3.619 1 89.69 252 GLY B N 1
ATOM 5465 C CA . GLY B 1 252 ? -17.688 8.148 4.051 1 89.69 252 GLY B CA 1
ATOM 5466 C C . GLY B 1 252 ? -18.172 8.883 5.289 1 89.69 252 GLY B C 1
ATOM 5467 O O . GLY B 1 252 ? -19.359 8.859 5.609 1 89.69 252 GLY B O 1
ATOM 5468 N N . THR B 1 253 ? -17.203 9.43 6.031 1 92.25 253 THR B N 1
ATOM 5469 C CA . THR B 1 253 ? -17.531 10.188 7.234 1 92.25 253 THR B CA 1
ATOM 5470 C C . THR B 1 253 ? -16.562 11.359 7.414 1 92.25 253 THR B C 1
ATOM 5472 O O . THR B 1 253 ? -15.398 11.281 7.016 1 92.25 253 THR B O 1
ATOM 5475 N N . ILE B 1 254 ? -17.125 12.445 7.863 1 96.12 254 ILE B N 1
ATOM 5476 C CA . ILE B 1 254 ? -16.359 13.602 8.312 1 96.12 254 ILE B CA 1
ATOM 5477 C C . ILE B 1 254 ? -16.75 13.953 9.75 1 96.12 254 ILE B C 1
ATOM 5479 O O . ILE B 1 254 ? -17.922 14.203 10.039 1 96.12 254 ILE B O 1
ATOM 5483 N N . GLN B 1 255 ? -15.812 13.93 10.625 1 95.06 255 GLN B N 1
ATOM 5484 C CA . GLN B 1 255 ? -16.078 14.18 12.039 1 95.06 255 GLN B CA 1
ATOM 5485 C C . GLN B 1 255 ? -15.258 15.352 12.562 1 95.06 255 GLN B C 1
ATOM 5487 O O . GLN B 1 255 ? -14.094 15.508 12.188 1 95.06 255 GLN B O 1
ATOM 5492 N N . LEU B 1 256 ? -15.852 16.172 13.297 1 95.69 256 LEU B N 1
ATOM 5493 C CA . LEU B 1 256 ? -15.164 17.266 13.969 1 95.69 256 LEU B CA 1
ATOM 5494 C C . LEU B 1 256 ? -14.914 16.938 15.438 1 95.69 256 LEU B C 1
ATOM 5496 O O . LEU B 1 256 ? -15.852 16.703 16.203 1 95.69 256 LEU B O 1
ATOM 5500 N N . ASP B 1 257 ? -13.586 16.938 15.82 1 94.31 257 ASP B N 1
ATOM 5501 C CA . ASP B 1 257 ? -13.18 16.422 17.125 1 94.31 257 ASP B CA 1
ATOM 5502 C C . ASP B 1 257 ? -12.336 17.438 17.891 1 94.31 257 ASP B C 1
ATOM 5504 O O . ASP B 1 257 ? -11.188 17.688 17.531 1 94.31 257 ASP B O 1
ATOM 5508 N N . PHE B 1 258 ? -12.898 17.953 19 1 91.31 258 PHE B N 1
ATOM 5509 C CA . PHE B 1 258 ? -12.172 18.844 19.891 1 91.31 258 PHE B CA 1
ATOM 5510 C C . PHE B 1 258 ? -11.594 18.062 21.078 1 91.31 258 PHE B C 1
ATOM 5512 O O . PHE B 1 258 ? -10.727 18.562 21.781 1 91.31 258 PHE B O 1
ATOM 5519 N N . HIS B 1 259 ? -11.953 16.828 21.219 1 90.25 259 HIS B N 1
ATOM 5520 C CA . HIS B 1 259 ? -11.703 16.062 22.453 1 90.25 259 HIS B CA 1
ATOM 5521 C C . HIS B 1 259 ? -10.344 15.391 22.406 1 90.25 259 HIS B C 1
ATOM 5523 O O . HIS B 1 259 ? -9.555 15.516 23.359 1 90.25 259 HIS B O 1
ATOM 5529 N N . LEU B 1 260 ? -10.008 14.688 21.359 1 94.06 260 LEU B N 1
ATOM 5530 C CA . LEU B 1 260 ? -8.758 13.93 21.312 1 94.06 260 LEU B CA 1
ATOM 5531 C C . LEU B 1 260 ? -7.555 14.852 21.453 1 94.06 260 LEU B C 1
ATOM 5533 O O . LEU B 1 260 ? -6.602 14.523 22.172 1 94.06 260 LEU B O 1
ATOM 5537 N N . PRO B 1 261 ? -7.582 15.992 20.766 1 96.38 261 PRO B N 1
ATOM 5538 C CA . PRO B 1 261 ? -6.445 16.891 20.953 1 96.38 261 PRO B CA 1
ATOM 5539 C C . PRO B 1 261 ? -6.262 17.312 22.406 1 96.38 261 PRO B C 1
ATOM 5541 O O . PRO B 1 261 ? -5.129 17.453 22.875 1 96.38 261 PRO B O 1
ATOM 5544 N N . MET B 1 262 ? -7.316 17.5 23.109 1 93.94 262 MET B N 1
ATOM 5545 C CA . MET B 1 262 ? -7.242 17.875 24.516 1 93.94 262 MET B CA 1
ATOM 5546 C C . MET B 1 262 ? -6.758 16.703 25.359 1 93.94 262 MET B C 1
ATOM 5548 O O . MET B 1 262 ? -5.906 16.875 26.234 1 93.94 262 MET B O 1
ATOM 5552 N N . ARG B 1 263 ? -7.281 15.539 25.078 1 94.44 263 ARG B N 1
ATOM 5553 C CA . ARG B 1 263 ? -6.934 14.352 25.844 1 94.44 263 ARG B CA 1
ATOM 5554 C C . ARG B 1 263 ? -5.461 14 25.672 1 94.44 263 ARG B C 1
ATOM 5556 O O . ARG B 1 263 ? -4.82 13.508 26.609 1 94.44 263 ARG B O 1
ATOM 5563 N N . PHE B 1 264 ? -4.926 14.203 24.5 1 97.5 264 PHE B N 1
ATOM 5564 C CA . PHE B 1 264 ? -3.525 13.922 24.219 1 97.5 264 PHE B CA 1
ATOM 5565 C C . PHE B 1 264 ? -2.654 15.133 24.516 1 97.5 264 PHE B C 1
ATOM 5567 O O . PHE B 1 264 ? -1.439 15.102 24.312 1 97.5 264 PHE B O 1
ATOM 5574 N N . ASN B 1 265 ? -3.283 16.188 24.953 1 97.31 265 ASN B N 1
ATOM 5575 C CA . ASN B 1 265 ? -2.617 17.453 25.25 1 97.31 265 ASN B CA 1
ATOM 5576 C C . ASN B 1 265 ? -1.792 17.938 24.062 1 97.31 265 ASN B C 1
ATOM 5578 O O . ASN B 1 265 ? -0.611 18.266 24.203 1 97.31 265 ASN B O 1
ATOM 5582 N N . LEU B 1 266 ? -2.377 17.812 22.891 1 98.19 266 LEU B N 1
ATOM 5583 C CA . LEU B 1 266 ? -1.713 18.312 21.688 1 98.19 266 LEU B CA 1
ATOM 5584 C C . LEU B 1 266 ? -1.667 19.844 21.703 1 98.19 266 LEU B C 1
ATOM 5586 O O . LEU B 1 266 ? -2.627 20.5 22.125 1 98.19 266 LEU B O 1
ATOM 5590 N N . ASN B 1 267 ? -0.533 20.391 21.25 1 97.75 267 ASN B N 1
ATOM 5591 C CA . ASN B 1 267 ? -0.392 21.844 21.25 1 97.75 267 ASN B CA 1
ATOM 5592 C C . ASN B 1 267 ? 0.39 22.328 20.031 1 97.75 267 ASN B C 1
ATOM 5594 O O . ASN B 1 267 ? 1.174 21.578 19.453 1 97.75 267 ASN B O 1
ATOM 5598 N N . TYR B 1 268 ? 0.092 23.5 19.656 1 97.88 268 TYR B N 1
ATOM 5599 C CA . TYR B 1 268 ? 0.902 24.297 18.734 1 97.88 268 TYR B CA 1
ATOM 5600 C C . TYR B 1 268 ? 1.106 25.703 19.266 1 97.88 268 TYR B C 1
ATOM 5602 O O . TYR B 1 268 ? 0.34 26.188 20.109 1 97.88 268 TYR B O 1
ATOM 5610 N N . ILE B 1 269 ? 2.174 26.281 18.828 1 97.69 269 ILE B N 1
ATOM 5611 C CA . ILE B 1 269 ? 2.428 27.672 19.203 1 97.69 269 ILE B CA 1
ATOM 5612 C C . ILE B 1 269 ? 1.667 28.609 18.266 1 97.69 269 ILE B C 1
ATOM 5614 O O . ILE B 1 269 ? 1.922 28.625 17.047 1 97.69 269 ILE B O 1
ATOM 5618 N N . GLY B 1 270 ? 0.81 29.391 18.875 1 95.38 270 GLY B N 1
ATOM 5619 C CA . GLY B 1 270 ? 0.009 30.328 18.094 1 95.38 270 GLY B CA 1
ATOM 5620 C C . GLY B 1 270 ? 0.79 31.547 17.625 1 95.38 270 GLY B C 1
ATOM 5621 O O . GLY B 1 270 ? 1.957 31.719 17.984 1 95.38 270 GLY B O 1
ATOM 5622 N N . GLU B 1 271 ? 0.13 32.344 16.828 1 92.38 271 GLU B N 1
ATOM 5623 C CA . GLU B 1 271 ? 0.729 33.562 16.359 1 92.38 271 GLU B CA 1
ATOM 5624 C C . GLU B 1 271 ? 1.127 34.469 17.516 1 92.38 271 GLU B C 1
ATOM 5626 O O . GLU B 1 271 ? 2.109 35.219 17.438 1 92.38 271 GLU B O 1
ATOM 5631 N N . ASP B 1 272 ? 0.448 34.375 18.531 1 94.19 272 ASP B N 1
ATOM 5632 C CA . ASP B 1 272 ? 0.661 35.188 19.734 1 94.19 272 ASP B CA 1
ATOM 5633 C C . ASP B 1 272 ? 1.74 34.594 20.625 1 94.19 272 ASP B C 1
ATOM 5635 O O . ASP B 1 272 ? 2.055 35.156 21.688 1 94.19 272 ASP B O 1
ATOM 5639 N N . GLY B 1 273 ? 2.262 33.469 20.234 1 94.44 273 GLY B N 1
ATOM 5640 C CA . GLY B 1 273 ? 3.311 32.812 21.016 1 94.44 273 GLY B CA 1
ATOM 5641 C C . GLY B 1 273 ? 2.775 31.906 22.109 1 94.44 273 GLY B C 1
ATOM 5642 O O . GLY B 1 273 ? 3.547 31.266 22.812 1 94.44 273 GLY B O 1
ATOM 5643 N N . GLU B 1 274 ? 1.508 31.812 22.156 1 96.38 274 GLU B N 1
ATOM 5644 C CA . GLU B 1 274 ? 0.891 31 23.203 1 96.38 274 GLU B CA 1
ATOM 5645 C C . GLU B 1 274 ? 0.634 29.578 22.719 1 96.38 274 GLU B C 1
ATOM 5647 O O . GLU B 1 274 ? 0.445 29.344 21.516 1 96.38 274 GLU B O 1
ATOM 5652 N N . LYS B 1 275 ? 0.559 28.688 23.688 1 96.56 275 LYS B N 1
ATOM 5653 C CA . LYS B 1 275 ? 0.204 27.297 23.391 1 96.56 275 LYS B CA 1
ATOM 5654 C C . LYS B 1 275 ? -1.305 27.141 23.234 1 96.56 275 LYS B C 1
ATOM 5656 O O . LYS B 1 275 ? -2.078 27.609 24.062 1 96.56 275 LYS B O 1
ATOM 5661 N N . LYS B 1 276 ? -1.718 26.5 22.156 1 96.69 276 LYS B N 1
ATOM 5662 C CA . LYS B 1 276 ? -3.129 26.266 21.859 1 96.69 276 LYS B CA 1
ATOM 5663 C C . LYS B 1 276 ? -3.365 24.828 21.422 1 96.69 276 LYS B C 1
ATOM 5665 O O . LYS B 1 276 ? -2.451 24.172 20.922 1 96.69 276 LYS B O 1
ATOM 5670 N N . HIS B 1 277 ? -4.559 24.391 21.672 1 96.69 277 HIS B N 1
ATOM 5671 C CA . HIS B 1 277 ? -4.938 23.078 21.203 1 96.69 277 HIS B CA 1
ATOM 5672 C C . HIS B 1 277 ? -5.469 23.141 19.766 1 96.69 277 HIS B C 1
ATOM 5674 O O . HIS B 1 277 ? -6.289 24 19.438 1 96.69 277 HIS B O 1
ATOM 5680 N N . PRO B 1 278 ? -4.992 22.297 18.906 1 97.81 278 PRO B N 1
ATOM 5681 C CA . PRO B 1 278 ? -5.609 22.188 17.578 1 97.81 278 PRO B CA 1
ATOM 5682 C C . PRO B 1 278 ? -6.969 21.5 17.625 1 97.81 278 PRO B C 1
ATOM 5684 O O . PRO B 1 278 ? -7.352 20.938 18.641 1 97.81 278 PRO B O 1
ATOM 5687 N N . VAL B 1 279 ? -7.688 21.672 16.562 1 96.44 279 VAL B N 1
ATOM 5688 C CA . VAL B 1 279 ? -8.891 20.891 16.312 1 96.44 279 VAL B CA 1
ATOM 5689 C C . VAL B 1 279 ? -8.586 19.781 15.312 1 96.44 279 VAL B C 1
ATOM 5691 O O . VAL B 1 279 ? -7.762 19.953 14.414 1 96.44 279 VAL B O 1
ATOM 5694 N N . MET B 1 280 ? -9.258 18.609 15.539 1 97.62 280 MET B N 1
ATOM 5695 C CA . MET B 1 280 ? -8.992 17.453 14.68 1 97.62 280 MET B CA 1
ATOM 5696 C C . MET B 1 280 ? -10.211 17.125 13.828 1 97.62 280 MET B C 1
ATOM 5698 O O . MET B 1 280 ? -11.336 17.062 14.328 1 97.62 280 MET B O 1
ATOM 5702 N N . ILE B 1 281 ? -10.055 17 12.547 1 98 281 ILE B N 1
ATOM 5703 C CA . ILE B 1 281 ? -11.086 16.531 11.625 1 98 281 ILE B CA 1
ATOM 5704 C C . ILE B 1 281 ? -10.75 15.125 11.141 1 98 281 ILE B C 1
ATOM 5706 O O . ILE B 1 281 ? -9.672 14.891 10.594 1 98 281 ILE B O 1
ATOM 5710 N N . HIS B 1 282 ? -11.633 14.18 11.461 1 97.69 282 HIS B N 1
ATOM 5711 C CA . HIS B 1 282 ? -11.523 12.82 10.938 1 97.69 282 HIS B CA 1
ATOM 5712 C C . HIS B 1 282 ? -12.25 12.688 9.602 1 97.69 282 HIS B C 1
ATOM 5714 O O . HIS B 1 282 ? -13.383 13.141 9.453 1 97.69 282 HIS B O 1
ATOM 5720 N N . ARG B 1 283 ? -11.602 12.117 8.664 1 96 283 ARG B N 1
ATOM 5721 C CA . ARG B 1 283 ? -12.328 11.93 7.414 1 96 283 ARG B CA 1
ATOM 5722 C C . ARG B 1 283 ? -11.945 10.617 6.742 1 96 283 ARG B C 1
ATOM 5724 O O . ARG B 1 283 ? -10.789 10.195 6.801 1 96 283 ARG B O 1
ATOM 5731 N N . ALA B 1 284 ? -12.867 9.914 6.188 1 96.12 284 ALA B N 1
ATOM 5732 C CA . ALA B 1 284 ? -12.75 8.766 5.285 1 96.12 284 ALA B CA 1
ATOM 5733 C C . ALA B 1 284 ? -13.688 8.914 4.09 1 96.12 284 ALA B C 1
ATOM 5735 O O . ALA B 1 284 ? -14.844 9.305 4.242 1 96.12 284 ALA B O 1
ATOM 5736 N N . ILE B 1 285 ? -13.188 8.664 2.902 1 96.31 285 ILE B N 1
ATOM 5737 C CA . ILE B 1 285 ? -13.969 8.836 1.681 1 96.31 285 ILE B CA 1
ATOM 5738 C C . ILE B 1 285 ? -14.57 7.492 1.263 1 96.31 285 ILE B C 1
ATOM 5740 O O . ILE B 1 285 ? -15.781 7.371 1.105 1 96.31 285 ILE B O 1
ATOM 5744 N N . LEU B 1 286 ? -13.758 6.465 1.216 1 96.25 286 LEU B N 1
ATOM 5745 C CA . LEU B 1 286 ? -14.203 5.141 0.806 1 96.25 286 LEU B CA 1
ATOM 5746 C C . LEU B 1 286 ? -14.875 4.41 1.965 1 96.25 286 LEU B C 1
ATOM 5748 O O . LEU B 1 286 ? -15.562 3.408 1.758 1 96.25 286 LEU B O 1
ATOM 5752 N N . GLY B 1 287 ? -14.758 4.941 3.189 1 93.69 287 GLY B N 1
ATOM 5753 C CA . GLY B 1 287 ? -15.023 4.125 4.359 1 93.69 287 GLY B CA 1
ATOM 5754 C C . GLY B 1 287 ? -13.953 3.088 4.629 1 93.69 287 GLY B C 1
ATOM 5755 O O . GLY B 1 287 ? -13.016 3.338 5.395 1 93.69 287 GLY B O 1
ATOM 5756 N N . SER B 1 288 ? -13.984 2.041 3.998 1 96.25 288 SER B N 1
ATOM 5757 C CA . SER B 1 288 ? -12.906 1.071 3.861 1 96.25 288 SER B CA 1
ATOM 5758 C C . SER B 1 288 ? -12.773 0.594 2.42 1 96.25 288 SER B C 1
ATOM 5760 O O . SER B 1 288 ? -13.719 0.688 1.637 1 96.25 288 SER B O 1
ATOM 5762 N N . VAL B 1 289 ? -11.594 0.201 2.084 1 97.94 289 VAL B N 1
ATOM 5763 C CA . VAL B 1 289 ? -11.359 -0.322 0.742 1 97.94 289 VAL B CA 1
ATOM 5764 C C . VAL B 1 289 ? -12.258 -1.537 0.501 1 97.94 289 VAL B C 1
ATOM 5766 O O . VAL B 1 289 ? -12.867 -1.666 -0.562 1 97.94 289 VAL B O 1
ATOM 5769 N N . GLU B 1 290 ? -12.398 -2.4 1.515 1 97.88 290 GLU B N 1
ATOM 5770 C CA . GLU B 1 290 ? -13.242 -3.592 1.438 1 97.88 290 GLU B CA 1
ATOM 5771 C C . GLU B 1 290 ? -14.695 -3.225 1.167 1 97.88 290 GLU B C 1
ATOM 5773 O O . GLU B 1 290 ? -15.312 -3.756 0.243 1 97.88 290 GLU B O 1
ATOM 5778 N N . ARG B 1 291 ? -15.203 -2.328 1.966 1 96.25 291 ARG B N 1
ATOM 5779 C CA . ARG B 1 291 ? -16.594 -1.921 1.815 1 96.25 291 ARG B CA 1
ATOM 5780 C C . ARG B 1 291 ? -16.844 -1.313 0.438 1 96.25 291 ARG B C 1
ATOM 5782 O O . ARG B 1 291 ? -17.859 -1.587 -0.192 1 96.25 291 ARG B O 1
ATOM 5789 N N . MET B 1 292 ? -15.945 -0.489 -0.034 1 97.19 292 MET B N 1
ATOM 5790 C CA . MET B 1 292 ? -16.109 0.146 -1.338 1 97.19 292 MET B CA 1
ATOM 5791 C C . MET B 1 292 ? -16.094 -0.892 -2.455 1 97.19 292 MET B C 1
ATOM 5793 O O . MET B 1 292 ? -16.859 -0.785 -3.418 1 97.19 292 MET B O 1
ATOM 5797 N N . ILE B 1 293 ? -15.203 -1.896 -2.365 1 98 293 ILE B N 1
ATOM 5798 C CA . ILE B 1 293 ? -15.164 -2.955 -3.369 1 98 293 ILE B CA 1
ATOM 5799 C C . ILE B 1 293 ? -16.5 -3.688 -3.4 1 98 293 ILE B C 1
ATOM 5801 O O . ILE B 1 293 ? -17.016 -4.016 -4.473 1 98 293 ILE B O 1
ATOM 5805 N N . ALA B 1 294 ? -17.078 -3.926 -2.201 1 97.06 294 ALA B N 1
ATOM 5806 C CA . ALA B 1 294 ? -18.406 -4.551 -2.145 1 97.06 294 ALA B CA 1
ATOM 5807 C C . ALA B 1 294 ? -19.438 -3.715 -2.889 1 97.06 294 ALA B C 1
ATOM 5809 O O . ALA B 1 294 ? -20.156 -4.23 -3.742 1 97.06 294 ALA B O 1
ATOM 5810 N N . ILE B 1 295 ? -19.469 -2.445 -2.6 1 95.62 295 ILE B N 1
ATOM 5811 C CA . ILE B 1 295 ? -20.469 -1.542 -3.172 1 95.62 295 ILE B CA 1
ATOM 5812 C C . ILE B 1 295 ? -20.25 -1.433 -4.68 1 95.62 295 ILE B C 1
ATOM 5814 O O . ILE B 1 295 ? -21.219 -1.522 -5.453 1 95.62 295 ILE B O 1
ATOM 5818 N N . LEU B 1 296 ? -19.047 -1.27 -5.129 1 96.19 296 LEU B N 1
ATOM 5819 C CA . LEU B 1 296 ? -18.75 -1.138 -6.551 1 96.19 296 LEU B CA 1
ATOM 5820 C C . LEU B 1 296 ? -19.078 -2.422 -7.301 1 96.19 296 LEU B C 1
ATOM 5822 O O . LEU B 1 296 ? -19.609 -2.375 -8.414 1 96.19 296 LEU B O 1
ATOM 5826 N N . THR B 1 297 ? -18.703 -3.564 -6.699 1 96.62 297 THR B N 1
ATOM 5827 C CA . THR B 1 297 ? -19 -4.852 -7.312 1 96.62 297 THR B CA 1
ATOM 5828 C C . THR B 1 297 ? -20.5 -4.98 -7.582 1 96.62 297 THR B C 1
ATOM 5830 O O . THR B 1 297 ? -20.906 -5.379 -8.68 1 96.62 297 THR B O 1
ATOM 5833 N N . GLU B 1 298 ? -21.281 -4.602 -6.609 1 94.56 298 GLU B N 1
ATOM 5834 C CA . GLU B 1 298 ? -22.734 -4.707 -6.742 1 94.56 298 GLU B CA 1
ATOM 5835 C C . GLU B 1 298 ? -23.281 -3.646 -7.691 1 94.56 298 GLU B C 1
ATOM 5837 O O . GLU B 1 298 ? -24.203 -3.912 -8.461 1 94.56 298 GLU B O 1
ATOM 5842 N N . SER B 1 299 ? -22.734 -2.49 -7.582 1 93.12 299 SER B N 1
ATOM 5843 C CA . SER B 1 299 ? -23.188 -1.391 -8.43 1 93.12 299 SER B CA 1
ATOM 5844 C C . SER B 1 299 ? -22.953 -1.704 -9.906 1 93.12 299 SER B C 1
ATOM 5846 O O . SER B 1 299 ? -23.859 -1.515 -10.734 1 93.12 299 SER B O 1
ATOM 5848 N N . TYR B 1 300 ? -21.797 -2.26 -10.266 1 92.62 300 TYR B N 1
ATOM 5849 C CA . TYR B 1 300 ? -21.453 -2.535 -11.656 1 92.62 300 TYR B CA 1
ATOM 5850 C C . TYR B 1 300 ? -21.953 -3.908 -12.078 1 92.62 300 TYR B C 1
ATOM 5852 O O . TYR B 1 300 ? -21.953 -4.234 -13.266 1 92.62 300 TYR B O 1
ATOM 5860 N N . GLY B 1 301 ? -22.328 -4.719 -11.141 1 93.12 301 GLY B N 1
ATOM 5861 C CA . GLY B 1 301 ? -22.75 -6.078 -11.453 1 93.12 301 GLY B CA 1
ATOM 5862 C C . GLY B 1 301 ? -21.625 -6.918 -12.047 1 93.12 301 GLY B C 1
ATOM 5863 O O . GLY B 1 301 ? -21.859 -7.75 -12.922 1 93.12 301 GLY B O 1
ATOM 5864 N N . GLY B 1 302 ? -20.453 -6.602 -11.711 1 93.88 302 GLY B N 1
ATOM 5865 C CA . GLY B 1 302 ? -19.297 -7.332 -12.227 1 93.88 302 GLY B CA 1
ATOM 5866 C C . GLY B 1 302 ? -18.766 -6.773 -13.531 1 93.88 302 GLY B C 1
ATOM 5867 O O . GLY B 1 302 ? -17.734 -7.207 -14.023 1 93.88 302 GLY B O 1
ATOM 5868 N N . LYS B 1 303 ? -19.484 -5.844 -14.094 1 94.5 303 LYS B N 1
ATOM 5869 C CA . LYS B 1 303 ? -19.031 -5.168 -15.305 1 94.5 303 LYS B CA 1
ATOM 5870 C C . LYS B 1 303 ? -18.188 -3.941 -14.961 1 94.5 303 LYS B C 1
ATOM 5872 O O . LYS B 1 303 ? -18.625 -2.805 -15.148 1 94.5 303 LYS B O 1
ATOM 5877 N N . TRP B 1 304 ? -16.922 -4.203 -14.633 1 95.75 304 TRP B N 1
ATOM 5878 C CA . TRP B 1 304 ? -16.031 -3.178 -14.109 1 95.75 304 TRP B CA 1
ATOM 5879 C C . TRP B 1 304 ? -15.672 -2.168 -15.195 1 95.75 304 TRP B C 1
ATOM 5881 O O . TRP B 1 304 ? -15.438 -2.541 -16.344 1 95.75 304 TRP B O 1
ATOM 5891 N N . PRO B 1 305 ? -15.656 -0.849 -14.852 1 95.19 305 PRO B N 1
ATOM 5892 C CA . PRO B 1 305 ? -15.078 0.108 -15.797 1 95.19 305 PRO B CA 1
ATOM 5893 C C . PRO B 1 305 ? -13.617 -0.191 -16.125 1 95.19 305 PRO B C 1
ATOM 5895 O O . PRO B 1 305 ? -12.891 -0.726 -15.289 1 95.19 305 PRO B O 1
ATOM 5898 N N . PHE B 1 306 ? -13.109 0.239 -17.219 1 95.88 306 PHE B N 1
ATOM 5899 C CA . PHE B 1 306 ? -11.812 -0.135 -17.781 1 95.88 306 PHE B CA 1
ATOM 5900 C C . PHE B 1 306 ? -10.695 0.172 -16.781 1 95.88 306 PHE B C 1
ATOM 5902 O O . PHE B 1 306 ? -9.805 -0.649 -16.578 1 95.88 306 PHE B O 1
ATOM 5909 N N . TRP B 1 307 ? -10.781 1.3 -16.094 1 95.94 307 TRP B N 1
ATOM 5910 C CA . TRP B 1 307 ? -9.672 1.737 -15.242 1 95.94 307 TRP B CA 1
ATOM 5911 C C . TRP B 1 307 ? -9.594 0.895 -13.977 1 95.94 307 TRP B C 1
ATOM 5913 O O . TRP B 1 307 ? -8.523 0.777 -13.367 1 95.94 307 TRP B O 1
ATOM 5923 N N . LEU B 1 308 ? -10.68 0.236 -13.578 1 96.69 308 LEU B N 1
ATOM 5924 C CA . LEU B 1 308 ? -10.734 -0.563 -12.359 1 96.69 308 LEU B CA 1
ATOM 5925 C C . LEU B 1 308 ? -10.727 -2.053 -12.688 1 96.69 308 LEU B C 1
ATOM 5927 O O . LEU B 1 308 ? -10.516 -2.885 -11.805 1 96.69 308 LEU B O 1
ATOM 5931 N N . SER B 1 309 ? -10.875 -2.406 -13.945 1 97.25 309 SER B N 1
ATOM 5932 C CA . SER B 1 309 ? -11.164 -3.777 -14.344 1 97.25 309 SER B CA 1
ATOM 5933 C C . SER B 1 309 ? -9.93 -4.664 -14.227 1 97.25 309 SER B C 1
ATOM 5935 O O . SER B 1 309 ? -8.859 -4.312 -14.711 1 97.25 309 SER B O 1
ATOM 5937 N N . PRO B 1 310 ? -10.094 -5.82 -13.57 1 97.19 310 PRO B N 1
ATOM 5938 C CA . PRO B 1 310 ? -9 -6.793 -13.578 1 97.19 310 PRO B CA 1
ATOM 5939 C C . PRO B 1 310 ? -8.93 -7.59 -14.875 1 97.19 310 PRO B C 1
ATOM 5941 O O . PRO B 1 310 ? -7.988 -8.367 -15.078 1 97.19 310 PRO B O 1
ATOM 5944 N N . ARG B 1 311 ? -9.891 -7.473 -15.734 1 97.38 311 ARG B N 1
ATOM 5945 C CA . ARG B 1 311 ? -9.977 -8.109 -17.047 1 97.38 311 ARG B CA 1
ATOM 5946 C C . ARG B 1 311 ? -10.188 -7.078 -18.141 1 97.38 311 ARG B C 1
ATOM 5948 O O . ARG B 1 311 ? -11.258 -7.016 -18.75 1 97.38 311 ARG B O 1
ATOM 5955 N N . GLN B 1 312 ? -9.109 -6.445 -18.453 1 97.12 312 GLN B N 1
ATOM 5956 C CA . GLN B 1 312 ? -9.219 -5.316 -19.375 1 97.12 312 GLN B CA 1
ATOM 5957 C C . GLN B 1 312 ? -9.289 -5.785 -20.828 1 97.12 312 GLN B C 1
ATOM 5959 O O . GLN B 1 312 ? -10.195 -5.398 -21.562 1 97.12 312 GLN B O 1
ATOM 5964 N N . ILE B 1 313 ? -8.297 -6.629 -21.219 1 97.88 313 ILE B N 1
ATOM 5965 C CA . ILE B 1 313 ? -8.172 -6.934 -22.641 1 97.88 313 ILE B CA 1
ATOM 5966 C C . ILE B 1 313 ? -7.902 -8.422 -22.828 1 97.88 313 ILE B C 1
ATOM 5968 O O . ILE B 1 313 ? -7.105 -9.016 -22.094 1 97.88 313 ILE B O 1
ATOM 5972 N N . MET B 1 314 ? -8.594 -9.039 -23.734 1 98.19 314 MET B N 1
ATOM 5973 C CA . MET B 1 314 ? -8.344 -10.406 -24.188 1 98.19 314 MET B CA 1
ATOM 5974 C C . MET B 1 314 ? -7.984 -10.414 -25.672 1 98.19 314 MET B C 1
ATOM 5976 O O . MET B 1 314 ? -8.719 -9.875 -26.5 1 98.19 314 MET B O 1
ATOM 5980 N N . VAL B 1 315 ? -6.828 -11 -26.031 1 98.44 315 VAL B N 1
ATOM 5981 C CA . VAL B 1 315 ? -6.422 -11.125 -27.422 1 98.44 315 VAL B CA 1
ATOM 5982 C C . VAL B 1 315 ? -6.711 -12.547 -27.922 1 98.44 315 VAL B C 1
ATOM 5984 O O . VAL B 1 315 ? -6.305 -13.523 -27.281 1 98.44 315 VAL B O 1
ATOM 5987 N N . ILE B 1 316 ? -7.402 -12.656 -29.062 1 98.12 316 ILE B N 1
ATOM 5988 C CA . ILE B 1 316 ? -7.805 -13.945 -29.594 1 98.12 316 ILE B CA 1
ATOM 5989 C C . ILE B 1 316 ? -7.367 -14.055 -31.062 1 98.12 316 ILE B C 1
ATOM 5991 O O . ILE B 1 316 ? -7.828 -13.289 -31.906 1 98.12 316 ILE B O 1
ATOM 5995 N N . PRO B 1 317 ? -6.523 -15.008 -31.375 1 98 317 PRO B N 1
ATOM 5996 C CA . PRO B 1 317 ? -6.203 -15.266 -32.781 1 98 317 PRO B CA 1
ATOM 5997 C C . PRO B 1 317 ? -7.293 -16.062 -33.5 1 98 317 PRO B C 1
ATOM 5999 O O . PRO B 1 317 ? -7.906 -16.953 -32.906 1 98 317 PRO B O 1
ATOM 6002 N N . VAL B 1 318 ? -7.5 -15.844 -34.812 1 96.06 318 VAL B N 1
ATOM 6003 C CA . VAL B 1 318 ? -8.523 -16.531 -35.594 1 96.06 318 VAL B CA 1
ATOM 6004 C C . VAL B 1 318 ? -8.094 -17.984 -35.844 1 96.06 318 VAL B C 1
ATOM 6006 O O . VAL B 1 318 ? -8.938 -18.844 -36.062 1 96.06 318 VAL B O 1
ATOM 6009 N N . ALA B 1 319 ? -6.809 -18.125 -35.938 1 94.88 319 ALA B N 1
ATOM 6010 C CA . ALA B 1 319 ? -6.211 -19.438 -36.125 1 94.88 319 ALA B CA 1
ATOM 6011 C C . ALA B 1 319 ? -4.836 -19.531 -35.469 1 94.88 319 ALA B C 1
ATOM 6013 O O . ALA B 1 319 ? -4.215 -18.5 -35.188 1 94.88 319 ALA B O 1
ATOM 6014 N N . SER B 1 320 ? -4.336 -20.734 -35.219 1 94.94 320 SER B N 1
ATOM 6015 C CA . SER B 1 320 ? -3.096 -20.969 -34.5 1 94.94 320 SER B CA 1
ATOM 6016 C C . SER B 1 320 ? -1.901 -20.375 -35.25 1 94.94 320 SER B C 1
ATOM 6018 O O . SER B 1 320 ? -0.882 -20.047 -34.625 1 94.94 320 SER B O 1
ATOM 6020 N N . GLN B 1 321 ? -2.088 -20.234 -36.531 1 95 321 GLN B N 1
ATOM 6021 C CA . GLN B 1 321 ? -1.007 -19.656 -37.344 1 95 321 GLN B CA 1
ATOM 6022 C C . GLN B 1 321 ? -0.715 -18.219 -36.906 1 95 321 GLN B C 1
ATOM 6024 O O . GLN B 1 321 ? 0.38 -17.703 -37.156 1 95 321 GLN B O 1
ATOM 6029 N N . PHE B 1 322 ? -1.665 -17.594 -36.219 1 97.12 322 PHE B N 1
ATOM 6030 C CA . PHE B 1 322 ? -1.503 -16.188 -35.844 1 97.12 322 PHE B CA 1
ATOM 6031 C C . PHE B 1 322 ? -1.246 -16.047 -34.344 1 97.12 322 PHE B C 1
ATOM 6033 O O . PHE B 1 322 ? -1.357 -14.945 -33.812 1 97.12 322 PHE B O 1
ATOM 6040 N N . ASP B 1 323 ? -0.962 -17.125 -33.656 1 97.19 323 ASP B N 1
ATOM 6041 C CA . ASP B 1 323 ? -0.656 -17.109 -32.219 1 97.19 323 ASP B CA 1
ATOM 6042 C C . ASP B 1 323 ? 0.521 -16.188 -31.922 1 97.19 323 ASP B C 1
ATOM 6044 O O . ASP B 1 323 ? 0.52 -15.477 -30.906 1 97.19 323 ASP B O 1
ATOM 6048 N N . GLY B 1 324 ? 1.467 -16.203 -32.75 1 97.44 324 GLY B N 1
ATOM 6049 C CA . GLY B 1 324 ? 2.627 -15.344 -32.562 1 97.44 324 GLY B CA 1
ATOM 6050 C C . GLY B 1 324 ? 2.277 -13.867 -32.5 1 97.44 324 GLY B C 1
ATOM 6051 O O . GLY B 1 324 ? 2.805 -13.125 -31.672 1 97.44 324 GLY B O 1
ATOM 6052 N N . TYR B 1 325 ? 1.417 -13.508 -33.438 1 97.88 325 TYR B N 1
ATOM 6053 C CA . TYR B 1 325 ? 1.004 -12.109 -33.438 1 97.88 325 TYR B CA 1
ATOM 6054 C C . TYR B 1 325 ? 0.179 -11.773 -32.219 1 97.88 325 TYR B C 1
ATOM 6056 O O . TYR B 1 325 ? 0.296 -10.68 -31.656 1 97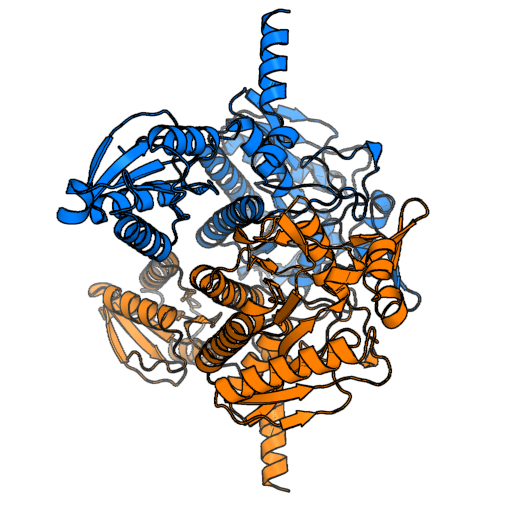.88 325 TYR B O 1
ATOM 6064 N N . ALA B 1 326 ? -0.645 -12.664 -31.766 1 98.12 326 ALA B N 1
ATOM 6065 C CA . ALA B 1 326 ? -1.427 -12.461 -30.547 1 98.12 326 ALA B CA 1
ATOM 6066 C C . ALA B 1 326 ? -0.518 -12.219 -29.344 1 98.12 326 ALA B C 1
ATOM 6068 O O . ALA B 1 326 ? -0.782 -11.328 -28.531 1 98.12 326 ALA B O 1
ATOM 6069 N N . VAL B 1 327 ? 0.527 -12.953 -29.281 1 97.31 327 VAL B N 1
ATOM 6070 C CA . VAL B 1 327 ? 1.493 -12.828 -28.188 1 97.31 327 VAL B CA 1
ATOM 6071 C C . VAL B 1 327 ? 2.176 -11.461 -28.266 1 97.31 327 VAL B C 1
ATOM 6073 O O . VAL B 1 327 ? 2.34 -10.781 -27.25 1 97.31 327 VAL B O 1
ATOM 6076 N N . LYS B 1 328 ? 2.535 -11.102 -29.438 1 97.19 328 LYS B N 1
ATOM 6077 C CA . LYS B 1 328 ? 3.178 -9.805 -29.641 1 97.19 328 LYS B CA 1
ATOM 6078 C C . LYS B 1 328 ? 2.27 -8.664 -29.188 1 97.19 328 LYS B C 1
ATOM 6080 O O . LYS B 1 328 ? 2.723 -7.723 -28.547 1 97.19 328 LYS B O 1
ATOM 6085 N N . VAL B 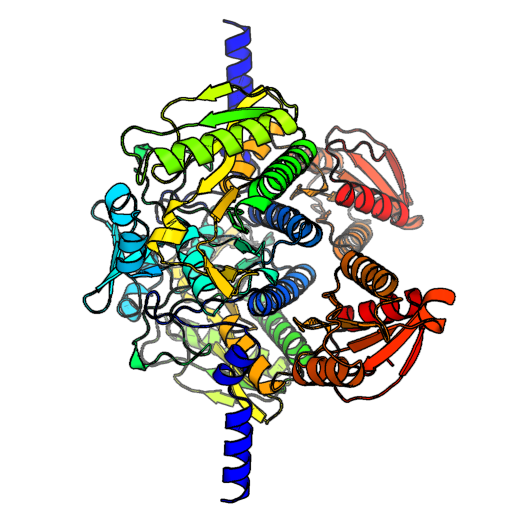1 329 ? 1.02 -8.742 -29.547 1 97.81 329 VAL B N 1
ATOM 6086 C CA . VAL B 1 329 ? 0.04 -7.723 -29.188 1 97.81 329 VAL B CA 1
ATOM 6087 C C . VAL B 1 329 ? -0.086 -7.648 -27.672 1 97.81 329 VAL B C 1
ATOM 6089 O O . VAL B 1 329 ? -0.056 -6.559 -27.094 1 97.81 329 VAL B O 1
ATOM 6092 N N . LYS B 1 330 ? -0.232 -8.773 -27.047 1 97.06 330 LYS B N 1
ATOM 6093 C CA . LYS B 1 330 ? -0.34 -8.828 -25.594 1 97.06 330 LYS B CA 1
ATOM 6094 C C . LYS B 1 330 ? 0.871 -8.18 -24.922 1 97.06 330 LYS B C 1
ATOM 6096 O O . LYS B 1 330 ? 0.724 -7.379 -24 1 97.06 330 LYS B O 1
ATOM 6101 N N . GLU B 1 331 ? 2.045 -8.484 -25.391 1 94.5 331 GLU B N 1
ATOM 6102 C CA . GLU B 1 331 ? 3.281 -7.969 -24.812 1 94.5 331 GLU B CA 1
ATOM 6103 C C . GLU B 1 331 ? 3.363 -6.453 -24.953 1 94.5 331 GLU B C 1
ATOM 6105 O O . GLU B 1 331 ? 3.791 -5.766 -24.016 1 94.5 331 GLU B O 1
ATOM 6110 N N . LYS B 1 332 ? 2.975 -5.98 -26.047 1 95.19 332 LYS B N 1
ATOM 6111 C CA . LYS B 1 332 ? 2.984 -4.539 -26.281 1 95.19 332 LYS B CA 1
ATOM 6112 C C . LYS B 1 332 ? 2.008 -3.832 -25.344 1 95.19 332 LYS B C 1
ATOM 6114 O O . LYS B 1 332 ? 2.318 -2.771 -24.797 1 95.19 332 LYS B O 1
ATOM 6119 N N . LEU B 1 333 ? 0.867 -4.43 -25.203 1 96.25 333 LEU B N 1
ATOM 6120 C CA . LEU B 1 333 ? -0.148 -3.84 -24.328 1 96.25 333 LEU B CA 1
ATOM 6121 C C . LEU B 1 333 ? 0.284 -3.898 -22.875 1 96.25 333 LEU B C 1
ATOM 6123 O O . LEU B 1 333 ? 0.1 -2.934 -22.125 1 96.25 333 LEU B O 1
ATOM 6127 N N . CYS B 1 334 ? 0.899 -4.98 -22.469 1 93.5 334 CYS B N 1
ATOM 6128 C CA . CYS B 1 334 ? 1.39 -5.129 -21.109 1 93.5 334 CYS B CA 1
ATOM 6129 C C . CYS B 1 334 ? 2.504 -4.133 -20.812 1 93.5 334 CYS B C 1
ATOM 6131 O O . CYS B 1 334 ? 2.607 -3.617 -19.703 1 93.5 334 CYS B O 1
ATOM 6133 N N . ALA B 1 335 ? 3.277 -3.871 -21.828 1 90.56 335 ALA B N 1
ATOM 6134 C CA . ALA B 1 335 ? 4.375 -2.918 -21.672 1 90.56 335 ALA B CA 1
ATOM 6135 C C . ALA B 1 335 ? 3.846 -1.514 -21.391 1 90.56 335 ALA B C 1
ATOM 6137 O O . ALA B 1 335 ? 4.555 -0.679 -20.828 1 90.56 335 ALA B O 1
ATOM 6138 N N . GLN B 1 336 ? 2.627 -1.269 -21.75 1 91.44 336 GLN B N 1
ATOM 6139 C CA . GLN B 1 336 ? 1.995 0.018 -21.484 1 91.44 336 GLN B CA 1
ATOM 6140 C C . GLN B 1 336 ? 1.131 -0.044 -20.219 1 91.44 336 GLN B C 1
ATOM 6142 O O . GLN B 1 336 ? 0.262 0.806 -20.016 1 91.44 336 GLN B O 1
ATOM 6147 N N . ASN B 1 337 ? 1.287 -1.057 -19.406 1 89.94 337 ASN B N 1
ATOM 6148 C CA . ASN B 1 337 ? 0.714 -1.217 -18.078 1 89.94 337 ASN B CA 1
ATOM 6149 C C . ASN B 1 337 ? -0.773 -1.55 -18.141 1 89.94 337 ASN B C 1
ATOM 6151 O O . ASN B 1 337 ? -1.537 -1.182 -17.25 1 89.94 337 ASN B O 1
ATOM 6155 N N . PHE B 1 338 ? -1.221 -2.129 -19.344 1 95.38 338 PHE B N 1
ATOM 6156 C CA . PHE B 1 338 ? -2.57 -2.678 -19.391 1 95.38 338 PHE B CA 1
ATOM 6157 C C . PHE B 1 338 ? -2.58 -4.137 -18.953 1 95.38 338 PHE B C 1
ATOM 6159 O O . PHE B 1 338 ? -1.562 -4.824 -19.047 1 95.38 338 PHE B O 1
ATOM 6166 N N . LEU B 1 339 ? -3.715 -4.516 -18.391 1 95.69 339 LEU B N 1
ATOM 6167 C CA . LEU B 1 339 ? -3.908 -5.938 -18.141 1 95.69 339 LEU B CA 1
ATOM 6168 C C . LEU B 1 339 ? -4.43 -6.652 -19.375 1 95.69 339 LEU B C 1
ATOM 6170 O O . LEU B 1 339 ? -5.539 -6.379 -19.844 1 95.69 339 LEU B O 1
ATOM 6174 N N . CYS B 1 340 ? -3.572 -7.473 -19.922 1 96.38 340 CYS B N 1
ATOM 6175 C CA . CYS B 1 340 ? -3.924 -8.133 -21.188 1 96.38 340 CYS B CA 1
ATOM 6176 C C . CYS B 1 340 ? -3.631 -9.625 -21.109 1 96.38 340 CYS B C 1
ATOM 6178 O O . CYS B 1 340 ? -2.557 -10.031 -20.672 1 96.38 340 CYS B O 1
ATOM 6180 N N . ASP B 1 341 ? -4.605 -10.391 -21.469 1 95.75 341 ASP B N 1
ATOM 6181 C CA . ASP B 1 341 ? -4.469 -11.836 -21.625 1 95.75 341 ASP B CA 1
ATOM 6182 C C . ASP B 1 341 ? -4.629 -12.25 -23.094 1 95.75 341 ASP B C 1
ATOM 6184 O O . ASP B 1 341 ? -4.992 -11.438 -23.938 1 95.75 341 ASP B O 1
ATOM 6188 N N . TYR B 1 342 ? -4.227 -13.461 -23.422 1 96.88 342 TYR B N 1
ATOM 6189 C CA . TYR B 1 342 ? -4.531 -14.062 -24.719 1 96.88 342 TYR B CA 1
ATOM 6190 C C . TYR B 1 342 ? -5.113 -15.453 -24.547 1 96.88 342 TYR B C 1
ATOM 6192 O O . TYR B 1 342 ? -4.918 -16.094 -23.516 1 96.88 342 TYR B O 1
ATOM 6200 N N . ASP B 1 343 ? -5.922 -15.867 -25.438 1 96.44 343 ASP B N 1
ATOM 6201 C CA . ASP B 1 343 ? -6.43 -17.234 -25.5 1 96.44 343 ASP B CA 1
ATOM 6202 C C . ASP B 1 343 ? -5.918 -17.938 -26.75 1 96.44 343 ASP B C 1
ATOM 6204 O O . ASP B 1 343 ? -6.453 -17.75 -27.844 1 96.44 343 ASP B O 1
ATOM 6208 N N . LEU B 1 344 ? -4.938 -18.859 -26.531 1 95 344 LEU B N 1
ATOM 6209 C CA . LEU B 1 344 ? -4.301 -19.547 -27.656 1 95 344 LEU B CA 1
ATOM 6210 C C . LEU B 1 344 ? -4.734 -21.016 -27.703 1 95 344 LEU B C 1
ATOM 6212 O O . LEU B 1 344 ? -4.094 -21.828 -28.375 1 95 344 LEU B O 1
ATOM 6216 N N . ASP B 1 345 ? -5.75 -21.328 -26.938 1 91 345 ASP B N 1
ATOM 6217 C CA . ASP B 1 345 ? -6.18 -22.734 -26.859 1 91 345 ASP B CA 1
ATOM 6218 C C . ASP B 1 345 ? -6.668 -23.219 -28.219 1 91 345 ASP B C 1
ATOM 6220 O O . ASP B 1 345 ? -7.707 -22.781 -28.719 1 91 345 ASP B O 1
ATOM 6224 N N . ALA B 1 346 ? -6.039 -24.25 -28.797 1 87.81 346 ALA B N 1
ATOM 6225 C CA . ALA B 1 346 ? -6.355 -24.75 -30.141 1 87.81 346 ALA B CA 1
ATOM 6226 C C . ALA B 1 346 ? -7.652 -25.562 -30.125 1 87.81 346 ALA B C 1
ATOM 6228 O O . ALA B 1 346 ? -8.258 -25.797 -31.172 1 87.81 346 ALA B O 1
ATOM 6229 N N . GLY B 1 347 ? -8.008 -25.922 -28.922 1 87.81 347 GLY B N 1
ATOM 6230 C CA . GLY B 1 347 ? -9.203 -26.75 -28.812 1 87.81 347 GLY B CA 1
ATOM 6231 C C . GLY B 1 347 ? -10.484 -25.938 -28.938 1 87.81 347 GLY B C 1
ATOM 6232 O O . GLY B 1 347 ? -11.555 -26.5 -29.219 1 87.81 347 GLY B O 1
ATOM 6233 N N . ASP B 1 348 ? -10.414 -24.688 -28.828 1 91.5 348 ASP B N 1
ATOM 6234 C CA . ASP B 1 348 ? -11.594 -23.828 -28.891 1 91.5 348 ASP B CA 1
ATOM 6235 C C . ASP B 1 348 ? -11.648 -23.062 -30.219 1 91.5 348 ASP B C 1
ATOM 6237 O O . ASP B 1 348 ? -10.617 -22.625 -30.719 1 91.5 348 ASP B O 1
ATOM 6241 N N . THR B 1 349 ? -12.945 -22.953 -30.719 1 93.25 349 THR B N 1
ATOM 6242 C CA . THR B 1 349 ? -13.141 -22.109 -31.875 1 93.25 349 THR B CA 1
ATOM 6243 C C . THR B 1 349 ? -13.008 -20.641 -31.5 1 93.25 349 THR B C 1
ATOM 6245 O O . THR B 1 349 ? -13.109 -20.281 -30.328 1 93.25 349 THR B O 1
ATOM 6248 N N . MET B 1 350 ? -12.773 -19.859 -32.5 1 94.06 350 MET B N 1
ATOM 6249 C CA . MET B 1 350 ? -12.672 -18.406 -32.281 1 94.06 350 MET B CA 1
ATOM 6250 C C . MET B 1 350 ? -13.93 -17.875 -31.594 1 94.06 350 MET B C 1
ATOM 6252 O O . MET B 1 350 ? -13.836 -17.125 -30.625 1 94.06 350 MET B O 1
ATOM 6256 N N . ASN B 1 351 ? -15.086 -18.281 -32.062 1 94.75 351 ASN B N 1
ATOM 6257 C CA . ASN B 1 351 ? -16.359 -17.812 -31.516 1 94.75 351 ASN B CA 1
ATOM 6258 C C . ASN B 1 351 ? -16.516 -18.234 -30.062 1 94.75 351 ASN B C 1
ATOM 6260 O O . ASN B 1 351 ? -17.062 -17.484 -29.25 1 94.75 351 ASN B O 1
ATOM 6264 N N . LYS B 1 352 ? -16.094 -19.391 -29.828 1 96.31 352 LYS B N 1
ATOM 6265 C CA . LYS B 1 352 ? -16.156 -19.859 -28.438 1 96.31 352 LYS B CA 1
ATOM 6266 C C . LYS B 1 352 ? -15.242 -19.047 -27.531 1 96.31 352 LYS B C 1
ATOM 6268 O O . LYS B 1 352 ? -15.609 -18.688 -26.422 1 96.31 352 LYS B O 1
ATOM 6273 N N . LYS B 1 353 ? -14.031 -18.75 -28.031 1 96.81 353 LYS B N 1
ATOM 6274 C CA . LYS B 1 353 ? -13.094 -17.922 -27.281 1 96.81 353 LYS B CA 1
ATOM 6275 C C . LYS B 1 353 ? -13.688 -16.547 -27 1 96.81 353 LYS B C 1
ATOM 6277 O O . LYS B 1 353 ? -13.57 -16.016 -25.891 1 96.81 353 LYS B O 1
ATOM 6282 N N . ILE B 1 354 ? -14.336 -16 -27.969 1 96.31 354 ILE B N 1
ATOM 6283 C CA . ILE B 1 354 ? -14.953 -14.695 -27.844 1 96.31 354 ILE B CA 1
ATOM 6284 C C . ILE B 1 354 ? -16.062 -14.75 -26.797 1 96.31 354 ILE B C 1
ATOM 6286 O O . ILE B 1 354 ? -16.141 -13.883 -25.922 1 96.31 354 ILE B O 1
ATOM 6290 N N . ARG B 1 355 ? -16.891 -15.719 -26.875 1 96.12 355 ARG B N 1
ATOM 6291 C CA . ARG B 1 355 ? -17.984 -15.883 -25.922 1 96.12 355 ARG B CA 1
ATOM 6292 C C . ARG B 1 355 ? -17.469 -16.031 -24.5 1 96.12 355 ARG B C 1
ATOM 6294 O O . ARG B 1 355 ? -18.016 -15.43 -23.578 1 96.12 355 ARG B O 1
ATOM 6301 N N . ASN B 1 356 ? -16.406 -16.844 -24.359 1 95.75 356 ASN B N 1
ATOM 6302 C CA . ASN B 1 356 ? -15.805 -17.031 -23.047 1 95.75 356 ASN B CA 1
ATOM 6303 C C . ASN B 1 356 ? -15.289 -15.711 -22.484 1 95.75 356 ASN B C 1
ATOM 6305 O O . ASN B 1 356 ? -15.445 -15.438 -21.281 1 95.75 356 ASN B O 1
ATOM 6309 N N . ALA B 1 357 ? -14.68 -14.945 -23.328 1 96.88 357 ALA B N 1
ATOM 6310 C CA . ALA B 1 357 ? -14.156 -13.641 -22.922 1 96.88 357 ALA B CA 1
ATOM 6311 C C . ALA B 1 357 ? -15.281 -12.695 -22.516 1 96.88 357 ALA B C 1
ATOM 6313 O O . ALA B 1 357 ? -15.148 -11.93 -21.562 1 96.88 357 ALA B O 1
ATOM 6314 N N . GLN B 1 358 ? -16.375 -12.766 -23.234 1 95.5 358 GLN B N 1
ATOM 6315 C CA . GLN B 1 358 ? -17.547 -11.945 -22.906 1 95.5 358 GLN B CA 1
ATOM 6316 C C . GLN B 1 358 ? -18.141 -12.352 -21.562 1 95.5 358 GLN B C 1
ATOM 6318 O O . GLN B 1 358 ? -18.453 -11.492 -20.734 1 95.5 358 GLN B O 1
ATOM 6323 N N . LEU B 1 359 ? -18.234 -13.609 -21.406 1 94.62 359 LEU B N 1
ATOM 6324 C CA . LEU B 1 359 ? -18.781 -14.125 -20.156 1 94.62 359 LEU B CA 1
ATOM 6325 C C . LEU B 1 359 ? -17.891 -13.773 -18.984 1 94.62 359 LEU B C 1
ATOM 6327 O O . LEU B 1 359 ? -18.375 -13.539 -17.875 1 94.62 359 LEU B O 1
ATOM 6331 N N . ALA B 1 360 ? -16.625 -13.711 -19.266 1 95.62 360 ALA B N 1
ATOM 6332 C CA . ALA B 1 360 ? -15.664 -13.359 -18.234 1 95.62 360 ALA B CA 1
ATOM 6333 C C . ALA B 1 360 ? -15.602 -11.844 -18.031 1 95.62 360 ALA B C 1
ATOM 6335 O O . ALA B 1 360 ? -14.883 -11.367 -17.141 1 95.62 360 ALA B O 1
ATOM 6336 N N . GLN B 1 361 ? -16.312 -11.102 -18.797 1 95.31 361 GLN B N 1
ATOM 6337 C CA . GLN B 1 361 ? -16.547 -9.664 -18.656 1 95.31 361 GLN B CA 1
ATOM 6338 C C . GLN B 1 361 ? -15.289 -8.875 -19 1 95.31 361 GLN B C 1
ATOM 6340 O O . GLN B 1 361 ? -15 -7.852 -18.359 1 95.31 361 GLN B O 1
ATOM 6345 N N . TYR B 1 362 ? -14.492 -9.375 -20 1 97.31 362 TYR B N 1
ATOM 6346 C CA . TYR B 1 362 ? -13.391 -8.562 -20.516 1 97.31 362 TYR B CA 1
ATOM 6347 C C . TYR B 1 362 ? -13.914 -7.289 -21.172 1 97.31 362 TYR B C 1
ATOM 6349 O O . TYR B 1 362 ? -14.898 -7.328 -21.906 1 97.31 362 TYR B O 1
ATOM 6357 N N . ASN B 1 363 ? -13.297 -6.18 -20.828 1 96.69 363 ASN B N 1
ATOM 6358 C CA . ASN B 1 363 ? -13.758 -4.918 -21.406 1 96.69 363 ASN B CA 1
ATOM 6359 C C . ASN B 1 363 ? -13.656 -4.914 -22.922 1 96.69 363 ASN B C 1
ATOM 6361 O O . ASN B 1 363 ? -14.578 -4.484 -23.609 1 96.69 363 ASN B O 1
ATOM 6365 N N . PHE B 1 364 ? -12.477 -5.387 -23.406 1 96.88 364 PHE B N 1
ATOM 6366 C CA . PHE B 1 364 ? -12.234 -5.41 -24.844 1 96.88 364 PHE B CA 1
ATOM 6367 C C . PHE B 1 364 ? -11.68 -6.762 -25.281 1 96.88 364 PHE B C 1
ATOM 6369 O O . PHE B 1 364 ? -10.867 -7.359 -24.578 1 96.88 364 PHE B O 1
ATOM 6376 N N . ILE B 1 365 ? -12.148 -7.176 -26.375 1 97.75 365 ILE B N 1
ATOM 6377 C CA . ILE B 1 365 ? -11.688 -8.406 -27.016 1 97.75 365 ILE B CA 1
ATOM 6378 C C . ILE B 1 365 ? -11.078 -8.078 -28.375 1 97.75 365 ILE B C 1
ATOM 6380 O O . ILE B 1 365 ? -11.75 -7.535 -29.25 1 97.75 365 ILE B O 1
ATOM 6384 N N . LEU B 1 366 ? -9.82 -8.359 -28.531 1 98.12 366 LEU B N 1
ATOM 6385 C CA . LEU B 1 366 ? -9.094 -8.078 -29.766 1 98.12 366 LEU B CA 1
ATOM 6386 C C . LEU B 1 366 ? -8.906 -9.344 -30.578 1 98.12 366 LEU B C 1
ATOM 6388 O O . LEU B 1 366 ? -8.234 -10.281 -30.141 1 98.12 366 LEU B O 1
ATOM 6392 N N . VAL B 1 367 ? -9.461 -9.344 -31.719 1 97.81 367 VAL B N 1
ATOM 6393 C CA . VAL B 1 367 ? -9.32 -10.484 -32.625 1 97.81 367 VAL B CA 1
ATOM 6394 C C . VAL B 1 367 ? -8.242 -10.195 -33.656 1 97.81 367 VAL B C 1
ATOM 6396 O O . VAL B 1 367 ? -8.25 -9.133 -34.281 1 97.81 367 VAL B O 1
ATOM 6399 N N . VAL B 1 368 ? -7.305 -11.172 -33.844 1 98.31 368 VAL B N 1
ATOM 6400 C CA . VAL B 1 368 ? -6.195 -10.922 -34.75 1 98.31 368 VAL B CA 1
ATOM 6401 C C . VAL B 1 368 ? -6.086 -12.055 -35.781 1 98.31 368 VAL B C 1
ATOM 6403 O O . VAL B 1 368 ? -6.203 -13.234 -35.406 1 98.31 368 VAL B O 1
ATOM 6406 N N . GLY B 1 369 ? -5.988 -11.75 -37.062 1 97.25 369 GLY B N 1
ATOM 6407 C CA . GLY B 1 369 ? -5.773 -12.664 -38.156 1 97.25 369 GLY B CA 1
ATOM 6408 C C . GLY B 1 369 ? -4.695 -12.195 -39.125 1 97.25 369 GLY B C 1
ATOM 6409 O O . GLY B 1 369 ? -3.734 -11.539 -38.719 1 97.25 369 GLY B O 1
ATOM 6410 N N . GLU B 1 370 ? -4.855 -12.641 -40.312 1 96.69 370 GLU B N 1
ATOM 6411 C CA . GLU B 1 370 ? -3.85 -12.344 -41.344 1 96.69 370 GLU B CA 1
ATOM 6412 C C . GLU B 1 370 ? -3.777 -10.844 -41.594 1 96.69 370 GLU B C 1
ATOM 6414 O O . GLU B 1 370 ? -2.689 -10.266 -41.625 1 96.69 370 GLU B O 1
ATOM 6419 N N . LYS B 1 371 ? -4.891 -10.281 -41.875 1 96.5 371 LYS B N 1
ATOM 6420 C CA . LYS B 1 371 ? -4.953 -8.852 -42.156 1 96.5 371 LYS B CA 1
ATOM 6421 C C . LYS B 1 371 ? -4.375 -8.023 -41 1 96.5 371 LYS B C 1
ATOM 6423 O O . LYS B 1 371 ? -3.604 -7.09 -41.25 1 96.5 371 LYS B O 1
ATOM 6428 N N . GLU B 1 372 ? -4.785 -8.336 -39.781 1 97 372 GLU B N 1
ATOM 6429 C CA . GLU B 1 372 ? -4.324 -7.621 -38.594 1 97 372 GLU B CA 1
ATOM 6430 C C . GLU B 1 372 ? -2.809 -7.742 -38.438 1 97 372 GLU B C 1
ATOM 6432 O O . GLU B 1 372 ? -2.135 -6.758 -38.125 1 97 372 GLU B O 1
ATOM 6437 N N . GLN B 1 373 ? -2.277 -8.945 -38.594 1 97.25 373 GLN B N 1
ATOM 6438 C CA . GLN B 1 373 ? -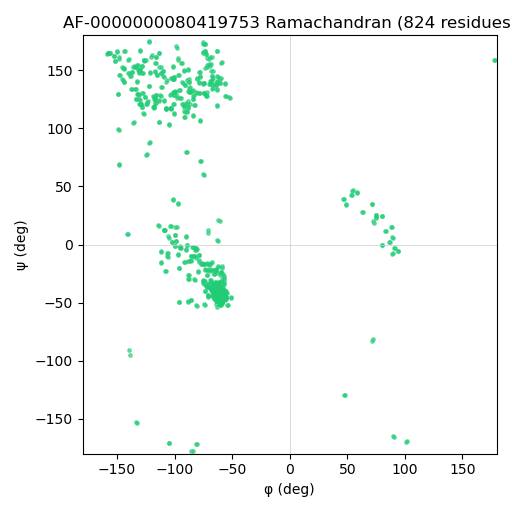0.841 -9.172 -38.5 1 97.25 373 GLN B CA 1
ATOM 6439 C C . GLN B 1 373 ? -0.069 -8.367 -39.531 1 97.25 373 GLN B C 1
ATOM 6441 O O . GLN B 1 373 ? 0.947 -7.742 -39.219 1 97.25 373 GLN B O 1
ATOM 6446 N N . THR B 1 374 ? -0.576 -8.391 -40.781 1 97 374 THR B N 1
ATOM 6447 C CA . THR B 1 374 ? 0.093 -7.711 -41.875 1 97 374 THR B CA 1
ATOM 6448 C C . THR B 1 374 ? 0.085 -6.199 -41.656 1 97 374 THR B C 1
ATOM 6450 O O . THR B 1 374 ? 1.077 -5.523 -41.938 1 97 374 THR B O 1
ATOM 6453 N N . ASN B 1 375 ? -0.967 -5.684 -41.125 1 97.06 375 ASN B N 1
ATOM 6454 C CA . ASN B 1 375 ? -1.155 -4.242 -41.031 1 97.06 375 ASN B CA 1
ATOM 6455 C C . ASN B 1 375 ? -0.798 -3.732 -39.625 1 97.06 375 ASN B C 1
ATOM 6457 O O . ASN B 1 375 ? -0.895 -2.533 -39.375 1 97.06 375 ASN B O 1
ATOM 6461 N N . ASN B 1 376 ? -0.415 -4.594 -38.719 1 97.25 376 ASN B N 1
ATOM 6462 C CA . ASN B 1 376 ? -0.154 -4.23 -37.312 1 97.25 376 ASN B CA 1
ATOM 6463 C C . ASN B 1 376 ? -1.381 -3.605 -36.656 1 97.25 376 ASN B C 1
ATOM 6465 O O . ASN B 1 376 ? -1.296 -2.52 -36.094 1 97.25 376 ASN B O 1
ATOM 6469 N N . THR B 1 377 ? -2.482 -4.27 -36.938 1 97.81 377 THR B N 1
ATOM 6470 C CA . THR B 1 377 ? -3.768 -3.801 -36.438 1 97.81 377 THR B CA 1
ATOM 6471 C C . THR B 1 377 ? -4.438 -4.875 -35.594 1 97.81 377 THR B C 1
ATOM 6473 O O . THR B 1 377 ? -3.855 -5.934 -35.344 1 97.81 377 THR B O 1
ATOM 6476 N N . VAL B 1 378 ? -5.547 -4.582 -34.969 1 97.94 378 VAL B N 1
ATOM 6477 C CA . VAL B 1 378 ? -6.402 -5.508 -34.219 1 97.94 378 VAL B CA 1
ATOM 6478 C C . VAL B 1 378 ? -7.867 -5.207 -34.531 1 97.94 378 VAL B C 1
ATOM 6480 O O . VAL B 1 378 ? -8.227 -4.062 -34.812 1 97.94 378 VAL B O 1
ATOM 6483 N N . ASN B 1 379 ? -8.656 -6.23 -34.562 1 97.25 379 ASN B N 1
ATOM 6484 C CA . ASN B 1 379 ? -10.102 -6.059 -34.625 1 97.25 379 ASN B CA 1
ATOM 6485 C C . ASN B 1 379 ? -10.719 -5.984 -33.219 1 97.25 379 ASN B C 1
ATOM 6487 O O . ASN B 1 379 ? -10.641 -6.938 -32.438 1 97.25 379 ASN B O 1
ATOM 6491 N N . VAL B 1 380 ? -11.406 -4.887 -32.938 1 96.5 380 VAL B N 1
ATOM 6492 C CA . VAL B 1 380 ? -11.797 -4.582 -31.562 1 96.5 380 VAL B CA 1
ATOM 6493 C C . VAL B 1 380 ? -13.281 -4.883 -31.359 1 96.5 380 VAL B C 1
ATOM 6495 O O . VAL B 1 380 ? -14.117 -4.457 -32.156 1 96.5 380 VAL B O 1
ATOM 6498 N N . ARG B 1 381 ? -13.523 -5.621 -30.344 1 95.25 381 ARG B N 1
ATOM 6499 C CA . ARG B 1 381 ? -14.883 -5.898 -29.875 1 95.25 381 ARG B CA 1
ATOM 6500 C C . ARG B 1 381 ? -15.016 -5.59 -28.375 1 95.25 381 ARG B C 1
ATOM 6502 O O . ARG B 1 381 ? -14.039 -5.688 -27.625 1 95.25 381 ARG B O 1
ATOM 6509 N N . THR B 1 382 ? -16.219 -5.156 -27.969 1 93.56 382 THR B N 1
ATOM 6510 C CA . THR B 1 382 ? -16.469 -4.891 -26.562 1 93.56 382 THR B CA 1
ATOM 6511 C C . THR B 1 382 ? -17.172 -6.07 -25.906 1 93.56 382 THR B C 1
ATOM 6513 O O . THR B 1 382 ? -17.625 -6.992 -26.578 1 93.56 382 THR B O 1
ATOM 6516 N N . ARG B 1 383 ? -17.266 -6.055 -24.547 1 91.88 383 ARG B N 1
ATOM 6517 C CA . ARG B 1 383 ? -17.922 -7.094 -23.766 1 91.88 383 ARG B CA 1
ATOM 6518 C C . ARG B 1 383 ? -19.375 -7.277 -24.188 1 91.88 383 ARG B C 1
ATOM 6520 O O . ARG B 1 383 ? -19.906 -8.383 -24.125 1 91.88 383 ARG B O 1
ATOM 6527 N N . ASP B 1 384 ? -19.984 -6.18 -24.719 1 88.81 384 ASP B N 1
ATOM 6528 C CA . ASP B 1 384 ? -21.375 -6.223 -25.156 1 88.81 384 ASP B CA 1
ATOM 6529 C C . ASP B 1 384 ? -21.484 -6.629 -26.609 1 88.81 384 ASP B C 1
ATOM 6531 O O . ASP B 1 384 ? -22.547 -6.461 -27.234 1 88.81 384 ASP B O 1
ATOM 6535 N N . ASN B 1 385 ? -20.438 -6.996 -27.172 1 87.38 385 ASN B N 1
ATOM 6536 C CA . ASN B 1 385 ? -20.359 -7.555 -28.516 1 87.38 385 ASN B CA 1
ATOM 6537 C C . ASN B 1 385 ? -20.531 -6.477 -29.594 1 87.38 385 ASN B C 1
ATOM 6539 O O . ASN B 1 385 ? -21.016 -6.754 -30.688 1 87.38 385 ASN B O 1
ATOM 6543 N N . VAL B 1 386 ? -20.203 -5.352 -29.203 1 91.12 386 VAL B N 1
ATOM 6544 C CA . VAL B 1 386 ? -20.156 -4.293 -30.203 1 91.12 386 VAL B CA 1
ATOM 6545 C C . VAL B 1 386 ? -18.812 -4.328 -30.922 1 91.12 386 VAL B C 1
ATOM 6547 O O . VAL B 1 386 ? -17.75 -4.285 -30.281 1 91.12 386 VAL B O 1
ATOM 6550 N N . VAL B 1 387 ? -18.875 -4.359 -32.219 1 92.75 387 VAL B N 1
ATOM 6551 C CA . VAL B 1 387 ? -17.672 -4.453 -33.031 1 92.75 387 VAL B CA 1
ATOM 6552 C C . VAL B 1 387 ? -17.266 -3.062 -33.531 1 92.75 387 VAL B C 1
ATOM 6554 O O . VAL B 1 387 ? -18.062 -2.35 -34.125 1 92.75 387 VAL B O 1
ATOM 6557 N N . HIS B 1 388 ? -16.062 -2.693 -33.281 1 92 388 HIS B N 1
ATOM 6558 C CA . HIS B 1 388 ? -15.578 -1.373 -33.656 1 92 388 HIS B CA 1
ATOM 6559 C C . HIS B 1 388 ? -14.648 -1.456 -34.875 1 92 388 HIS B C 1
ATOM 6561 O O . HIS B 1 388 ? -14.203 -0.429 -35.375 1 92 388 HIS B O 1
ATOM 6567 N N . GLY B 1 389 ? -14.32 -2.654 -35.281 1 91.12 389 GLY B N 1
ATOM 6568 C CA . GLY B 1 389 ? -13.562 -2.857 -36.5 1 91.12 389 GLY B CA 1
ATOM 6569 C C . GLY B 1 389 ? -12.062 -2.867 -36.281 1 91.12 389 GLY B C 1
ATOM 6570 O O . GLY B 1 389 ? -11.594 -3.082 -35.156 1 91.12 389 GLY B O 1
ATOM 6571 N N . GLU B 1 390 ? -11.367 -2.746 -37.375 1 94.62 390 GLU B N 1
ATOM 6572 C CA . GLU B 1 390 ? -9.906 -2.83 -37.375 1 94.62 390 GLU B CA 1
ATOM 6573 C C . GLU B 1 390 ? -9.273 -1.487 -37.031 1 94.62 390 GLU B C 1
ATOM 6575 O O . GLU B 1 390 ? -9.586 -0.466 -37.625 1 94.62 390 GLU B O 1
ATOM 6580 N N . LEU B 1 391 ? -8.445 -1.462 -36.062 1 96 391 LEU B N 1
ATOM 6581 C CA . LEU B 1 391 ? -7.719 -0.277 -35.625 1 96 391 LEU B CA 1
ATOM 6582 C C . LEU B 1 391 ? -6.234 -0.581 -35.469 1 96 391 LEU B C 1
ATOM 6584 O O . LEU B 1 391 ? -5.859 -1.713 -35.156 1 96 391 LEU B O 1
ATOM 6588 N N . SER B 1 392 ? -5.434 0.427 -35.688 1 96.75 392 SER B N 1
ATOM 6589 C CA . SER B 1 392 ? -4.004 0.244 -35.438 1 96.75 392 SER B CA 1
ATOM 6590 C C . SER B 1 392 ? -3.695 0.051 -33.969 1 96.75 392 SER B C 1
ATOM 6592 O O . SER B 1 392 ? -4.387 0.6 -33.125 1 96.75 392 SER B O 1
ATOM 6594 N N . LEU B 1 393 ? -2.662 -0.7 -33.688 1 95.69 393 LEU B N 1
ATOM 6595 C CA . LEU B 1 393 ? -2.262 -0.952 -32.312 1 95.69 393 LEU B CA 1
ATOM 6596 C C . LEU B 1 393 ? -1.915 0.352 -31.594 1 95.69 393 LEU B C 1
ATOM 6598 O O . LEU B 1 393 ? -2.262 0.537 -30.422 1 95.69 393 LEU B O 1
ATOM 6602 N N . ASP B 1 394 ? -1.333 1.237 -32.25 1 95.06 394 ASP B N 1
ATOM 6603 C CA . ASP B 1 394 ? -0.967 2.529 -31.672 1 95.06 394 ASP B CA 1
ATOM 6604 C C . ASP B 1 394 ? -2.209 3.33 -31.297 1 95.06 394 ASP B C 1
ATOM 6606 O O . ASP B 1 394 ? -2.254 3.941 -30.219 1 95.06 394 ASP B O 1
ATOM 6610 N N . ASP B 1 395 ? -3.109 3.289 -32.188 1 94.38 395 ASP B N 1
ATOM 6611 C CA . ASP B 1 395 ? -4.348 4.02 -31.922 1 94.38 395 ASP B CA 1
ATOM 6612 C C . ASP B 1 395 ? -5.102 3.428 -30.734 1 94.38 395 ASP B C 1
ATOM 6614 O O . ASP B 1 395 ? -5.637 4.164 -29.906 1 94.38 395 ASP B O 1
ATOM 6618 N N . ILE B 1 396 ? -5.133 2.184 -30.672 1 94.12 396 ILE B N 1
ATOM 6619 C CA . ILE B 1 396 ? -5.871 1.504 -29.625 1 94.12 396 ILE B CA 1
ATOM 6620 C C . ILE B 1 396 ? -5.203 1.766 -28.266 1 94.12 396 ILE B C 1
ATOM 6622 O O . ILE B 1 396 ? -5.883 1.923 -27.25 1 94.12 396 ILE B O 1
ATOM 6626 N N . MET B 1 397 ? -3.904 1.761 -28.203 1 95.44 397 MET B N 1
ATOM 6627 C CA . MET B 1 397 ? -3.18 2.033 -26.969 1 95.44 397 MET B CA 1
ATOM 6628 C C . MET B 1 397 ? -3.469 3.443 -26.469 1 95.44 397 MET B C 1
ATOM 6630 O O . MET B 1 397 ? -3.635 3.658 -25.266 1 95.44 397 MET B O 1
ATOM 6634 N N . LYS B 1 398 ? -3.592 4.375 -27.375 1 94.75 398 LYS B N 1
ATOM 6635 C CA . LYS B 1 398 ? -3.939 5.746 -27 1 94.75 398 LYS B CA 1
ATOM 6636 C C . LYS B 1 398 ? -5.355 5.824 -26.438 1 94.75 398 LYS B C 1
ATOM 6638 O O . LYS B 1 398 ? -5.598 6.512 -25.453 1 94.75 398 LYS B O 1
ATOM 6643 N N . LYS B 1 399 ? -6.227 5.125 -27.125 1 93.19 399 LYS B N 1
ATOM 6644 C CA . LYS B 1 399 ? -7.617 5.117 -26.688 1 93.19 399 LYS B CA 1
ATOM 6645 C C . LYS B 1 399 ? -7.75 4.484 -25.297 1 93.19 399 LYS B C 1
ATOM 6647 O O . LYS B 1 399 ? -8.484 4.988 -24.453 1 93.19 399 LYS B O 1
ATOM 6652 N N . PHE B 1 400 ? -7.055 3.352 -25.094 1 94.62 400 PHE B N 1
ATOM 6653 C CA . PHE B 1 400 ? -7.086 2.674 -23.797 1 94.62 400 PHE B CA 1
ATOM 6654 C C . PHE B 1 400 ? -6.492 3.557 -22.719 1 94.62 400 PHE B C 1
ATOM 6656 O O . PHE B 1 400 ? -6.996 3.588 -21.594 1 94.62 400 PHE B O 1
ATOM 6663 N N . ASP B 1 401 ? -5.445 4.289 -23.031 1 94.12 401 ASP B N 1
ATOM 6664 C CA . ASP B 1 401 ? -4.82 5.191 -22.062 1 94.12 401 ASP B CA 1
ATOM 6665 C C . ASP B 1 401 ? -5.789 6.293 -21.641 1 94.12 401 ASP B C 1
ATOM 6667 O O . ASP B 1 401 ? -5.863 6.641 -20.469 1 94.12 401 ASP B O 1
ATOM 6671 N N . ASN B 1 402 ? -6.496 6.82 -22.609 1 92.06 402 ASN B N 1
ATOM 6672 C CA . ASN B 1 402 ? -7.492 7.844 -22.328 1 92.06 402 ASN B CA 1
ATOM 6673 C C . ASN B 1 402 ? -8.617 7.305 -21.438 1 92.06 402 ASN B C 1
ATOM 6675 O O . ASN B 1 402 ? -9.086 7.996 -20.531 1 92.06 402 ASN B O 1
ATOM 6679 N N . LEU B 1 403 ? -9.016 6.098 -21.719 1 91.62 403 LEU B N 1
ATOM 6680 C CA . LEU B 1 403 ? -10.062 5.461 -20.922 1 91.62 403 LEU B CA 1
ATOM 6681 C C . LEU B 1 403 ? -9.609 5.25 -19.484 1 91.62 403 LEU B C 1
ATOM 6683 O O . LEU B 1 403 ? -10.391 5.453 -18.547 1 91.62 403 LEU B O 1
ATOM 6687 N N . LYS B 1 404 ? -8.414 4.852 -19.344 1 91.88 404 LYS B N 1
ATOM 6688 C CA . LYS B 1 404 ? -7.859 4.586 -18.016 1 91.88 404 LYS B CA 1
ATOM 6689 C C . LYS B 1 404 ? -7.691 5.875 -17.219 1 91.88 404 LYS B C 1
ATOM 6691 O O . LYS B 1 404 ? -8.055 5.938 -16.047 1 91.88 404 LYS B O 1
ATOM 6696 N N . THR B 1 405 ? -7.297 6.949 -17.859 1 89.62 405 THR B N 1
ATOM 6697 C CA . THR B 1 405 ? -6.977 8.195 -17.172 1 89.62 405 THR B CA 1
ATOM 6698 C C . THR B 1 405 ? -8.242 8.992 -16.891 1 89.62 405 THR B C 1
ATOM 6700 O O . THR B 1 405 ? -8.32 9.695 -15.883 1 89.62 405 THR B O 1
ATOM 6703 N N . SER B 1 406 ? -9.25 8.859 -17.734 1 89.25 406 SER B N 1
ATOM 6704 C CA . SER B 1 406 ? -10.484 9.609 -17.562 1 89.25 406 SER B CA 1
ATOM 6705 C C . SER B 1 406 ? -11.422 8.906 -16.578 1 89.25 406 SER B C 1
ATOM 6707 O O . SER B 1 406 ? -12.391 9.492 -16.109 1 89.25 406 SER B O 1
ATOM 6709 N N . ARG B 1 407 ? -11.141 7.75 -16.203 1 88 407 ARG B N 1
ATOM 6710 C CA . ARG B 1 407 ? -11.898 6.922 -15.273 1 88 407 ARG B CA 1
ATOM 6711 C C . ARG B 1 407 ? -13.375 6.902 -15.641 1 88 407 ARG B C 1
ATOM 6713 O O . ARG B 1 407 ? -14.234 6.867 -14.758 1 88 407 ARG B O 1
ATOM 6720 N N . LYS B 1 408 ? -13.617 6.953 -16.906 1 77.19 408 LYS B N 1
ATOM 6721 C CA . LYS B 1 408 ? -15 6.949 -17.391 1 77.19 408 LYS B CA 1
ATOM 6722 C C . LYS B 1 408 ? -15.617 5.562 -17.266 1 77.19 408 LYS B C 1
ATOM 6724 O O . LYS B 1 408 ? -14.945 4.551 -17.469 1 77.19 408 LYS B O 1
ATOM 6729 N N . ALA B 1 409 ? -16.891 5.594 -16.844 1 67.94 409 ALA B N 1
ATOM 6730 C CA . ALA B 1 409 ? -17.609 4.332 -16.719 1 67.94 409 ALA B CA 1
ATOM 6731 C C . ALA B 1 409 ? -17.938 3.744 -18.094 1 67.94 409 ALA B C 1
ATOM 6733 O O . ALA B 1 409 ? -17.953 2.521 -18.266 1 67.94 409 ALA B O 1
ATOM 6734 N N . ASP B 1 410 ? -18.219 4.723 -18.953 1 65.25 410 ASP B N 1
ATOM 6735 C CA . ASP B 1 410 ? -18.703 4.23 -20.234 1 65.25 410 ASP B CA 1
ATOM 6736 C C . ASP B 1 410 ? -17.547 3.957 -21.188 1 65.25 410 ASP B C 1
ATOM 6738 O O . ASP B 1 410 ? -16.516 4.633 -21.125 1 65.25 410 ASP B O 1
ATOM 6742 N N . ASN B 1 411 ? -17.438 2.785 -21.688 1 58.28 411 ASN B N 1
ATOM 6743 C CA . ASN B 1 411 ? -16.469 2.375 -22.688 1 58.28 411 ASN B CA 1
ATOM 6744 C C . ASN B 1 411 ? -16.656 3.145 -24 1 58.28 411 ASN B C 1
ATOM 6746 O O . ASN B 1 411 ? -16.297 2.656 -25.062 1 58.28 411 ASN B O 1
ATOM 6750 N N . THR B 1 412 ? -17.281 4.27 -23.938 1 58.53 412 THR B N 1
ATOM 6751 C CA . THR B 1 412 ? -17.641 4.906 -25.188 1 58.53 412 THR B CA 1
ATOM 6752 C C . THR B 1 412 ? -16.406 5.453 -25.891 1 58.53 412 THR B C 1
ATOM 6754 O O . THR B 1 412 ? -16.5 6.34 -26.75 1 58.53 412 THR B O 1
ATOM 6757 N N . VAL B 1 413 ? -15.219 5.164 -25.484 1 57.62 413 VAL B N 1
ATOM 6758 C CA . VAL B 1 413 ? -14.133 5.82 -26.188 1 57.62 413 VAL B CA 1
ATOM 6759 C C . VAL B 1 413 ? -14.133 5.379 -27.656 1 57.62 413 VAL B C 1
ATOM 6761 O O . VAL B 1 413 ? -13.398 5.93 -28.484 1 57.62 413 VAL B O 1
ATOM 6764 N N . PHE B 1 414 ? -15.078 4.594 -28.062 1 54.94 414 PHE B N 1
ATOM 6765 C CA . PHE B 1 414 ? -15.07 4.293 -29.484 1 54.94 414 PHE B CA 1
ATOM 6766 C C . PHE B 1 414 ? -16.203 5.031 -30.203 1 54.94 414 PHE B C 1
ATOM 6768 O O . PHE B 1 414 ? -17.266 5.25 -29.625 1 54.94 414 PHE B O 1
#

InterPro domains:
  IPR002314 Aminoacyl-tRNA synthetase, class II (G/ P/ S/T) [PF00587] (94-300)
  IPR002320 Threonine-tRNA ligase, class IIa [PR01047] (101-129)
  IPR002320 Threonine-tRNA ligase, class IIa [PR01047] (134-157)
  IPR002320 Threonine-tRNA ligase, class IIa [PR01047] (235-263)
  IPR002320 Threonine-tRNA ligase, class IIa [PR01047] (278-291)
  IPR002320 Threonine-tRNA ligase, class IIa [PR01047] (305-317)
  IPR002320 Threonine-tRNA ligase, class IIa [TIGR00418] (1-401)
  IPR004154 Anticodon-binding [PF03129] (312-401)
  IPR006195 Aminoacyl-tRNA synthetase, class II [PS50862] (40-305)
  IPR033728 Threonine-tRNA ligase catalytic core domain [cd00771] (14-310)
  IPR036621 Anticodon-binding domain superfamily [G3DSA:3.40.50.800] (304-413)
  IPR045864 Class II Aminoacyl-tRNA synthetase/Biotinyl prote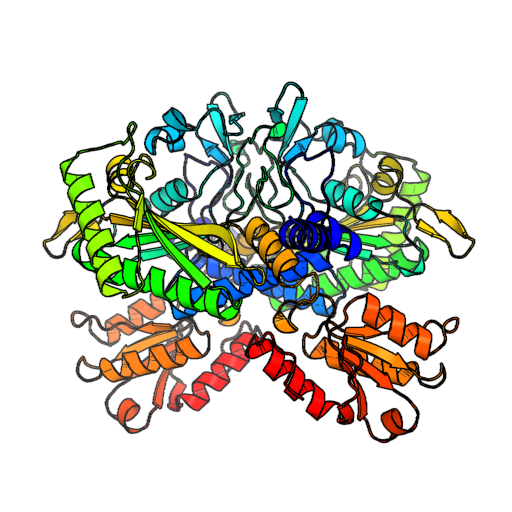in ligase (BPL) and lipoyl protein ligase (LPL) [G3DSA:3.30.930.10] (1-303)
  IPR045864 Class II Aminoacyl-tRNA synthetase/Biotinyl protein ligase (BPL) and lipoyl protein ligase (LPL) [SSF55681] (15-296)
  IPR047246 Threonine-tRNA ligase, class IIa, anticodon-binding domain [cd00860] (310-400)